Protein AF-A0A1F5AV51-F1 (afdb_monomer_lite)

Structure (mmCIF, N/CA/C/O backbone):
data_AF-A0A1F5AV51-F1
#
_entry.id   AF-A0A1F5AV51-F1
#
loop_
_atom_site.group_PDB
_atom_site.id
_atom_site.type_symbol
_atom_site.label_atom_id
_atom_site.label_alt_id
_atom_site.label_comp_id
_atom_site.label_asym_id
_atom_site.label_entity_id
_atom_site.label_seq_id
_atom_site.pdbx_PDB_ins_code
_atom_site.Cartn_x
_atom_site.Cartn_y
_atom_site.Cartn_z
_atom_site.occupancy
_atom_site.B_iso_or_equiv
_atom_site.auth_seq_id
_atom_site.auth_comp_id
_atom_site.auth_asym_id
_atom_site.auth_atom_id
_atom_site.pdbx_PDB_model_num
ATOM 1 N N . MET A 1 1 ? -2.767 -4.298 -70.884 1.00 25.59 1 MET A N 1
ATOM 2 C CA . MET A 1 1 ? -2.753 -5.759 -70.688 1.00 25.59 1 MET A CA 1
ATOM 3 C C . MET A 1 1 ? -1.344 -6.234 -70.977 1.00 25.59 1 MET A C 1
ATOM 5 O O . MET A 1 1 ? -0.903 -6.065 -72.105 1.00 25.59 1 MET A O 1
ATOM 9 N N . THR A 1 2 ? -0.668 -6.702 -69.919 1.00 27.19 2 THR A N 1
ATOM 10 C CA . THR A 1 2 ? 0.418 -7.708 -69.911 1.00 27.19 2 THR A CA 1
ATOM 11 C C . THR A 1 2 ? 1.517 -7.497 -70.958 1.00 27.19 2 THR A C 1
ATOM 13 O O . THR A 1 2 ? 1.404 -7.970 -72.082 1.00 27.19 2 THR A O 1
ATOM 16 N N . GLU A 1 3 ? 2.537 -6.677 -70.686 1.00 29.19 3 GLU A N 1
ATOM 17 C CA . GLU A 1 3 ? 3.763 -7.097 -69.973 1.00 29.19 3 GLU A CA 1
ATOM 18 C C . GLU A 1 3 ? 4.166 -8.554 -70.264 1.00 29.19 3 GLU A C 1
ATOM 20 O O . GLU A 1 3 ? 3.623 -9.488 -69.682 1.00 29.19 3 GLU A O 1
ATOM 25 N N . ALA A 1 4 ? 5.171 -8.722 -71.123 1.00 24.78 4 ALA A N 1
ATOM 26 C CA . ALA A 1 4 ? 6.120 -9.825 -71.059 1.00 24.78 4 ALA A CA 1
ATOM 27 C C . ALA A 1 4 ? 7.513 -9.206 -71.232 1.00 24.78 4 ALA A C 1
ATOM 29 O O . ALA A 1 4 ? 7.780 -8.496 -72.201 1.00 24.78 4 ALA A O 1
ATOM 30 N N . ARG A 1 5 ? 8.323 -9.363 -70.188 1.00 28.91 5 ARG A N 1
ATOM 31 C CA . ARG A 1 5 ? 9.538 -8.600 -69.899 1.00 28.91 5 ARG A CA 1
ATOM 32 C C . ARG A 1 5 ? 10.769 -9.207 -70.594 1.00 28.91 5 ARG A C 1
ATOM 34 O O . ARG A 1 5 ? 10.779 -10.413 -70.837 1.00 28.91 5 ARG A O 1
ATOM 41 N N . PRO A 1 6 ? 11.820 -8.411 -70.855 1.00 31.59 6 PRO A N 1
ATOM 42 C CA . PRO A 1 6 ? 13.136 -8.916 -71.239 1.00 31.59 6 PRO A CA 1
ATOM 43 C C . PRO A 1 6 ? 13.725 -9.777 -70.113 1.00 31.59 6 PRO A C 1
ATOM 45 O O . PRO A 1 6 ? 13.631 -9.411 -68.940 1.00 31.59 6 PRO A O 1
ATOM 48 N N . VAL A 1 7 ? 14.353 -10.899 -70.461 1.00 31.11 7 VAL A N 1
ATOM 49 C CA . VAL A 1 7 ? 15.192 -11.661 -69.525 1.00 31.11 7 VAL A CA 1
ATOM 50 C C . VAL A 1 7 ? 16.495 -10.882 -69.353 1.00 31.11 7 VAL A C 1
ATOM 52 O O . VAL A 1 7 ? 17.189 -10.613 -70.331 1.00 31.11 7 VAL A O 1
ATOM 55 N N . SER A 1 8 ? 16.810 -10.468 -68.127 1.00 36.41 8 SER A N 1
ATOM 56 C CA . SER A 1 8 ? 18.067 -9.785 -67.822 1.00 36.41 8 SER A CA 1
ATOM 57 C C . SER A 1 8 ? 19.255 -10.746 -67.927 1.00 36.41 8 SER A C 1
ATOM 59 O O . SER A 1 8 ? 19.126 -11.951 -67.702 1.00 36.41 8 SER A O 1
ATOM 61 N N . LEU A 1 9 ? 20.444 -10.196 -68.187 1.00 34.53 9 LEU A N 1
ATOM 62 C CA . LEU A 1 9 ? 21.726 -10.913 -68.182 1.00 34.53 9 LEU A CA 1
ATOM 63 C C . LEU A 1 9 ? 21.938 -11.741 -66.893 1.00 34.53 9 LEU A C 1
ATOM 65 O O . LEU A 1 9 ? 22.528 -12.815 -66.938 1.00 34.53 9 LEU A O 1
ATOM 69 N N . SER A 1 10 ? 21.388 -11.287 -65.761 1.00 35.12 10 SER A N 1
ATOM 70 C CA . SER A 1 10 ? 21.412 -11.998 -64.476 1.00 35.12 10 SER A CA 1
ATOM 71 C C . SER A 1 10 ? 20.524 -13.248 -64.435 1.00 35.12 10 SER A C 1
ATOM 73 O O . SER A 1 10 ? 20.943 -14.255 -63.878 1.00 35.12 10 SER A O 1
ATOM 75 N N . ALA A 1 11 ? 19.349 -13.233 -65.071 1.00 37.00 11 ALA A N 1
ATOM 76 C CA . ALA A 1 11 ? 18.456 -14.392 -65.141 1.00 37.00 11 ALA A CA 1
ATOM 77 C C . ALA A 1 11 ? 18.940 -15.442 -66.163 1.00 37.00 11 ALA A C 1
ATOM 79 O O . ALA A 1 11 ? 18.699 -16.635 -65.992 1.00 37.00 11 ALA A O 1
ATOM 80 N N . PHE A 1 12 ? 19.677 -15.012 -67.196 1.00 37.31 12 PHE A N 1
ATOM 81 C CA . PHE A 1 12 ? 20.410 -15.915 -68.088 1.00 37.31 12 PHE A CA 1
ATOM 82 C C . PHE A 1 12 ? 21.606 -16.551 -67.364 1.00 37.31 12 PHE A C 1
ATOM 84 O O . PHE A 1 12 ? 21.780 -17.760 -67.451 1.00 37.31 12 PHE A O 1
ATOM 91 N N . ALA A 1 13 ? 22.361 -15.777 -66.573 1.00 35.38 13 ALA A N 1
ATOM 92 C CA . ALA A 1 13 ? 23.472 -16.283 -65.765 1.00 35.38 13 ALA A CA 1
ATOM 93 C C . ALA A 1 13 ? 23.028 -17.268 -64.660 1.00 35.38 13 ALA A C 1
ATOM 95 O O . ALA A 1 13 ? 23.704 -18.269 -64.437 1.00 35.38 13 ALA A O 1
ATOM 96 N N . GLU A 1 14 ? 21.878 -17.054 -64.009 1.00 35.66 14 GLU A N 1
ATOM 97 C CA . GLU A 1 14 ? 21.333 -17.980 -62.996 1.00 35.66 14 GLU A CA 1
ATOM 98 C C . GLU A 1 14 ? 20.897 -19.337 -63.589 1.00 35.66 14 GLU A C 1
ATOM 100 O O . GLU A 1 14 ? 21.012 -20.369 -62.924 1.00 35.66 14 GLU A O 1
ATOM 105 N N . TYR A 1 15 ? 20.471 -19.366 -64.859 1.00 39.59 15 TYR A N 1
ATOM 106 C CA . TYR A 1 15 ? 20.135 -20.594 -65.594 1.00 39.59 15 TYR A CA 1
ATOM 107 C C . TYR A 1 15 ? 21.387 -21.397 -65.998 1.00 39.59 15 TYR A C 1
ATOM 109 O O . TYR A 1 15 ? 21.389 -22.628 -65.928 1.00 39.59 15 TYR A O 1
ATOM 117 N N . THR A 1 16 ? 22.486 -20.718 -66.347 1.00 36.72 16 THR A N 1
ATOM 118 C CA . THR A 1 16 ? 23.781 -21.358 -66.649 1.00 36.72 16 THR A CA 1
ATOM 119 C C . THR A 1 16 ? 24.507 -21.867 -65.400 1.00 36.72 16 THR A C 1
ATOM 121 O O . THR A 1 16 ? 25.307 -22.792 -65.506 1.00 36.72 16 THR A O 1
ATOM 124 N N . VAL A 1 17 ? 24.234 -21.297 -64.219 1.00 38.31 17 VAL A N 1
ATOM 125 C CA . VAL A 1 17 ? 24.888 -21.682 -62.952 1.00 38.31 17 VAL A CA 1
ATOM 126 C C . VAL A 1 17 ? 24.203 -22.873 -62.261 1.00 38.31 17 VAL A C 1
ATOM 128 O O . VAL A 1 17 ? 24.892 -23.673 -61.632 1.00 38.31 17 VAL A O 1
ATOM 131 N N . ASN A 1 18 ? 22.882 -23.060 -62.397 1.00 38.75 18 ASN A N 1
ATOM 132 C CA . ASN A 1 18 ? 22.140 -24.082 -61.631 1.00 38.75 18 ASN A CA 1
ATOM 133 C C . ASN A 1 18 ? 21.837 -25.409 -62.352 1.00 38.75 18 ASN A C 1
ATOM 135 O O . ASN A 1 18 ? 21.248 -26.305 -61.746 1.00 38.75 18 ASN A O 1
ATOM 139 N N . THR A 1 19 ? 22.279 -25.609 -63.596 1.00 37.97 19 THR A N 1
ATOM 140 C CA . THR A 1 19 ? 22.125 -26.906 -64.281 1.00 37.97 19 THR A CA 1
ATOM 141 C C . THR A 1 19 ? 23.444 -27.396 -64.868 1.00 37.97 19 THR A C 1
ATOM 143 O O . THR A 1 19 ? 23.768 -27.113 -66.011 1.00 37.97 19 THR A O 1
ATOM 146 N N . ALA A 1 20 ? 24.158 -28.158 -64.027 1.00 33.38 20 ALA A N 1
ATOM 147 C CA . ALA A 1 20 ? 25.213 -29.135 -64.311 1.00 33.38 20 ALA A CA 1
ATOM 148 C C . ALA A 1 20 ? 26.357 -28.705 -65.248 1.00 33.38 20 ALA A C 1
ATOM 150 O O . ALA A 1 20 ? 26.147 -28.626 -66.447 1.00 33.38 20 ALA A O 1
ATOM 151 N N . LEU A 1 21 ? 27.583 -28.579 -64.709 1.00 34.28 21 LEU A N 1
ATOM 152 C CA . LEU A 1 21 ? 28.852 -29.029 -65.325 1.00 34.28 21 LEU A CA 1
ATOM 153 C C . LEU A 1 21 ? 30.044 -28.732 -64.380 1.00 34.28 21 LEU A C 1
ATOM 155 O O . LEU A 1 21 ? 30.700 -27.702 -64.475 1.00 34.28 21 LEU A O 1
ATOM 159 N N . THR A 1 22 ? 30.347 -29.659 -63.466 1.00 30.70 22 THR A N 1
ATOM 160 C CA . THR A 1 22 ? 31.560 -29.667 -62.616 1.00 30.70 22 THR A CA 1
ATOM 161 C C . THR A 1 22 ? 32.704 -30.504 -63.215 1.00 30.70 22 THR A C 1
ATOM 163 O O . THR A 1 22 ? 33.482 -31.106 -62.478 1.00 30.70 22 THR A O 1
ATOM 166 N N . VAL A 1 23 ? 32.843 -30.568 -64.549 1.00 36.22 23 VAL A N 1
ATOM 167 C CA . VAL A 1 23 ? 33.954 -31.294 -65.205 1.00 36.22 23 VAL A CA 1
ATOM 168 C C . VAL A 1 23 ? 34.475 -30.522 -66.435 1.00 36.22 23 VAL A C 1
ATOM 170 O O . VAL A 1 23 ? 33.653 -30.033 -67.213 1.00 36.22 23 VAL A O 1
ATOM 173 N N . PRO A 1 24 ? 35.804 -30.411 -66.654 1.00 33.38 24 PRO A N 1
ATOM 174 C CA . PRO A 1 24 ? 36.375 -29.761 -67.838 1.00 33.38 24 PRO A CA 1
ATOM 175 C C . PRO A 1 24 ? 36.053 -30.539 -69.124 1.00 33.38 24 PRO A C 1
ATOM 177 O O . PRO A 1 24 ? 36.192 -31.760 -69.163 1.00 33.38 24 PRO A O 1
ATOM 180 N N . LEU A 1 25 ? 35.653 -29.839 -70.189 1.00 38.09 25 LEU A N 1
ATOM 181 C CA . LEU A 1 25 ? 35.390 -30.414 -71.516 1.00 38.09 25 LEU A CA 1
ATOM 182 C C . LEU A 1 25 ? 36.621 -30.232 -72.416 1.00 38.09 25 LEU A C 1
ATOM 184 O O . LEU A 1 25 ? 37.144 -29.124 -72.495 1.00 38.09 25 LEU A O 1
ATOM 188 N N . THR A 1 26 ? 37.064 -31.289 -73.103 1.00 34.75 26 THR A N 1
ATOM 189 C CA . THR A 1 26 ? 38.358 -31.310 -73.814 1.00 34.75 26 THR A CA 1
ATOM 190 C C . THR A 1 26 ? 38.299 -31.090 -75.328 1.00 34.75 26 THR A C 1
ATOM 192 O O . THR A 1 26 ? 39.316 -30.698 -75.884 1.00 34.75 26 THR A O 1
ATOM 195 N N . GLU A 1 27 ? 37.159 -31.246 -76.017 1.00 34.62 27 GLU A N 1
ATOM 196 C CA . GLU A 1 27 ? 37.065 -30.961 -77.464 1.00 34.62 27 GLU A CA 1
ATOM 197 C C . GLU A 1 27 ? 35.657 -30.499 -77.881 1.00 34.62 27 GLU A C 1
ATOM 199 O O . GLU A 1 27 ? 34.654 -31.118 -77.522 1.00 34.62 27 GLU A O 1
ATOM 204 N N . ARG A 1 28 ? 35.565 -29.422 -78.677 1.00 35.50 28 ARG A N 1
ATOM 205 C CA . ARG A 1 28 ? 34.312 -28.937 -79.287 1.00 35.50 28 ARG A CA 1
ATOM 206 C C . ARG A 1 28 ? 34.480 -28.824 -80.801 1.00 35.50 28 ARG A C 1
ATOM 208 O O . ARG A 1 28 ? 35.464 -28.260 -81.267 1.00 35.50 28 ARG A O 1
ATOM 215 N N . ARG A 1 29 ? 33.504 -29.312 -81.576 1.00 36.66 29 ARG A N 1
ATOM 216 C CA . ARG A 1 29 ? 33.398 -29.059 -83.024 1.00 36.66 29 ARG A CA 1
ATOM 217 C C . ARG A 1 29 ? 31.972 -28.646 -83.371 1.00 36.66 29 ARG A C 1
ATOM 219 O O . ARG A 1 29 ? 31.028 -29.344 -83.012 1.00 36.66 29 ARG A O 1
ATOM 226 N N . LEU A 1 30 ? 31.829 -27.531 -84.082 1.00 30.30 30 LEU A N 1
ATOM 227 C CA . LEU A 1 30 ? 30.558 -27.058 -84.630 1.00 30.30 30 LEU A CA 1
ATOM 228 C C . LEU A 1 30 ? 30.516 -27.371 -86.129 1.00 30.30 30 LEU A C 1
ATOM 230 O O . LEU A 1 30 ? 31.484 -27.104 -86.838 1.00 30.30 30 LEU A O 1
ATOM 234 N N . LYS A 1 31 ? 29.408 -27.933 -86.622 1.00 35.38 31 LYS A N 1
ATOM 235 C CA . LYS A 1 31 ? 29.210 -28.202 -88.053 1.00 35.38 31 LYS A CA 1
ATOM 236 C C . LYS A 1 31 ? 27.911 -27.542 -88.506 1.00 35.38 31 LYS A C 1
ATOM 238 O O . LYS A 1 31 ? 26.838 -27.907 -88.029 1.00 35.38 31 LYS A O 1
ATOM 243 N N . PHE A 1 32 ? 28.013 -26.570 -89.407 1.00 33.03 32 PHE A N 1
ATOM 244 C CA . PHE A 1 32 ? 26.860 -25.885 -89.989 1.00 33.03 32 PHE A CA 1
ATOM 245 C C . PHE A 1 32 ? 26.498 -26.482 -91.350 1.00 33.03 32 PHE A C 1
ATOM 247 O O . PHE A 1 32 ? 27.366 -26.781 -92.168 1.00 33.03 32 PHE A O 1
ATOM 254 N N . GLY A 1 33 ? 25.199 -26.636 -91.588 1.00 40.75 33 GLY A N 1
ATOM 255 C CA . GLY A 1 33 ? 24.612 -26.884 -92.899 1.00 40.75 33 GLY A CA 1
ATOM 256 C C . GLY A 1 33 ? 23.300 -26.108 -93.024 1.00 40.75 33 GLY A C 1
ATOM 257 O O . GLY A 1 33 ? 22.722 -25.702 -92.015 1.00 40.75 33 GLY A O 1
ATOM 258 N N . ASN A 1 34 ? 22.823 -25.916 -94.255 1.00 36.19 34 ASN A N 1
ATOM 259 C CA . ASN A 1 34 ? 21.694 -25.040 -94.624 1.00 36.19 34 ASN A CA 1
ATOM 260 C C . ASN A 1 34 ? 20.301 -25.432 -94.059 1.00 36.19 34 ASN A C 1
ATOM 262 O O . ASN A 1 34 ? 19.287 -24.956 -94.560 1.00 36.19 34 ASN A O 1
ATOM 266 N N . GLY A 1 35 ? 20.219 -26.282 -93.031 1.00 41.53 35 GLY A N 1
ATOM 267 C CA . GLY A 1 35 ? 18.971 -26.727 -92.392 1.00 41.53 35 GLY A CA 1
ATOM 268 C C . GLY A 1 35 ? 18.895 -26.529 -90.871 1.00 41.53 35 GLY A C 1
ATOM 269 O O . GLY A 1 35 ? 17.953 -27.026 -90.264 1.00 41.53 35 GLY A O 1
ATOM 270 N N . GLY A 1 36 ? 19.853 -25.829 -90.251 1.00 41.66 36 GLY A N 1
ATOM 271 C CA . GLY A 1 36 ? 19.996 -25.738 -88.788 1.00 41.66 36 GLY A CA 1
ATOM 272 C C . GLY A 1 36 ? 21.255 -26.458 -88.292 1.00 41.66 36 GLY A C 1
ATOM 273 O O . GLY A 1 36 ? 21.770 -27.360 -88.953 1.00 41.66 36 GLY A O 1
ATOM 274 N N . GLY A 1 37 ? 21.807 -26.006 -87.162 1.00 44.12 37 GLY A N 1
ATOM 275 C CA . GLY A 1 37 ? 23.037 -26.554 -86.578 1.00 44.12 37 GLY A CA 1
ATOM 276 C C . GLY A 1 37 ? 22.764 -27.703 -85.604 1.00 44.12 37 GLY A C 1
ATOM 277 O O . GLY A 1 37 ? 21.745 -27.708 -84.919 1.00 44.12 37 GLY A O 1
ATOM 278 N N . ARG A 1 38 ? 23.699 -28.654 -85.505 1.00 43.38 38 ARG A N 1
ATOM 279 C CA . ARG A 1 38 ? 23.728 -29.691 -84.458 1.00 43.38 38 ARG A CA 1
ATOM 280 C C . ARG A 1 38 ? 24.894 -29.435 -83.516 1.00 43.38 38 ARG A C 1
ATOM 282 O O . ARG A 1 38 ? 26.031 -29.317 -83.974 1.00 43.38 38 ARG A O 1
ATOM 289 N N . LEU A 1 39 ? 24.631 -29.400 -82.213 1.00 39.84 39 LEU A N 1
ATOM 290 C CA . LEU A 1 39 ? 25.679 -29.478 -81.200 1.00 39.84 39 LEU A CA 1
ATOM 291 C C . LEU A 1 39 ? 25.936 -30.956 -80.891 1.00 39.84 39 LEU A C 1
ATOM 293 O O . LEU A 1 39 ? 25.014 -31.673 -80.506 1.00 39.84 39 LEU A O 1
ATOM 297 N N . ILE A 1 40 ? 27.182 -31.399 -81.061 1.00 42.91 40 ILE A N 1
ATOM 298 C CA . ILE A 1 40 ? 27.618 -32.758 -80.726 1.00 42.91 40 ILE A CA 1
ATOM 299 C C . ILE A 1 40 ? 28.699 -32.646 -79.652 1.00 42.91 40 ILE A C 1
ATOM 301 O O . ILE A 1 40 ? 29.721 -31.996 -79.871 1.00 42.91 40 ILE A O 1
ATOM 305 N N . SER A 1 41 ? 28.478 -33.278 -78.500 1.00 43.53 41 SER A N 1
ATOM 306 C CA . SER A 1 41 ? 29.458 -33.353 -77.411 1.00 43.53 41 SER A CA 1
ATOM 307 C C . SER A 1 41 ? 29.728 -34.805 -77.021 1.00 43.53 41 SER A C 1
ATOM 309 O O . SER A 1 41 ? 28.832 -35.648 -77.099 1.00 43.53 41 SER A O 1
ATOM 311 N N . ARG A 1 42 ? 30.960 -35.099 -76.591 1.00 39.03 42 ARG A N 1
ATOM 312 C CA . ARG A 1 42 ? 31.342 -36.392 -76.008 1.00 39.03 42 ARG A CA 1
ATOM 313 C C . ARG A 1 42 ? 31.633 -36.237 -74.521 1.00 39.03 42 ARG A C 1
ATOM 315 O O . ARG A 1 42 ? 32.461 -35.417 -74.137 1.00 39.03 42 ARG A O 1
ATOM 322 N N . ALA A 1 43 ? 30.991 -37.070 -73.709 1.00 36.84 43 ALA A N 1
ATOM 323 C CA . ALA A 1 43 ? 31.305 -37.253 -72.295 1.00 36.84 43 ALA A CA 1
ATOM 324 C C . ALA A 1 43 ? 31.669 -38.731 -72.082 1.00 36.84 43 ALA A C 1
ATOM 326 O O . ALA A 1 43 ? 30.792 -39.585 -71.949 1.00 36.84 43 ALA A O 1
ATOM 327 N N . GLY A 1 44 ? 32.966 -39.050 -72.136 1.00 53.97 44 GLY A N 1
ATOM 328 C CA . GLY A 1 44 ? 33.430 -40.441 -72.204 1.00 53.97 44 GLY A CA 1
ATOM 329 C C . GLY A 1 44 ? 32.964 -41.138 -73.492 1.00 53.97 44 GLY A C 1
ATOM 330 O O . GLY A 1 44 ? 33.084 -40.573 -74.580 1.00 53.97 44 GLY A O 1
ATOM 331 N N . ASP A 1 45 ? 32.404 -42.345 -73.367 1.00 39.56 45 ASP A N 1
ATOM 332 C CA . ASP A 1 45 ? 31.988 -43.188 -74.503 1.00 39.56 45 ASP A CA 1
ATOM 333 C C . ASP A 1 45 ? 30.599 -42.829 -75.076 1.00 39.56 45 ASP A C 1
ATOM 335 O O . ASP A 1 45 ? 30.140 -43.455 -76.034 1.00 39.56 45 ASP A O 1
ATOM 339 N N . GLN A 1 46 ? 29.909 -41.829 -74.513 1.00 32.84 46 GLN A N 1
ATOM 340 C CA . GLN A 1 46 ? 28.591 -41.387 -74.979 1.00 32.84 46 GLN A CA 1
ATOM 341 C C . GLN A 1 46 ? 28.651 -40.079 -75.777 1.00 32.84 46 GLN A C 1
ATOM 343 O O . GLN A 1 46 ? 29.338 -39.125 -75.404 1.00 32.84 46 GLN A O 1
ATOM 348 N N . VAL A 1 47 ? 27.882 -40.040 -76.871 1.00 43.62 47 VAL A N 1
ATOM 349 C CA . VAL A 1 47 ? 27.667 -38.864 -77.726 1.00 43.62 47 VAL A CA 1
ATOM 350 C C . VAL A 1 47 ? 26.299 -38.264 -77.402 1.00 43.62 47 VAL A C 1
ATOM 352 O O . VAL A 1 47 ? 25.289 -38.962 -77.478 1.00 43.62 47 VAL A O 1
ATOM 355 N N . ILE A 1 48 ? 26.270 -36.978 -77.054 1.00 43.62 48 ILE A N 1
ATOM 356 C CA . ILE A 1 48 ? 25.043 -36.204 -76.839 1.00 43.62 48 ILE A CA 1
ATOM 357 C C . ILE A 1 48 ? 24.858 -35.278 -78.044 1.00 43.62 48 ILE A C 1
ATOM 359 O O . ILE A 1 48 ? 25.745 -34.476 -78.345 1.00 43.62 48 ILE A O 1
ATOM 363 N N . GLU A 1 49 ? 23.715 -35.396 -78.725 1.00 42.28 49 GLU A N 1
ATOM 364 C CA . GLU A 1 49 ? 23.341 -34.583 -79.889 1.00 42.28 49 GLU A CA 1
ATOM 365 C C . GLU A 1 49 ? 22.137 -33.694 -79.556 1.00 42.28 49 GLU A C 1
ATOM 367 O O . GLU A 1 49 ? 21.146 -34.172 -79.000 1.00 42.28 49 GLU A O 1
ATOM 372 N N . MET A 1 50 ? 22.206 -32.410 -79.913 1.00 41.12 50 MET A N 1
ATOM 373 C CA . MET A 1 50 ? 21.098 -31.463 -79.763 1.00 41.12 50 MET A CA 1
ATOM 374 C C . MET A 1 50 ? 20.925 -30.626 -81.036 1.00 41.12 50 MET A C 1
ATOM 376 O O . MET A 1 50 ? 21.883 -30.019 -81.521 1.00 41.12 50 MET A O 1
ATOM 380 N N . ASP A 1 51 ? 19.701 -30.593 -81.566 1.00 42.88 51 ASP A N 1
ATOM 381 C CA . ASP A 1 51 ? 19.327 -29.806 -82.746 1.00 42.88 51 ASP A CA 1
ATOM 382 C C . ASP A 1 51 ? 19.024 -28.347 -82.351 1.00 42.88 51 ASP A C 1
ATOM 384 O O . ASP A 1 51 ? 18.295 -28.094 -81.388 1.00 42.88 51 ASP A O 1
ATOM 388 N N . LEU A 1 52 ? 19.569 -27.377 -83.094 1.00 43.19 52 LEU A N 1
ATOM 389 C CA . LEU A 1 52 ? 19.327 -25.942 -82.899 1.00 43.19 52 LEU A CA 1
ATOM 390 C C . LEU A 1 52 ? 18.320 -25.407 -83.943 1.00 43.19 52 LEU A C 1
ATOM 392 O O . LEU A 1 52 ? 18.448 -25.729 -85.128 1.00 43.19 52 LEU A O 1
ATOM 396 N N . PRO A 1 53 ? 17.330 -24.578 -83.548 1.00 37.06 53 PRO A N 1
ATOM 397 C CA . PRO A 1 53 ? 16.281 -24.084 -84.448 1.00 37.06 53 PRO A CA 1
ATOM 398 C C . PRO A 1 53 ? 16.781 -23.067 -85.497 1.00 37.06 53 PRO A C 1
ATOM 400 O O . PRO A 1 53 ? 17.742 -22.333 -85.274 1.00 37.06 53 PRO A O 1
ATOM 403 N N . SER A 1 54 ? 16.104 -23.015 -86.654 1.00 37.31 54 SER A N 1
ATOM 404 C CA . SER A 1 54 ? 16.479 -22.219 -87.837 1.00 37.31 54 SER A CA 1
ATOM 405 C C . SER A 1 54 ? 16.248 -20.707 -87.680 1.00 37.31 54 SER A C 1
ATOM 407 O O . SER A 1 54 ? 15.145 -20.281 -87.334 1.00 37.31 54 SER A O 1
ATOM 409 N N . LEU A 1 55 ? 17.237 -19.892 -88.055 1.00 35.72 55 LEU A N 1
ATOM 410 C CA . LEU A 1 55 ? 17.187 -18.422 -88.052 1.00 35.72 55 LEU A CA 1
ATOM 411 C C . LEU A 1 55 ? 16.633 -17.847 -89.373 1.00 35.72 55 LEU A C 1
ATOM 413 O O . LEU A 1 55 ? 17.355 -17.219 -90.143 1.00 35.72 55 LEU A O 1
ATOM 417 N N . ALA A 1 56 ? 15.342 -18.042 -89.652 1.00 29.98 56 ALA A N 1
ATOM 418 C CA . ALA A 1 56 ? 14.654 -17.296 -90.709 1.00 29.98 56 ALA A CA 1
ATOM 419 C C . ALA A 1 56 ? 13.986 -16.048 -90.112 1.00 29.98 56 ALA A C 1
ATOM 421 O O . ALA A 1 56 ? 12.915 -16.129 -89.513 1.00 29.98 56 ALA A O 1
ATOM 422 N N . GLY A 1 57 ? 14.622 -14.891 -90.299 1.00 32.03 57 GLY A N 1
ATOM 423 C CA . GLY A 1 57 ? 14.050 -13.578 -90.005 1.00 32.03 57 GLY A CA 1
ATOM 424 C C . GLY A 1 57 ? 14.648 -12.891 -88.778 1.00 32.03 57 GLY A C 1
ATOM 425 O O . GLY A 1 57 ? 14.318 -13.246 -87.650 1.00 32.03 57 GLY A O 1
ATOM 426 N N . LYS A 1 58 ? 15.415 -11.827 -89.063 1.00 28.94 58 LYS A N 1
ATOM 427 C CA . LYS A 1 58 ? 15.857 -10.686 -88.231 1.00 28.94 58 LYS A CA 1
ATOM 428 C C . LYS A 1 58 ? 17.380 -10.501 -88.176 1.00 28.94 58 LYS A C 1
ATOM 430 O O . LYS A 1 58 ? 18.152 -11.448 -88.196 1.00 28.94 58 LYS A O 1
ATOM 435 N N . THR A 1 59 ? 17.719 -9.218 -88.227 1.00 28.17 59 THR A N 1
ATOM 436 C CA . THR A 1 59 ? 18.921 -8.518 -88.704 1.00 28.17 59 THR A CA 1
ATOM 437 C C . THR A 1 59 ? 20.012 -8.348 -87.630 1.00 28.17 59 THR A C 1
ATOM 439 O O . THR A 1 59 ? 19.736 -8.615 -86.460 1.00 28.17 59 THR A O 1
ATOM 442 N N . PRO A 1 60 ? 21.244 -7.957 -88.024 1.00 29.83 60 PRO A N 1
ATOM 443 C CA . PRO A 1 60 ? 22.473 -8.227 -87.281 1.00 29.83 60 PRO A CA 1
ATOM 444 C C . PRO A 1 60 ? 22.790 -7.154 -86.235 1.00 29.83 60 PRO A C 1
ATOM 446 O O . PRO A 1 60 ? 22.580 -5.981 -86.505 1.00 29.83 60 PRO A O 1
ATOM 449 N N . GLU A 1 61 ? 23.285 -7.588 -85.069 1.00 27.78 61 GLU A N 1
ATOM 450 C CA . GLU A 1 61 ? 24.356 -6.959 -84.266 1.00 27.78 61 GLU A CA 1
ATOM 451 C C . GLU A 1 61 ? 24.437 -7.627 -82.876 1.00 27.78 61 GLU A C 1
ATOM 453 O O . GLU A 1 61 ? 23.716 -7.293 -81.940 1.00 27.78 61 GLU A O 1
ATOM 458 N N . SER A 1 62 ? 25.311 -8.627 -82.737 1.00 26.27 62 SER A N 1
ATOM 459 C CA . SER A 1 62 ? 26.130 -8.820 -81.531 1.00 26.27 62 SER A CA 1
ATOM 460 C C . SER A 1 62 ? 27.314 -9.734 -81.866 1.00 26.27 62 SER A C 1
ATOM 462 O O . SER A 1 62 ? 27.189 -10.747 -82.552 1.00 26.27 62 SER A O 1
ATOM 464 N N . SER A 1 63 ? 28.488 -9.280 -81.457 1.00 25.39 63 SER A N 1
ATOM 465 C CA . SER A 1 63 ? 29.826 -9.660 -81.896 1.00 25.39 63 SER A CA 1
ATOM 466 C C . SER A 1 63 ? 30.371 -10.909 -81.194 1.00 25.39 63 SER A C 1
ATOM 468 O O . SER A 1 63 ? 30.433 -10.954 -79.970 1.00 25.39 63 SER A O 1
ATOM 470 N N . ALA A 1 64 ? 30.841 -11.890 -81.977 1.00 25.55 64 ALA A N 1
ATOM 471 C CA . ALA A 1 64 ? 31.832 -12.894 -81.559 1.00 25.55 64 ALA A CA 1
ATOM 472 C C . ALA A 1 64 ? 32.426 -13.657 -82.768 1.00 25.55 64 ALA A C 1
ATOM 474 O O . ALA A 1 64 ? 32.248 -14.865 -82.895 1.00 25.55 64 ALA A O 1
ATOM 475 N N . ALA A 1 65 ? 33.121 -12.949 -83.663 1.00 23.98 65 ALA A N 1
ATOM 476 C CA . ALA A 1 65 ? 34.193 -13.483 -84.514 1.00 23.98 65 ALA A CA 1
ATOM 477 C C . ALA A 1 65 ? 34.965 -12.294 -85.114 1.00 23.98 65 ALA A C 1
ATOM 479 O O . ALA A 1 65 ? 34.393 -11.508 -85.864 1.00 23.98 65 ALA A O 1
ATOM 480 N N . LYS A 1 66 ? 36.247 -12.130 -84.764 1.00 24.17 66 LYS A N 1
ATOM 481 C CA . LYS A 1 66 ? 37.165 -11.288 -85.539 1.00 24.17 66 LYS A CA 1
ATOM 482 C C . LYS A 1 66 ? 37.450 -12.018 -86.853 1.00 24.17 66 LYS A C 1
ATOM 484 O O . LYS A 1 66 ? 38.110 -13.047 -86.812 1.00 24.17 66 LYS A O 1
ATOM 489 N N . THR A 1 67 ? 37.006 -11.463 -87.972 1.00 23.86 67 THR A N 1
ATOM 490 C CA . THR A 1 67 ? 37.725 -11.482 -89.254 1.00 23.86 67 THR A CA 1
ATOM 491 C C . THR A 1 67 ? 37.303 -10.227 -90.004 1.00 23.86 67 THR A C 1
ATOM 493 O O . THR A 1 67 ? 36.115 -10.070 -90.276 1.00 23.86 67 THR A O 1
ATOM 496 N N . SER A 1 68 ? 38.271 -9.327 -90.189 1.00 26.95 68 SER A N 1
ATOM 497 C CA . SER A 1 68 ? 38.461 -8.423 -91.332 1.00 26.95 68 SER A CA 1
ATOM 498 C C . SER A 1 68 ? 37.229 -8.006 -92.142 1.00 26.95 68 SER A C 1
ATOM 500 O O . SER A 1 68 ? 36.506 -8.823 -92.713 1.00 26.95 68 SER A O 1
ATOM 502 N N . GLY A 1 69 ? 37.060 -6.693 -92.273 1.00 29.34 69 GLY A N 1
ATOM 503 C CA . GLY A 1 69 ? 36.078 -6.057 -93.136 1.00 29.34 69 GLY A CA 1
ATOM 504 C C . GLY A 1 69 ? 36.348 -6.240 -94.627 1.00 29.34 69 GLY A C 1
ATOM 505 O O . GLY A 1 69 ? 36.347 -5.262 -95.348 1.00 29.34 69 GLY A O 1
ATOM 506 N N . PHE A 1 70 ? 36.500 -7.460 -95.142 1.00 29.45 70 PHE A N 1
ATOM 507 C CA . PHE A 1 70 ? 36.500 -7.678 -96.590 1.00 29.45 70 PHE A CA 1
ATOM 508 C C . PHE A 1 70 ? 35.080 -7.518 -97.157 1.00 29.45 70 PHE A C 1
ATOM 510 O O . PHE A 1 70 ? 34.389 -8.495 -97.456 1.00 29.45 70 PHE A O 1
ATOM 517 N N . GLY A 1 71 ? 34.634 -6.269 -97.294 1.00 30.02 71 GLY A N 1
ATOM 518 C CA . GLY A 1 71 ? 33.602 -5.903 -98.251 1.00 30.02 71 GLY A CA 1
ATOM 519 C C . GLY A 1 71 ? 34.130 -6.224 -99.647 1.00 30.02 71 GLY A C 1
ATOM 520 O O . GLY A 1 71 ? 35.034 -5.565 -100.131 1.00 30.02 71 GLY A O 1
ATOM 521 N N . ASP A 1 72 ? 33.599 -7.285 -100.254 1.00 32.69 72 ASP A N 1
ATOM 522 C CA . ASP A 1 72 ? 33.849 -7.721 -101.637 1.00 32.69 72 ASP A CA 1
ATOM 523 C C . ASP A 1 72 ? 35.175 -8.437 -101.991 1.00 32.69 72 ASP A C 1
ATOM 525 O O . ASP A 1 72 ? 35.590 -8.444 -103.151 1.00 32.69 72 ASP A O 1
ATOM 529 N N . ALA A 1 73 ? 35.756 -9.230 -101.079 1.00 32.28 73 ALA A N 1
ATOM 530 C CA . ALA A 1 73 ? 36.684 -10.299 -101.490 1.00 32.28 73 ALA A CA 1
ATOM 531 C C . ALA A 1 73 ? 35.912 -11.554 -101.962 1.00 32.28 73 ALA A C 1
ATOM 533 O O . ALA A 1 73 ? 35.276 -12.263 -101.176 1.00 32.28 73 ALA A O 1
ATOM 534 N N . ARG A 1 74 ? 35.956 -11.870 -103.265 1.00 25.56 74 ARG A N 1
ATOM 535 C CA . ARG A 1 74 ? 35.338 -13.092 -103.818 1.00 25.56 74 ARG A CA 1
ATOM 536 C C . ARG A 1 74 ? 36.230 -14.318 -103.592 1.00 25.56 74 ARG A C 1
ATOM 538 O O . ARG A 1 74 ? 37.154 -14.555 -104.359 1.00 25.56 74 ARG A O 1
ATOM 545 N N . ILE A 1 75 ? 35.882 -15.176 -102.631 1.00 27.81 75 ILE A N 1
ATOM 546 C CA . ILE A 1 75 ? 36.412 -16.550 -102.573 1.00 27.81 75 ILE A CA 1
ATOM 547 C C . ILE A 1 75 ? 35.684 -17.386 -103.634 1.00 27.81 75 ILE A C 1
ATOM 549 O O . ILE A 1 75 ? 34.557 -17.841 -103.419 1.00 27.81 75 ILE A O 1
ATOM 553 N N . GLN A 1 76 ? 36.299 -17.578 -104.803 1.00 26.78 76 GLN A N 1
ATOM 554 C CA . GLN A 1 76 ? 35.765 -18.469 -105.833 1.00 26.78 76 GLN A CA 1
ATOM 555 C C . GLN A 1 76 ? 36.377 -19.864 -105.674 1.00 26.78 76 GLN A C 1
ATOM 557 O O . GLN A 1 76 ? 37.541 -20.102 -105.976 1.00 26.78 76 GLN A O 1
ATOM 562 N N . GLY A 1 77 ? 35.583 -20.798 -105.150 1.00 27.25 77 GLY A N 1
ATOM 563 C CA . GLY A 1 77 ? 36.013 -22.175 -104.954 1.00 27.25 77 GLY A CA 1
ATOM 564 C C . GLY A 1 77 ? 36.152 -22.933 -106.271 1.00 27.25 77 GLY A C 1
ATOM 565 O O . GLY A 1 77 ? 35.151 -23.196 -106.931 1.00 27.25 77 GLY A O 1
ATOM 566 N N . THR A 1 78 ? 37.363 -23.396 -106.569 1.00 24.34 78 THR A N 1
ATOM 567 C CA . THR A 1 78 ? 37.595 -24.626 -107.334 1.00 24.34 78 THR A CA 1
ATOM 568 C C . THR A 1 78 ? 38.856 -25.313 -106.824 1.00 24.34 78 THR A C 1
ATOM 570 O O . THR A 1 78 ? 39.960 -24.821 -106.999 1.00 24.34 78 THR A O 1
ATOM 573 N N . HIS A 1 79 ? 38.637 -26.450 -106.172 1.00 29.86 79 HIS A N 1
ATOM 574 C CA . HIS A 1 79 ? 39.542 -27.582 -105.968 1.00 29.86 79 HIS A CA 1
ATOM 575 C C . HIS A 1 79 ? 40.830 -27.559 -106.825 1.00 29.86 79 HIS A C 1
ATOM 577 O O . HIS A 1 79 ? 40.748 -27.796 -108.030 1.00 29.86 79 HIS A O 1
ATOM 583 N N . ILE A 1 80 ? 42.003 -27.372 -106.208 1.00 27.16 80 ILE A N 1
ATOM 584 C CA . ILE A 1 80 ? 43.305 -27.793 -106.753 1.00 27.16 80 ILE A CA 1
ATOM 585 C C . ILE A 1 80 ? 44.121 -28.400 -105.603 1.00 27.16 80 ILE A C 1
ATOM 587 O O . ILE A 1 80 ? 43.996 -27.996 -104.450 1.00 27.16 80 ILE A O 1
ATOM 591 N N . GLU A 1 81 ? 44.819 -29.475 -105.943 1.00 26.73 81 GLU A N 1
ATOM 592 C CA . GLU A 1 81 ? 45.465 -30.452 -105.077 1.00 26.73 81 GLU A CA 1
ATOM 593 C C . GLU A 1 81 ? 46.625 -29.905 -104.230 1.00 26.73 81 GLU A C 1
ATOM 595 O O . GLU A 1 81 ? 47.211 -28.870 -104.517 1.00 26.73 81 GLU A O 1
ATOM 600 N N . GLU A 1 82 ? 46.897 -30.689 -103.187 1.00 37.47 82 GLU A N 1
ATOM 601 C CA . GLU A 1 82 ? 47.994 -30.719 -102.219 1.00 37.47 82 GLU A CA 1
ATOM 602 C C . GLU A 1 82 ? 49.299 -29.948 -102.534 1.00 37.47 82 GLU A C 1
ATOM 604 O O . GLU A 1 82 ? 49.797 -29.948 -103.657 1.00 37.47 82 GLU A O 1
ATOM 609 N N . TRP A 1 83 ? 49.928 -29.496 -101.435 1.00 31.89 83 TRP A N 1
ATOM 610 C CA . TRP A 1 83 ? 51.286 -28.942 -101.278 1.00 31.89 83 TRP A CA 1
ATOM 611 C C . TRP A 1 83 ? 51.436 -27.452 -101.601 1.00 31.89 83 TRP A C 1
ATOM 613 O O . TRP A 1 83 ? 51.830 -27.129 -102.704 1.00 31.89 83 TRP A O 1
ATOM 623 N N . TYR A 1 84 ? 51.160 -26.573 -100.631 1.00 31.33 84 TYR A N 1
ATOM 624 C CA . TYR A 1 84 ? 51.992 -25.447 -100.151 1.00 31.33 84 TYR A CA 1
ATOM 625 C C . TYR A 1 84 ? 51.245 -24.787 -98.970 1.00 31.33 84 TYR A C 1
ATOM 627 O O . TYR A 1 84 ? 50.015 -24.849 -98.910 1.00 31.33 84 TYR A O 1
ATOM 635 N N . ASP A 1 85 ? 51.994 -24.293 -97.979 1.00 29.91 85 ASP A N 1
ATOM 636 C CA . ASP A 1 85 ? 51.486 -23.620 -96.773 1.00 29.91 85 ASP A CA 1
ATOM 637 C C . ASP A 1 85 ? 50.498 -22.498 -97.135 1.00 29.91 85 ASP A C 1
ATOM 639 O O . ASP A 1 85 ? 50.611 -21.861 -98.177 1.00 29.91 85 ASP A O 1
ATOM 643 N N . SER A 1 86 ? 49.483 -22.303 -96.297 1.00 27.88 86 SER A N 1
ATOM 644 C CA . SER A 1 86 ? 48.373 -21.384 -96.546 1.00 27.88 86 SER A CA 1
ATOM 645 C C . SER A 1 86 ? 48.802 -19.917 -96.444 1.00 27.88 86 SER A C 1
ATOM 647 O O . SER A 1 86 ? 48.656 -19.307 -95.385 1.00 27.88 86 SER A O 1
ATOM 649 N N . ASP A 1 87 ? 49.274 -19.364 -97.554 1.00 33.50 87 ASP A N 1
ATOM 650 C CA . ASP A 1 87 ? 49.458 -17.929 -97.751 1.00 33.50 87 ASP A CA 1
ATOM 651 C C . ASP A 1 87 ? 48.106 -17.266 -98.087 1.00 33.50 87 ASP A C 1
ATOM 653 O O . ASP A 1 87 ? 47.317 -17.764 -98.898 1.00 33.50 87 ASP A O 1
ATOM 657 N N . LEU A 1 88 ? 47.795 -16.156 -97.415 1.00 31.33 88 LEU A N 1
ATOM 658 C CA . LEU A 1 88 ? 46.499 -15.477 -97.474 1.00 31.33 88 LEU A CA 1
ATOM 659 C C . LEU A 1 88 ? 46.621 -14.242 -98.377 1.00 31.33 88 LEU A C 1
ATOM 661 O O . LEU A 1 88 ? 46.907 -13.150 -97.902 1.00 31.33 88 LEU A O 1
ATOM 665 N N . PHE A 1 89 ? 46.418 -14.412 -99.685 1.00 40.25 89 PHE A N 1
ATOM 666 C CA . PHE A 1 89 ? 46.469 -13.309 -100.653 1.00 40.25 89 PHE A CA 1
ATOM 667 C C . PHE A 1 89 ? 45.061 -12.790 -100.992 1.00 40.25 89 PHE A C 1
ATOM 669 O O . PHE A 1 89 ? 44.186 -13.570 -101.381 1.00 40.25 89 PHE A O 1
ATOM 676 N N . ALA A 1 90 ? 44.831 -11.476 -100.882 1.00 40.44 90 ALA A N 1
ATOM 677 C CA . ALA A 1 90 ? 43.585 -10.820 -101.290 1.00 40.44 90 ALA A CA 1
ATOM 678 C C . ALA A 1 90 ? 43.877 -9.549 -102.110 1.00 40.44 90 ALA A C 1
ATOM 680 O O . ALA A 1 90 ? 44.457 -8.602 -101.592 1.00 40.44 90 ALA A O 1
ATOM 681 N N . CYS A 1 91 ? 43.438 -9.516 -103.374 1.00 45.03 91 CYS A N 1
ATOM 682 C CA . CYS A 1 91 ? 43.376 -8.296 -104.186 1.00 45.03 91 CYS A CA 1
ATOM 683 C C . CYS A 1 91 ? 41.943 -7.736 -104.138 1.00 45.03 91 CYS A C 1
ATOM 685 O O . CYS A 1 91 ? 40.989 -8.480 -104.384 1.00 45.03 91 CYS A O 1
ATOM 687 N N . GLY A 1 92 ? 41.779 -6.449 -103.829 1.00 53.50 92 GLY A N 1
ATOM 688 C CA . GLY A 1 92 ? 40.478 -5.794 -103.672 1.00 53.50 92 GLY A CA 1
ATOM 689 C C . GLY A 1 92 ? 40.613 -4.404 -103.052 1.00 53.50 92 GLY A C 1
ATOM 690 O O . GLY A 1 92 ? 41.726 -3.934 -102.823 1.00 53.50 92 GLY A O 1
ATOM 691 N N . TYR A 1 93 ? 39.485 -3.755 -102.777 1.00 49.12 93 TYR A N 1
ATOM 692 C CA . TYR A 1 93 ? 39.456 -2.571 -101.923 1.00 49.12 93 TYR A CA 1
ATOM 693 C C . TYR A 1 93 ? 39.039 -2.966 -100.506 1.00 49.12 93 TYR A C 1
ATOM 695 O O . TYR A 1 93 ? 38.334 -3.957 -100.302 1.00 49.12 93 TYR A O 1
ATOM 703 N N . HIS A 1 94 ? 39.493 -2.194 -99.528 1.00 49.47 94 HIS A N 1
ATOM 704 C CA . HIS A 1 94 ? 39.080 -2.311 -98.138 1.00 49.47 94 HIS A CA 1
ATOM 705 C C . HIS A 1 94 ? 38.429 -0.996 -97.709 1.00 49.47 94 HIS A C 1
ATOM 707 O O . HIS A 1 94 ? 38.851 0.071 -98.161 1.00 49.47 94 HIS A O 1
ATOM 713 N N . ASP A 1 95 ? 37.451 -1.081 -96.807 1.00 53.94 95 ASP A N 1
ATOM 714 C CA . ASP A 1 95 ? 36.842 0.068 -96.131 1.00 53.94 95 ASP A CA 1
ATOM 715 C C . ASP A 1 95 ? 37.462 0.220 -94.725 1.00 53.94 95 ASP A C 1
ATOM 717 O O . ASP A 1 95 ? 36.833 -0.144 -93.722 1.00 53.94 95 ASP A O 1
ATOM 721 N N . PRO A 1 96 ? 38.711 0.705 -94.587 1.00 47.31 96 PRO A N 1
ATOM 722 C CA . PRO A 1 96 ? 39.269 1.031 -93.293 1.00 47.31 96 PRO A CA 1
ATOM 723 C C . PRO A 1 96 ? 38.588 2.277 -92.735 1.00 47.31 96 PRO A C 1
ATOM 725 O O . PRO A 1 96 ? 38.260 3.239 -93.431 1.00 47.31 96 PRO A O 1
ATOM 728 N N . THR A 1 97 ? 38.408 2.295 -91.422 1.00 42.03 97 THR A N 1
ATOM 729 C CA . THR A 1 97 ? 37.961 3.503 -90.737 1.00 42.03 97 THR A CA 1
ATOM 730 C C . THR A 1 97 ? 39.137 4.143 -90.012 1.00 42.03 97 THR A C 1
ATOM 732 O O . THR A 1 97 ? 39.648 3.586 -89.040 1.00 42.03 97 THR A O 1
ATOM 735 N N . PHE A 1 98 ? 39.575 5.308 -90.493 1.00 41.78 98 PHE A N 1
ATOM 736 C CA . PHE A 1 98 ? 40.683 6.073 -89.919 1.00 41.78 98 PHE A CA 1
ATOM 737 C C . PHE A 1 98 ? 40.189 7.261 -89.082 1.00 41.78 98 PHE A C 1
ATOM 739 O O . PHE A 1 98 ? 39.178 7.883 -89.407 1.00 41.78 98 PHE A O 1
ATOM 746 N N . THR A 1 99 ? 40.964 7.629 -88.058 1.00 37.03 99 THR A N 1
ATOM 747 C CA . THR A 1 99 ? 40.799 8.880 -87.299 1.00 37.03 99 THR A CA 1
ATOM 748 C C . THR A 1 99 ? 42.155 9.584 -87.224 1.00 37.03 99 THR A C 1
ATOM 750 O O . THR A 1 99 ? 43.119 8.982 -86.752 1.00 37.03 99 THR A O 1
ATOM 753 N N . MET A 1 100 ? 42.252 10.837 -87.684 1.00 38.81 100 MET A N 1
ATOM 754 C CA . MET A 1 100 ? 43.506 11.609 -87.719 1.00 38.81 100 MET A CA 1
ATOM 755 C C . MET A 1 100 ? 43.353 12.996 -87.082 1.00 38.81 100 MET A C 1
ATOM 757 O O . MET A 1 100 ? 42.325 13.648 -87.245 1.00 38.81 100 MET A O 1
ATOM 761 N N . GLU A 1 101 ? 44.400 13.440 -86.379 1.00 36.44 101 GLU A N 1
ATOM 762 C CA . GLU A 1 101 ? 44.521 14.750 -85.719 1.00 36.44 101 GLU A CA 1
ATOM 763 C C . GLU A 1 101 ? 45.311 15.728 -86.615 1.00 36.44 101 GLU A C 1
ATOM 765 O O . GLU A 1 101 ? 46.290 15.340 -87.257 1.00 36.44 101 GLU A O 1
ATOM 770 N N . GLN A 1 102 ? 44.910 17.003 -86.676 1.00 34.94 102 GLN A N 1
ATOM 771 C CA . GLN A 1 102 ? 45.633 18.033 -87.430 1.00 34.94 102 GLN A CA 1
ATOM 772 C C . GLN A 1 102 ? 46.830 18.570 -86.627 1.00 34.94 102 GLN A C 1
ATOM 774 O O . GLN A 1 102 ? 46.668 19.060 -85.511 1.00 34.94 102 GLN A O 1
ATOM 779 N N . VAL A 1 103 ? 48.030 18.601 -87.217 1.00 34.91 103 VAL A N 1
ATOM 780 C CA . VAL A 1 103 ? 49.149 19.374 -86.649 1.00 34.91 103 VAL A CA 1
ATOM 781 C C . VAL A 1 103 ? 48.917 20.863 -86.927 1.00 34.91 103 VAL A C 1
ATOM 783 O O . VAL A 1 103 ? 48.715 21.270 -88.070 1.00 34.91 103 VAL A O 1
ATOM 786 N N . ALA A 1 104 ? 48.943 21.699 -85.885 1.00 32.34 104 ALA A N 1
ATOM 787 C CA . ALA A 1 104 ? 48.667 23.130 -86.012 1.00 32.34 104 ALA A CA 1
ATOM 788 C C . ALA A 1 104 ? 49.609 23.836 -87.012 1.00 32.34 104 ALA A C 1
ATOM 790 O O . ALA A 1 104 ? 50.831 23.684 -86.954 1.00 32.34 104 ALA A O 1
ATOM 791 N N . ALA A 1 105 ? 49.028 24.696 -87.857 1.00 34.69 105 ALA A N 1
ATOM 792 C CA . ALA A 1 105 ? 49.640 25.381 -89.006 1.00 34.69 105 ALA A CA 1
ATOM 793 C C . ALA A 1 105 ? 50.877 26.271 -88.727 1.00 34.69 105 ALA A C 1
ATOM 795 O O . ALA A 1 105 ? 51.434 26.849 -89.652 1.00 34.69 105 ALA A O 1
ATOM 796 N N . GLY A 1 106 ? 51.322 26.404 -87.474 1.00 42.34 106 GLY A N 1
ATOM 797 C CA . GLY A 1 106 ? 52.424 27.286 -87.066 1.00 42.34 106 GLY A CA 1
ATOM 798 C C . GLY A 1 106 ? 53.775 26.607 -86.811 1.00 42.34 106 GLY A C 1
ATOM 799 O O . GLY A 1 106 ? 54.671 27.265 -86.294 1.00 42.34 106 GLY A O 1
ATOM 800 N N . ARG A 1 107 ? 53.933 25.308 -87.102 1.00 39.69 107 ARG A N 1
ATOM 801 C CA . ARG A 1 107 ? 55.158 24.530 -86.800 1.00 39.69 107 ARG A CA 1
ATOM 802 C C . ARG A 1 107 ? 56.056 24.235 -88.015 1.00 39.69 107 ARG A C 1
ATOM 804 O O . ARG A 1 107 ? 56.933 23.388 -87.911 1.00 39.69 107 ARG A O 1
ATOM 811 N N . TRP A 1 108 ? 55.843 24.909 -89.146 1.00 40.81 108 TRP A N 1
ATOM 812 C CA . TRP A 1 108 ? 56.427 24.521 -90.439 1.00 40.81 108 TRP A CA 1
ATOM 813 C C . TRP A 1 108 ? 57.836 25.046 -90.762 1.00 40.81 108 TRP A C 1
ATOM 815 O O . TRP A 1 108 ? 58.375 24.657 -91.790 1.00 40.81 108 TRP A O 1
ATOM 825 N N . ASP A 1 109 ? 58.463 25.853 -89.902 1.00 39.41 109 ASP A N 1
ATOM 826 C CA . ASP A 1 109 ? 59.780 26.441 -90.189 1.00 39.41 109 ASP A CA 1
ATOM 827 C C . ASP A 1 109 ? 60.808 26.090 -89.101 1.00 39.41 109 ASP A C 1
ATOM 829 O O . ASP A 1 109 ? 60.962 26.840 -88.135 1.00 39.41 109 ASP A O 1
ATOM 833 N N . TYR A 1 110 ? 61.528 24.971 -89.250 1.00 33.16 110 TYR A N 1
ATOM 834 C CA . TYR A 1 110 ? 62.891 24.850 -88.713 1.00 33.16 110 TYR A CA 1
ATOM 835 C C . TYR A 1 110 ? 63.691 23.740 -89.419 1.00 33.16 110 TYR A C 1
ATOM 837 O O . TYR A 1 110 ? 63.344 22.562 -89.352 1.00 33.16 110 TYR A O 1
ATOM 845 N N . ASP A 1 111 ? 64.750 24.166 -90.107 1.00 39.94 111 ASP A N 1
ATOM 846 C CA . ASP A 1 111 ? 65.752 23.359 -90.810 1.00 39.94 111 ASP A CA 1
ATOM 847 C C . ASP A 1 111 ? 66.756 22.709 -89.833 1.00 39.94 111 ASP A C 1
ATOM 849 O O . ASP A 1 111 ? 67.002 23.236 -88.747 1.00 39.94 111 ASP A O 1
ATOM 853 N N . ASP A 1 112 ? 67.383 21.619 -90.297 1.00 32.62 112 ASP A N 1
ATOM 854 C CA . ASP A 1 112 ? 68.571 20.915 -89.762 1.00 32.62 112 ASP A CA 1
ATOM 855 C C . ASP A 1 112 ? 68.384 19.694 -88.820 1.00 32.62 112 ASP A C 1
ATOM 857 O O . ASP A 1 112 ? 68.895 19.663 -87.701 1.00 32.62 112 ASP A O 1
ATOM 861 N N . ASN A 1 113 ? 67.774 18.609 -89.334 1.00 35.00 113 ASN A N 1
ATOM 862 C CA . ASN A 1 113 ? 68.369 17.247 -89.348 1.00 35.00 113 ASN A CA 1
ATOM 863 C C . ASN A 1 113 ? 67.613 16.349 -90.357 1.00 35.00 113 ASN A C 1
ATOM 865 O O . ASN A 1 113 ? 66.722 15.570 -90.004 1.00 35.00 113 ASN A O 1
ATOM 869 N N . GLU A 1 114 ? 67.928 16.519 -91.644 1.00 39.72 114 GLU A N 1
ATOM 870 C CA . GLU A 1 114 ? 67.041 16.136 -92.747 1.00 39.72 114 GLU A CA 1
ATOM 871 C C . GLU A 1 114 ? 66.726 14.640 -92.870 1.00 39.72 114 GLU A C 1
ATOM 873 O O . GLU A 1 114 ? 65.637 14.336 -93.312 1.00 39.72 114 GLU A O 1
ATOM 878 N N . THR A 1 115 ? 67.555 13.665 -92.486 1.00 38.56 115 THR A N 1
ATOM 879 C CA . THR A 1 115 ? 67.240 12.264 -92.862 1.00 38.56 115 THR A CA 1
ATOM 880 C C . THR A 1 115 ? 66.193 11.596 -91.965 1.00 38.56 115 THR A C 1
ATOM 882 O O . THR A 1 115 ? 65.274 10.971 -92.477 1.00 38.56 115 THR A O 1
ATOM 885 N N . ALA A 1 116 ? 66.265 11.748 -90.641 1.00 34.69 116 ALA A N 1
ATOM 886 C CA . ALA A 1 116 ? 65.268 11.157 -89.738 1.00 34.69 116 ALA A CA 1
ATOM 887 C C . ALA A 1 116 ? 63.956 11.956 -89.735 1.00 34.69 116 ALA A C 1
ATOM 889 O O . ALA A 1 116 ? 62.877 11.374 -89.666 1.00 34.69 116 ALA A O 1
ATOM 890 N N . MET A 1 117 ? 64.045 13.283 -89.879 1.00 36.25 117 MET A N 1
ATOM 891 C CA . MET A 1 117 ? 62.875 14.147 -90.001 1.00 36.25 117 MET A CA 1
ATOM 892 C C . MET A 1 117 ? 62.246 14.054 -91.398 1.00 36.25 117 MET A C 1
ATOM 894 O O . MET A 1 117 ? 61.028 14.114 -91.494 1.00 36.25 117 MET A O 1
ATOM 898 N N . ALA A 1 118 ? 63.020 13.813 -92.468 1.00 39.12 118 ALA A N 1
ATOM 899 C CA . ALA A 1 118 ? 62.458 13.448 -93.770 1.00 39.12 118 ALA A CA 1
ATOM 900 C C . ALA A 1 118 ? 61.849 12.054 -93.747 1.00 39.12 118 ALA A C 1
ATOM 902 O O . ALA A 1 118 ? 60.788 11.909 -94.314 1.00 39.12 118 ALA A O 1
ATOM 903 N N . ILE A 1 119 ? 62.430 11.054 -93.075 1.00 38.06 119 ILE A N 1
ATOM 904 C CA . ILE A 1 119 ? 61.780 9.741 -92.935 1.00 38.06 119 ILE A CA 1
ATOM 905 C C . ILE A 1 119 ? 60.482 9.891 -92.134 1.00 38.06 119 ILE A C 1
ATOM 907 O O . ILE A 1 119 ? 59.449 9.410 -92.576 1.00 38.06 119 ILE A O 1
ATOM 911 N N . TRP A 1 120 ? 60.467 10.653 -91.040 1.00 36.56 120 TRP A N 1
ATOM 912 C CA . TRP A 1 120 ? 59.248 10.907 -90.265 1.00 36.56 120 TRP A CA 1
ATOM 913 C C . TRP A 1 120 ? 58.185 11.689 -91.063 1.00 36.56 120 TRP A C 1
ATOM 915 O O . TRP A 1 120 ? 57.027 11.285 -91.112 1.00 36.56 120 TRP A O 1
ATOM 925 N N . ASN A 1 121 ? 58.580 12.763 -91.753 1.00 39.88 121 ASN A N 1
ATOM 926 C CA . ASN A 1 121 ? 57.699 13.565 -92.613 1.00 39.88 121 ASN A CA 1
ATOM 927 C C . ASN A 1 121 ? 57.352 12.867 -93.942 1.00 39.88 121 ASN A C 1
ATOM 929 O O . ASN A 1 121 ? 56.425 13.276 -94.619 1.00 39.88 121 ASN A O 1
ATOM 933 N N . PHE A 1 122 ? 58.078 11.829 -94.346 1.00 37.69 122 PHE A N 1
ATOM 934 C CA . PHE A 1 122 ? 57.735 10.971 -95.484 1.00 37.69 122 PHE A CA 1
ATOM 935 C C . PHE A 1 122 ? 56.767 9.863 -95.054 1.00 37.69 122 PHE A C 1
ATOM 937 O O . PHE A 1 122 ? 55.896 9.485 -95.823 1.00 37.69 122 PHE A O 1
ATOM 944 N N . THR A 1 123 ? 56.876 9.388 -93.809 1.00 36.88 123 THR A N 1
ATOM 945 C CA . THR A 1 123 ? 56.091 8.254 -93.286 1.00 36.88 123 THR A CA 1
ATOM 946 C C . THR A 1 123 ? 54.777 8.672 -92.607 1.00 36.88 123 THR A C 1
ATOM 948 O O . THR A 1 123 ? 53.914 7.831 -92.418 1.00 36.88 123 THR A O 1
ATOM 951 N N . ILE A 1 124 ? 54.587 9.937 -92.197 1.00 36.97 124 ILE A N 1
ATOM 952 C CA . ILE A 1 124 ? 53.398 10.361 -91.409 1.00 36.97 124 ILE A CA 1
ATOM 953 C C . ILE A 1 124 ? 52.735 11.661 -91.947 1.00 36.97 124 ILE A C 1
ATOM 955 O O . ILE A 1 124 ? 51.768 12.153 -91.366 1.00 36.97 124 ILE A O 1
ATOM 959 N N . ASP A 1 125 ? 53.206 12.266 -93.046 1.00 42.38 125 ASP A N 1
ATOM 960 C CA . ASP A 1 125 ? 52.625 13.523 -93.571 1.00 42.38 125 ASP A CA 1
ATOM 961 C C . ASP A 1 125 ? 51.386 13.288 -94.456 1.00 42.38 125 ASP A C 1
ATOM 963 O O . ASP A 1 125 ? 51.460 13.262 -95.683 1.00 42.38 125 ASP A O 1
ATOM 967 N N . PHE A 1 126 ? 50.216 13.168 -93.822 1.00 41.09 126 PHE A N 1
ATOM 968 C CA . PHE A 1 126 ? 48.915 13.011 -94.494 1.00 41.09 126 PHE A CA 1
ATOM 969 C C . PHE A 1 126 ? 48.410 14.274 -95.218 1.00 41.09 126 PHE A C 1
ATOM 971 O O . PHE A 1 126 ? 47.346 14.239 -95.837 1.00 41.09 126 PHE A O 1
ATOM 978 N N . TYR A 1 127 ? 49.120 15.404 -95.116 1.00 39.00 127 TYR A N 1
ATOM 979 C CA . TYR A 1 127 ? 48.704 16.688 -95.696 1.00 39.00 127 TYR A CA 1
ATOM 980 C C . TYR A 1 127 ? 49.571 17.129 -96.873 1.00 39.00 127 TYR A C 1
ATOM 982 O O . TYR A 1 127 ? 49.304 18.181 -97.468 1.00 39.00 127 TYR A O 1
ATOM 990 N N . ARG A 1 128 ? 50.578 16.339 -97.262 1.00 40.34 128 ARG A N 1
ATOM 991 C CA . ARG A 1 128 ? 51.317 16.614 -98.487 1.00 40.34 128 ARG A CA 1
ATOM 992 C C . ARG A 1 128 ? 50.437 16.291 -99.688 1.00 40.34 128 ARG A C 1
ATOM 994 O O . ARG A 1 128 ? 50.304 15.149 -100.103 1.00 40.34 128 ARG A O 1
ATOM 1001 N N . TYR A 1 129 ? 49.871 17.341 -100.276 1.00 38.69 129 TYR A N 1
ATOM 1002 C CA . TYR A 1 129 ? 49.400 17.320 -101.654 1.00 38.69 129 TYR A CA 1
ATOM 1003 C C . TYR A 1 129 ? 50.603 16.983 -102.543 1.00 38.69 129 TYR A C 1
ATOM 1005 O O . TYR A 1 129 ? 51.421 17.858 -102.846 1.00 38.69 129 TYR A O 1
ATOM 1013 N N . SER A 1 130 ? 50.754 15.707 -102.907 1.00 40.72 130 SER A N 1
ATOM 1014 C CA . SER A 1 130 ? 51.567 15.360 -104.065 1.00 40.72 130 SER A CA 1
ATOM 1015 C C . SER A 1 130 ? 50.846 15.969 -105.268 1.00 40.72 130 SER A C 1
ATOM 1017 O O . SER A 1 130 ? 49.645 15.732 -105.428 1.00 40.72 130 SER A O 1
ATOM 1019 N N . PRO A 1 131 ? 51.490 16.840 -106.061 1.00 42.53 131 PRO A N 1
ATOM 1020 C CA . PRO A 1 131 ? 50.889 17.299 -107.299 1.00 42.53 131 PRO A CA 1
ATOM 1021 C C . PRO A 1 131 ? 50.562 16.063 -108.131 1.00 42.53 131 PRO A C 1
ATOM 1023 O O . PRO A 1 131 ? 51.477 15.301 -108.429 1.00 42.53 131 PRO A O 1
ATOM 1026 N N . ASP A 1 132 ? 49.281 15.893 -108.464 1.00 45.59 132 ASP A N 1
ATOM 1027 C CA . ASP A 1 132 ? 48.790 14.940 -109.461 1.00 45.59 132 ASP A CA 1
ATOM 1028 C C . ASP A 1 132 ? 49.815 14.855 -110.603 1.00 45.59 132 ASP A C 1
ATOM 1030 O O . ASP A 1 132 ? 50.072 15.850 -111.294 1.00 45.59 132 ASP A O 1
ATOM 1034 N N . ASP A 1 133 ? 50.453 13.694 -110.772 1.00 51.50 133 ASP A N 1
ATOM 1035 C CA . ASP A 1 133 ? 51.361 13.444 -111.895 1.00 51.50 133 ASP A CA 1
ATOM 1036 C C . ASP A 1 133 ? 50.588 13.377 -113.236 1.00 51.50 133 ASP A C 1
ATOM 1038 O O . ASP A 1 133 ? 51.173 13.268 -114.322 1.00 51.50 133 ASP A O 1
ATOM 1042 N N . GLY A 1 134 ? 49.262 13.531 -113.153 1.00 50.94 134 GLY A N 1
ATOM 1043 C CA . GLY A 1 134 ? 48.283 13.572 -114.220 1.00 50.94 134 GLY A CA 1
ATOM 1044 C C . GLY A 1 134 ? 47.572 12.238 -114.419 1.00 50.94 134 GLY A C 1
ATOM 1045 O O . GLY A 1 134 ? 46.962 12.062 -115.482 1.00 50.94 134 GLY A O 1
ATOM 1046 N N . ARG A 1 135 ? 47.700 11.279 -113.489 1.00 54.09 135 ARG A N 1
ATOM 1047 C CA . ARG A 1 135 ? 47.241 9.894 -113.667 1.00 54.09 135 ARG A CA 1
ATOM 1048 C C . ARG A 1 135 ? 46.519 9.283 -112.465 1.00 54.09 135 ARG A C 1
ATOM 1050 O O . ARG A 1 135 ? 46.534 8.067 -112.330 1.00 54.09 135 ARG A O 1
ATOM 1057 N N . PHE A 1 136 ? 45.800 10.086 -111.684 1.00 55.25 136 PHE A N 1
ATOM 1058 C CA . PHE A 1 136 ? 44.876 9.586 -110.660 1.00 55.25 136 PHE A CA 1
ATOM 1059 C C . PHE A 1 136 ? 44.047 8.370 -111.148 1.00 55.25 136 PHE A C 1
ATOM 1061 O O . PHE A 1 136 ? 43.266 8.474 -112.104 1.00 55.25 136 PHE A O 1
ATOM 1068 N N . GLY A 1 137 ? 44.259 7.220 -110.494 1.00 57.53 137 GLY A N 1
ATOM 1069 C CA . GLY A 1 137 ? 43.640 5.925 -110.795 1.00 57.53 137 GLY A CA 1
ATOM 1070 C C . GLY A 1 137 ? 44.251 5.111 -111.935 1.00 57.53 137 GLY A C 1
ATOM 1071 O O . GLY A 1 137 ? 43.553 4.296 -112.547 1.00 57.53 137 GLY A O 1
ATOM 1072 N N . ALA A 1 138 ? 45.527 5.323 -112.246 1.00 58.00 138 ALA A N 1
ATOM 1073 C CA . ALA A 1 138 ? 46.289 4.465 -113.140 1.00 58.00 138 ALA A CA 1
ATOM 1074 C C . ALA A 1 138 ? 47.438 3.795 -112.378 1.00 58.00 138 ALA A C 1
ATOM 1076 O O . ALA A 1 138 ? 48.240 4.512 -111.807 1.00 58.00 138 ALA A O 1
ATOM 1077 N N . ASP A 1 139 ? 47.551 2.464 -112.494 1.00 59.84 139 ASP A N 1
ATOM 1078 C CA . ASP A 1 139 ? 48.669 1.650 -111.977 1.00 59.84 139 ASP A CA 1
ATOM 1079 C C . ASP A 1 139 ? 50.017 2.218 -112.474 1.00 59.84 139 ASP A C 1
ATOM 1081 O O . ASP A 1 139 ? 50.414 2.017 -113.635 1.00 59.84 139 ASP A O 1
ATOM 1085 N N . ASN A 1 140 ? 50.652 3.034 -111.634 1.00 59.25 140 ASN A N 1
ATOM 1086 C CA . ASN A 1 140 ? 51.915 3.723 -111.868 1.00 59.25 140 ASN A CA 1
ATOM 1087 C C . ASN A 1 140 ? 53.054 3.147 -111.003 1.00 59.25 140 ASN A C 1
ATOM 1089 O O . ASN A 1 140 ? 54.222 3.430 -111.299 1.00 59.25 140 ASN A O 1
ATOM 1093 N N . GLY A 1 141 ? 52.729 2.278 -110.038 1.00 55.62 141 GLY A N 1
ATOM 1094 C CA . GLY A 1 141 ? 53.669 1.569 -109.171 1.00 55.62 141 GLY A CA 1
ATOM 1095 C C . GLY A 1 141 ? 54.141 2.361 -107.948 1.00 55.62 141 GLY A C 1
ATOM 1096 O O . GLY A 1 141 ? 55.137 1.970 -107.339 1.00 55.62 141 GLY A O 1
ATOM 1097 N N . GLU A 1 142 ? 53.481 3.467 -107.600 1.00 56.38 142 GLU A N 1
ATOM 1098 C CA . GLU A 1 142 ? 53.766 4.300 -106.426 1.00 56.38 142 GLU A CA 1
ATOM 1099 C C . GLU A 1 142 ? 52.498 4.432 -105.570 1.00 56.38 142 GLU A C 1
ATOM 1101 O O . GLU A 1 142 ? 51.431 4.701 -106.093 1.00 56.38 142 GLU A O 1
ATOM 1106 N N . ASN A 1 143 ? 52.599 4.274 -104.246 1.00 54.34 143 ASN A N 1
ATOM 1107 C CA . ASN A 1 143 ? 51.432 4.338 -103.353 1.00 54.34 143 ASN A CA 1
ATOM 1108 C C . ASN A 1 143 ? 50.992 5.789 -103.101 1.00 54.34 143 ASN A C 1
ATOM 1110 O O . ASN A 1 143 ? 51.795 6.603 -102.628 1.00 54.34 143 ASN A O 1
ATOM 1114 N N . GLU A 1 144 ? 49.714 6.110 -103.325 1.00 55.53 144 GLU A N 1
ATOM 1115 C CA . GLU A 1 144 ? 49.220 7.489 -103.267 1.00 55.53 144 GLU A CA 1
ATOM 1116 C C . GLU A 1 144 ? 48.275 7.746 -102.079 1.00 55.53 144 GLU A C 1
ATOM 1118 O O . GLU A 1 144 ? 47.335 7.002 -101.801 1.00 55.53 144 GLU A O 1
ATOM 1123 N N . PHE A 1 145 ? 48.477 8.867 -101.372 1.00 55.06 145 PHE A N 1
ATOM 1124 C CA . PHE A 1 145 ? 47.484 9.415 -100.438 1.00 55.06 145 PHE A CA 1
ATOM 1125 C C . PHE A 1 145 ? 46.671 10.501 -101.145 1.00 55.06 145 PHE A C 1
ATOM 1127 O O . PHE A 1 145 ? 47.118 11.635 -101.313 1.00 55.06 145 PHE A O 1
ATOM 1134 N N . VAL A 1 146 ? 45.449 10.163 -101.542 1.00 53.91 146 VAL A N 1
ATOM 1135 C CA . VAL A 1 146 ? 44.631 10.954 -102.478 1.00 53.91 146 VAL A CA 1
ATOM 1136 C C . VAL A 1 146 ? 43.817 12.063 -101.772 1.00 53.91 146 VAL A C 1
ATOM 1138 O O . VAL A 1 146 ? 43.128 12.869 -102.394 1.00 53.91 146 VAL A O 1
ATOM 1141 N N . GLY A 1 147 ? 43.910 12.193 -100.447 1.00 56.03 147 GLY A N 1
ATOM 1142 C CA . GLY A 1 147 ? 43.183 13.229 -99.702 1.00 56.03 147 GLY A CA 1
ATOM 1143 C C . GLY A 1 147 ? 41.657 13.040 -99.746 1.00 56.03 147 GLY A C 1
ATOM 1144 O O . GLY A 1 147 ? 41.169 11.911 -99.777 1.00 56.03 147 GLY A O 1
ATOM 1145 N N . PHE A 1 148 ? 40.892 14.139 -99.691 1.00 61.88 148 PHE A N 1
ATOM 1146 C CA . PHE A 1 148 ? 39.421 14.112 -99.650 1.00 61.88 148 PHE A CA 1
ATOM 1147 C C . PHE A 1 148 ? 38.810 14.234 -101.050 1.00 61.88 148 PHE A C 1
ATOM 1149 O O . PHE A 1 148 ? 38.611 15.348 -101.542 1.00 61.88 148 PHE A O 1
ATOM 1156 N N . ILE A 1 149 ? 38.470 13.109 -101.677 1.00 67.56 149 ILE A N 1
ATOM 1157 C CA . ILE A 1 149 ? 37.783 13.099 -102.979 1.00 67.56 149 ILE A CA 1
ATOM 1158 C C . ILE A 1 149 ? 36.262 12.985 -102.794 1.00 67.56 149 ILE A C 1
ATOM 1160 O O . ILE A 1 149 ? 35.763 12.444 -101.801 1.00 67.56 149 ILE A O 1
ATOM 1164 N N . ASP A 1 150 ? 35.488 13.553 -103.720 1.00 76.06 150 ASP A N 1
ATOM 1165 C CA . ASP A 1 150 ? 34.028 13.421 -103.713 1.00 76.06 150 ASP A CA 1
ATOM 1166 C C . ASP A 1 150 ? 33.563 12.103 -104.350 1.00 76.06 150 ASP A C 1
ATOM 1168 O O . ASP A 1 150 ? 34.295 11.445 -105.089 1.00 76.06 150 ASP A O 1
ATOM 1172 N N . ASP A 1 151 ? 32.338 11.685 -104.022 1.00 79.12 151 ASP A N 1
ATOM 1173 C CA . ASP A 1 151 ? 31.756 10.418 -104.493 1.00 79.12 151 ASP A CA 1
ATOM 1174 C C . ASP A 1 151 ? 31.688 10.319 -106.021 1.00 79.12 151 ASP A C 1
ATOM 1176 O O . ASP A 1 151 ? 31.852 9.242 -106.591 1.00 79.12 151 ASP A O 1
ATOM 1180 N N . ALA A 1 152 ? 31.490 11.452 -106.698 1.00 78.44 152 ALA A N 1
ATOM 1181 C CA . ALA A 1 152 ? 31.422 11.499 -108.152 1.00 78.44 152 ALA A CA 1
ATOM 1182 C C . ALA A 1 152 ? 32.796 11.247 -108.792 1.00 78.44 152 ALA A C 1
ATOM 1184 O O . ALA A 1 152 ? 32.892 10.490 -109.759 1.00 78.44 152 ALA A O 1
ATOM 1185 N N . THR A 1 153 ? 33.847 11.853 -108.240 1.00 76.75 153 THR A N 1
ATOM 1186 C CA . THR A 1 153 ? 35.240 11.674 -108.662 1.00 76.75 153 THR A CA 1
ATOM 1187 C C . THR A 1 153 ? 35.674 10.238 -108.413 1.00 76.75 153 THR A C 1
ATOM 1189 O O . THR A 1 153 ? 36.161 9.578 -109.330 1.00 76.75 153 THR A O 1
ATOM 1192 N N . TYR A 1 154 ? 35.381 9.717 -107.222 1.00 75.31 154 TYR A N 1
ATOM 1193 C CA . TYR A 1 154 ? 35.695 8.349 -106.842 1.00 75.31 154 TYR A CA 1
ATOM 1194 C C . TYR A 1 154 ? 35.053 7.303 -107.768 1.00 75.31 154 TYR A C 1
ATOM 1196 O O . TYR A 1 154 ? 35.744 6.473 -108.366 1.00 75.31 154 TYR A O 1
ATOM 1204 N N . PHE A 1 155 ? 33.739 7.419 -107.993 1.00 76.88 155 PHE A N 1
ATOM 1205 C CA . PHE A 1 155 ? 33.008 6.538 -108.902 1.00 76.88 155 PHE A CA 1
ATOM 1206 C C . PHE A 1 155 ? 33.514 6.635 -110.346 1.00 76.88 155 PHE A C 1
ATOM 1208 O O . PHE A 1 155 ? 33.554 5.629 -111.052 1.00 76.88 155 PHE A O 1
ATOM 1215 N N . SER A 1 156 ? 33.906 7.828 -110.803 1.00 74.19 156 SER A N 1
ATOM 1216 C CA . SER A 1 156 ? 34.375 8.021 -112.180 1.00 74.19 156 SER A CA 1
ATOM 1217 C C . SER A 1 156 ? 35.696 7.314 -112.485 1.00 74.19 156 SER A C 1
ATOM 1219 O O . SER A 1 156 ? 35.912 6.920 -113.631 1.00 74.19 156 SER A O 1
ATOM 1221 N N . VAL A 1 157 ? 36.548 7.144 -111.473 1.00 67.94 157 VAL A N 1
ATOM 1222 C CA . VAL A 1 157 ? 37.891 6.583 -111.626 1.00 67.94 157 VAL A CA 1
ATOM 1223 C C . VAL A 1 157 ? 37.897 5.083 -111.363 1.00 67.94 157 VAL A C 1
ATOM 1225 O O . VAL A 1 157 ? 38.441 4.329 -112.167 1.00 67.94 157 VAL A O 1
ATOM 1228 N N . TYR A 1 158 ? 37.208 4.628 -110.315 1.00 68.31 158 TYR A N 1
ATOM 1229 C CA . TYR A 1 158 ? 37.292 3.230 -109.888 1.00 68.31 158 TYR A CA 1
ATOM 1230 C C . TYR A 1 158 ? 35.991 2.430 -110.075 1.00 68.31 158 TYR A C 1
ATOM 1232 O O . TYR A 1 158 ? 35.998 1.202 -110.034 1.00 68.31 158 TYR A O 1
ATOM 1240 N N . GLY A 1 159 ? 34.872 3.092 -110.388 1.00 65.69 159 GLY A N 1
ATOM 1241 C CA . GLY A 1 159 ? 33.607 2.432 -110.739 1.00 65.69 159 GLY A CA 1
ATOM 1242 C C . GLY A 1 159 ? 32.733 2.014 -109.553 1.00 65.69 159 GLY A C 1
ATOM 1243 O O . GLY A 1 159 ? 31.740 1.309 -109.755 1.00 65.69 159 GLY A O 1
ATOM 1244 N N . PHE A 1 160 ? 33.062 2.452 -108.335 1.00 69.06 160 PHE A N 1
ATOM 1245 C CA . PHE A 1 160 ? 32.296 2.204 -107.110 1.00 69.06 160 PHE A CA 1
ATOM 1246 C C . PHE A 1 160 ? 32.038 3.502 -106.330 1.00 69.06 160 PHE A C 1
ATOM 1248 O O . PHE A 1 160 ? 32.808 4.453 -106.400 1.00 69.06 160 PHE A O 1
ATOM 1255 N N . HIS A 1 161 ? 30.891 3.560 -105.64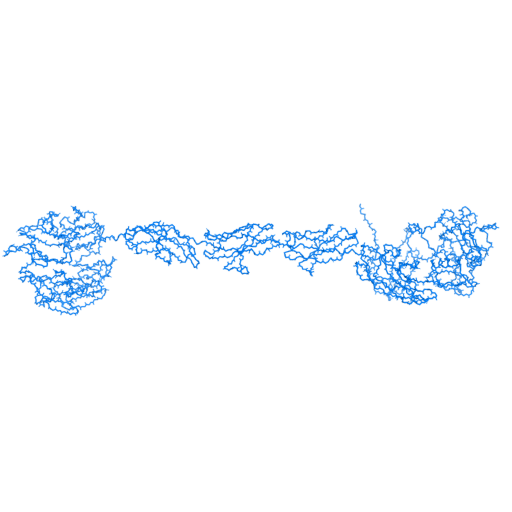9 1.00 78.44 161 HIS A N 1
ATOM 1256 C CA . HIS A 1 161 ? 30.513 4.672 -104.771 1.00 78.44 161 HIS A CA 1
ATOM 1257 C C . HIS A 1 161 ? 31.066 4.425 -103.363 1.00 78.44 161 HIS A C 1
ATOM 1259 O O . HIS A 1 161 ? 31.196 3.269 -102.963 1.00 78.44 161 HIS A O 1
ATOM 1265 N N . TRP A 1 162 ? 31.283 5.480 -102.574 1.00 70.88 162 TRP A N 1
ATOM 1266 C CA . TRP A 1 162 ? 31.723 5.369 -101.173 1.00 70.88 162 TRP A CA 1
ATOM 1267 C C . TRP A 1 162 ? 30.765 4.561 -100.291 1.00 70.88 162 TRP A C 1
ATOM 1269 O O . TRP A 1 162 ? 31.149 4.055 -99.237 1.00 70.88 162 TRP A O 1
ATOM 1279 N N . GLY A 1 163 ? 29.481 4.507 -100.661 1.00 72.56 163 GLY A N 1
ATOM 1280 C CA . GLY A 1 163 ? 28.433 3.920 -99.832 1.00 72.56 163 GLY A CA 1
ATOM 1281 C C . GLY A 1 163 ? 28.289 4.673 -98.505 1.00 72.56 163 GLY A C 1
ATOM 1282 O O . GLY A 1 163 ? 27.650 5.722 -98.459 1.00 72.56 163 GLY A O 1
ATOM 1283 N N . GLY A 1 164 ? 28.870 4.124 -97.434 1.00 59.97 164 GLY A N 1
ATOM 1284 C CA . GLY A 1 164 ? 28.953 4.735 -96.099 1.00 59.97 164 GLY A CA 1
ATOM 1285 C C . GLY A 1 164 ? 30.363 4.735 -95.497 1.00 59.97 164 GLY A C 1
ATOM 1286 O O . GLY A 1 164 ? 30.503 5.003 -94.305 1.00 59.97 164 GLY A O 1
ATOM 1287 N N . ALA A 1 165 ? 31.389 4.407 -96.286 1.00 59.00 165 ALA A N 1
ATOM 1288 C CA . ALA A 1 165 ? 32.769 4.365 -95.827 1.00 59.00 165 ALA A CA 1
ATOM 1289 C C . ALA A 1 165 ? 33.311 5.781 -95.573 1.00 59.00 165 ALA A C 1
ATOM 1291 O O . ALA A 1 165 ? 33.050 6.717 -96.335 1.00 59.00 165 ALA A O 1
ATOM 1292 N N . SER A 1 166 ? 34.077 5.938 -94.494 1.00 58.12 166 SER A N 1
ATOM 1293 C CA . SER A 1 166 ? 34.779 7.183 -94.152 1.00 58.12 166 SER A CA 1
ATOM 1294 C C . SER A 1 166 ? 36.118 7.326 -94.881 1.00 58.12 166 SER A C 1
ATOM 1296 O O . SER A 1 166 ? 36.586 8.442 -95.099 1.00 58.12 166 SER A O 1
ATOM 1298 N N . ALA A 1 167 ? 36.737 6.200 -95.240 1.00 61.50 167 ALA A N 1
ATOM 1299 C CA . ALA A 1 167 ? 37.971 6.110 -96.006 1.00 61.50 167 ALA A CA 1
ATOM 1300 C C . ALA A 1 167 ? 38.043 4.750 -96.712 1.00 61.50 167 ALA A C 1
ATOM 1302 O O . ALA A 1 167 ? 37.362 3.809 -96.304 1.00 61.50 167 ALA A O 1
ATOM 1303 N N . MET A 1 168 ? 38.846 4.664 -97.769 1.00 61.16 168 MET A N 1
ATOM 1304 C CA . MET A 1 168 ? 39.044 3.446 -98.555 1.00 61.16 168 MET A CA 1
ATOM 1305 C C . MET A 1 168 ? 40.524 3.282 -98.900 1.00 61.16 168 MET A C 1
ATOM 1307 O O . MET A 1 168 ? 41.213 4.274 -99.152 1.00 61.16 168 MET A O 1
ATOM 1311 N N . THR A 1 169 ? 40.989 2.033 -98.910 1.00 61.69 169 THR A N 1
ATOM 1312 C CA . THR A 1 169 ? 42.291 1.651 -99.472 1.00 61.69 169 THR A CA 1
ATOM 1313 C C . THR A 1 169 ? 42.040 0.783 -100.700 1.00 61.69 169 THR A C 1
ATOM 1315 O O . THR A 1 169 ? 41.315 -0.209 -100.591 1.00 61.69 169 THR A O 1
ATOM 1318 N N . ILE A 1 170 ? 42.596 1.140 -101.858 1.00 59.34 170 ILE A N 1
ATOM 1319 C CA . ILE A 1 170 ? 42.537 0.310 -103.070 1.00 59.34 170 ILE A CA 1
ATOM 1320 C C . ILE A 1 170 ? 43.921 -0.224 -103.381 1.00 59.34 170 ILE A C 1
ATOM 1322 O O . ILE A 1 170 ? 44.862 0.549 -103.472 1.00 59.34 170 ILE A O 1
ATOM 1326 N N . ASN A 1 171 ? 44.003 -1.524 -103.652 1.00 61.09 171 ASN A N 1
ATOM 1327 C CA . ASN A 1 171 ? 45.231 -2.161 -104.108 1.00 61.09 171 ASN A CA 1
ATOM 1328 C C . ASN A 1 171 ? 45.102 -2.549 -105.593 1.00 61.09 171 ASN A C 1
ATOM 1330 O O . ASN A 1 171 ? 44.120 -3.198 -105.975 1.00 61.09 171 ASN A O 1
ATOM 1334 N N . PHE A 1 172 ? 46.087 -2.187 -106.423 1.00 57.03 172 PHE A N 1
ATOM 1335 C CA . PHE A 1 172 ? 46.106 -2.473 -107.866 1.00 57.03 172 PHE A CA 1
ATOM 1336 C C . PHE A 1 172 ? 46.980 -3.679 -108.241 1.00 57.03 172 PHE A C 1
ATOM 1338 O O . PHE A 1 172 ? 47.971 -4.003 -107.587 1.00 57.03 172 PHE A O 1
ATOM 1345 N N . HIS A 1 173 ? 46.583 -4.353 -109.330 1.00 59.59 173 HIS A N 1
ATOM 1346 C CA . HIS A 1 173 ? 47.336 -5.435 -109.969 1.00 59.59 173 HIS A CA 1
ATOM 1347 C C . HIS A 1 173 ? 47.161 -5.402 -111.498 1.00 59.59 173 HIS A C 1
ATOM 1349 O O . HIS A 1 173 ? 46.031 -5.378 -112.005 1.00 59.59 173 HIS A O 1
ATOM 1355 N N . THR A 1 174 ? 48.254 -5.542 -112.255 1.00 48.06 174 THR A N 1
ATOM 1356 C CA . THR A 1 174 ? 48.234 -5.633 -113.724 1.00 48.06 174 THR A CA 1
ATOM 1357 C C . THR A 1 174 ? 48.271 -7.074 -114.246 1.00 48.06 174 THR A C 1
ATOM 1359 O O . THR A 1 174 ? 49.308 -7.679 -114.458 1.00 48.06 174 THR A O 1
ATOM 1362 N N . SER A 1 175 ? 47.086 -7.577 -114.604 1.00 48.75 175 SER A N 1
ATOM 1363 C CA . SER A 1 175 ? 46.808 -8.618 -115.616 1.00 48.75 175 SER A CA 1
ATOM 1364 C C . SER A 1 175 ? 47.504 -10.000 -115.569 1.00 48.75 175 SER A C 1
ATOM 1366 O O . SER A 1 175 ? 48.711 -10.150 -115.704 1.00 48.75 175 SER A O 1
ATOM 1368 N N . SER A 1 176 ? 46.637 -11.016 -115.654 1.00 50.62 176 SER A N 1
ATOM 1369 C CA . SER A 1 176 ? 46.862 -12.453 -115.889 1.00 50.62 176 SER A CA 1
ATOM 1370 C C . SER A 1 176 ? 47.256 -13.292 -114.676 1.00 50.62 176 SER A C 1
ATOM 1372 O O . SER A 1 176 ? 48.390 -13.714 -114.532 1.00 50.62 176 SER A O 1
ATOM 1374 N N . ASP A 1 177 ? 46.210 -13.605 -113.906 1.00 49.47 177 ASP A N 1
ATOM 1375 C CA . ASP A 1 177 ? 46.079 -14.773 -113.043 1.00 49.47 177 ASP A CA 1
ATOM 1376 C C . ASP A 1 177 ? 47.066 -14.871 -111.859 1.00 49.47 177 ASP A C 1
ATOM 1378 O O . ASP A 1 177 ? 48.184 -15.344 -112.005 1.00 49.47 177 ASP A O 1
ATOM 1382 N N . TRP A 1 178 ? 46.495 -14.587 -110.672 1.00 51.06 178 TRP A N 1
ATOM 1383 C CA . TRP A 1 178 ? 46.897 -14.975 -109.302 1.00 51.06 178 TRP A CA 1
ATOM 1384 C C . TRP A 1 178 ? 47.465 -13.790 -108.495 1.00 51.06 178 TRP A C 1
ATOM 1386 O O . TRP A 1 178 ? 48.308 -13.048 -108.977 1.00 51.06 178 TRP A O 1
ATOM 1396 N N . CYS A 1 179 ? 46.936 -13.559 -107.284 1.00 50.34 179 CYS A N 1
ATOM 1397 C CA . CYS A 1 179 ? 47.357 -12.473 -106.384 1.00 50.34 179 CYS A CA 1
ATOM 1398 C C . CYS A 1 179 ? 48.737 -12.782 -105.784 1.00 50.34 179 CYS A C 1
ATOM 1400 O O . CYS A 1 179 ? 48.820 -13.160 -104.622 1.00 50.34 179 CYS A O 1
ATOM 1402 N N . GLU A 1 180 ? 49.799 -12.692 -106.581 1.00 46.41 180 GLU A N 1
ATOM 1403 C CA . GLU A 1 180 ? 51.162 -12.995 -106.123 1.00 46.41 180 GLU A CA 1
ATOM 1404 C C . GLU A 1 180 ? 51.896 -11.758 -105.569 1.00 46.41 180 GLU A C 1
ATOM 1406 O O . GLU A 1 180 ? 52.703 -11.903 -104.655 1.00 46.41 180 GLU A O 1
ATOM 1411 N N . GLU A 1 181 ? 51.606 -10.550 -106.073 1.00 50.34 181 GLU A N 1
ATOM 1412 C CA . GLU A 1 181 ? 52.262 -9.295 -105.669 1.00 50.34 181 GLU A CA 1
ATOM 1413 C C . GLU A 1 181 ? 51.289 -8.102 -105.782 1.00 50.34 181 GLU A C 1
ATOM 1415 O O . GLU A 1 181 ? 50.544 -7.989 -106.758 1.00 50.34 181 GLU A O 1
ATOM 1420 N N . ILE A 1 182 ? 51.274 -7.221 -104.775 1.00 52.44 182 ILE A N 1
ATOM 1421 C CA . ILE A 1 182 ? 50.568 -5.930 -104.827 1.00 52.44 182 ILE A CA 1
ATOM 1422 C C . ILE A 1 182 ? 51.559 -4.900 -105.373 1.00 52.44 182 ILE A C 1
ATOM 1424 O O . ILE A 1 182 ? 52.582 -4.648 -104.739 1.00 52.44 182 ILE A O 1
ATOM 1428 N N . HIS A 1 183 ? 51.268 -4.332 -106.546 1.00 52.84 183 HIS A N 1
ATOM 1429 C CA . HIS A 1 183 ? 52.150 -3.364 -107.209 1.00 52.84 183 HIS A CA 1
ATOM 1430 C C . HIS A 1 183 ? 51.979 -1.934 -106.676 1.00 52.84 183 HIS A C 1
ATOM 1432 O O . HIS A 1 183 ? 52.943 -1.174 -106.688 1.00 52.84 183 HIS A O 1
ATOM 1438 N N . GLU A 1 184 ? 50.777 -1.589 -106.206 1.00 59.16 184 GLU A N 1
ATOM 1439 C CA . GLU A 1 184 ? 50.403 -0.243 -105.758 1.00 59.16 184 GLU A CA 1
ATOM 1440 C C . GLU A 1 184 ? 49.196 -0.301 -104.805 1.00 59.16 184 GLU A C 1
ATOM 1442 O O . GLU A 1 184 ? 48.351 -1.199 -104.909 1.00 59.16 184 GLU A O 1
ATOM 1447 N N . SER A 1 185 ? 49.127 0.619 -103.841 1.00 58.16 185 SER A N 1
ATOM 1448 C CA . SER A 1 185 ? 48.072 0.749 -102.830 1.00 58.16 185 SER A CA 1
ATOM 1449 C C . SER A 1 185 ? 47.780 2.217 -102.505 1.00 58.16 185 SER A C 1
ATOM 1451 O O . SER A 1 185 ? 48.606 2.890 -101.887 1.00 58.16 185 SER A O 1
ATOM 1453 N N . ASP A 1 186 ? 46.572 2.676 -102.831 1.00 61.28 186 ASP A N 1
ATOM 1454 C CA . ASP A 1 186 ? 46.140 4.064 -102.646 1.00 61.28 186 ASP A CA 1
ATOM 1455 C C . ASP A 1 186 ? 45.178 4.216 -101.473 1.00 61.28 186 ASP A C 1
ATOM 1457 O O . ASP A 1 186 ? 44.264 3.407 -101.294 1.00 61.28 186 ASP A O 1
ATOM 1461 N N . VAL A 1 187 ? 45.329 5.295 -100.702 1.00 64.88 187 VAL A N 1
ATOM 1462 C CA . VAL A 1 187 ? 44.466 5.637 -99.561 1.00 64.88 187 VAL A CA 1
ATOM 1463 C C . VAL A 1 187 ? 43.756 6.966 -99.796 1.00 64.88 187 VAL A C 1
ATOM 1465 O O . VAL A 1 187 ? 44.369 7.979 -100.128 1.00 64.88 187 VAL A O 1
ATOM 1468 N N . MET A 1 188 ? 42.449 6.997 -99.553 1.00 64.75 188 MET A N 1
ATOM 1469 C CA . MET A 1 188 ? 41.584 8.147 -99.840 1.00 64.75 188 MET A CA 1
ATOM 1470 C C . MET A 1 188 ? 40.490 8.315 -98.788 1.00 64.75 188 MET A C 1
ATOM 1472 O O . MET A 1 188 ? 39.984 7.343 -98.221 1.00 64.75 188 MET A O 1
ATOM 1476 N N . PHE A 1 189 ? 40.089 9.565 -98.558 1.00 63.31 189 PHE A N 1
ATOM 1477 C CA . PHE A 1 189 ? 39.114 9.948 -97.542 1.00 63.31 189 PHE A CA 1
ATOM 1478 C C . PHE A 1 189 ? 37.819 10.462 -98.169 1.00 63.31 189 PHE A C 1
ATOM 1480 O O . PHE A 1 189 ? 37.827 11.216 -99.145 1.00 63.31 189 PHE A O 1
ATOM 1487 N N . ASN A 1 190 ? 36.688 10.091 -97.572 1.00 66.88 190 ASN A N 1
ATOM 1488 C CA . ASN A 1 190 ? 35.385 10.530 -98.044 1.00 66.88 190 ASN A CA 1
ATOM 1489 C C . ASN A 1 190 ? 35.122 11.978 -97.611 1.00 66.88 190 ASN A C 1
ATOM 1491 O O . ASN A 1 190 ? 34.940 12.270 -96.427 1.00 66.88 190 ASN A O 1
ATOM 1495 N N . SER A 1 191 ? 35.046 12.887 -98.584 1.00 66.00 191 SER A N 1
ATOM 1496 C CA . SER A 1 191 ? 34.790 14.318 -98.352 1.00 66.00 191 SER A CA 1
ATOM 1497 C C . SER A 1 191 ? 33.428 14.643 -97.709 1.00 66.00 191 SER A C 1
ATOM 1499 O O . SER A 1 191 ? 33.219 15.776 -97.273 1.00 66.00 191 SER A O 1
ATOM 1501 N N . ALA A 1 192 ? 32.501 13.680 -97.607 1.00 59.56 192 ALA A N 1
ATOM 1502 C CA . ALA A 1 192 ? 31.219 13.849 -96.916 1.00 59.56 192 ALA A CA 1
ATOM 1503 C C . ALA A 1 192 ? 31.333 13.889 -95.376 1.00 59.56 192 ALA A C 1
ATOM 1505 O O . ALA A 1 192 ? 30.368 14.277 -94.711 1.00 59.56 192 ALA A O 1
ATOM 1506 N N . TYR A 1 193 ? 32.482 13.508 -94.805 1.00 55.97 193 TYR A N 1
ATOM 1507 C CA . TYR A 1 193 ? 32.722 13.470 -93.360 1.00 55.97 193 TYR A CA 1
ATOM 1508 C C . TYR A 1 193 ? 33.809 14.471 -92.937 1.00 55.97 193 TYR A C 1
ATOM 1510 O O . TYR A 1 193 ? 34.786 14.696 -93.645 1.00 55.97 193 TYR A O 1
ATOM 1518 N N . SER A 1 194 ? 33.633 15.089 -91.763 1.00 51.88 194 SER A N 1
ATOM 1519 C CA . SER A 1 194 ? 34.572 16.060 -91.182 1.00 51.88 194 SER A CA 1
ATOM 1520 C C . SER A 1 194 ? 35.490 15.428 -90.129 1.00 51.88 194 SER A C 1
ATOM 1522 O O . SER A 1 194 ? 35.062 14.565 -89.369 1.00 51.88 194 SER A O 1
ATOM 1524 N N . TRP A 1 195 ? 36.715 15.937 -90.017 1.00 46.06 195 TRP A N 1
ATOM 1525 C CA . TRP A 1 195 ? 37.673 15.673 -88.933 1.00 46.06 195 TRP A CA 1
ATOM 1526 C C . TRP A 1 195 ? 37.288 16.281 -87.562 1.00 46.06 195 TRP A C 1
ATOM 1528 O O . TRP A 1 195 ? 36.576 17.285 -87.497 1.00 46.06 195 TRP A O 1
ATOM 1538 N N . THR A 1 196 ? 37.793 15.694 -86.467 1.00 40.56 196 THR A N 1
ATOM 1539 C CA . THR A 1 196 ? 37.767 16.263 -85.102 1.00 40.56 196 THR A CA 1
ATOM 1540 C C . THR A 1 196 ? 39.097 16.005 -84.389 1.00 40.56 196 THR A C 1
ATOM 1542 O O . THR A 1 196 ? 39.683 14.936 -84.542 1.00 40.56 196 THR A O 1
ATOM 1545 N N . ASP A 1 197 ? 39.567 16.988 -83.623 1.00 38.22 197 ASP A N 1
ATOM 1546 C CA . ASP A 1 197 ? 40.763 16.953 -82.771 1.00 38.22 197 ASP A CA 1
ATOM 1547 C C . ASP A 1 197 ? 40.433 16.681 -81.284 1.00 38.22 197 ASP A C 1
ATOM 1549 O O . ASP A 1 197 ? 41.334 16.601 -80.450 1.00 38.22 197 ASP A O 1
ATOM 1553 N N . ASP A 1 198 ? 39.149 16.499 -80.937 1.00 39.75 198 ASP A N 1
ATOM 1554 C CA . ASP A 1 198 ? 38.671 16.295 -79.563 1.00 39.75 198 ASP A CA 1
ATOM 1555 C C . ASP A 1 198 ? 38.376 14.814 -79.253 1.00 39.75 198 ASP A C 1
ATOM 1557 O O . ASP A 1 198 ? 37.358 14.239 -79.654 1.00 39.75 198 ASP A O 1
ATOM 1561 N N . PHE A 1 199 ? 39.255 14.213 -78.449 1.00 38.91 199 PHE A N 1
ATOM 1562 C CA . PHE A 1 199 ? 39.173 12.826 -77.980 1.00 38.91 199 PHE A CA 1
ATOM 1563 C C . PHE A 1 199 ? 37.902 12.504 -77.161 1.00 38.91 199 PHE A C 1
ATOM 1565 O O . PHE A 1 199 ? 37.482 11.346 -77.107 1.00 38.91 199 PHE A O 1
ATOM 1572 N N . LEU A 1 200 ? 37.258 13.491 -76.525 1.00 38.19 200 LEU A N 1
ATOM 1573 C CA . LEU A 1 200 ? 36.103 13.263 -75.644 1.00 38.19 200 LEU A CA 1
ATOM 1574 C C . LEU A 1 200 ? 34.756 13.321 -76.372 1.00 38.19 200 LEU A C 1
ATOM 1576 O O . LEU A 1 200 ? 33.819 12.634 -75.958 1.00 38.19 200 LEU A O 1
ATOM 1580 N N . THR A 1 201 ? 34.663 14.045 -77.491 1.00 41.72 201 THR A N 1
ATOM 1581 C CA . THR A 1 201 ? 33.487 14.003 -78.381 1.00 41.72 201 THR A CA 1
ATOM 1582 C C . THR A 1 201 ? 33.281 12.594 -78.981 1.00 41.72 201 THR A C 1
ATOM 1584 O O . THR A 1 201 ? 32.153 12.190 -79.266 1.00 41.72 201 THR A O 1
ATOM 1587 N N . TYR A 1 202 ? 34.351 11.793 -79.070 1.00 41.97 202 TYR A N 1
ATOM 1588 C CA . TYR A 1 202 ? 34.360 10.410 -79.562 1.00 41.97 202 TYR A CA 1
ATOM 1589 C C . TYR A 1 202 ? 33.773 9.371 -78.579 1.00 41.97 202 TYR A C 1
ATOM 1591 O O . TYR A 1 202 ? 32.954 8.545 -78.977 1.00 41.97 202 TYR A O 1
ATOM 1599 N N . LEU A 1 203 ? 34.111 9.419 -77.282 1.00 37.44 203 LEU A N 1
ATOM 1600 C CA . LEU A 1 203 ? 33.672 8.405 -76.298 1.00 37.44 203 LEU A CA 1
ATOM 1601 C C . LEU A 1 203 ? 32.148 8.388 -76.034 1.00 37.44 203 LEU A C 1
ATOM 1603 O O . LEU A 1 203 ? 31.643 7.436 -75.438 1.00 37.44 203 LEU A O 1
ATOM 1607 N N . GLY A 1 204 ? 31.417 9.424 -76.460 1.00 41.09 204 GLY A N 1
ATOM 1608 C CA . GLY A 1 204 ? 29.966 9.563 -76.279 1.00 41.09 204 GLY A CA 1
ATOM 1609 C C . GLY A 1 204 ? 29.105 9.334 -77.532 1.00 41.09 204 GLY A C 1
ATOM 1610 O O . GLY A 1 204 ? 27.885 9.473 -77.436 1.00 41.09 204 GLY A O 1
ATOM 1611 N N . GLY A 1 205 ? 29.699 9.015 -78.691 1.00 41.72 205 GLY A N 1
ATOM 1612 C CA . GLY A 1 205 ? 29.010 8.871 -79.985 1.00 41.72 205 GLY A CA 1
ATOM 1613 C C . GLY A 1 205 ? 28.978 7.439 -80.545 1.00 41.72 205 GLY A C 1
ATOM 1614 O O . GLY A 1 205 ? 29.740 6.571 -80.135 1.00 41.72 205 GLY A O 1
ATOM 1615 N N . SER A 1 206 ? 28.083 7.176 -81.506 1.00 35.62 206 SER A N 1
ATOM 1616 C CA . SER A 1 206 ? 27.785 5.850 -82.089 1.00 35.62 206 SER A CA 1
ATOM 1617 C C . SER A 1 206 ? 28.803 5.333 -83.123 1.00 35.62 206 SER A C 1
ATOM 1619 O O . SER A 1 206 ? 28.419 4.659 -84.074 1.00 35.62 206 SER A O 1
ATOM 1621 N N . VAL A 1 207 ? 30.084 5.668 -82.986 1.00 39.09 207 VAL A N 1
ATOM 1622 C CA . VAL A 1 207 ? 31.125 5.379 -83.984 1.00 39.09 207 VAL A CA 1
ATOM 1623 C C . VAL A 1 207 ? 32.378 4.908 -83.220 1.00 39.09 207 VAL A C 1
ATOM 1625 O O . VAL A 1 207 ? 32.928 5.687 -82.452 1.00 39.09 207 VAL A O 1
ATOM 1628 N N . GLN A 1 208 ? 32.791 3.635 -83.339 1.00 35.44 208 GLN A N 1
ATOM 1629 C CA . GLN A 1 208 ? 33.879 3.027 -82.534 1.00 35.44 208 GLN A CA 1
ATOM 1630 C C . GLN A 1 208 ? 35.149 2.766 -83.358 1.00 35.44 208 GLN A C 1
ATOM 1632 O O . GLN A 1 208 ? 35.118 1.826 -84.142 1.00 35.44 208 GLN A O 1
ATOM 1637 N N . TYR A 1 209 ? 36.270 3.484 -83.145 1.00 40.75 209 TYR A N 1
ATOM 1638 C CA . TYR A 1 209 ? 37.546 3.252 -83.864 1.00 40.75 209 TYR A CA 1
ATOM 1639 C C . TYR A 1 209 ? 38.822 3.625 -83.063 1.00 40.75 209 TYR A C 1
ATOM 1641 O O . TYR A 1 209 ? 38.877 4.637 -82.368 1.00 40.75 209 TYR A O 1
ATOM 1649 N N . TYR A 1 210 ? 39.861 2.776 -83.145 1.00 33.91 210 TYR A N 1
ATOM 1650 C CA . TYR A 1 210 ? 41.046 2.732 -82.260 1.00 33.91 210 TYR A CA 1
ATOM 1651 C C . TYR A 1 210 ? 42.342 3.242 -82.929 1.00 33.91 210 TYR A C 1
ATOM 1653 O O . TYR A 1 210 ? 42.619 2.913 -84.078 1.00 33.91 210 TYR A O 1
ATOM 1661 N N . LYS A 1 211 ? 43.198 3.966 -82.187 1.00 38.09 211 LYS A N 1
ATOM 1662 C CA . LYS A 1 211 ? 44.458 4.571 -82.682 1.00 38.09 211 LYS A CA 1
ATOM 1663 C C . LYS A 1 211 ? 45.507 3.550 -83.159 1.00 38.09 211 LYS A C 1
ATOM 1665 O O . LYS A 1 211 ? 46.229 3.837 -84.106 1.00 38.09 211 LYS A O 1
ATOM 1670 N N . ALA A 1 212 ? 45.567 2.348 -82.576 1.00 34.34 212 ALA A N 1
ATOM 1671 C CA . ALA A 1 212 ? 46.494 1.320 -83.068 1.00 34.34 212 ALA A CA 1
ATOM 1672 C C . ALA A 1 212 ? 46.009 0.646 -84.363 1.00 34.34 212 ALA A C 1
ATOM 1674 O O . ALA A 1 212 ? 46.830 0.086 -85.075 1.00 34.34 212 ALA A O 1
ATOM 1675 N N . ALA A 1 213 ? 44.711 0.727 -84.697 1.00 38.00 213 ALA A N 1
ATOM 1676 C CA . ALA A 1 213 ? 44.208 0.227 -85.977 1.00 38.00 213 ALA A CA 1
ATOM 1677 C C . ALA A 1 213 ? 44.710 1.098 -87.139 1.00 38.00 213 ALA A C 1
ATOM 1679 O O . ALA A 1 213 ? 45.107 0.570 -88.161 1.00 38.00 213 ALA A O 1
ATOM 1680 N N . VAL A 1 214 ? 44.807 2.420 -86.954 1.00 40.31 214 VAL A N 1
ATOM 1681 C CA . VAL A 1 214 ? 45.377 3.335 -87.962 1.00 40.31 214 VAL A CA 1
ATOM 1682 C C . VAL A 1 214 ? 46.852 3.018 -88.238 1.00 40.31 214 VAL A C 1
ATOM 1684 O O . VAL A 1 214 ? 47.249 2.956 -89.395 1.00 40.31 214 VAL A O 1
ATOM 1687 N N . ILE A 1 215 ? 47.644 2.761 -87.190 1.00 39.31 215 ILE A N 1
ATOM 1688 C CA . ILE A 1 215 ? 49.069 2.402 -87.310 1.00 39.31 215 ILE A CA 1
ATOM 1689 C C . ILE A 1 215 ? 49.240 0.998 -87.917 1.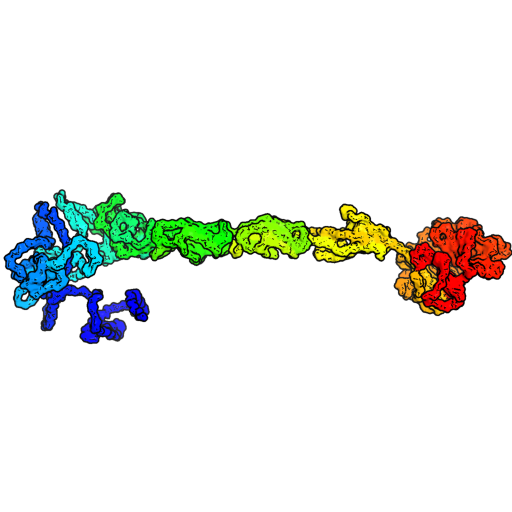00 39.31 215 ILE A C 1
ATOM 1691 O O . ILE A 1 215 ? 50.052 0.821 -88.821 1.00 39.31 215 ILE A O 1
ATOM 1695 N N . HIS A 1 216 ? 48.440 0.021 -87.476 1.00 40.34 216 HIS A N 1
ATOM 1696 C CA . HIS A 1 216 ? 48.430 -1.339 -88.024 1.00 40.34 216 HIS A CA 1
ATOM 1697 C C . HIS A 1 216 ? 48.082 -1.355 -89.520 1.00 40.34 216 HIS A C 1
ATOM 1699 O O . HIS A 1 216 ? 48.809 -1.946 -90.309 1.00 40.34 216 HIS A O 1
ATOM 1705 N N . GLU A 1 217 ? 47.010 -0.667 -89.923 1.00 42.19 217 GLU A N 1
ATOM 1706 C CA . GLU A 1 217 ? 46.544 -0.652 -91.315 1.00 42.19 217 GLU A CA 1
ATOM 1707 C C . GLU A 1 217 ? 47.452 0.196 -92.226 1.00 42.19 217 GLU A C 1
ATOM 1709 O O . GLU A 1 217 ? 47.635 -0.147 -93.389 1.00 42.19 217 GLU A O 1
ATOM 1714 N N . SER A 1 218 ? 48.116 1.240 -91.705 1.00 46.53 218 SER A N 1
ATOM 1715 C CA . SER A 1 218 ? 49.173 1.956 -92.446 1.00 46.53 218 SER A CA 1
ATOM 1716 C C . SER A 1 218 ? 50.420 1.098 -92.706 1.00 46.53 218 SER A C 1
ATOM 1718 O O . SER A 1 218 ? 51.120 1.306 -93.694 1.00 46.53 218 SER A O 1
ATOM 1720 N N . GLY A 1 219 ? 50.660 0.078 -91.872 1.00 46.06 219 GLY A N 1
ATOM 1721 C CA . GLY A 1 219 ? 51.711 -0.917 -92.091 1.00 46.06 219 GLY A CA 1
ATOM 1722 C C . GLY A 1 219 ? 51.481 -1.777 -93.339 1.00 46.06 219 GLY A C 1
ATOM 1723 O O . GLY A 1 219 ? 52.449 -2.154 -93.994 1.00 46.06 219 GLY A O 1
ATOM 1724 N N . HIS A 1 220 ? 50.218 -2.014 -93.724 1.00 42.06 220 HIS A N 1
ATOM 1725 C CA . HIS A 1 220 ? 49.870 -2.744 -94.954 1.00 42.06 220 HIS A CA 1
ATOM 1726 C C . HIS A 1 220 ? 50.103 -1.919 -96.230 1.00 42.06 220 HIS A C 1
ATOM 1728 O O . HIS A 1 220 ? 50.310 -2.502 -97.288 1.00 42.06 220 HIS A O 1
ATOM 1734 N N . VAL A 1 221 ? 50.118 -0.583 -96.137 1.00 45.69 221 VAL A N 1
ATOM 1735 C CA . VAL A 1 221 ? 50.308 0.344 -97.275 1.00 45.69 221 VAL A CA 1
ATOM 1736 C C . VAL A 1 221 ? 51.790 0.563 -97.614 1.00 45.69 221 VAL A C 1
ATOM 1738 O O . VAL A 1 221 ? 52.115 0.944 -98.731 1.00 45.69 221 VAL A O 1
ATOM 1741 N N . TRP A 1 222 ? 52.720 0.327 -96.684 1.00 44.12 222 TRP A N 1
ATOM 1742 C CA . TRP A 1 222 ? 54.137 0.706 -96.854 1.00 44.12 222 TRP A CA 1
ATOM 1743 C C . TRP A 1 222 ? 55.136 -0.461 -96.814 1.00 44.12 222 TRP A C 1
ATOM 1745 O O . TRP A 1 222 ? 56.349 -0.237 -96.806 1.00 44.12 222 TRP A O 1
ATOM 1755 N N . GLY A 1 223 ? 54.652 -1.705 -96.822 1.00 37.28 223 GLY A N 1
ATOM 1756 C CA . GLY A 1 223 ? 55.481 -2.905 -96.920 1.00 37.28 223 GLY A CA 1
ATOM 1757 C C . GLY A 1 223 ? 55.476 -3.500 -98.328 1.00 37.28 223 GLY A C 1
ATOM 1758 O O . GLY A 1 223 ? 54.434 -3.924 -98.816 1.00 37.28 223 GLY A O 1
ATOM 1759 N N . LEU A 1 224 ? 56.648 -3.621 -98.961 1.00 35.50 224 LEU A N 1
ATOM 1760 C CA . LEU A 1 224 ? 56.830 -4.557 -100.073 1.00 35.50 224 LEU A CA 1
ATOM 1761 C C . LEU A 1 224 ? 56.635 -5.978 -99.507 1.00 35.50 224 LEU A C 1
ATOM 1763 O O . LEU A 1 224 ? 57.546 -6.512 -98.870 1.00 35.50 224 LEU A O 1
ATOM 1767 N N . MET A 1 225 ? 55.455 -6.581 -99.686 1.00 36.34 225 MET A N 1
ATOM 1768 C CA . MET A 1 225 ? 55.160 -7.953 -99.240 1.00 36.34 225 MET A CA 1
ATOM 1769 C C . MET A 1 225 ? 55.900 -8.977 -100.120 1.00 36.34 225 MET A C 1
ATOM 1771 O O . MET A 1 225 ? 55.310 -9.689 -100.926 1.00 36.34 225 MET A O 1
ATOM 1775 N N . ALA A 1 226 ? 57.225 -9.062 -99.991 1.00 33.56 226 ALA A N 1
ATOM 1776 C CA . ALA A 1 226 ? 58.046 -10.049 -100.687 1.00 33.56 226 ALA A CA 1
ATOM 1777 C C . ALA A 1 226 ? 58.036 -11.395 -99.932 1.00 33.56 226 ALA A C 1
ATOM 1779 O O . ALA A 1 226 ? 59.034 -11.808 -99.337 1.00 33.56 226 ALA A O 1
ATOM 1780 N N . GLY A 1 227 ? 56.903 -12.098 -99.964 1.00 39.56 227 GLY A N 1
ATOM 1781 C CA . GLY A 1 227 ? 56.682 -13.385 -99.290 1.00 39.56 227 GLY A CA 1
ATOM 1782 C C . GLY A 1 227 ? 57.427 -14.570 -99.915 1.00 39.56 227 GLY A C 1
ATOM 1783 O O . GLY A 1 227 ? 56.800 -15.529 -100.351 1.00 39.56 227 GLY A O 1
ATOM 1784 N N . LYS A 1 228 ? 58.767 -14.539 -99.999 1.00 32.12 228 LYS A N 1
ATOM 1785 C CA . LYS A 1 228 ? 59.514 -15.632 -100.657 1.00 32.12 228 LYS A CA 1
ATOM 1786 C C . LYS A 1 228 ? 60.588 -16.343 -99.848 1.00 32.12 228 LYS A C 1
ATOM 1788 O O . LYS A 1 228 ? 61.125 -17.313 -100.379 1.00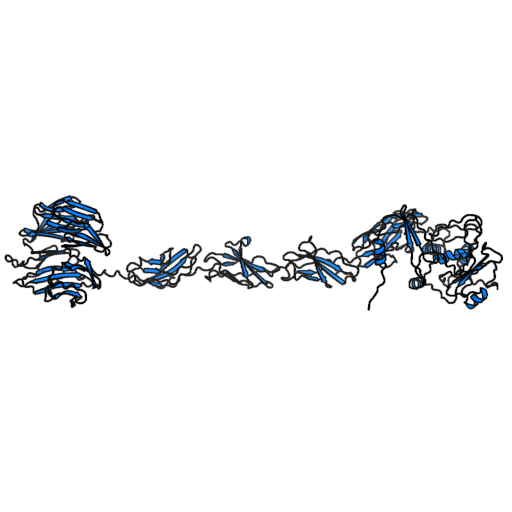 32.12 228 LYS A O 1
ATOM 1793 N N . LEU A 1 229 ? 60.950 -15.940 -98.620 1.00 33.62 229 LEU A N 1
ATOM 1794 C CA . LEU A 1 229 ? 62.164 -16.527 -98.018 1.00 33.62 229 LEU A CA 1
ATOM 1795 C C . LEU A 1 229 ? 62.146 -17.054 -96.575 1.00 33.62 229 LEU A C 1
ATOM 1797 O O . LEU A 1 229 ? 63.064 -17.829 -96.301 1.00 33.62 229 LEU A O 1
ATOM 1801 N N . LYS A 1 230 ? 61.159 -16.809 -95.696 1.00 32.19 230 LYS A N 1
ATOM 1802 C CA . LYS A 1 230 ? 61.008 -17.541 -94.408 1.00 32.19 230 LYS A CA 1
ATOM 1803 C C . LYS A 1 230 ? 59.556 -17.512 -93.887 1.00 32.19 230 LYS A C 1
ATOM 1805 O O . LYS A 1 230 ? 58.864 -16.555 -94.200 1.00 32.19 230 LYS A O 1
ATOM 1810 N N . PRO A 1 231 ? 59.106 -18.506 -93.089 1.00 31.69 231 PRO A N 1
ATOM 1811 C CA . PRO A 1 231 ? 57.790 -18.472 -92.448 1.00 31.69 231 PRO A CA 1
ATOM 1812 C C . PRO A 1 231 ? 57.688 -17.281 -91.491 1.00 31.69 231 PRO A C 1
ATOM 1814 O O . PRO A 1 231 ? 58.515 -17.152 -90.585 1.00 31.69 231 PRO A O 1
ATOM 1817 N N . GLU A 1 232 ? 56.678 -16.441 -91.677 1.00 34.94 232 GLU A N 1
ATOM 1818 C CA . GLU A 1 232 ? 56.316 -15.374 -90.747 1.00 34.94 232 GLU A CA 1
ATOM 1819 C C . GLU A 1 232 ? 55.491 -15.973 -89.595 1.00 34.94 232 GLU A C 1
ATOM 1821 O O . GLU A 1 232 ? 54.462 -16.612 -89.816 1.00 34.94 232 GLU A O 1
ATOM 1826 N N . THR A 1 233 ? 55.936 -15.819 -88.347 1.00 32.28 233 THR A N 1
ATOM 1827 C CA . THR A 1 233 ? 55.164 -16.237 -87.163 1.00 32.28 233 THR A CA 1
ATOM 1828 C C . THR A 1 233 ? 54.463 -15.034 -86.549 1.00 32.28 233 THR A C 1
ATOM 1830 O O . THR A 1 233 ? 55.060 -14.322 -85.749 1.00 32.28 233 THR A O 1
ATOM 1833 N N . TYR A 1 234 ? 53.195 -14.829 -86.905 1.00 34.69 234 TYR A N 1
ATOM 1834 C CA . TYR A 1 234 ? 52.321 -13.824 -86.297 1.00 34.69 234 TYR A CA 1
ATOM 1835 C C . TYR A 1 234 ? 51.781 -14.296 -84.936 1.00 34.69 234 TYR A C 1
ATOM 1837 O O . TYR A 1 234 ? 51.174 -15.367 -84.845 1.00 34.69 234 TYR A O 1
ATOM 1845 N N . ALA A 1 235 ? 51.925 -13.475 -83.893 1.00 30.50 235 ALA A N 1
ATOM 1846 C CA . ALA A 1 235 ? 51.175 -13.589 -82.639 1.00 30.50 235 ALA A CA 1
ATOM 1847 C C . ALA A 1 235 ? 50.149 -12.443 -82.567 1.00 30.50 235 ALA A C 1
ATOM 1849 O O . ALA A 1 235 ? 50.458 -11.317 -82.193 1.00 30.50 235 ALA A O 1
ATOM 1850 N N . TYR A 1 236 ? 48.909 -12.721 -82.988 1.00 29.41 236 TYR A N 1
ATOM 1851 C CA . TYR A 1 236 ? 47.810 -11.747 -83.154 1.00 29.41 236 TYR A CA 1
ATOM 1852 C C . TYR A 1 236 ? 47.259 -11.131 -81.846 1.00 29.41 236 TYR A C 1
ATOM 1854 O O . TYR A 1 236 ? 46.211 -10.474 -81.846 1.00 29.41 236 TYR A O 1
ATOM 1862 N N . ASP A 1 237 ? 47.916 -11.373 -80.721 1.00 26.36 237 ASP A N 1
ATOM 1863 C CA . ASP A 1 237 ? 47.515 -10.999 -79.370 1.00 26.36 237 ASP A CA 1
ATOM 1864 C C . ASP A 1 237 ? 48.368 -9.884 -78.735 1.00 26.36 237 ASP A C 1
ATOM 1866 O O . ASP A 1 237 ? 48.087 -9.486 -77.603 1.00 26.36 237 ASP A O 1
ATOM 1870 N N . HIS A 1 238 ? 49.308 -9.287 -79.481 1.00 29.06 238 HIS A N 1
ATOM 1871 C CA . HIS A 1 238 ? 50.115 -8.141 -79.042 1.00 29.06 238 HIS A CA 1
ATOM 1872 C C . HIS A 1 238 ? 49.942 -6.910 -79.967 1.00 29.06 238 HIS A C 1
ATOM 1874 O O . HIS A 1 238 ? 49.954 -7.061 -81.186 1.00 29.06 238 HIS A O 1
ATOM 1880 N N . PRO A 1 239 ? 49.766 -5.678 -79.441 1.00 27.86 239 PRO A N 1
ATOM 1881 C CA . PRO A 1 239 ? 49.875 -4.455 -80.240 1.00 27.86 239 PRO A CA 1
ATOM 1882 C C . PRO A 1 239 ? 51.354 -4.126 -80.500 1.00 27.86 239 PRO A C 1
ATOM 1884 O O . PRO A 1 239 ? 52.105 -3.944 -79.543 1.00 27.86 239 PRO A O 1
ATOM 1887 N N . SER A 1 240 ? 51.760 -4.007 -81.765 1.00 31.55 240 SER A N 1
ATOM 1888 C CA . SER A 1 240 ? 53.119 -3.621 -82.174 1.00 31.55 240 SER A CA 1
ATOM 1889 C C . SER A 1 240 ? 53.117 -2.522 -83.245 1.00 31.55 240 SER A C 1
ATOM 1891 O O . SER A 1 240 ? 52.098 -2.265 -83.892 1.00 31.55 240 SER A O 1
ATOM 1893 N N . VAL A 1 241 ? 54.256 -1.836 -83.402 1.00 33.03 241 VAL A N 1
ATOM 1894 C CA . VAL A 1 241 ? 54.530 -0.893 -84.499 1.00 33.03 241 VAL A CA 1
ATOM 1895 C C . VAL A 1 241 ? 55.534 -1.572 -85.434 1.00 33.03 241 VAL A C 1
ATOM 1897 O O . VAL A 1 241 ? 56.599 -1.978 -84.978 1.00 33.03 241 VAL A O 1
ATOM 1900 N N . MET A 1 242 ? 55.213 -1.722 -86.725 1.00 33.75 242 MET A N 1
ATOM 1901 C CA . MET A 1 242 ? 56.160 -2.276 -87.701 1.00 33.75 242 MET A CA 1
ATOM 1902 C C . MET A 1 242 ? 57.231 -1.232 -88.037 1.00 33.75 242 MET A C 1
ATOM 1904 O O . MET A 1 242 ? 56.896 -0.130 -88.469 1.00 33.75 242 MET A O 1
ATOM 1908 N N . ASN A 1 243 ? 58.511 -1.568 -87.861 1.00 31.97 243 ASN A N 1
ATOM 1909 C CA . ASN A 1 243 ? 59.627 -0.698 -88.237 1.00 31.97 243 ASN A CA 1
ATOM 1910 C C . ASN A 1 243 ? 60.346 -1.241 -89.480 1.00 31.97 243 ASN A C 1
ATOM 1912 O O . ASN A 1 243 ? 60.652 -2.431 -89.569 1.00 31.97 243 ASN A O 1
ATOM 1916 N N . ASN A 1 244 ? 60.646 -0.359 -90.437 1.00 32.44 244 ASN A N 1
ATOM 1917 C CA . ASN A 1 244 ? 61.372 -0.706 -91.659 1.00 32.44 244 ASN A CA 1
ATOM 1918 C C . ASN A 1 244 ? 62.885 -0.716 -91.387 1.00 32.44 244 ASN A C 1
ATOM 1920 O O . ASN A 1 244 ? 63.525 0.336 -91.346 1.00 32.44 244 ASN A O 1
ATOM 1924 N N . ALA A 1 245 ? 63.468 -1.905 -91.218 1.00 28.86 245 ALA A N 1
ATOM 1925 C CA . ALA A 1 245 ? 64.911 -2.090 -91.097 1.00 28.86 245 ALA A CA 1
ATOM 1926 C C . ALA A 1 245 ? 65.495 -2.757 -92.352 1.00 28.86 245 ALA A C 1
ATOM 1928 O O . ALA A 1 245 ? 66.132 -3.805 -92.282 1.00 28.86 245 ALA A O 1
ATOM 1929 N N . GLY A 1 246 ? 65.293 -2.135 -93.517 1.00 36.22 246 GLY A N 1
ATOM 1930 C CA . GLY A 1 246 ? 66.167 -2.253 -94.692 1.00 36.22 246 GLY A CA 1
ATOM 1931 C C . GLY A 1 246 ? 66.158 -3.574 -95.470 1.00 36.22 246 GLY A C 1
ATOM 1932 O O . GLY A 1 246 ? 66.499 -3.542 -96.646 1.00 36.22 246 GLY A O 1
ATOM 1933 N N . THR A 1 247 ? 65.755 -4.694 -94.871 1.00 32.09 247 THR A N 1
ATOM 1934 C CA . THR A 1 247 ? 65.484 -5.991 -95.527 1.00 32.09 247 THR A CA 1
ATOM 1935 C C . THR A 1 247 ? 64.640 -6.948 -94.670 1.00 32.09 247 THR A C 1
ATOM 1937 O O . THR A 1 247 ? 64.252 -7.994 -95.179 1.00 32.09 247 THR A O 1
ATOM 1940 N N . ASP A 1 248 ? 64.361 -6.620 -93.402 1.00 33.75 248 ASP A N 1
ATOM 1941 C CA . ASP A 1 248 ? 63.549 -7.423 -92.478 1.00 33.75 248 ASP A CA 1
ATOM 1942 C C . ASP A 1 248 ? 62.446 -6.546 -91.852 1.00 33.75 248 ASP A C 1
ATOM 1944 O O . ASP A 1 248 ? 62.699 -5.393 -91.488 1.00 33.75 248 ASP A O 1
ATOM 1948 N N . ILE A 1 249 ? 61.243 -7.103 -91.681 1.00 36.00 249 ILE A N 1
ATOM 1949 C CA . ILE A 1 249 ? 60.234 -6.572 -90.754 1.00 36.00 249 ILE A CA 1
ATOM 1950 C C . ILE A 1 249 ? 60.550 -7.184 -89.384 1.00 36.00 249 ILE A C 1
ATOM 1952 O O . ILE A 1 249 ? 60.454 -8.399 -89.214 1.00 36.00 249 ILE A O 1
ATOM 1956 N N . ILE A 1 250 ? 60.980 -6.364 -88.420 1.00 33.75 250 ILE A N 1
ATOM 1957 C CA . ILE A 1 250 ? 61.270 -6.803 -87.047 1.00 33.75 250 ILE A CA 1
ATOM 1958 C C . ILE A 1 250 ? 60.225 -6.196 -86.113 1.00 33.75 250 ILE A C 1
ATOM 1960 O O . ILE A 1 250 ? 60.054 -4.981 -86.069 1.00 33.75 250 ILE A O 1
ATOM 1964 N N . GLU A 1 251 ? 59.551 -7.056 -85.354 1.00 36.97 251 GLU A N 1
ATOM 1965 C CA . GLU A 1 251 ? 58.718 -6.680 -84.215 1.00 36.97 251 GLU A CA 1
ATOM 1966 C C . GLU A 1 251 ? 59.625 -6.628 -82.972 1.00 36.97 251 GLU A C 1
ATOM 1968 O O . GLU A 1 251 ? 59.913 -7.665 -82.370 1.00 36.97 251 GLU A O 1
ATOM 1973 N N . ASP A 1 252 ? 60.166 -5.457 -82.612 1.00 31.73 252 ASP A N 1
ATOM 1974 C CA . ASP A 1 252 ? 60.829 -5.289 -81.316 1.00 31.73 252 ASP A CA 1
ATOM 1975 C C . ASP A 1 252 ? 59.824 -4.773 -80.277 1.00 31.73 252 ASP A C 1
ATOM 1977 O O . ASP A 1 252 ? 59.095 -3.807 -80.473 1.00 31.73 252 ASP A O 1
ATOM 1981 N N . ALA A 1 253 ? 59.724 -5.477 -79.151 1.00 29.98 253 ALA A N 1
ATOM 1982 C CA . ALA A 1 253 ? 58.768 -5.208 -78.076 1.00 29.98 253 ALA A CA 1
ATOM 1983 C C . ALA A 1 253 ? 59.112 -3.944 -77.248 1.00 29.98 253 ALA A C 1
ATOM 1985 O O . ALA A 1 253 ? 58.907 -3.921 -76.036 1.00 29.98 253 ALA A O 1
ATOM 1986 N N . LEU A 1 254 ? 59.662 -2.905 -77.882 1.00 33.41 254 LEU A N 1
ATOM 1987 C CA . LEU A 1 254 ? 59.961 -1.601 -77.291 1.00 33.41 254 LEU A CA 1
ATOM 1988 C C . LEU A 1 254 ? 58.805 -0.640 -77.595 1.00 33.41 254 LEU A C 1
ATOM 1990 O O . LEU A 1 254 ? 58.882 0.212 -78.479 1.00 33.41 254 LEU A O 1
ATOM 1994 N N . ALA A 1 255 ? 57.698 -0.793 -76.869 1.00 35.19 255 ALA A N 1
ATOM 1995 C CA . ALA A 1 255 ? 56.620 0.187 -76.902 1.00 35.19 255 ALA A CA 1
ATOM 1996 C C . ALA A 1 255 ? 57.102 1.489 -76.237 1.00 35.19 255 ALA A C 1
ATOM 1998 O O . ALA A 1 255 ? 57.454 1.494 -75.065 1.00 35.19 255 ALA A O 1
ATOM 1999 N N . VAL A 1 256 ? 57.129 2.590 -76.987 1.00 34.09 256 VAL A N 1
ATOM 2000 C CA . VAL A 1 256 ? 57.406 3.934 -76.459 1.00 34.09 256 VAL A CA 1
ATOM 2001 C C . VAL A 1 256 ? 56.070 4.568 -76.053 1.00 34.09 256 VAL A C 1
ATOM 2003 O O . VAL A 1 256 ? 55.178 4.669 -76.903 1.00 34.09 256 VAL A O 1
ATOM 2006 N N . HIS A 1 257 ? 55.889 5.015 -74.802 1.00 34.25 257 HIS A N 1
ATOM 2007 C CA . HIS A 1 257 ? 54.643 5.683 -74.423 1.00 34.25 257 HIS A CA 1
ATOM 2008 C C . HIS A 1 257 ? 54.459 7.028 -75.141 1.00 34.25 257 HIS A C 1
ATOM 2010 O O . HIS A 1 257 ? 55.410 7.704 -75.522 1.00 34.25 257 HIS A O 1
ATOM 2016 N N . VAL A 1 258 ? 53.212 7.486 -75.298 1.00 34.97 258 VAL A N 1
ATOM 2017 C CA . VAL A 1 258 ? 52.913 8.795 -75.918 1.00 34.97 258 VAL A CA 1
ATOM 2018 C C . VAL A 1 258 ? 53.600 9.969 -75.184 1.00 34.97 258 VAL A C 1
ATOM 2020 O O . VAL A 1 258 ? 54.093 10.876 -75.865 1.00 34.97 258 VAL A O 1
ATOM 2023 N N . PRO A 1 259 ? 53.704 9.984 -73.839 1.00 37.72 259 PRO A N 1
ATOM 2024 C CA . PRO A 1 259 ? 54.572 10.919 -73.138 1.00 37.72 259 PRO A CA 1
ATOM 2025 C C . PRO A 1 259 ? 56.061 10.724 -73.410 1.00 37.72 259 PRO A C 1
ATOM 2027 O O . PRO A 1 259 ? 56.729 11.732 -73.592 1.00 37.72 259 PRO A O 1
ATOM 2030 N N . ASP A 1 260 ? 56.573 9.500 -73.555 1.00 38.09 260 ASP A N 1
ATOM 2031 C CA . ASP A 1 260 ? 57.982 9.250 -73.905 1.00 38.09 260 ASP A CA 1
ATOM 2032 C C . ASP A 1 260 ? 58.317 9.768 -75.302 1.00 38.09 260 ASP A C 1
ATOM 2034 O O . ASP A 1 260 ? 59.369 10.372 -75.505 1.00 38.09 260 ASP A O 1
ATOM 2038 N N . VAL A 1 261 ? 57.387 9.648 -76.256 1.00 38.34 261 VAL A N 1
ATOM 2039 C CA . VAL A 1 261 ? 57.495 10.288 -77.576 1.00 38.34 261 VAL A CA 1
ATOM 2040 C C . VAL A 1 261 ? 57.544 11.819 -77.432 1.00 38.34 261 VAL A C 1
ATOM 2042 O O . VAL A 1 261 ? 58.336 12.481 -78.102 1.00 38.34 261 VAL A O 1
ATOM 2045 N N . ASN A 1 262 ? 56.754 12.409 -76.527 1.00 37.19 262 ASN A N 1
ATOM 2046 C CA . ASN A 1 262 ? 56.741 13.857 -76.267 1.00 37.19 262 ASN A CA 1
ATOM 2047 C C . ASN A 1 262 ? 57.935 14.358 -75.425 1.00 37.19 262 ASN A C 1
ATOM 2049 O O . ASN A 1 262 ? 58.376 15.500 -75.592 1.00 37.19 262 ASN A O 1
ATOM 2053 N N . LEU A 1 263 ? 58.478 13.528 -74.535 1.00 37.09 263 LEU A N 1
ATOM 2054 C CA . LEU A 1 263 ? 59.641 13.802 -73.698 1.00 37.09 263 LEU A CA 1
ATOM 2055 C C . LEU A 1 263 ? 60.916 13.681 -74.538 1.00 37.09 263 LEU A C 1
ATOM 2057 O O . LEU A 1 263 ? 61.722 14.609 -74.530 1.00 37.09 263 LEU A O 1
ATOM 2061 N N . MET A 1 264 ? 61.032 12.641 -75.374 1.00 38.44 264 MET A N 1
ATOM 2062 C CA . MET A 1 264 ? 62.060 12.549 -76.415 1.00 38.44 264 MET A CA 1
ATOM 2063 C C . MET A 1 264 ? 61.998 13.757 -77.357 1.00 38.44 264 MET A C 1
ATOM 2065 O O . MET A 1 264 ? 63.027 14.370 -77.630 1.00 38.44 264 MET A O 1
ATOM 2069 N N . ARG A 1 265 ? 60.798 14.196 -77.763 1.00 36.81 265 ARG A N 1
ATOM 2070 C CA . ARG A 1 265 ? 60.613 15.389 -78.607 1.00 36.81 265 ARG A CA 1
ATOM 2071 C C . ARG A 1 265 ? 61.074 16.701 -77.954 1.00 36.81 265 ARG A C 1
ATOM 2073 O O . ARG A 1 265 ? 61.681 17.516 -78.635 1.00 36.81 265 ARG A O 1
ATOM 2080 N N . ARG A 1 266 ? 60.811 16.938 -76.660 1.00 36.50 266 ARG A N 1
ATOM 2081 C CA . ARG A 1 266 ? 61.221 18.183 -75.956 1.00 36.50 266 ARG A CA 1
ATOM 2082 C C . ARG A 1 266 ? 62.714 18.249 -75.639 1.00 36.50 266 ARG A C 1
ATOM 2084 O O . ARG A 1 266 ? 63.260 19.327 -75.431 1.00 36.50 266 ARG A O 1
ATOM 2091 N N . VAL A 1 267 ? 63.360 17.096 -75.563 1.00 39.97 267 VAL A N 1
ATOM 2092 C CA . VAL A 1 267 ? 64.754 16.956 -75.152 1.00 39.97 267 VAL A CA 1
ATOM 2093 C C . VAL A 1 267 ? 65.737 17.135 -76.328 1.00 39.97 267 VAL A C 1
ATOM 2095 O O . VAL A 1 267 ? 66.916 17.424 -76.113 1.00 39.97 267 VAL A O 1
ATOM 2098 N N . TYR A 1 268 ? 65.251 17.052 -77.570 1.00 40.38 268 TYR A N 1
ATOM 2099 C CA . TYR A 1 268 ? 66.063 17.180 -78.785 1.00 40.38 268 TYR A CA 1
ATOM 2100 C C . TYR A 1 268 ? 66.399 18.625 -79.212 1.00 40.38 268 TYR A C 1
ATOM 2102 O O . TYR A 1 268 ? 67.341 18.812 -79.977 1.00 40.38 268 TYR A O 1
ATOM 2110 N N . ASP A 1 269 ? 65.733 19.652 -78.672 1.00 39.72 269 ASP A N 1
ATOM 2111 C CA . ASP A 1 269 ? 65.910 21.056 -79.095 1.00 39.72 269 ASP A CA 1
ATOM 2112 C C . ASP A 1 269 ? 67.214 21.738 -78.588 1.00 39.72 269 ASP A C 1
ATOM 2114 O O . ASP A 1 269 ? 67.372 22.952 -78.736 1.00 39.72 269 ASP A O 1
ATOM 2118 N N . GLY A 1 270 ? 68.198 21.017 -78.010 1.00 47.88 270 GLY A N 1
ATOM 2119 C CA . GLY A 1 270 ? 69.452 21.687 -77.605 1.00 47.88 270 GLY A CA 1
ATOM 2120 C C . GLY A 1 270 ? 70.611 20.927 -76.938 1.00 47.88 270 GLY A C 1
ATOM 2121 O O . GLY A 1 270 ? 71.389 21.578 -76.238 1.00 47.88 270 GLY A O 1
ATOM 2122 N N . LEU A 1 271 ? 70.802 19.612 -77.109 1.00 37.16 271 LEU A N 1
ATOM 2123 C CA . LEU A 1 271 ? 71.906 18.879 -76.450 1.00 37.16 271 LEU A CA 1
ATOM 2124 C C . LEU A 1 271 ? 72.832 18.142 -77.433 1.00 37.16 271 LEU A C 1
ATOM 2126 O O . LEU A 1 271 ? 72.385 17.482 -78.361 1.00 37.16 271 LEU A O 1
ATOM 2130 N N . THR A 1 272 ? 74.147 18.196 -77.188 1.00 36.97 272 THR A N 1
ATOM 2131 C CA . THR A 1 272 ? 75.194 17.485 -77.953 1.00 36.97 272 THR A CA 1
ATOM 2132 C C . THR A 1 272 ? 75.531 16.089 -77.390 1.00 36.97 272 THR A C 1
ATOM 2134 O O . THR A 1 272 ? 76.635 15.583 -77.597 1.00 36.97 272 THR A O 1
ATOM 2137 N N . GLY A 1 273 ? 74.598 15.436 -76.684 1.00 41.72 273 GLY A N 1
ATOM 2138 C CA . GLY A 1 273 ? 74.748 14.063 -76.179 1.00 41.72 273 GLY A CA 1
ATOM 2139 C C . GLY A 1 273 ? 73.431 13.458 -75.680 1.00 41.72 273 GLY A C 1
ATOM 2140 O O . GLY A 1 273 ? 72.535 14.214 -75.315 1.00 41.72 273 GLY A O 1
ATOM 2141 N N . VAL A 1 274 ? 73.334 12.114 -75.668 1.00 38.34 274 VAL A N 1
ATOM 2142 C CA . VAL A 1 274 ? 72.135 11.345 -75.265 1.00 38.34 274 VAL A CA 1
ATOM 2143 C C . VAL A 1 274 ? 71.753 11.691 -73.818 1.00 38.34 274 VAL A C 1
ATOM 2145 O O . VAL A 1 274 ? 72.482 11.334 -72.887 1.00 38.34 274 VAL A O 1
ATOM 2148 N N . PRO A 1 275 ? 70.637 12.391 -73.598 1.00 39.66 275 PRO A N 1
ATOM 2149 C CA . PRO A 1 275 ? 70.137 12.679 -72.265 1.00 39.66 275 PRO A CA 1
ATOM 2150 C C . PRO A 1 275 ? 69.544 11.414 -71.645 1.00 39.66 275 PRO A C 1
ATOM 2152 O O . PRO A 1 275 ? 68.869 10.624 -72.298 1.00 39.66 275 PRO A O 1
ATOM 2155 N N . GLN A 1 276 ? 69.824 11.218 -70.360 1.00 47.59 276 GLN A N 1
ATOM 2156 C CA . GLN A 1 276 ? 69.290 10.112 -69.574 1.00 47.59 276 GLN A CA 1
ATOM 2157 C C . GLN A 1 276 ? 67.804 10.383 -69.307 1.00 47.59 276 GLN A C 1
ATOM 2159 O O . GLN A 1 276 ? 67.481 11.210 -68.452 1.00 47.59 276 GLN A O 1
ATOM 2164 N N . VAL A 1 277 ? 66.914 9.733 -70.058 1.00 50.75 277 VAL A N 1
ATOM 2165 C CA . VAL A 1 277 ? 65.472 9.754 -69.781 1.00 50.75 277 VAL A CA 1
ATOM 2166 C C . VAL A 1 277 ? 65.242 9.101 -68.420 1.00 50.75 277 VAL A C 1
ATOM 2168 O O . VAL A 1 277 ? 65.776 8.026 -68.147 1.00 50.75 277 VAL A O 1
ATOM 2171 N N . LYS A 1 278 ? 64.518 9.792 -67.538 1.00 61.25 278 LYS A N 1
ATOM 2172 C CA . LYS A 1 278 ? 64.081 9.239 -66.258 1.00 61.25 278 LYS A CA 1
ATOM 2173 C C . LYS A 1 278 ? 62.656 8.747 -66.427 1.00 61.25 278 LYS A C 1
ATOM 2175 O O . LYS A 1 278 ? 61.731 9.540 -66.319 1.00 61.25 278 LYS A O 1
ATOM 2180 N N . ASP A 1 279 ? 62.533 7.467 -66.714 1.00 61.28 279 ASP A N 1
ATOM 2181 C CA . ASP A 1 279 ? 61.275 6.764 -66.880 1.00 61.28 279 ASP A CA 1
ATOM 2182 C C . ASP A 1 279 ? 61.079 5.830 -65.682 1.00 61.28 279 ASP A C 1
ATOM 2184 O O . ASP A 1 279 ? 61.776 4.822 -65.519 1.00 61.28 279 ASP A O 1
ATOM 2188 N N . VAL A 1 280 ? 60.221 6.261 -64.763 1.00 67.75 280 VAL A N 1
ATOM 2189 C CA . VAL A 1 280 ? 59.778 5.490 -63.604 1.00 67.75 280 VAL A CA 1
ATOM 2190 C C . VAL A 1 280 ? 58.274 5.586 -63.595 1.00 67.75 280 VAL A C 1
ATOM 2192 O O . VAL A 1 280 ? 57.766 6.700 -63.605 1.00 67.75 280 VAL A O 1
ATOM 2195 N N . GLY A 1 281 ? 57.578 4.460 -63.518 1.00 69.69 281 GLY A N 1
ATOM 2196 C CA . GLY A 1 281 ? 56.125 4.423 -63.580 1.00 69.69 281 GLY A CA 1
ATOM 2197 C C . GLY A 1 281 ? 55.536 3.343 -62.691 1.00 69.69 281 GLY A C 1
ATOM 2198 O O . GLY A 1 281 ? 56.213 2.416 -62.238 1.00 69.69 281 GLY A O 1
ATOM 2199 N N . VAL A 1 282 ? 54.252 3.492 -62.394 1.00 70.94 282 VAL A N 1
ATOM 2200 C CA . VAL A 1 282 ? 53.426 2.356 -61.983 1.00 70.94 282 VAL A CA 1
ATOM 2201 C C . VAL A 1 282 ? 52.818 1.833 -63.262 1.00 70.94 282 VAL A C 1
ATOM 2203 O O . VAL A 1 282 ? 52.359 2.649 -64.042 1.00 70.94 282 VAL A O 1
ATOM 2206 N N . GLU A 1 283 ? 52.798 0.526 -63.480 1.00 61.66 283 GLU A N 1
ATOM 2207 C CA . GLU A 1 283 ? 52.230 -0.080 -64.680 1.00 61.66 283 GLU A CA 1
ATOM 2208 C C . GLU A 1 283 ? 51.531 -1.407 -64.369 1.00 61.66 283 GLU A C 1
ATOM 2210 O O . GLU A 1 283 ? 51.645 -1.982 -63.283 1.00 61.66 283 GLU A O 1
ATOM 2215 N N . SER A 1 284 ? 50.786 -1.919 -65.348 1.00 46.72 284 SER A N 1
ATOM 2216 C CA . SER A 1 284 ? 50.297 -3.308 -65.347 1.00 46.72 284 SER A CA 1
ATOM 2217 C C . SER A 1 284 ? 51.042 -4.200 -66.349 1.00 46.72 284 SER A C 1
ATOM 2219 O O . SER A 1 284 ? 50.653 -5.354 -66.542 1.00 46.72 284 SER A O 1
ATOM 2221 N N . TYR A 1 285 ? 52.101 -3.679 -66.983 1.00 47.16 285 TYR A N 1
ATOM 2222 C CA . TYR A 1 285 ? 52.576 -4.174 -68.270 1.00 47.16 285 TYR A CA 1
ATOM 2223 C C . TYR A 1 285 ? 54.036 -4.638 -68.306 1.00 47.16 285 TYR A C 1
ATOM 2225 O O . TYR A 1 285 ? 54.645 -4.578 -69.357 1.00 47.16 285 TYR A O 1
ATOM 2233 N N . TYR A 1 286 ? 54.600 -5.218 -67.242 1.00 40.72 286 TYR A N 1
ATOM 2234 C CA . TYR A 1 286 ? 55.785 -6.071 -67.429 1.00 40.72 286 TYR A CA 1
ATOM 2235 C C . TYR A 1 286 ? 56.017 -7.037 -66.263 1.00 40.72 286 TYR A C 1
ATOM 2237 O O . TYR A 1 286 ? 56.443 -6.664 -65.174 1.00 40.72 286 TYR A O 1
ATOM 2245 N N . ALA A 1 287 ? 55.784 -8.326 -66.502 1.00 41.94 287 ALA A N 1
ATOM 2246 C CA . ALA A 1 287 ? 56.417 -9.392 -65.740 1.00 41.94 287 ALA A CA 1
ATOM 2247 C C . ALA A 1 287 ? 56.638 -10.595 -66.655 1.00 41.94 287 ALA A C 1
ATOM 2249 O O . ALA A 1 287 ? 55.869 -10.826 -67.586 1.00 41.94 287 ALA A O 1
ATOM 2250 N N . SER A 1 288 ? 57.664 -11.394 -66.362 1.00 36.81 288 SER A N 1
ATOM 2251 C CA . SER A 1 288 ? 58.096 -12.562 -67.159 1.00 36.81 288 SER A CA 1
ATOM 2252 C C . SER A 1 288 ? 57.029 -13.641 -67.467 1.00 36.81 288 SER A C 1
ATOM 2254 O O . SER A 1 288 ? 57.352 -14.634 -68.114 1.00 36.81 288 SER A O 1
ATOM 2256 N N . LEU A 1 289 ? 55.779 -13.477 -67.011 1.00 39.94 289 LEU A N 1
ATOM 2257 C CA . LEU A 1 289 ? 54.669 -14.432 -67.122 1.00 39.94 289 LEU A CA 1
ATOM 2258 C C . LEU A 1 289 ? 53.368 -13.844 -67.729 1.00 39.94 289 LEU A C 1
ATOM 2260 O O . LEU A 1 289 ? 52.348 -14.533 -67.715 1.00 39.94 289 LEU A O 1
ATOM 2264 N N . GLY A 1 290 ? 53.380 -12.621 -68.278 1.00 44.91 290 GLY A N 1
ATOM 2265 C CA . GLY A 1 290 ? 52.213 -11.985 -68.924 1.00 44.91 290 GLY A CA 1
ATOM 2266 C C . GLY A 1 290 ? 51.394 -11.043 -68.019 1.00 44.91 290 GLY A C 1
ATOM 2267 O O . GLY A 1 290 ? 51.816 -10.719 -66.913 1.00 44.91 290 GLY A O 1
ATOM 2268 N N . LEU A 1 291 ? 50.234 -10.571 -68.510 1.00 46.25 291 LEU A N 1
ATOM 2269 C CA . LEU A 1 291 ? 49.385 -9.546 -67.869 1.00 46.25 291 LEU A CA 1
ATOM 2270 C C . LEU A 1 291 ? 49.019 -9.891 -66.413 1.00 46.25 291 LEU A C 1
ATOM 2272 O O . LEU A 1 291 ? 48.252 -10.824 -66.157 1.00 46.25 291 LEU A O 1
ATOM 2276 N N . HIS A 1 292 ? 49.474 -9.080 -65.456 1.00 52.81 292 HIS A N 1
ATOM 2277 C CA . HIS A 1 292 ? 49.040 -9.174 -64.063 1.00 52.81 292 HIS A CA 1
ATOM 2278 C C . HIS A 1 292 ? 47.907 -8.177 -63.799 1.00 52.81 292 HIS A C 1
ATOM 2280 O O . HIS A 1 292 ? 48.130 -6.982 -63.632 1.00 52.81 292 HIS A O 1
ATOM 2286 N N . LYS A 1 293 ? 46.660 -8.665 -63.740 1.00 64.69 293 LYS A N 1
ATOM 2287 C CA . LYS A 1 293 ? 45.517 -7.832 -63.341 1.00 64.69 293 LYS A CA 1
ATOM 2288 C C . LYS A 1 293 ? 45.670 -7.443 -61.865 1.00 64.69 293 LYS A C 1
ATOM 2290 O O . LYS A 1 293 ? 45.538 -8.304 -60.989 1.00 64.69 293 LYS A O 1
ATOM 2295 N N . SER A 1 294 ? 45.917 -6.162 -61.595 1.00 76.94 294 SER A N 1
ATOM 2296 C CA . SER A 1 294 ? 45.881 -5.620 -60.236 1.00 76.94 294 SER A CA 1
ATOM 2297 C C . SER A 1 294 ? 44.483 -5.791 -59.638 1.00 76.94 294 SER A C 1
ATOM 2299 O O . SER A 1 294 ? 43.470 -5.625 -60.324 1.00 76.94 294 SER A O 1
ATOM 2301 N N . THR A 1 295 ? 44.411 -6.129 -58.352 1.00 81.62 295 THR A N 1
ATOM 2302 C CA . THR A 1 295 ? 43.141 -6.315 -57.629 1.00 81.62 295 THR A CA 1
ATOM 2303 C C . THR A 1 295 ? 43.211 -5.724 -56.233 1.00 81.62 295 THR A C 1
ATOM 2305 O O . THR A 1 295 ? 44.287 -5.614 -55.652 1.00 81.62 295 THR A O 1
ATOM 2308 N N . THR A 1 296 ? 42.058 -5.422 -55.651 1.00 89.25 296 THR A N 1
ATOM 2309 C CA . THR A 1 296 ? 41.934 -5.048 -54.241 1.00 89.25 296 THR A CA 1
ATOM 2310 C C . THR A 1 296 ? 41.442 -6.234 -53.411 1.00 89.25 296 THR A C 1
ATOM 2312 O O . THR A 1 296 ? 40.734 -7.110 -53.906 1.00 89.25 296 THR A O 1
ATOM 2315 N N . SER A 1 297 ? 41.786 -6.263 -52.123 1.00 91.56 297 SER A N 1
ATOM 2316 C CA . SER A 1 297 ? 41.372 -7.326 -51.191 1.00 91.56 297 SER A CA 1
ATOM 2317 C C . SER A 1 297 ? 39.854 -7.454 -51.002 1.00 91.56 297 SER A C 1
ATOM 2319 O O . SER A 1 297 ? 39.379 -8.501 -50.568 1.00 91.56 297 SER A O 1
ATOM 2321 N N . ALA A 1 298 ? 39.097 -6.397 -51.302 1.00 91.12 298 ALA A N 1
ATOM 2322 C CA . ALA A 1 298 ? 37.637 -6.361 -51.311 1.00 91.12 298 ALA A CA 1
ATOM 2323 C C . ALA A 1 298 ? 37.140 -5.264 -52.272 1.00 91.12 298 ALA A C 1
ATOM 2325 O O . ALA A 1 298 ? 37.931 -4.457 -52.760 1.00 91.12 298 ALA A O 1
ATOM 2326 N N . ALA A 1 299 ? 35.830 -5.226 -52.528 1.00 90.81 299 ALA A N 1
ATOM 2327 C CA . ALA A 1 299 ? 35.181 -4.183 -53.333 1.00 90.81 299 ALA A CA 1
ATOM 2328 C C . ALA A 1 299 ? 34.458 -3.116 -52.487 1.00 90.81 299 ALA A C 1
ATOM 2330 O O . ALA A 1 299 ? 34.088 -2.068 -53.011 1.00 90.81 299 ALA A O 1
ATOM 2331 N N . ASN A 1 300 ? 34.247 -3.372 -51.192 1.00 94.62 300 ASN A N 1
ATOM 2332 C CA . ASN A 1 300 ? 33.528 -2.478 -50.289 1.00 94.62 300 ASN A CA 1
ATOM 2333 C C . ASN A 1 300 ? 34.323 -2.276 -49.002 1.00 94.62 300 ASN A C 1
ATOM 2335 O O . ASN A 1 300 ? 34.793 -3.255 -48.422 1.00 94.62 300 ASN A O 1
ATOM 2339 N N . PHE A 1 301 ? 34.424 -1.029 -48.557 1.00 94.25 301 PHE A N 1
ATOM 2340 C CA . PHE A 1 301 ? 35.208 -0.634 -47.395 1.00 94.25 301 PHE A CA 1
ATOM 2341 C C . PHE A 1 301 ? 34.518 0.475 -46.600 1.00 94.25 301 PHE A C 1
ATOM 2343 O O . PHE A 1 301 ? 33.643 1.187 -47.100 1.00 94.25 301 PHE A O 1
ATOM 2350 N N . TYR A 1 302 ? 34.964 0.653 -45.366 1.00 94.12 302 TYR A N 1
ATOM 2351 C CA . TYR A 1 302 ? 34.700 1.811 -44.529 1.00 94.12 302 TYR A CA 1
ATOM 2352 C C . TYR A 1 302 ? 35.978 2.649 -44.372 1.00 94.12 302 TYR A C 1
ATOM 2354 O O . TYR A 1 302 ? 37.089 2.121 -44.470 1.00 94.12 302 TYR A O 1
ATOM 2362 N N . PRO A 1 303 ? 35.860 3.961 -44.115 1.00 92.69 303 PRO A N 1
ATOM 2363 C CA . PRO A 1 303 ? 37.003 4.791 -43.758 1.00 92.69 303 PRO A CA 1
ATOM 2364 C C . PRO A 1 303 ? 37.828 4.189 -42.614 1.00 92.69 303 PRO A C 1
ATOM 2366 O O . PRO A 1 303 ? 37.278 3.806 -41.583 1.00 92.69 303 PRO A O 1
ATOM 2369 N N . GLY A 1 304 ? 39.147 4.111 -42.800 1.00 91.31 304 GLY A N 1
ATOM 2370 C CA . GLY A 1 304 ? 40.079 3.480 -41.863 1.00 91.31 304 GLY A CA 1
ATOM 2371 C C . GLY A 1 304 ? 40.313 1.979 -42.073 1.00 91.31 304 GLY A C 1
ATOM 2372 O O . GLY A 1 304 ? 41.284 1.460 -41.519 1.00 91.31 304 GLY A O 1
ATOM 2373 N N . ASP A 1 305 ? 39.502 1.286 -42.884 1.00 94.06 305 ASP A N 1
ATOM 2374 C CA . ASP A 1 305 ? 39.734 -0.127 -43.205 1.00 94.06 305 ASP A CA 1
ATOM 2375 C C . ASP A 1 305 ? 41.096 -0.327 -43.883 1.00 94.06 305 ASP A C 1
ATOM 2377 O O . ASP A 1 305 ? 41.572 0.521 -44.646 1.00 94.06 305 ASP A O 1
ATOM 2381 N N . SER A 1 306 ? 41.715 -1.484 -43.636 1.00 94.06 306 SER A N 1
ATOM 2382 C CA . SER A 1 306 ? 42.907 -1.895 -44.372 1.00 94.06 306 SER A CA 1
ATOM 2383 C C . SER A 1 306 ? 42.524 -2.444 -45.744 1.00 94.06 306 SER A C 1
ATOM 2385 O O . SER A 1 306 ? 41.619 -3.269 -45.875 1.00 94.06 306 SER A O 1
ATOM 2387 N N . ILE A 1 307 ? 43.255 -2.011 -46.765 1.00 92.75 307 ILE A N 1
ATOM 2388 C CA . ILE A 1 307 ? 43.120 -2.468 -48.142 1.00 92.75 307 ILE A CA 1
ATOM 2389 C C . ILE A 1 307 ? 44.469 -2.993 -48.623 1.00 92.75 307 ILE A C 1
ATOM 2391 O O . ILE A 1 307 ? 45.492 -2.321 -48.495 1.00 92.75 307 ILE A O 1
ATOM 2395 N N . THR A 1 308 ? 44.476 -4.207 -49.176 1.00 93.31 308 THR A N 1
ATOM 2396 C CA . THR A 1 308 ? 45.643 -4.735 -49.894 1.00 93.31 308 THR A CA 1
ATOM 2397 C C . THR A 1 308 ? 45.411 -4.589 -51.388 1.00 93.31 308 THR A C 1
ATOM 2399 O O . THR A 1 308 ? 44.405 -5.074 -51.906 1.00 93.31 308 THR A O 1
ATOM 2402 N N . ILE A 1 309 ? 46.340 -3.920 -52.060 1.00 89.75 309 ILE A N 1
ATOM 2403 C CA . ILE A 1 309 ? 46.382 -3.755 -53.508 1.00 89.75 309 ILE A CA 1
ATOM 2404 C C . ILE A 1 309 ? 47.418 -4.747 -54.026 1.00 89.75 309 ILE A C 1
ATOM 2406 O O . ILE A 1 309 ? 48.605 -4.638 -53.719 1.00 89.75 309 ILE A O 1
ATOM 2410 N N . SER A 1 310 ? 46.951 -5.770 -54.730 1.00 87.00 310 SER A N 1
ATOM 2411 C CA . SER A 1 310 ? 47.765 -6.906 -55.149 1.00 87.00 310 SER A CA 1
ATOM 2412 C C . SER A 1 310 ? 48.239 -6.775 -56.587 1.00 87.00 310 SER A C 1
ATOM 2414 O O . SER A 1 310 ? 47.508 -6.254 -57.426 1.00 87.00 310 SER A O 1
ATOM 2416 N N . ASN A 1 311 ? 49.420 -7.336 -56.858 1.00 79.19 311 ASN A N 1
ATOM 2417 C CA . ASN A 1 311 ? 50.051 -7.421 -58.177 1.00 79.19 311 ASN A CA 1
ATOM 2418 C C . ASN A 1 311 ? 50.335 -6.062 -58.839 1.00 79.19 311 ASN A C 1
ATOM 2420 O O . ASN A 1 311 ? 50.223 -5.934 -60.054 1.00 79.19 311 ASN A O 1
ATOM 2424 N N . VAL A 1 312 ? 50.712 -5.056 -58.048 1.00 80.75 312 VAL A N 1
ATOM 2425 C CA . VAL A 1 312 ? 51.104 -3.747 -58.583 1.00 80.75 312 VAL A CA 1
ATOM 2426 C C . VAL A 1 312 ? 52.533 -3.842 -59.097 1.00 80.75 312 VAL A C 1
ATOM 2428 O O . VAL A 1 312 ? 53.427 -4.240 -58.343 1.00 80.75 312 VAL A O 1
ATOM 2431 N N . THR A 1 313 ? 52.735 -3.467 -60.359 1.00 78.75 313 THR A N 1
ATOM 2432 C CA . THR A 1 313 ? 54.065 -3.377 -60.963 1.00 78.75 313 THR A CA 1
ATOM 2433 C C . THR A 1 313 ? 54.532 -1.932 -60.887 1.00 78.75 313 THR A C 1
ATOM 2435 O O . THR A 1 313 ? 53.819 -1.018 -61.288 1.00 78.75 313 THR A O 1
ATOM 2438 N N . VAL A 1 314 ? 55.714 -1.721 -60.323 1.00 80.44 314 VAL A N 1
ATOM 2439 C CA . VAL A 1 314 ? 56.424 -0.441 -60.376 1.00 80.44 314 VAL A CA 1
ATOM 2440 C C . VAL A 1 314 ? 57.707 -0.685 -61.132 1.00 80.44 314 VAL A C 1
ATOM 2442 O O . VAL A 1 314 ? 58.375 -1.689 -60.883 1.00 80.44 314 VAL A O 1
ATOM 2445 N N . GLU A 1 315 ? 58.060 0.208 -62.035 1.00 75.31 315 GLU A N 1
ATOM 2446 C CA . GLU A 1 315 ? 59.182 0.022 -62.940 1.00 75.31 315 GLU A CA 1
ATOM 2447 C C . GLU A 1 315 ? 60.069 1.250 -63.033 1.00 75.31 315 GLU A C 1
ATOM 2449 O O . GLU A 1 315 ? 59.688 2.367 -62.688 1.00 75.31 315 GLU A O 1
ATOM 2454 N N . ASN A 1 316 ? 61.302 0.987 -63.439 1.00 75.06 316 ASN A N 1
ATOM 2455 C CA . ASN A 1 316 ? 62.287 1.979 -63.794 1.00 75.06 316 ASN A CA 1
ATOM 2456 C C . ASN A 1 316 ? 62.892 1.556 -65.130 1.00 75.06 316 ASN A C 1
ATOM 2458 O O . ASN A 1 316 ? 63.815 0.739 -65.154 1.00 75.06 316 ASN A O 1
ATOM 2462 N N . LEU A 1 317 ? 62.373 2.111 -66.218 1.00 68.94 317 LEU A N 1
ATOM 2463 C CA . LEU A 1 317 ? 62.872 1.897 -67.576 1.00 68.94 317 LEU A CA 1
ATOM 2464 C C . LEU A 1 317 ? 63.962 2.910 -67.956 1.00 68.94 317 LEU A C 1
ATOM 2466 O O . LEU A 1 317 ? 64.533 2.851 -69.042 1.00 68.94 317 LEU A O 1
ATOM 2470 N N . SER A 1 318 ? 64.332 3.801 -67.031 1.00 66.06 318 SER A N 1
ATOM 2471 C CA . SER A 1 318 ? 65.507 4.656 -67.193 1.00 66.06 318 SER A CA 1
ATOM 2472 C C . SER A 1 318 ? 66.776 3.813 -67.433 1.00 66.06 318 SER A C 1
ATOM 2474 O O . SER A 1 318 ? 67.007 2.845 -66.700 1.00 66.06 318 SER A O 1
ATOM 2476 N N . PRO A 1 319 ? 67.702 4.247 -68.313 1.00 59.94 319 PRO A N 1
ATOM 2477 C CA . PRO A 1 319 ? 68.990 3.578 -68.540 1.00 59.94 319 PRO A CA 1
ATOM 2478 C C . PRO A 1 319 ? 69.966 3.709 -67.352 1.00 59.94 319 PRO A C 1
ATOM 2480 O O . PRO A 1 319 ? 71.077 3.175 -67.372 1.00 59.94 319 PRO A O 1
ATOM 2483 N N . THR A 1 320 ? 69.572 4.424 -66.291 1.00 74.56 320 THR A N 1
ATOM 2484 C CA . THR A 1 320 ? 70.296 4.532 -65.018 1.00 74.56 320 THR A CA 1
ATOM 2485 C C . THR A 1 320 ? 69.396 4.250 -63.820 1.00 74.56 320 THR A C 1
ATOM 2487 O O . THR A 1 320 ? 68.189 4.489 -63.833 1.00 74.56 320 THR A O 1
ATOM 2490 N N . ALA A 1 321 ? 70.007 3.743 -62.746 1.00 82.38 321 ALA A N 1
ATOM 2491 C CA . ALA A 1 321 ? 69.304 3.512 -61.494 1.00 82.38 321 ALA A CA 1
ATOM 2492 C C . ALA A 1 321 ? 68.822 4.845 -60.903 1.00 82.38 321 ALA A C 1
ATOM 2494 O O . ALA A 1 321 ? 69.602 5.795 -60.803 1.00 82.38 321 ALA A O 1
ATOM 2495 N N . GLN A 1 322 ? 67.561 4.901 -60.480 1.00 84.38 322 GLN A N 1
ATOM 2496 C CA . GLN A 1 322 ? 66.989 6.077 -59.829 1.00 84.38 322 GLN A CA 1
ATOM 2497 C C . GLN A 1 322 ? 67.075 5.954 -58.305 1.00 84.38 322 GLN A C 1
ATOM 2499 O O . GLN A 1 322 ? 66.964 4.867 -57.740 1.00 84.38 322 GLN A O 1
ATOM 2504 N N . THR A 1 323 ? 67.286 7.074 -57.617 1.00 85.38 323 THR A N 1
ATOM 2505 C CA . THR A 1 323 ? 67.323 7.140 -56.147 1.00 85.38 323 THR A CA 1
ATOM 2506 C C . THR A 1 323 ? 66.067 7.805 -55.603 1.00 85.38 323 THR A C 1
ATOM 2508 O O . THR A 1 323 ? 65.530 8.702 -56.245 1.00 85.38 323 THR A O 1
ATOM 2511 N N . ASP A 1 324 ? 65.643 7.403 -54.402 1.00 85.06 324 ASP A N 1
ATOM 2512 C CA . ASP A 1 324 ? 64.441 7.928 -53.730 1.00 85.06 324 ASP A CA 1
ATOM 2513 C C . ASP A 1 324 ? 63.173 7.832 -54.600 1.00 85.06 324 ASP A C 1
ATOM 2515 O O . ASP A 1 324 ? 62.472 8.821 -54.817 1.00 85.06 324 ASP A O 1
ATOM 2519 N N . VAL A 1 325 ? 62.897 6.627 -55.113 1.00 84.50 325 VAL A N 1
ATOM 2520 C CA . VAL A 1 325 ? 61.635 6.321 -55.804 1.00 84.50 325 VAL A CA 1
ATOM 2521 C C . VAL A 1 325 ? 60.562 6.069 -54.757 1.00 84.50 325 VAL A C 1
ATOM 2523 O O . VAL A 1 325 ? 60.774 5.251 -53.858 1.00 84.50 325 VAL A O 1
ATOM 2526 N N . ARG A 1 326 ? 59.407 6.729 -54.864 1.00 86.88 326 ARG A N 1
ATOM 2527 C CA . ARG A 1 326 ? 58.291 6.578 -53.924 1.00 86.88 326 ARG A CA 1
ATOM 2528 C C . ARG A 1 326 ? 56.999 6.236 -54.634 1.00 86.88 326 ARG A C 1
ATOM 2530 O O . ARG A 1 326 ? 56.652 6.893 -55.599 1.00 86.88 326 ARG A O 1
ATOM 2537 N N . LEU A 1 327 ? 56.260 5.280 -54.085 1.00 87.06 327 LEU A N 1
ATOM 2538 C CA . LEU A 1 327 ? 54.927 4.886 -54.532 1.00 87.06 327 LEU A CA 1
ATOM 2539 C C . LEU A 1 327 ? 53.881 5.351 -53.520 1.00 87.06 327 LEU A C 1
ATOM 2541 O O . LEU A 1 327 ? 54.006 5.073 -52.324 1.00 87.06 327 LEU A O 1
ATOM 2545 N N . ARG A 1 328 ? 52.833 6.017 -53.999 1.00 87.88 328 ARG A N 1
ATOM 2546 C CA . ARG A 1 328 ? 51.685 6.468 -53.202 1.00 87.88 328 ARG A CA 1
ATOM 2547 C C . ARG A 1 328 ? 50.395 6.039 -53.876 1.00 87.88 328 ARG A C 1
ATOM 2549 O O . ARG A 1 328 ? 50.306 6.103 -55.093 1.00 87.88 328 ARG A O 1
ATOM 2556 N N . PHE A 1 329 ? 49.402 5.648 -53.085 1.00 90.06 329 PHE A N 1
ATOM 2557 C CA . PHE A 1 329 ? 48.084 5.270 -53.590 1.00 90.06 329 PHE A CA 1
ATOM 2558 C C . PHE A 1 329 ? 47.052 6.345 -53.278 1.00 90.06 329 PHE A C 1
ATOM 2560 O O . PHE A 1 329 ? 47.148 7.002 -52.244 1.00 90.06 329 PHE A O 1
ATOM 2567 N N . TYR A 1 330 ? 46.065 6.507 -54.151 1.00 90.25 330 TYR A N 1
ATOM 2568 C CA . TYR A 1 330 ? 45.047 7.549 -54.062 1.00 90.25 330 TYR A CA 1
ATOM 2569 C C . TYR A 1 330 ? 43.658 6.994 -54.375 1.00 90.25 330 TYR A C 1
ATOM 2571 O O . TYR A 1 330 ? 43.511 6.088 -55.197 1.00 90.25 330 TYR A O 1
ATOM 2579 N N . LEU A 1 331 ? 42.637 7.568 -53.736 1.00 93.06 331 LEU A N 1
ATOM 2580 C CA . LEU A 1 331 ? 41.241 7.419 -54.137 1.00 93.06 331 LEU A CA 1
ATOM 2581 C C . LEU A 1 331 ? 40.803 8.641 -54.939 1.00 93.06 331 LEU A C 1
ATOM 2583 O O . LEU A 1 331 ? 40.767 9.745 -54.390 1.00 93.06 331 LEU A O 1
ATOM 2587 N N . SER A 1 332 ? 40.426 8.416 -56.199 1.00 87.62 332 SER A N 1
ATOM 2588 C CA . SER A 1 332 ? 39.905 9.445 -57.105 1.00 87.62 332 SER A CA 1
ATOM 2589 C C . SER A 1 332 ? 38.439 9.191 -57.454 1.00 87.62 332 SER A C 1
ATOM 2591 O O . SER A 1 332 ? 37.977 8.049 -57.540 1.00 87.62 332 SER A O 1
ATOM 2593 N N . ALA A 1 333 ? 37.669 10.264 -57.636 1.00 86.31 333 ALA A N 1
ATOM 2594 C CA . ALA A 1 333 ? 36.286 10.177 -58.110 1.00 86.31 333 ALA A CA 1
ATOM 2595 C C . ALA A 1 333 ? 36.209 9.841 -59.614 1.00 86.31 333 ALA A C 1
ATOM 2597 O O . ALA A 1 333 ? 35.208 9.278 -60.084 1.00 86.31 333 ALA A O 1
ATOM 2598 N N . ASP A 1 334 ? 37.276 10.146 -60.352 1.00 80.44 334 ASP A N 1
ATOM 2599 C CA . ASP A 1 334 ? 37.429 9.908 -61.779 1.00 80.44 334 ASP A CA 1
ATOM 2600 C C . ASP A 1 334 ? 38.704 9.094 -62.077 1.00 80.44 334 ASP A C 1
ATOM 2602 O O . ASP A 1 334 ? 39.337 8.537 -61.183 1.00 80.44 334 ASP A O 1
ATOM 2606 N N . ARG A 1 335 ? 38.998 8.881 -63.362 1.00 72.69 335 ARG A N 1
ATOM 2607 C CA . ARG A 1 335 ? 40.116 8.024 -63.790 1.00 72.69 335 ARG A CA 1
ATOM 2608 C C . ARG A 1 335 ? 41.450 8.766 -63.849 1.00 72.69 335 ARG A C 1
ATOM 2610 O O . ARG A 1 335 ? 42.464 8.128 -64.134 1.00 72.69 335 ARG A O 1
ATOM 2617 N N . THR A 1 336 ? 41.449 10.076 -63.631 1.00 77.12 336 THR A N 1
ATOM 2618 C CA . THR A 1 336 ? 42.649 10.899 -63.605 1.00 77.12 336 THR A CA 1
ATOM 2619 C C . THR A 1 336 ? 43.148 10.928 -62.168 1.00 77.12 336 THR A C 1
ATOM 2621 O O . THR A 1 336 ? 42.474 11.423 -61.271 1.00 77.12 336 THR A O 1
ATOM 2624 N N . ILE A 1 337 ? 44.319 10.337 -61.947 1.00 79.50 337 ILE A N 1
ATOM 2625 C CA . ILE A 1 337 ? 44.950 10.300 -60.629 1.00 79.50 337 ILE A CA 1
ATOM 2626 C C . ILE A 1 337 ? 45.873 11.495 -60.541 1.00 79.50 337 ILE A C 1
ATOM 2628 O O . ILE A 1 337 ? 46.664 11.728 -61.444 1.00 79.50 337 ILE A O 1
ATOM 2632 N N . THR A 1 338 ? 45.733 12.271 -59.478 1.00 81.56 338 THR A N 1
ATOM 2633 C CA . THR A 1 338 ? 46.547 13.452 -59.226 1.00 81.56 338 THR A CA 1
ATOM 2634 C C . THR A 1 338 ? 46.851 13.568 -57.742 1.00 81.56 338 THR A C 1
ATOM 2636 O O . THR A 1 338 ? 46.186 12.998 -56.877 1.00 81.56 338 THR A O 1
ATOM 2639 N N . THR A 1 339 ? 47.822 14.407 -57.402 1.00 82.31 339 THR A N 1
ATOM 2640 C CA . THR A 1 339 ? 48.123 14.718 -55.997 1.00 82.31 339 THR A CA 1
ATOM 2641 C C . THR A 1 339 ? 47.001 15.468 -55.256 1.00 82.31 339 THR A C 1
ATOM 2643 O O . THR A 1 339 ? 47.090 15.602 -54.035 1.00 82.31 339 THR A O 1
ATOM 2646 N N . ALA A 1 340 ? 45.952 15.933 -55.952 1.00 84.75 340 ALA A N 1
ATOM 2647 C CA . ALA A 1 340 ? 44.754 16.520 -55.344 1.00 84.75 340 ALA A CA 1
ATOM 2648 C C . ALA A 1 340 ? 43.751 15.464 -54.840 1.00 84.75 340 ALA A C 1
ATOM 2650 O O . ALA A 1 340 ? 42.862 15.796 -54.051 1.00 84.75 340 ALA A O 1
ATOM 2651 N N . ASP A 1 341 ? 43.896 14.210 -55.272 1.00 89.69 341 ASP A N 1
ATOM 2652 C CA . ASP A 1 341 ? 43.064 13.098 -54.829 1.00 89.69 341 ASP A CA 1
ATOM 2653 C C . ASP A 1 341 ? 43.366 12.680 -53.388 1.00 89.69 341 ASP A C 1
ATOM 2655 O O . ASP A 1 341 ? 44.323 13.115 -52.738 1.00 89.69 341 ASP A O 1
ATOM 2659 N N . SER A 1 342 ? 42.532 11.792 -52.853 1.00 92.56 342 SER A N 1
ATOM 2660 C CA . SER A 1 342 ? 42.632 11.391 -51.452 1.00 92.56 342 SER A CA 1
ATOM 2661 C C . SER A 1 342 ? 43.727 10.346 -51.249 1.00 92.56 342 SER A C 1
ATOM 2663 O O . SER A 1 342 ? 43.522 9.166 -51.530 1.00 92.56 342 SER A O 1
ATOM 2665 N N . LEU A 1 343 ? 44.882 10.776 -50.732 1.00 91.69 343 LEU A N 1
ATOM 2666 C CA . LEU A 1 343 ? 46.018 9.905 -50.411 1.00 91.69 343 LEU A CA 1
ATOM 2667 C C . LEU A 1 343 ? 45.616 8.774 -49.445 1.00 91.69 343 LEU A C 1
ATOM 2669 O O . LEU A 1 343 ? 45.041 9.009 -48.381 1.00 91.69 343 LEU A O 1
ATOM 2673 N N . MET A 1 344 ? 45.979 7.545 -49.799 1.00 92.19 344 MET A N 1
ATOM 2674 C CA . MET A 1 344 ? 45.726 6.326 -49.038 1.00 92.19 344 MET A CA 1
ATOM 2675 C C . MET A 1 344 ? 46.956 5.961 -48.204 1.00 92.19 344 MET A C 1
ATOM 2677 O O . MET A 1 344 ? 47.947 5.442 -48.723 1.00 92.19 344 MET A O 1
ATOM 2681 N N . GLY A 1 345 ? 46.875 6.193 -46.894 1.00 86.31 345 GLY A N 1
ATOM 2682 C CA . GLY A 1 345 ? 47.922 5.832 -45.936 1.00 86.31 345 GLY A CA 1
ATOM 2683 C C . GLY A 1 345 ? 49.250 6.561 -46.171 1.00 86.31 345 GLY A C 1
ATOM 2684 O O . GLY A 1 345 ? 49.295 7.789 -46.219 1.00 86.31 345 GLY A O 1
ATOM 2685 N N . PHE A 1 346 ? 50.345 5.799 -46.236 1.00 82.81 346 PHE A N 1
ATOM 2686 C CA . PHE A 1 346 ? 51.711 6.318 -46.377 1.00 82.81 346 PHE A CA 1
ATOM 2687 C C . PHE A 1 346 ? 52.265 6.062 -47.789 1.00 82.81 346 PHE A C 1
ATOM 2689 O O . PHE A 1 346 ? 51.527 5.791 -48.730 1.00 82.81 346 PHE A O 1
ATOM 2696 N N . TYR A 1 347 ? 53.582 6.170 -47.946 1.00 87.25 347 TYR A N 1
ATOM 2697 C CA . TYR A 1 347 ? 54.298 5.883 -49.183 1.00 87.25 347 TYR A CA 1
ATOM 2698 C C . TYR A 1 347 ? 55.190 4.654 -48.998 1.00 87.25 347 TYR A C 1
ATOM 2700 O O . TYR A 1 347 ? 55.703 4.402 -47.904 1.00 87.25 347 TYR A O 1
ATOM 2708 N N . TYR A 1 348 ? 55.415 3.922 -50.080 1.00 87.88 348 TYR A N 1
ATOM 2709 C CA . TYR A 1 348 ? 56.485 2.930 -50.171 1.00 87.88 348 TYR A CA 1
ATOM 2710 C C . TYR A 1 348 ? 57.680 3.571 -50.848 1.00 87.88 348 TYR A C 1
ATOM 2712 O O . TYR A 1 348 ? 57.495 4.474 -51.661 1.00 87.88 348 TYR A O 1
ATOM 2720 N N . TYR A 1 349 ? 58.898 3.151 -50.507 1.00 88.75 349 TYR A N 1
ATOM 2721 C CA . TYR A 1 349 ? 60.084 3.768 -51.085 1.00 88.75 349 TYR A CA 1
ATOM 2722 C C . TYR A 1 349 ? 61.203 2.775 -51.373 1.00 88.75 349 TYR A C 1
ATOM 2724 O O . TYR A 1 349 ? 61.437 1.830 -50.616 1.00 88.75 349 TYR A O 1
ATOM 2732 N N . TRP A 1 350 ? 61.930 3.056 -52.450 1.00 89.06 350 TRP A N 1
ATOM 2733 C CA . TRP A 1 350 ? 63.184 2.412 -52.801 1.00 89.06 350 TRP A CA 1
ATOM 2734 C C . TRP A 1 350 ? 64.319 3.432 -52.643 1.00 89.06 350 TRP A C 1
ATOM 2736 O O . TRP A 1 350 ? 64.335 4.442 -53.351 1.00 89.06 350 TRP A O 1
ATOM 2746 N N . PRO A 1 351 ? 65.302 3.187 -51.750 1.00 86.38 351 PRO A N 1
ATOM 2747 C CA . PRO A 1 351 ? 66.498 4.029 -51.655 1.00 86.38 351 PRO A CA 1
ATOM 2748 C C . PRO A 1 351 ? 67.242 4.121 -52.994 1.00 86.38 351 PRO A C 1
ATOM 2750 O O . PRO A 1 351 ? 67.794 5.163 -53.349 1.00 86.38 351 PRO A O 1
ATOM 2753 N N . THR A 1 352 ? 67.246 3.019 -53.743 1.00 87.06 352 THR A N 1
ATOM 2754 C CA . THR A 1 352 ? 67.760 2.914 -55.107 1.00 87.06 352 THR A CA 1
ATOM 2755 C C . THR A 1 352 ? 66.925 1.880 -55.852 1.00 87.06 352 THR A C 1
ATOM 2757 O O . THR A 1 352 ? 66.703 0.789 -55.324 1.00 87.06 352 THR A O 1
ATOM 2760 N N . PHE A 1 353 ? 66.478 2.212 -57.059 1.00 86.50 353 PHE A N 1
ATOM 2761 C CA . PHE A 1 353 ? 65.757 1.322 -57.956 1.00 86.50 353 PHE A CA 1
ATOM 2762 C C . PHE A 1 353 ? 66.588 1.127 -59.227 1.00 86.50 353 PHE A C 1
ATOM 2764 O O . PHE A 1 353 ? 67.003 2.100 -59.854 1.00 86.50 353 PHE A O 1
ATOM 2771 N N . ALA A 1 354 ? 66.931 -0.121 -59.547 1.00 84.81 354 ALA A N 1
ATOM 2772 C CA . ALA A 1 354 ? 67.873 -0.440 -60.617 1.00 84.81 354 ALA A CA 1
ATOM 2773 C C . ALA A 1 354 ? 67.342 -0.023 -62.002 1.00 84.81 354 ALA A C 1
ATOM 2775 O O . ALA A 1 354 ? 66.132 0.036 -62.202 1.00 84.81 354 ALA A O 1
ATOM 2776 N N . ALA A 1 355 ? 68.262 0.303 -62.916 1.00 75.19 355 ALA A N 1
ATOM 2777 C CA . ALA A 1 355 ? 67.973 0.655 -64.310 1.00 75.19 355 ALA A CA 1
ATOM 2778 C C . ALA A 1 355 ? 67.352 -0.524 -65.064 1.00 75.19 355 ALA A C 1
ATOM 2780 O O . ALA A 1 355 ? 67.807 -1.649 -64.859 1.00 75.19 355 ALA A O 1
ATOM 2781 N N . GLU A 1 356 ? 66.392 -0.253 -65.947 1.00 71.44 356 GLU A N 1
ATOM 2782 C CA . GLU A 1 356 ? 65.711 -1.255 -66.784 1.00 71.44 356 GLU A CA 1
ATOM 2783 C C . GLU A 1 356 ? 65.165 -2.448 -65.973 1.00 71.44 356 GLU A C 1
ATOM 2785 O O . GLU A 1 356 ? 65.322 -3.615 -66.339 1.00 71.44 356 GLU A O 1
ATOM 2790 N N . THR A 1 357 ? 64.552 -2.173 -64.814 1.00 74.81 357 THR A N 1
ATOM 2791 C CA . THR A 1 357 ? 63.966 -3.218 -63.955 1.00 74.81 357 THR A CA 1
ATOM 2792 C C . THR A 1 357 ? 62.548 -2.892 -63.527 1.00 74.81 357 THR A C 1
ATOM 2794 O O . THR A 1 357 ? 62.142 -1.734 -63.490 1.00 74.81 357 THR A O 1
ATOM 2797 N N . TYR A 1 358 ? 61.827 -3.928 -63.107 1.00 77.31 358 TYR A N 1
ATOM 2798 C CA . TYR A 1 358 ? 60.498 -3.820 -62.525 1.00 77.31 358 TYR A CA 1
ATOM 2799 C C . TYR A 1 358 ? 60.419 -4.568 -61.188 1.00 77.31 358 TYR A C 1
ATOM 2801 O O . TYR A 1 358 ? 61.224 -5.452 -60.879 1.00 77.31 358 TYR A O 1
ATOM 2809 N N . SER A 1 359 ? 59.421 -4.213 -60.387 1.00 82.31 359 SER A N 1
ATOM 2810 C CA . SER A 1 359 ? 59.084 -4.845 -59.118 1.00 82.31 359 SER A CA 1
ATOM 2811 C C . SER A 1 359 ? 57.581 -5.084 -59.069 1.00 82.31 359 SER A C 1
ATOM 2813 O O . SER A 1 359 ? 56.807 -4.133 -59.134 1.00 82.31 359 SER A O 1
ATOM 2815 N N . VAL A 1 360 ? 57.169 -6.346 -58.922 1.00 82.19 360 VAL A N 1
ATOM 2816 C CA . VAL A 1 360 ? 55.763 -6.717 -58.699 1.00 82.19 360 VAL A CA 1
ATOM 2817 C C . VAL A 1 360 ? 55.571 -7.036 -57.225 1.00 82.19 360 VAL A C 1
ATOM 2819 O O . VAL A 1 360 ? 56.229 -7.932 -56.689 1.00 82.19 360 VAL A O 1
ATOM 2822 N N . ALA A 1 361 ? 54.667 -6.323 -56.558 1.00 86.44 361 ALA A N 1
ATOM 2823 C CA . ALA A 1 361 ? 54.404 -6.534 -55.141 1.00 86.44 361 ALA A CA 1
ATOM 2824 C C . ALA A 1 361 ? 52.939 -6.287 -54.755 1.00 86.44 361 ALA A C 1
ATOM 2826 O O . ALA A 1 361 ? 52.136 -5.731 -55.505 1.00 86.44 361 ALA A O 1
ATOM 2827 N N . ASN A 1 362 ? 52.606 -6.724 -53.540 1.00 90.06 362 ASN A N 1
ATOM 2828 C CA . ASN A 1 362 ? 51.342 -6.423 -52.884 1.00 90.06 362 ASN A CA 1
ATOM 2829 C C . ASN A 1 362 ? 51.572 -5.323 -51.847 1.00 90.06 362 ASN A C 1
ATOM 2831 O O . ASN A 1 362 ? 52.492 -5.422 -51.033 1.00 90.06 362 ASN A O 1
ATOM 2835 N N . TYR A 1 363 ? 50.701 -4.322 -51.834 1.00 90.44 363 TYR A N 1
ATOM 2836 C CA . TYR A 1 363 ? 50.821 -3.150 -50.976 1.00 90.44 363 TYR A CA 1
ATOM 2837 C C . TYR A 1 363 ? 49.608 -3.040 -50.053 1.00 90.44 363 TYR A C 1
ATOM 2839 O O . TYR A 1 363 ? 48.473 -2.973 -50.515 1.00 90.44 363 TYR A O 1
ATOM 2847 N N . ALA A 1 364 ? 49.843 -3.044 -48.739 1.00 92.62 364 ALA A N 1
ATOM 2848 C CA . ALA A 1 364 ? 48.803 -2.896 -47.722 1.00 92.62 364 ALA A CA 1
ATOM 2849 C C . ALA A 1 364 ? 48.756 -1.462 -47.177 1.00 92.62 364 ALA A C 1
ATOM 2851 O O . ALA A 1 364 ? 49.678 -1.028 -46.483 1.00 92.62 364 ALA A O 1
ATOM 2852 N N . THR A 1 365 ? 47.666 -0.751 -47.454 1.00 92.38 365 THR A N 1
ATOM 2853 C CA . THR A 1 365 ? 47.420 0.623 -46.997 1.00 92.38 365 THR A CA 1
ATOM 2854 C C . THR A 1 365 ? 46.051 0.734 -46.305 1.00 92.38 365 THR A C 1
ATOM 2856 O O . THR A 1 365 ? 45.441 -0.285 -45.962 1.00 92.38 365 THR A O 1
ATOM 2859 N N . THR A 1 366 ? 45.576 1.952 -46.043 1.00 95.12 366 THR A N 1
ATOM 2860 C CA . THR A 1 366 ? 44.294 2.232 -45.385 1.00 95.12 366 THR A CA 1
ATOM 2861 C C . THR A 1 366 ? 43.423 3.185 -46.197 1.00 95.12 366 THR A C 1
ATOM 2863 O O . THR A 1 366 ? 43.920 4.086 -46.876 1.00 95.12 366 THR A O 1
ATOM 2866 N N . ILE A 1 367 ? 42.104 3.000 -46.106 1.00 94.44 367 ILE A N 1
ATOM 2867 C CA . ILE A 1 367 ? 41.124 3.910 -46.707 1.00 94.44 367 ILE A CA 1
ATOM 2868 C C . ILE A 1 367 ? 41.140 5.248 -45.950 1.00 94.44 367 ILE A C 1
ATOM 2870 O O . ILE A 1 367 ? 40.986 5.246 -44.724 1.00 94.44 367 ILE A O 1
ATOM 2874 N N . PRO A 1 368 ? 41.311 6.395 -46.632 1.00 93.88 368 PRO A N 1
ATOM 2875 C CA . PRO A 1 368 ? 41.300 7.701 -45.983 1.00 93.88 368 PRO A CA 1
ATOM 2876 C C . PRO A 1 368 ? 39.910 8.075 -45.444 1.00 93.88 368 PRO A C 1
ATOM 2878 O O . PRO A 1 368 ? 38.880 7.561 -45.882 1.00 93.88 368 PRO A O 1
ATOM 2881 N N . TYR A 1 369 ? 39.876 9.011 -44.493 1.00 91.31 369 TYR A N 1
ATOM 2882 C CA . TYR A 1 369 ? 38.637 9.554 -43.929 1.00 91.31 369 TYR A CA 1
ATOM 2883 C C . TYR A 1 369 ? 37.986 10.566 -44.878 1.00 91.31 369 TYR A C 1
ATOM 2885 O O . TYR A 1 369 ? 38.168 11.773 -44.735 1.00 91.31 369 TYR A O 1
ATOM 2893 N N . ILE A 1 370 ? 37.243 10.049 -45.858 1.00 90.62 370 ILE A N 1
ATOM 2894 C CA . ILE A 1 370 ? 36.590 10.814 -46.929 1.00 90.62 370 ILE A CA 1
ATOM 2895 C C . ILE A 1 370 ? 35.065 10.652 -46.910 1.00 90.62 370 ILE A C 1
ATOM 2897 O O . ILE A 1 370 ? 34.526 9.810 -46.190 1.00 90.62 370 ILE A O 1
ATOM 2901 N N . SER A 1 371 ? 34.368 11.477 -47.701 1.00 92.38 371 SER A N 1
ATOM 2902 C CA . SER A 1 371 ? 32.926 11.308 -47.927 1.00 92.38 371 SER A CA 1
ATOM 2903 C C . SER A 1 371 ? 32.655 10.004 -48.672 1.00 92.38 371 SER A C 1
ATOM 2905 O O . SER A 1 371 ? 33.469 9.552 -49.477 1.00 92.38 371 SER A O 1
ATOM 2907 N N . SER A 1 372 ? 31.511 9.397 -48.390 1.00 94.44 372 SER A N 1
ATOM 2908 C CA . SER A 1 372 ? 31.121 8.124 -48.972 1.00 94.44 372 SER A CA 1
ATOM 2909 C C . SER A 1 372 ? 30.864 8.234 -50.472 1.00 94.44 372 SER A C 1
ATOM 2911 O O . SER A 1 372 ? 30.429 9.267 -50.984 1.00 94.44 372 SER A O 1
ATOM 2913 N N . GLY A 1 373 ? 31.165 7.165 -51.203 1.00 94.06 373 GLY A N 1
ATOM 2914 C CA . GLY A 1 373 ? 31.092 7.177 -52.658 1.00 94.06 373 GLY A CA 1
ATOM 2915 C C . GLY A 1 373 ? 31.767 5.980 -53.309 1.00 94.06 373 GLY A C 1
ATOM 2916 O O . GLY A 1 373 ? 32.186 5.033 -52.642 1.00 94.06 373 GLY A O 1
ATOM 2917 N N . GLN A 1 374 ? 31.858 6.027 -54.636 1.00 93.19 374 GLN A N 1
ATOM 2918 C CA . GLN A 1 374 ? 32.579 5.036 -55.427 1.00 93.19 374 GLN A CA 1
ATOM 2919 C C . GLN A 1 374 ? 33.820 5.671 -56.047 1.00 93.19 374 GLN A C 1
ATOM 2921 O O . GLN A 1 374 ? 33.698 6.629 -56.815 1.00 93.19 374 GLN A O 1
ATOM 2926 N N . PHE A 1 375 ? 34.985 5.094 -55.763 1.00 92.25 375 PHE A N 1
ATOM 2927 C CA . PHE A 1 375 ? 36.285 5.670 -56.095 1.00 92.25 375 PHE A CA 1
ATOM 2928 C C . PHE A 1 375 ? 37.121 4.711 -56.936 1.00 92.25 375 PHE A C 1
ATOM 2930 O O . PHE A 1 375 ? 37.077 3.494 -56.743 1.00 92.25 375 PHE A O 1
ATOM 2937 N N . TYR A 1 376 ? 37.893 5.270 -57.858 1.00 87.25 376 TYR A N 1
ATOM 2938 C CA . TYR A 1 376 ? 39.001 4.578 -58.495 1.00 87.25 376 TYR A CA 1
ATOM 2939 C C . TYR A 1 376 ? 40.193 4.557 -57.542 1.00 87.25 376 TYR A C 1
ATOM 2941 O O . TYR A 1 376 ? 40.442 5.526 -56.826 1.00 87.25 376 TYR A O 1
ATOM 2949 N N . VAL A 1 377 ? 40.917 3.442 -57.532 1.00 88.06 377 VAL A N 1
ATOM 2950 C CA . VAL A 1 377 ? 42.168 3.307 -56.787 1.00 88.06 377 VAL A CA 1
ATOM 2951 C C . VAL A 1 377 ? 43.308 3.502 -57.782 1.00 88.06 377 VAL A C 1
ATOM 2953 O O . VAL A 1 377 ? 43.443 2.741 -58.741 1.00 88.06 377 VAL A O 1
ATOM 2956 N N . GLY A 1 378 ? 44.097 4.542 -57.560 1.00 84.12 378 GLY A N 1
ATOM 2957 C CA . GLY A 1 378 ? 45.207 4.947 -58.412 1.00 84.12 378 GLY A CA 1
ATOM 2958 C C . GLY A 1 378 ? 46.532 4.963 -57.674 1.00 84.12 378 GLY A C 1
ATOM 2959 O O . GLY A 1 378 ? 46.558 4.872 -56.444 1.00 84.12 378 GLY A O 1
ATOM 2960 N N . ALA A 1 379 ? 47.629 5.103 -58.414 1.00 84.19 379 ALA A N 1
ATOM 2961 C CA . ALA A 1 379 ? 48.949 5.260 -57.827 1.00 84.19 379 ALA A CA 1
ATOM 2962 C C . ALA A 1 379 ? 49.785 6.313 -58.560 1.00 84.19 379 ALA A C 1
ATOM 2964 O O . ALA A 1 379 ? 49.647 6.482 -59.766 1.00 84.19 379 ALA A O 1
ATOM 2965 N N . ILE A 1 380 ? 50.653 6.976 -57.798 1.00 81.69 380 ILE A N 1
ATOM 2966 C CA . ILE A 1 380 ? 51.608 7.987 -58.260 1.00 81.69 380 ILE A CA 1
ATOM 2967 C C . ILE A 1 380 ? 53.005 7.525 -57.850 1.00 81.69 380 ILE A C 1
ATOM 2969 O O . ILE A 1 380 ? 53.236 7.236 -56.662 1.00 81.69 380 ILE A O 1
ATOM 2973 N N . ALA A 1 381 ? 53.934 7.482 -58.807 1.00 81.06 381 ALA A N 1
ATOM 2974 C CA . ALA A 1 381 ? 55.345 7.200 -58.565 1.00 81.06 381 ALA A CA 1
ATOM 2975 C C . ALA A 1 381 ? 56.181 8.480 -58.714 1.00 81.06 381 ALA A C 1
ATOM 2977 O O . ALA A 1 381 ? 56.208 9.085 -59.778 1.00 81.06 381 ALA A O 1
ATOM 2978 N N . THR A 1 382 ? 56.899 8.891 -57.664 1.00 77.44 382 THR A N 1
ATOM 2979 C CA . THR A 1 382 ? 57.758 10.089 -57.712 1.00 77.44 382 THR A CA 1
ATOM 2980 C C . THR A 1 382 ? 59.217 9.815 -57.406 1.00 77.44 382 THR A C 1
ATOM 2982 O O . THR A 1 382 ? 59.566 8.853 -56.722 1.00 77.44 382 THR A O 1
ATOM 2985 N N . LEU A 1 383 ? 60.068 10.719 -57.889 1.00 75.00 383 LEU A N 1
ATOM 2986 C CA . LEU A 1 383 ? 61.502 10.760 -57.633 1.00 75.00 383 LEU A CA 1
ATOM 2987 C C . LEU A 1 383 ? 61.832 11.887 -56.646 1.00 75.00 383 LEU A C 1
ATOM 2989 O O . LEU A 1 383 ? 61.269 12.970 -56.729 1.00 75.00 383 LEU A O 1
ATOM 2993 N N . ASN A 1 384 ? 62.784 11.660 -55.738 1.00 69.62 384 ASN A N 1
ATOM 2994 C CA . ASN A 1 384 ? 63.400 12.695 -54.886 1.00 69.62 384 ASN A CA 1
ATOM 2995 C C . ASN A 1 384 ? 62.454 13.510 -53.972 1.00 69.62 384 ASN A C 1
ATOM 2997 O O . ASN A 1 384 ? 62.786 14.637 -53.593 1.00 69.62 384 ASN A O 1
ATOM 3001 N N . GLY A 1 385 ? 61.310 12.960 -53.550 1.00 62.88 385 GLY A N 1
ATOM 3002 C CA . GLY A 1 385 ? 60.533 13.512 -52.431 1.00 62.88 385 GLY A CA 1
ATOM 3003 C C . GLY A 1 385 ? 59.028 13.694 -52.659 1.00 62.88 385 GLY A C 1
ATOM 3004 O O . GLY A 1 385 ? 58.394 12.935 -53.388 1.00 62.88 385 GLY A O 1
ATOM 3005 N N . PHE A 1 386 ? 58.447 14.656 -51.919 1.00 62.00 386 PHE A N 1
ATOM 3006 C CA . PHE A 1 386 ? 56.995 14.865 -51.740 1.00 62.00 386 PHE A CA 1
ATOM 3007 C C . PHE A 1 386 ? 56.412 16.118 -52.416 1.00 62.00 386 PHE A C 1
ATOM 3009 O O . PHE A 1 386 ? 55.193 16.221 -52.519 1.00 62.00 386 PHE A O 1
ATOM 3016 N N . ALA A 1 387 ? 57.241 17.108 -52.762 1.00 56.34 387 ALA A N 1
ATOM 3017 C CA . ALA A 1 387 ? 56.780 18.478 -53.018 1.00 56.34 387 ALA A CA 1
ATOM 3018 C C . ALA A 1 387 ? 56.326 18.745 -54.466 1.00 56.34 387 ALA A C 1
ATOM 3020 O O . ALA A 1 387 ? 55.819 19.829 -54.744 1.00 56.34 387 ALA A O 1
ATOM 3021 N N . GLY A 1 388 ? 56.489 17.771 -55.360 1.00 56.72 388 GLY A N 1
ATOM 3022 C CA . GLY A 1 388 ? 56.112 17.859 -56.763 1.00 56.72 388 GLY A CA 1
ATOM 3023 C C . GLY A 1 388 ? 55.819 16.479 -57.332 1.00 56.72 388 GLY A C 1
ATOM 3024 O O . GLY A 1 388 ? 56.253 15.458 -56.789 1.00 56.72 388 GLY A O 1
ATOM 3025 N N . ASP A 1 389 ? 55.033 16.477 -58.396 1.00 56.56 389 ASP A N 1
ATOM 3026 C CA . ASP A 1 389 ? 54.917 15.353 -59.301 1.00 56.56 389 ASP A CA 1
ATOM 3027 C C . ASP A 1 389 ? 55.873 15.602 -60.472 1.00 56.56 389 ASP A C 1
ATOM 3029 O O . ASP A 1 389 ? 55.547 16.257 -61.462 1.00 56.56 389 ASP A O 1
ATOM 3033 N N . ASP A 1 390 ? 57.118 15.167 -60.277 1.00 54.38 390 ASP A N 1
ATOM 3034 C CA . ASP A 1 390 ? 58.209 15.371 -61.231 1.00 54.38 390 ASP A CA 1
ATOM 3035 C C . ASP A 1 390 ? 58.059 14.477 -62.484 1.00 54.38 390 ASP A C 1
ATOM 3037 O O . ASP A 1 390 ? 58.916 14.536 -63.368 1.00 54.38 390 ASP A O 1
ATOM 3041 N N . ALA A 1 391 ? 56.997 13.656 -62.554 1.00 56.69 391 ALA A N 1
ATOM 3042 C CA . ALA A 1 391 ? 56.746 12.680 -63.609 1.00 56.69 391 ALA A CA 1
ATOM 3043 C C . ALA A 1 391 ? 55.238 12.439 -63.878 1.00 56.69 391 ALA A C 1
ATOM 3045 O O . ALA A 1 391 ? 54.868 11.316 -64.179 1.00 56.69 391 ALA A O 1
ATOM 3046 N N . TRP A 1 392 ? 54.390 13.480 -63.855 1.00 53.53 392 TRP A N 1
ATOM 3047 C CA . TRP A 1 392 ? 52.910 13.420 -64.011 1.00 53.53 392 TRP A CA 1
ATOM 3048 C C . TRP A 1 392 ? 52.357 12.614 -65.194 1.00 53.53 392 TRP A C 1
ATOM 3050 O O . TRP A 1 392 ? 51.173 12.297 -65.271 1.00 53.53 392 TRP A O 1
ATOM 3060 N N . GLU A 1 393 ? 53.218 12.307 -66.150 1.00 51.12 393 GLU A N 1
ATOM 3061 C CA . GLU A 1 393 ? 52.962 11.481 -67.319 1.00 51.12 393 GLU A CA 1
ATOM 3062 C C . GLU A 1 393 ? 52.841 9.977 -66.979 1.00 51.12 393 GLU A C 1
ATOM 3064 O O . GLU A 1 393 ? 52.337 9.217 -67.805 1.00 51.12 393 GLU A O 1
ATOM 3069 N N . ASN A 1 394 ? 53.259 9.565 -65.774 1.00 54.97 394 ASN A N 1
ATOM 3070 C CA . ASN A 1 394 ? 53.252 8.189 -65.261 1.00 54.97 394 ASN A CA 1
ATOM 3071 C C . ASN A 1 394 ? 52.094 7.880 -64.282 1.00 54.97 394 ASN A C 1
ATOM 3073 O O . ASN A 1 394 ? 51.962 6.743 -63.809 1.00 54.97 394 ASN A O 1
ATOM 3077 N N . ASP A 1 395 ? 51.284 8.891 -63.953 1.00 58.22 395 ASP A N 1
ATOM 3078 C CA . ASP A 1 395 ? 50.160 8.797 -63.025 1.00 58.22 395 ASP A CA 1
ATOM 3079 C C . ASP A 1 395 ? 49.033 7.998 -63.667 1.00 58.22 395 ASP A C 1
ATOM 3081 O O . ASP A 1 395 ? 48.473 8.399 -64.692 1.00 58.22 395 ASP A O 1
ATOM 3085 N N . ALA A 1 396 ? 48.651 6.867 -63.071 1.00 56.09 396 ALA A N 1
ATOM 3086 C CA . ALA A 1 396 ? 47.662 6.029 -63.731 1.00 56.09 396 ALA A CA 1
ATOM 3087 C C . ALA A 1 396 ? 46.774 5.165 -62.832 1.00 56.09 396 ALA A C 1
ATOM 3089 O O . ALA A 1 396 ? 47.117 4.698 -61.740 1.00 56.09 396 ALA A O 1
ATOM 3090 N N . THR A 1 397 ? 45.562 4.966 -63.357 1.00 55.00 397 THR A N 1
ATOM 3091 C CA . THR A 1 397 ? 44.507 4.122 -62.797 1.00 55.00 397 THR A CA 1
ATOM 3092 C C . THR A 1 397 ? 44.588 2.734 -63.427 1.00 55.00 397 THR A C 1
ATOM 3094 O O . THR A 1 397 ? 43.983 2.474 -64.465 1.00 55.00 397 THR A O 1
ATOM 3097 N N . TYR A 1 398 ? 45.316 1.820 -62.788 1.00 57.44 398 TYR A N 1
ATOM 3098 C CA . TYR A 1 398 ? 45.490 0.439 -63.272 1.00 57.44 398 TYR A CA 1
ATOM 3099 C C . TYR A 1 398 ? 44.467 -0.556 -62.715 1.00 57.44 398 TYR A C 1
ATOM 3101 O O . TYR A 1 398 ? 44.476 -1.735 -63.070 1.00 57.44 398 TYR A O 1
ATOM 3109 N N . LEU A 1 399 ? 43.580 -0.096 -61.828 1.00 63.97 399 LEU A N 1
ATOM 3110 C CA . LEU A 1 399 ? 42.500 -0.898 -61.263 1.00 63.97 399 LEU A CA 1
ATOM 3111 C C . LEU A 1 399 ? 41.212 -0.622 -62.056 1.00 63.97 399 LEU A C 1
ATOM 3113 O O . LEU A 1 399 ? 40.683 0.487 -61.986 1.00 63.97 399 LEU A O 1
ATOM 3117 N N . PRO A 1 400 ? 40.699 -1.599 -62.831 1.00 56.94 400 PRO A N 1
ATOM 3118 C CA . PRO A 1 400 ? 39.572 -1.361 -63.736 1.00 56.94 400 PRO A CA 1
ATOM 3119 C C . PRO A 1 400 ? 38.243 -1.137 -63.002 1.00 56.94 400 PRO A C 1
ATOM 3121 O O . PRO A 1 400 ? 37.333 -0.515 -63.553 1.00 56.94 400 PRO A O 1
ATOM 3124 N N . ASP A 1 401 ? 38.140 -1.622 -61.763 1.00 71.69 401 ASP A N 1
ATOM 3125 C CA . ASP A 1 401 ? 36.915 -1.627 -60.973 1.00 71.69 401 ASP A CA 1
ATOM 3126 C C . ASP A 1 401 ? 36.986 -0.586 -59.844 1.00 71.69 401 ASP A C 1
ATOM 3128 O O . ASP A 1 401 ? 37.993 -0.468 -59.142 1.00 71.69 401 ASP A O 1
ATOM 3132 N N . LYS A 1 402 ? 35.893 0.162 -59.647 1.00 86.12 402 LYS A N 1
ATOM 3133 C CA . LYS A 1 402 ? 35.749 1.071 -58.503 1.00 86.12 402 LYS A CA 1
ATOM 3134 C C . LYS A 1 402 ? 35.586 0.284 -57.206 1.00 86.12 402 LYS A C 1
ATOM 3136 O O . LYS A 1 402 ? 34.902 -0.739 -57.180 1.00 86.12 402 LYS A O 1
ATOM 3141 N N . ILE A 1 403 ? 36.099 0.838 -56.113 1.00 92.56 403 ILE A N 1
ATOM 3142 C CA . ILE A 1 403 ? 35.723 0.415 -54.762 1.00 92.56 403 ILE A CA 1
ATOM 3143 C C . ILE A 1 403 ? 34.587 1.293 -54.234 1.00 92.56 403 ILE A C 1
ATOM 3145 O O . ILE A 1 403 ? 34.472 2.465 -54.595 1.00 92.56 403 ILE A O 1
ATOM 3149 N N . THR A 1 404 ? 33.761 0.742 -53.351 1.00 95.12 404 THR A N 1
ATOM 3150 C CA . THR A 1 404 ? 32.728 1.493 -52.627 1.00 95.12 404 THR A CA 1
ATOM 3151 C C . THR A 1 404 ? 33.224 1.805 -51.221 1.00 95.12 404 THR A C 1
ATOM 3153 O O . THR A 1 404 ? 33.566 0.891 -50.473 1.00 95.12 404 THR A O 1
ATOM 3156 N N . VAL A 1 405 ? 33.237 3.085 -50.849 1.00 95.44 405 VAL A N 1
ATOM 3157 C CA . VAL A 1 405 ? 33.523 3.544 -49.485 1.00 95.44 405 VAL A CA 1
ATOM 3158 C C . VAL A 1 405 ? 32.211 3.989 -48.848 1.00 95.44 405 VAL A C 1
ATOM 3160 O O . VAL A 1 405 ? 31.611 4.970 -49.283 1.00 95.44 405 VAL A O 1
ATOM 3163 N N . TYR A 1 406 ? 31.742 3.252 -47.842 1.00 95.88 406 TYR A N 1
ATOM 3164 C CA . TYR A 1 406 ? 30.509 3.544 -47.104 1.00 95.88 406 TYR A CA 1
ATOM 3165 C C . TYR A 1 406 ? 30.666 4.734 -46.141 1.00 95.88 406 TYR A C 1
ATOM 3167 O O . TYR A 1 406 ? 31.789 5.073 -45.762 1.00 95.88 406 TYR A O 1
ATOM 3175 N N . PRO A 1 407 ? 29.562 5.372 -45.700 1.00 96.12 407 PRO A N 1
ATOM 3176 C CA . PRO A 1 407 ? 29.646 6.508 -44.787 1.00 96.12 407 PRO A CA 1
ATOM 3177 C C . PRO A 1 407 ? 30.200 6.116 -43.416 1.00 96.12 407 PRO A C 1
ATOM 3179 O O . PRO A 1 407 ? 30.081 4.973 -42.965 1.00 96.12 407 PRO A O 1
ATOM 3182 N N . MET A 1 408 ? 30.792 7.095 -42.730 1.00 94.00 408 MET A N 1
ATOM 3183 C CA . MET A 1 408 ? 31.252 6.923 -41.353 1.00 94.00 408 MET A CA 1
ATOM 3184 C C . MET A 1 408 ? 30.076 6.795 -40.380 1.00 94.00 408 MET A C 1
ATOM 3186 O O . MET A 1 408 ? 29.045 7.451 -40.575 1.00 94.00 408 MET A O 1
ATOM 3190 N N . PRO A 1 409 ? 30.221 6.005 -39.301 1.00 95.06 409 PRO A N 1
ATOM 3191 C CA . PRO A 1 409 ? 29.248 6.023 -38.222 1.00 95.06 409 PRO A CA 1
ATOM 3192 C C . PRO A 1 409 ? 29.174 7.414 -37.567 1.00 95.06 409 PRO A C 1
ATOM 3194 O O . PRO A 1 409 ? 30.194 8.101 -37.471 1.00 95.06 409 PRO A O 1
ATOM 3197 N N . PRO A 1 410 ? 27.996 7.833 -37.075 1.00 96.00 410 PRO A N 1
ATOM 3198 C CA . PRO A 1 410 ? 27.877 9.031 -36.252 1.00 96.00 410 PRO A CA 1
ATOM 3199 C C . PRO A 1 410 ? 28.737 8.932 -34.989 1.00 96.00 410 PRO A C 1
ATOM 3201 O O . PRO A 1 410 ? 28.866 7.858 -34.397 1.00 96.00 410 PRO A O 1
ATOM 3204 N N . SER A 1 411 ? 29.290 10.062 -34.555 1.00 95.12 411 SER A N 1
ATOM 3205 C CA . SER A 1 411 ? 30.059 10.171 -33.313 1.00 95.12 411 SER A CA 1
ATOM 3206 C C . SER A 1 411 ? 29.227 10.800 -32.193 1.00 95.12 411 SER A C 1
ATOM 3208 O O . SER A 1 411 ? 28.162 11.374 -32.437 1.00 95.12 411 SER A O 1
ATOM 3210 N N . ASN A 1 412 ? 29.717 10.700 -30.954 1.00 96.56 412 ASN A N 1
ATOM 3211 C CA . ASN A 1 412 ? 29.075 11.260 -29.759 1.00 96.56 412 ASN A CA 1
ATOM 3212 C C . ASN A 1 412 ? 27.604 10.845 -29.614 1.00 96.56 412 ASN A C 1
ATOM 3214 O O . ASN A 1 412 ? 26.748 11.694 -29.369 1.00 96.56 412 ASN A O 1
ATOM 3218 N N . VAL A 1 413 ? 27.302 9.556 -29.807 1.00 97.94 413 VAL A N 1
ATOM 3219 C CA . VAL A 1 413 ? 25.994 9.026 -29.411 1.00 97.94 413 VAL A CA 1
ATOM 3220 C C . VAL A 1 413 ? 25.849 9.226 -27.905 1.00 97.94 413 VAL A C 1
ATOM 3222 O O . VAL A 1 413 ? 26.763 8.897 -27.157 1.00 97.94 413 VAL A O 1
ATOM 3225 N N . GLN A 1 414 ? 24.738 9.823 -27.492 1.00 97.75 414 GLN A N 1
ATOM 3226 C CA . GLN A 1 414 ? 24.399 10.111 -26.104 1.00 97.75 414 GLN A CA 1
ATOM 3227 C C . GLN A 1 414 ? 22.939 9.751 -25.871 1.00 97.75 414 GLN A C 1
ATOM 3229 O O . GLN A 1 414 ? 22.072 10.247 -26.590 1.00 97.75 414 GLN A O 1
ATOM 3234 N N . ALA A 1 415 ? 22.659 8.917 -24.885 1.00 97.62 415 ALA A N 1
ATOM 3235 C CA . ALA A 1 415 ? 21.327 8.574 -24.429 1.00 97.62 415 ALA A CA 1
ATOM 3236 C C . ALA A 1 415 ? 21.075 9.235 -23.066 1.00 97.62 415 ALA A C 1
ATOM 3238 O O . ALA A 1 415 ? 21.955 9.319 -22.218 1.00 97.62 415 ALA A O 1
ATOM 3239 N N . THR A 1 416 ? 19.873 9.764 -22.847 1.00 96.25 416 THR A N 1
ATOM 3240 C CA . THR A 1 416 ? 19.573 10.442 -21.581 1.00 96.25 416 THR A CA 1
ATOM 3241 C C . THR A 1 416 ? 19.455 9.471 -20.412 1.00 96.25 416 THR A C 1
ATOM 3243 O O . THR A 1 416 ? 18.693 8.505 -20.483 1.00 96.25 416 THR A O 1
ATOM 3246 N N . ASP A 1 417 ? 20.087 9.837 -19.301 1.00 93.94 417 ASP A N 1
ATOM 3247 C CA . ASP A 1 417 ? 20.036 9.129 -18.024 1.00 93.94 417 ASP A CA 1
ATOM 3248 C C . ASP A 1 417 ? 18.998 9.750 -17.093 1.00 93.94 417 ASP A C 1
ATOM 3250 O O . ASP A 1 417 ? 19.214 10.815 -16.511 1.00 93.94 417 ASP A O 1
ATOM 3254 N N . GLY A 1 418 ? 17.830 9.118 -16.979 1.00 87.69 418 GLY A N 1
ATOM 3255 C CA . GLY A 1 418 ? 16.783 9.511 -16.036 1.00 87.69 418 GLY A CA 1
ATOM 3256 C C . GLY A 1 418 ? 16.230 10.929 -16.217 1.00 87.69 418 GLY A C 1
ATOM 3257 O O . GLY A 1 418 ? 15.568 11.444 -15.322 1.00 87.69 418 GLY A O 1
ATOM 3258 N N . THR A 1 419 ? 16.510 11.576 -17.352 1.00 89.81 419 THR A N 1
ATOM 3259 C CA . THR A 1 419 ? 16.102 12.965 -17.631 1.00 89.81 419 THR A CA 1
ATOM 3260 C C . THR A 1 419 ? 14.612 13.073 -17.945 1.00 89.81 419 THR A C 1
ATOM 3262 O O . THR A 1 419 ? 13.972 14.062 -17.595 1.00 89.81 419 THR A O 1
ATOM 3265 N N . TYR A 1 420 ? 14.062 12.059 -18.612 1.00 88.81 420 TYR A N 1
ATOM 3266 C CA . TYR A 1 420 ? 12.649 11.971 -18.952 1.00 88.81 420 TYR A CA 1
ATOM 3267 C C . TYR A 1 420 ? 12.028 10.767 -18.250 1.00 88.81 420 TYR A C 1
ATOM 3269 O O . TYR A 1 420 ? 12.675 9.736 -18.056 1.00 88.81 420 TYR A O 1
ATOM 3277 N N . THR A 1 421 ? 10.759 10.912 -17.880 1.00 88.44 421 THR A N 1
ATOM 3278 C CA . THR A 1 421 ? 9.991 9.850 -17.230 1.00 88.44 421 THR A CA 1
ATOM 3279 C C . THR A 1 421 ? 9.349 8.917 -18.252 1.00 88.44 421 THR A C 1
ATOM 3281 O O . THR A 1 421 ? 9.056 7.784 -17.928 1.00 88.44 421 THR A O 1
ATOM 3284 N N . ASP A 1 422 ? 9.146 9.323 -19.497 1.00 87.25 422 ASP A N 1
ATOM 3285 C CA . ASP A 1 422 ? 8.366 8.565 -20.485 1.00 87.25 422 ASP A CA 1
ATOM 3286 C C . ASP A 1 422 ? 9.190 8.055 -21.673 1.00 87.25 422 ASP A C 1
ATOM 3288 O O . ASP A 1 422 ? 8.675 7.322 -22.516 1.00 87.25 422 ASP A O 1
ATOM 3292 N N . LYS A 1 423 ? 10.467 8.440 -21.763 1.00 91.88 423 LYS A N 1
ATOM 3293 C CA . LYS A 1 423 ? 11.317 8.135 -22.917 1.00 91.88 423 LYS A CA 1
ATOM 3294 C C . LYS A 1 423 ? 12.805 8.190 -22.607 1.00 91.88 423 LYS A C 1
ATOM 3296 O O . LYS A 1 423 ? 13.225 8.781 -21.618 1.00 91.88 423 LYS A O 1
ATOM 3301 N N . ILE A 1 424 ? 13.610 7.657 -23.518 1.00 96.31 424 ILE A N 1
ATOM 3302 C CA . ILE A 1 424 ? 15.050 7.923 -23.583 1.00 96.31 424 ILE A CA 1
ATOM 3303 C C . ILE A 1 424 ? 15.316 8.714 -24.858 1.00 96.31 424 ILE A C 1
ATOM 3305 O O . ILE A 1 424 ? 15.015 8.253 -25.959 1.00 96.31 424 ILE A O 1
ATOM 3309 N N . ARG A 1 425 ? 15.873 9.917 -24.719 1.00 96.88 425 ARG A N 1
ATOM 3310 C CA . ARG A 1 425 ? 16.311 10.711 -25.866 1.00 96.88 425 ARG A CA 1
ATOM 3311 C C . ARG A 1 425 ? 17.736 10.323 -26.218 1.00 96.88 425 ARG A C 1
ATOM 3313 O O . ARG A 1 425 ? 18.621 10.408 -25.375 1.00 96.88 425 ARG A O 1
ATOM 3320 N N . VAL A 1 426 ? 17.942 9.935 -27.467 1.00 98.00 426 VAL A N 1
ATOM 3321 C CA . VAL A 1 426 ? 19.243 9.597 -28.039 1.00 98.00 426 VAL A CA 1
ATOM 3322 C C . VAL A 1 426 ? 19.636 10.702 -29.009 1.00 98.00 426 VAL A C 1
ATOM 3324 O O . VAL A 1 426 ? 18.875 11.014 -29.918 1.00 98.00 426 VAL A O 1
ATOM 3327 N N . THR A 1 427 ? 20.804 11.302 -28.831 1.00 98.19 427 THR A N 1
ATOM 3328 C CA . THR A 1 427 ? 21.367 12.344 -29.702 1.00 98.19 427 THR A CA 1
ATOM 3329 C C . THR A 1 427 ? 22.725 11.914 -30.225 1.00 98.19 427 THR A C 1
ATOM 3331 O O . THR A 1 427 ? 23.399 11.111 -29.590 1.00 98.19 427 THR A O 1
ATOM 3334 N N . TRP A 1 428 ? 23.145 12.444 -31.368 1.00 98.31 428 TRP A N 1
ATOM 3335 C CA . TRP A 1 428 ? 24.480 12.206 -31.917 1.00 98.31 428 TRP A CA 1
ATOM 3336 C C . TRP A 1 428 ? 24.981 13.414 -32.701 1.00 98.31 428 TRP A C 1
ATOM 3338 O O . TRP A 1 428 ? 24.214 14.307 -33.066 1.00 98.31 428 TRP A O 1
ATOM 3348 N N . THR A 1 429 ? 26.283 13.448 -32.984 1.00 97.62 429 THR A N 1
ATOM 3349 C CA . THR A 1 429 ? 26.851 14.421 -33.923 1.00 97.62 429 THR A CA 1
ATOM 3350 C C . THR A 1 429 ? 26.517 13.986 -35.348 1.00 97.62 429 THR A C 1
ATOM 3352 O O . THR A 1 429 ? 26.800 12.853 -35.743 1.00 97.62 429 THR A O 1
ATOM 3355 N N . ALA A 1 430 ? 25.883 14.875 -36.116 1.00 93.69 430 ALA A N 1
ATOM 3356 C CA . ALA A 1 430 ? 25.560 14.614 -37.515 1.00 93.69 430 ALA A CA 1
ATOM 3357 C C . ALA A 1 430 ? 26.838 14.367 -38.335 1.00 93.69 430 ALA A C 1
ATOM 3359 O O . ALA A 1 430 ? 27.844 15.053 -38.153 1.00 93.69 430 ALA A O 1
ATOM 3360 N N . VAL A 1 431 ? 26.788 13.394 -39.243 1.00 94.44 431 VAL A N 1
ATOM 3361 C CA . VAL A 1 431 ? 27.900 13.088 -40.148 1.00 94.44 431 VAL A CA 1
ATOM 3362 C C . VAL A 1 431 ? 27.985 14.196 -41.201 1.00 94.44 431 VAL A C 1
ATOM 3364 O O . VAL A 1 431 ? 26.974 14.559 -41.794 1.00 94.44 431 VAL A O 1
ATOM 3367 N N . SER A 1 432 ? 29.181 14.748 -41.425 1.00 91.38 432 SER A N 1
ATOM 3368 C CA . SER A 1 432 ? 29.405 15.875 -42.349 1.00 91.38 432 SER A CA 1
ATOM 3369 C C . SER A 1 432 ? 29.350 15.497 -43.832 1.00 91.38 432 SER A C 1
ATOM 3371 O O . SER A 1 432 ? 29.403 16.377 -44.686 1.00 91.38 432 SER A O 1
ATOM 3373 N N . ASP A 1 433 ? 29.289 14.201 -44.135 1.00 92.50 433 ASP A N 1
ATOM 3374 C CA . ASP A 1 433 ? 29.151 13.673 -45.488 1.00 92.50 433 ASP A CA 1
ATOM 3375 C C . ASP A 1 433 ? 27.777 14.058 -46.075 1.00 92.50 433 ASP A C 1
ATOM 3377 O O . ASP A 1 433 ? 26.750 13.599 -45.565 1.00 92.50 433 ASP A O 1
ATOM 3381 N N . PRO A 1 434 ? 27.727 14.865 -47.152 1.00 90.38 434 PRO A N 1
ATOM 3382 C CA . PRO A 1 434 ? 26.472 15.318 -47.748 1.00 90.38 434 PRO A CA 1
ATOM 3383 C C . PRO A 1 434 ? 25.645 14.188 -48.380 1.00 90.38 434 PRO A C 1
ATOM 3385 O O . PRO A 1 434 ? 24.460 14.387 -48.642 1.00 90.38 434 PRO A O 1
ATOM 3388 N N . ALA A 1 435 ? 26.232 13.011 -48.630 1.00 91.50 435 ALA A N 1
ATOM 3389 C CA . ALA A 1 435 ? 25.505 11.849 -49.134 1.00 91.50 435 ALA A CA 1
ATOM 3390 C C . ALA A 1 435 ? 24.655 11.156 -48.052 1.00 91.50 435 ALA A C 1
ATOM 3392 O O . ALA A 1 435 ? 23.787 10.343 -48.386 1.00 91.50 435 ALA A O 1
ATOM 3393 N N . VAL A 1 436 ? 24.877 11.462 -46.766 1.00 95.56 436 VAL A N 1
ATOM 3394 C CA . VAL A 1 436 ? 24.093 10.917 -45.652 1.00 95.56 436 VAL A CA 1
ATOM 3395 C C . VAL A 1 436 ? 22.756 11.647 -45.548 1.00 95.56 436 VAL A C 1
ATOM 3397 O O . VAL A 1 436 ? 22.689 12.824 -45.204 1.00 95.56 436 VAL A O 1
ATOM 3400 N N . THR A 1 437 ? 21.664 10.924 -45.790 1.00 95.00 437 THR A N 1
ATOM 3401 C CA . THR A 1 437 ? 20.300 11.481 -45.776 1.00 95.00 437 THR A CA 1
ATOM 3402 C C . THR A 1 437 ? 19.479 11.055 -44.562 1.00 95.00 437 THR A C 1
ATOM 3404 O O . THR A 1 437 ? 18.420 11.626 -44.303 1.00 95.00 437 THR A O 1
ATOM 3407 N N . ALA A 1 438 ? 19.915 10.019 -43.841 1.00 97.31 438 ALA A N 1
ATOM 3408 C CA . ALA A 1 438 ? 19.196 9.487 -42.689 1.00 97.31 438 ALA A CA 1
ATOM 3409 C C . ALA A 1 438 ? 20.118 8.745 -41.710 1.00 97.31 438 ALA A C 1
ATOM 3411 O O . ALA A 1 438 ? 21.279 8.462 -42.003 1.00 97.31 438 ALA A O 1
ATOM 3412 N N . TYR A 1 439 ? 19.559 8.387 -40.558 1.00 98.38 439 TYR A N 1
ATOM 3413 C CA . TYR A 1 439 ? 20.193 7.620 -39.498 1.00 98.38 439 TYR A CA 1
ATOM 3414 C C . TYR A 1 439 ? 19.280 6.483 -39.057 1.00 98.38 439 TYR A C 1
ATOM 3416 O O . TYR A 1 439 ? 18.097 6.708 -38.819 1.00 98.38 439 TYR A O 1
ATOM 3424 N N . GLN A 1 440 ? 19.820 5.277 -38.919 1.00 98.44 440 GLN A N 1
ATOM 3425 C CA . GLN A 1 440 ? 19.115 4.134 -38.343 1.00 98.44 440 GLN A CA 1
ATOM 3426 C C . GLN A 1 440 ? 19.520 3.966 -36.884 1.00 98.44 440 GLN A C 1
ATOM 3428 O O . GLN A 1 440 ? 20.709 3.843 -36.587 1.00 98.44 440 GLN A O 1
ATOM 3433 N N . VAL A 1 441 ? 18.537 3.926 -35.991 1.00 98.12 441 VAL A N 1
ATOM 3434 C CA . VAL A 1 441 ? 18.735 3.809 -34.544 1.00 98.12 441 VAL A CA 1
ATOM 3435 C C . VAL A 1 441 ? 18.395 2.396 -34.097 1.00 98.12 441 VAL A C 1
ATOM 3437 O O . VAL A 1 441 ? 17.369 1.834 -34.486 1.00 98.12 441 VAL A O 1
ATOM 3440 N N . TYR A 1 442 ? 19.264 1.828 -33.270 1.00 98.06 442 TYR A N 1
ATOM 3441 C CA . TYR A 1 442 ? 19.150 0.474 -32.752 1.00 98.06 442 TYR A CA 1
ATOM 3442 C C . TYR A 1 442 ? 19.289 0.472 -31.234 1.00 98.06 442 TYR A C 1
ATOM 3444 O O . TYR A 1 442 ? 20.011 1.302 -30.687 1.00 98.06 442 TYR A O 1
ATOM 3452 N N . ARG A 1 443 ? 18.653 -0.497 -30.571 1.00 97.56 443 ARG A N 1
ATOM 3453 C CA . ARG A 1 443 ? 18.674 -0.669 -29.113 1.00 97.56 443 ARG A CA 1
ATOM 3454 C C . ARG A 1 443 ? 18.941 -2.111 -28.698 1.00 97.56 443 ARG A C 1
ATOM 3456 O O . ARG A 1 443 ? 18.545 -3.042 -29.392 1.00 97.56 443 ARG A O 1
ATOM 3463 N N . SER A 1 444 ? 19.552 -2.301 -27.535 1.00 96.12 444 SER A N 1
ATOM 3464 C CA . SER A 1 444 ? 19.667 -3.587 -26.839 1.00 96.12 444 SER A CA 1
ATOM 3465 C C . SER A 1 444 ? 19.552 -3.383 -25.324 1.00 96.12 444 SER A C 1
ATOM 3467 O O . SER A 1 444 ? 19.845 -2.301 -24.820 1.00 96.12 444 SER A O 1
ATOM 3469 N N . ALA A 1 445 ? 19.161 -4.425 -24.587 1.00 93.06 445 ALA A N 1
ATOM 3470 C CA . ALA A 1 445 ? 19.172 -4.425 -23.117 1.00 93.06 445 ALA A CA 1
ATOM 3471 C C . ALA A 1 445 ? 20.590 -4.578 -22.523 1.00 93.06 445 ALA A C 1
ATOM 3473 O O . ALA A 1 445 ? 20.794 -4.415 -21.325 1.00 93.06 445 ALA A O 1
ATOM 3474 N N . SER A 1 446 ? 21.581 -4.911 -23.352 1.00 93.38 446 SER A N 1
ATOM 3475 C CA . SER A 1 446 ? 22.995 -4.972 -22.972 1.00 93.38 446 SER A CA 1
ATOM 3476 C C . SER A 1 446 ? 23.896 -4.548 -24.127 1.00 93.38 446 SER A C 1
ATOM 3478 O O . SER A 1 446 ? 23.535 -4.708 -25.297 1.00 93.38 446 SER A O 1
ATOM 3480 N N . ASP A 1 447 ? 25.096 -4.072 -23.801 1.00 93.25 447 ASP A N 1
ATOM 3481 C CA . ASP A 1 447 ? 26.087 -3.598 -24.776 1.00 93.25 447 ASP A CA 1
ATOM 3482 C C . ASP A 1 447 ? 26.543 -4.689 -25.772 1.00 93.25 447 ASP A C 1
ATOM 3484 O O . ASP A 1 447 ? 26.840 -4.442 -26.941 1.00 93.25 447 ASP A O 1
ATOM 3488 N N . THR A 1 448 ? 26.515 -5.948 -25.335 1.00 91.75 448 THR A N 1
ATOM 3489 C CA . THR A 1 448 ? 26.872 -7.125 -26.144 1.00 91.75 448 THR A CA 1
ATOM 3490 C C . THR A 1 448 ? 25.661 -7.865 -26.718 1.00 91.75 448 THR A C 1
ATOM 3492 O O . THR A 1 448 ? 25.820 -8.880 -27.396 1.00 91.75 448 THR A O 1
ATOM 3495 N N . GLY A 1 449 ? 24.445 -7.384 -26.448 1.00 89.56 449 GLY A N 1
ATOM 3496 C CA . GLY A 1 449 ? 23.203 -8.043 -26.836 1.00 89.56 449 GLY A CA 1
ATOM 3497 C C . GLY A 1 449 ? 22.821 -7.864 -28.309 1.00 89.56 449 GLY A C 1
ATOM 3498 O O . GLY A 1 449 ? 23.461 -7.146 -29.085 1.00 89.56 449 GLY A O 1
ATOM 3499 N N . THR A 1 450 ? 21.733 -8.536 -28.697 1.00 94.00 450 THR A N 1
ATOM 3500 C CA . THR A 1 450 ? 21.180 -8.437 -30.055 1.00 94.00 450 THR A CA 1
ATOM 3501 C C . THR A 1 450 ? 20.600 -7.043 -30.277 1.00 94.00 450 THR A C 1
ATOM 3503 O O . THR A 1 450 ? 19.717 -6.603 -29.545 1.00 94.00 450 THR A O 1
ATOM 3506 N N . LYS A 1 451 ? 21.091 -6.355 -31.311 1.00 96.38 451 LYS A N 1
ATOM 3507 C CA . LYS A 1 451 ? 20.675 -4.996 -31.670 1.00 96.38 451 LYS A CA 1
ATOM 3508 C C . LYS A 1 451 ? 19.333 -5.038 -32.398 1.00 96.38 451 LYS A C 1
ATOM 3510 O O . LYS A 1 451 ? 19.234 -5.581 -33.495 1.00 96.38 451 LYS A O 1
ATOM 3515 N N . ILE A 1 452 ? 18.314 -4.447 -31.789 1.00 96.00 452 ILE A N 1
ATOM 3516 C CA . ILE A 1 452 ? 16.960 -4.329 -32.326 1.00 96.00 452 ILE A CA 1
ATOM 3517 C C . ILE A 1 452 ? 16.860 -3.006 -33.076 1.00 96.00 452 ILE A C 1
ATOM 3519 O O . ILE A 1 452 ? 17.154 -1.955 -32.512 1.00 96.00 452 ILE A O 1
ATOM 3523 N N . TYR A 1 453 ? 16.449 -3.051 -34.339 1.00 97.25 453 TYR A N 1
ATOM 3524 C CA . TYR A 1 453 ? 16.157 -1.849 -35.116 1.00 97.25 453 TYR A CA 1
ATOM 3525 C C . TYR A 1 453 ? 14.918 -1.141 -34.554 1.00 97.25 453 TYR A C 1
ATOM 3527 O O . TYR A 1 453 ? 13.871 -1.772 -34.408 1.00 97.25 453 TYR A O 1
ATOM 3535 N N . LEU A 1 454 ? 15.038 0.153 -34.252 1.00 97.31 454 LEU A N 1
ATOM 3536 C CA . LEU A 1 454 ? 13.934 0.970 -33.747 1.00 97.31 454 LEU A CA 1
ATOM 3537 C C . LEU A 1 454 ? 13.318 1.827 -34.851 1.00 97.31 454 LEU A C 1
ATOM 3539 O O . LEU A 1 454 ? 12.114 1.767 -35.086 1.00 97.31 454 LEU A O 1
ATOM 3543 N N . ALA A 1 455 ? 14.139 2.641 -35.516 1.00 97.38 455 ALA A N 1
ATOM 3544 C CA . ALA A 1 455 ? 13.651 3.641 -36.456 1.00 97.38 455 ALA A CA 1
ATOM 3545 C C . ALA A 1 455 ? 14.737 4.129 -37.418 1.00 97.38 455 ALA A C 1
ATOM 3547 O O . ALA A 1 455 ? 15.933 3.978 -37.163 1.00 97.38 455 ALA A O 1
ATOM 3548 N N . GLN A 1 456 ? 14.293 4.793 -38.488 1.00 97.62 456 GLN A N 1
ATOM 3549 C CA . GLN A 1 456 ? 15.130 5.606 -39.362 1.00 97.62 456 GLN A CA 1
ATOM 3550 C C . GLN A 1 456 ? 14.657 7.061 -39.305 1.00 97.62 456 GLN A C 1
ATOM 3552 O O . GLN A 1 456 ? 13.476 7.336 -39.512 1.00 97.62 456 GLN A O 1
ATOM 3557 N N . VAL A 1 457 ? 15.572 7.987 -39.027 1.00 97.62 457 VAL A N 1
ATOM 3558 C CA . VAL A 1 457 ? 15.287 9.415 -38.827 1.00 97.62 457 VAL A CA 1
ATOM 3559 C C . VAL A 1 457 ? 16.216 10.291 -39.662 1.00 97.62 457 VAL A C 1
ATOM 3561 O O . VAL A 1 457 ? 17.343 9.906 -39.949 1.00 97.62 457 VAL A O 1
ATOM 3564 N N . SER A 1 458 ? 15.764 11.483 -40.050 1.00 94.81 458 SER A N 1
ATOM 3565 C CA . SER A 1 458 ? 16.593 12.468 -40.766 1.00 94.81 458 SER A CA 1
ATOM 3566 C C . SER A 1 458 ? 17.325 13.439 -39.832 1.00 94.81 458 SER A C 1
ATOM 3568 O O . SER A 1 458 ? 18.301 14.065 -40.231 1.00 94.81 458 SER A O 1
ATOM 3570 N N . ASN A 1 459 ? 16.854 13.581 -38.591 1.00 93.75 459 ASN A N 1
ATOM 3571 C CA . ASN A 1 459 ? 17.456 14.456 -37.586 1.00 93.75 459 ASN A CA 1
ATOM 3572 C C . ASN A 1 459 ? 18.571 13.731 -36.827 1.00 93.75 459 ASN A C 1
ATOM 3574 O O . ASN A 1 459 ? 18.613 12.504 -36.796 1.00 93.75 459 ASN A O 1
ATOM 3578 N N . SER A 1 460 ? 19.428 14.485 -36.138 1.00 95.94 460 SER A N 1
ATOM 3579 C CA . SER A 1 460 ? 20.498 13.940 -35.294 1.00 95.94 460 SER A CA 1
ATOM 3580 C C . SER A 1 460 ? 20.043 13.582 -33.867 1.00 95.94 460 SER A C 1
ATOM 3582 O O . SER A 1 460 ? 20.801 13.730 -32.905 1.00 95.94 460 SER A O 1
ATOM 3584 N N . TYR A 1 461 ? 18.778 13.171 -33.720 1.00 97.12 461 TYR A N 1
ATOM 3585 C CA . TYR A 1 461 ? 18.214 12.672 -32.467 1.00 97.12 461 TYR A CA 1
ATOM 3586 C C . TYR A 1 461 ? 17.023 11.730 -32.700 1.00 97.12 461 TYR A C 1
ATOM 3588 O O . TYR A 1 461 ? 16.364 11.785 -33.742 1.00 97.12 461 TYR A O 1
ATOM 3596 N N . TYR A 1 462 ? 16.720 10.905 -31.699 1.00 97.94 462 TYR A N 1
ATOM 3597 C CA . TYR A 1 462 ? 15.563 10.016 -31.637 1.00 97.94 462 TYR A CA 1
ATOM 3598 C C . TYR A 1 462 ? 15.036 9.910 -30.201 1.00 97.94 462 TYR A C 1
ATOM 3600 O O . TYR A 1 462 ? 15.814 9.784 -29.261 1.00 97.94 462 TYR A O 1
ATOM 3608 N N . ASP A 1 463 ? 13.715 9.947 -30.037 1.00 97.06 463 ASP A N 1
ATOM 3609 C CA . ASP A 1 463 ? 13.043 9.763 -28.749 1.00 97.06 463 ASP A CA 1
ATOM 3610 C C . ASP A 1 463 ? 12.477 8.338 -28.680 1.00 97.06 463 ASP A C 1
ATOM 3612 O O . ASP A 1 463 ? 11.454 8.046 -29.301 1.00 97.06 463 ASP A O 1
ATOM 3616 N N . ASP A 1 464 ? 13.123 7.449 -27.924 1.00 96.00 464 ASP A N 1
ATOM 3617 C CA . ASP A 1 464 ? 12.580 6.120 -27.644 1.00 96.00 464 ASP A CA 1
ATOM 3618 C C . ASP A 1 464 ? 11.514 6.216 -26.551 1.00 96.00 464 ASP A C 1
ATOM 3620 O O . ASP A 1 464 ? 11.842 6.294 -25.369 1.00 96.00 464 ASP A O 1
ATOM 3624 N N . ALA A 1 465 ? 10.241 6.223 -26.950 1.00 92.75 465 ALA A N 1
ATOM 3625 C CA . ALA A 1 465 ? 9.080 6.283 -26.056 1.00 92.75 465 ALA A CA 1
ATOM 3626 C C . ALA A 1 465 ? 8.635 4.910 -25.512 1.00 92.75 465 ALA A C 1
ATOM 3628 O O . ALA A 1 465 ? 7.628 4.812 -24.816 1.00 92.75 465 ALA A O 1
ATOM 3629 N N . SER A 1 466 ? 9.343 3.831 -25.855 1.00 90.44 466 SER A N 1
ATOM 3630 C CA . SER A 1 466 ? 9.038 2.476 -25.375 1.00 90.44 466 SER A CA 1
ATOM 3631 C C . SER A 1 466 ? 10.297 1.705 -24.954 1.00 90.44 466 SER A C 1
ATOM 3633 O O . SER A 1 466 ? 10.509 0.568 -25.403 1.00 90.44 466 SER A O 1
ATOM 3635 N N . PRO A 1 467 ? 11.179 2.306 -24.133 1.00 89.38 467 PRO A N 1
ATOM 3636 C CA . PRO A 1 467 ? 12.385 1.638 -23.677 1.00 89.38 467 PRO A CA 1
ATOM 3637 C C . PRO A 1 467 ? 12.025 0.465 -22.764 1.00 89.38 467 PRO A C 1
ATOM 3639 O O . PRO A 1 467 ? 10.999 0.476 -22.081 1.00 89.38 467 PRO A O 1
ATOM 3642 N N . ALA A 1 468 ? 12.870 -0.565 -22.749 1.00 84.56 468 ALA A N 1
ATOM 3643 C CA . ALA A 1 468 ? 12.729 -1.616 -21.749 1.00 84.56 468 ALA A CA 1
ATOM 3644 C C . ALA A 1 468 ? 13.062 -1.045 -20.359 1.00 84.56 468 ALA A C 1
ATOM 3646 O O . ALA A 1 468 ? 13.825 -0.084 -20.247 1.00 84.56 468 ALA A O 1
ATOM 3647 N N . GLY A 1 469 ? 12.514 -1.636 -19.295 1.00 80.94 469 GLY A N 1
ATOM 3648 C CA . GLY A 1 469 ? 12.862 -1.236 -17.930 1.00 80.94 469 GLY A CA 1
ATOM 3649 C C . GLY A 1 469 ? 14.360 -1.421 -17.650 1.00 80.94 469 GLY A C 1
ATOM 3650 O O . GLY A 1 469 ? 14.945 -2.437 -18.026 1.00 80.94 469 GLY A O 1
ATOM 3651 N N . GLY A 1 470 ? 14.974 -0.445 -16.977 1.00 87.56 470 GLY A N 1
ATOM 3652 C CA . GLY A 1 470 ? 16.409 -0.435 -16.673 1.00 87.56 470 GLY A CA 1
ATOM 3653 C C . GLY A 1 470 ? 17.273 0.202 -17.768 1.00 87.56 470 GLY A C 1
ATOM 3654 O O . GLY A 1 470 ? 16.843 1.118 -18.470 1.00 87.56 470 GLY A O 1
ATOM 3655 N N . TRP A 1 471 ? 18.524 -0.254 -17.869 1.00 92.62 471 TRP A N 1
ATOM 3656 C CA . TRP A 1 471 ? 19.503 0.266 -18.825 1.00 92.62 471 TRP A CA 1
ATOM 3657 C C . TRP A 1 471 ? 19.221 -0.219 -20.248 1.00 92.62 471 TRP A C 1
ATOM 3659 O O . TRP A 1 471 ? 19.003 -1.405 -20.490 1.00 92.62 471 TRP A O 1
ATOM 3669 N N . ASN A 1 472 ? 19.275 0.708 -21.200 1.00 95.31 472 ASN A N 1
ATOM 3670 C CA . ASN A 1 472 ? 19.137 0.458 -22.629 1.00 95.31 472 ASN A CA 1
ATOM 3671 C C . ASN A 1 472 ? 20.365 1.025 -23.345 1.00 95.31 472 ASN A C 1
ATOM 3673 O O . ASN A 1 472 ? 20.742 2.167 -23.106 1.00 95.31 472 ASN A O 1
ATOM 3677 N N . TYR A 1 473 ? 20.966 0.244 -24.234 1.00 97.50 473 TYR A N 1
ATOM 3678 C CA . TYR A 1 473 ? 22.153 0.619 -25.004 1.00 97.50 473 TYR A CA 1
ATOM 3679 C C . TYR A 1 473 ? 21.749 0.942 -26.435 1.00 97.50 473 TYR A C 1
ATOM 3681 O O . TYR A 1 473 ? 20.997 0.171 -27.038 1.00 97.50 473 TYR A O 1
ATOM 3689 N N . TYR A 1 474 ? 22.246 2.053 -26.977 1.00 98.19 474 TYR A N 1
ATOM 3690 C CA . TYR A 1 474 ? 21.854 2.570 -28.285 1.00 98.19 474 TYR A CA 1
ATOM 3691 C C . TYR A 1 474 ? 23.030 2.683 -29.239 1.00 98.19 474 TYR A C 1
ATOM 3693 O O . TYR A 1 474 ? 24.096 3.158 -28.866 1.00 98.19 474 TYR A O 1
ATOM 3701 N N . TRP A 1 475 ? 22.797 2.310 -30.495 1.00 98.38 475 TRP A N 1
ATOM 3702 C CA . TRP A 1 475 ? 23.737 2.488 -31.598 1.00 98.38 475 TRP A CA 1
ATOM 3703 C C . TRP A 1 475 ? 23.051 3.192 -32.751 1.00 98.38 475 TRP A C 1
ATOM 3705 O O . TRP A 1 475 ? 21.859 2.992 -32.996 1.00 98.38 475 TRP A O 1
ATOM 3715 N N . VAL A 1 476 ? 23.830 3.949 -33.512 1.00 98.50 476 VAL A N 1
ATOM 3716 C CA . VAL A 1 476 ? 23.335 4.659 -34.684 1.00 98.50 476 VAL A CA 1
ATOM 3717 C C . VAL A 1 476 ? 24.193 4.301 -35.889 1.00 98.50 476 VAL A C 1
ATOM 3719 O O . VAL A 1 476 ? 25.418 4.226 -35.799 1.00 98.50 476 VAL A O 1
ATOM 3722 N N . LYS A 1 477 ? 23.543 4.066 -37.029 1.00 98.06 477 LYS A N 1
ATOM 3723 C CA . LYS A 1 477 ? 24.189 4.003 -38.343 1.00 98.06 477 LYS A CA 1
ATOM 3724 C C . LYS A 1 477 ? 23.788 5.220 -39.157 1.00 98.06 477 LYS A C 1
ATOM 3726 O O . LYS A 1 477 ? 22.619 5.594 -39.136 1.00 98.06 477 LYS A O 1
ATOM 3731 N N . SER A 1 478 ? 24.713 5.807 -39.900 1.00 97.31 478 SER A N 1
ATOM 3732 C CA . SER A 1 478 ? 24.379 6.762 -40.956 1.00 97.31 478 SER A CA 1
ATOM 3733 C C . SER A 1 478 ? 23.975 6.003 -42.221 1.00 97.31 478 SER A C 1
ATOM 3735 O O . SER A 1 478 ? 24.409 4.870 -42.448 1.00 97.31 478 SER A O 1
ATOM 3737 N N . VAL A 1 479 ? 23.101 6.599 -43.028 1.00 96.88 479 VAL A N 1
ATOM 3738 C CA . VAL A 1 479 ? 22.560 6.000 -44.251 1.00 96.88 479 VAL A CA 1
ATOM 3739 C C . VAL A 1 479 ? 22.763 6.951 -45.419 1.00 96.88 479 VAL A C 1
ATOM 3741 O O . VAL A 1 479 ? 22.264 8.077 -45.397 1.00 96.88 479 VAL A O 1
ATOM 3744 N N . ALA A 1 480 ? 23.444 6.453 -46.447 1.00 95.00 480 ALA A N 1
ATOM 3745 C CA . ALA A 1 480 ? 23.576 7.070 -47.758 1.00 95.00 480 ALA A CA 1
ATOM 3746 C C . ALA A 1 480 ? 22.931 6.174 -48.830 1.00 95.00 480 ALA A C 1
ATOM 3748 O O . ALA A 1 480 ? 22.614 5.009 -48.579 1.00 95.00 480 ALA A O 1
ATOM 3749 N N . ALA A 1 481 ? 22.769 6.692 -50.050 1.00 91.94 481 ALA A N 1
ATOM 3750 C CA . ALA A 1 481 ? 22.187 5.932 -51.162 1.00 91.94 481 ALA A CA 1
ATOM 3751 C C . ALA A 1 481 ? 22.965 4.643 -51.488 1.00 91.94 481 ALA A C 1
ATOM 3753 O O . ALA A 1 481 ? 22.373 3.645 -51.893 1.00 91.94 481 ALA A O 1
ATOM 3754 N N . ILE A 1 482 ? 24.285 4.658 -51.280 1.00 89.38 482 ILE A N 1
ATOM 3755 C CA . ILE A 1 482 ? 25.154 3.503 -51.522 1.00 89.38 482 ILE A CA 1
ATOM 3756 C C . ILE A 1 482 ? 25.067 2.436 -50.420 1.00 89.38 482 ILE A C 1
ATOM 3758 O O . ILE A 1 482 ? 25.481 1.306 -50.654 1.00 89.38 482 ILE A O 1
ATOM 3762 N N . GLY A 1 483 ? 24.548 2.765 -49.230 1.00 93.38 483 GLY A N 1
ATOM 3763 C CA . GLY A 1 483 ? 24.481 1.863 -48.079 1.00 93.38 483 GLY A CA 1
ATOM 3764 C C . GLY A 1 483 ? 24.645 2.571 -46.731 1.00 93.38 483 GLY A C 1
ATOM 3765 O O . GLY A 1 483 ? 24.686 3.799 -46.645 1.00 93.38 483 GLY A O 1
ATOM 3766 N N . SER A 1 484 ? 24.731 1.784 -45.656 1.00 95.62 484 SER A N 1
ATOM 3767 C CA . SER A 1 484 ? 24.850 2.286 -44.280 1.00 95.62 484 SER A CA 1
ATOM 3768 C C . SER A 1 484 ? 26.251 2.113 -43.701 1.00 95.62 484 SER A C 1
ATOM 3770 O O . SER A 1 484 ? 26.936 1.135 -44.014 1.00 95.62 484 SER A O 1
ATOM 3772 N N . SER A 1 485 ? 26.613 2.980 -42.758 1.00 95.81 485 SER A N 1
ATOM 3773 C CA . SER A 1 485 ? 27.825 2.830 -41.954 1.00 95.81 485 SER A CA 1
ATOM 3774 C C . SER A 1 485 ? 27.839 1.539 -41.119 1.00 95.81 485 SER A C 1
ATOM 3776 O O . SER A 1 485 ? 26.818 0.864 -40.926 1.00 95.81 485 SER A O 1
ATOM 3778 N N . LEU A 1 486 ? 28.996 1.243 -40.522 1.00 95.25 486 LEU A N 1
ATOM 3779 C CA . LEU A 1 486 ? 29.066 0.405 -39.322 1.00 95.25 486 LEU A CA 1
ATOM 3780 C C . LEU A 1 486 ? 28.260 1.036 -38.171 1.00 95.25 486 LEU A C 1
ATOM 3782 O O . LEU A 1 486 ? 27.817 2.183 -38.256 1.00 95.25 486 LEU A O 1
ATOM 3786 N N . PHE A 1 487 ? 28.039 0.281 -37.095 1.00 96.62 487 PHE A N 1
ATOM 3787 C CA . PHE A 1 487 ? 27.472 0.858 -35.875 1.00 96.62 487 PHE A CA 1
ATOM 3788 C C . PHE A 1 487 ? 28.446 1.877 -35.270 1.00 96.62 487 PHE A C 1
ATOM 3790 O O . PHE A 1 487 ? 29.656 1.653 -35.274 1.00 96.62 487 PHE A O 1
ATOM 3797 N N . SER A 1 488 ? 27.912 2.973 -34.733 1.00 96.88 488 SER A N 1
ATOM 3798 C CA . SER A 1 488 ? 28.640 3.878 -33.838 1.00 96.88 488 SER A CA 1
ATOM 3799 C C . SER A 1 488 ? 29.187 3.152 -32.603 1.00 96.88 488 SER A C 1
ATOM 3801 O O . SER A 1 488 ? 28.864 1.990 -32.355 1.00 96.88 488 SER A O 1
ATOM 3803 N N . SER A 1 489 ? 29.957 3.849 -31.766 1.00 95.75 489 SER A N 1
ATOM 3804 C CA . SER A 1 489 ? 30.040 3.453 -30.357 1.00 95.75 489 SER A CA 1
ATOM 3805 C C . SER A 1 489 ? 28.645 3.522 -29.730 1.00 95.75 489 SER A C 1
ATOM 3807 O O . SER A 1 489 ? 27.818 4.352 -30.129 1.00 95.75 489 SER A O 1
ATOM 3809 N N . SER A 1 490 ? 28.376 2.635 -28.781 1.00 96.56 490 SER A N 1
ATOM 3810 C CA . SER A 1 490 ? 27.147 2.673 -27.996 1.00 96.56 490 SER A CA 1
ATOM 3811 C C . SER A 1 490 ? 27.172 3.812 -26.991 1.00 96.56 490 SER A C 1
ATOM 3813 O O . SER A 1 490 ? 28.242 4.234 -26.554 1.00 96.56 490 SER A O 1
ATOM 3815 N N . ASP A 1 491 ? 25.985 4.216 -26.558 1.00 98.12 491 ASP A N 1
ATOM 3816 C CA . ASP A 1 491 ? 25.805 4.858 -25.260 1.00 98.12 491 ASP A CA 1
ATOM 3817 C C . ASP A 1 491 ? 24.589 4.269 -24.545 1.00 98.12 491 ASP A C 1
ATOM 3819 O O . ASP A 1 491 ? 23.668 3.751 -25.190 1.00 98.12 491 ASP A O 1
ATOM 3823 N N . SER A 1 492 ? 24.610 4.285 -23.216 1.00 96.75 492 SER A N 1
ATOM 3824 C CA . SER A 1 492 ? 23.539 3.731 -22.391 1.00 96.75 492 SER A CA 1
ATOM 3825 C C . SER A 1 492 ? 22.656 4.832 -21.828 1.00 96.75 492 SER A C 1
ATOM 3827 O O . SER A 1 492 ? 23.166 5.858 -21.411 1.00 96.75 492 SER A O 1
ATOM 3829 N N . GLY A 1 493 ? 21.352 4.585 -21.763 1.00 95.75 493 GLY A N 1
ATOM 3830 C CA . GLY A 1 493 ? 20.394 5.460 -21.098 1.00 95.75 493 GLY A CA 1
ATOM 3831 C C . GLY A 1 493 ? 19.334 4.664 -20.351 1.00 95.75 493 GLY A C 1
ATOM 3832 O O . GLY A 1 493 ? 19.139 3.468 -20.594 1.00 95.75 493 GLY A O 1
ATOM 3833 N N . TYR A 1 494 ? 18.607 5.328 -19.460 1.00 93.50 494 TYR A N 1
ATOM 3834 C CA . TYR A 1 494 ? 17.488 4.735 -18.730 1.00 93.50 494 TYR A CA 1
ATOM 3835 C C . TYR A 1 494 ? 16.398 5.768 -18.449 1.00 93.50 494 TYR A C 1
ATOM 3837 O O . TYR A 1 494 ? 16.646 6.972 -18.385 1.00 93.50 494 TYR A O 1
ATOM 3845 N N . VAL A 1 495 ? 15.178 5.279 -18.250 1.00 92.94 495 VAL A N 1
ATOM 3846 C CA . VAL A 1 495 ? 14.063 6.080 -17.738 1.00 92.94 495 VAL A CA 1
ATOM 3847 C C . VAL A 1 495 ? 14.096 6.059 -16.216 1.00 92.94 495 VAL A C 1
ATOM 3849 O O . VAL A 1 495 ? 14.288 5.002 -15.618 1.00 92.94 495 VAL A O 1
ATOM 3852 N N . SER A 1 496 ? 13.868 7.210 -15.586 1.00 88.56 496 SER A N 1
ATOM 3853 C CA . SER A 1 496 ? 13.767 7.323 -14.129 1.00 88.56 496 SER A CA 1
ATOM 3854 C C . SER A 1 496 ? 12.477 8.021 -13.735 1.00 88.56 496 SER A C 1
ATOM 3856 O O . SER A 1 496 ? 11.991 8.899 -14.444 1.00 88.56 496 SER A O 1
ATOM 3858 N N . VAL A 1 497 ? 11.939 7.644 -12.579 1.00 91.06 497 VAL A N 1
ATOM 3859 C CA . VAL A 1 497 ? 10.825 8.328 -11.920 1.00 91.06 497 VAL A CA 1
ATOM 3860 C C . VAL A 1 497 ? 11.329 8.792 -10.562 1.00 91.06 497 VAL A C 1
ATOM 3862 O O . VAL A 1 497 ? 12.007 8.038 -9.858 1.00 91.06 497 VAL A O 1
ATOM 3865 N N . THR A 1 498 ? 11.033 10.039 -10.192 1.00 92.25 498 THR A N 1
ATOM 3866 C CA . THR A 1 498 ? 11.499 10.576 -8.914 1.00 92.25 498 THR A CA 1
ATOM 3867 C C . THR A 1 498 ? 10.844 9.845 -7.750 1.00 92.25 498 THR A C 1
ATOM 3869 O O . THR A 1 498 ? 9.699 9.397 -7.808 1.00 92.25 498 THR A O 1
ATOM 3872 N N . VAL A 1 499 ? 11.601 9.714 -6.669 1.00 93.62 499 VAL A N 1
ATOM 3873 C CA . VAL A 1 499 ? 11.114 9.101 -5.439 1.00 93.62 499 VAL A CA 1
ATOM 3874 C C . VAL A 1 499 ? 10.004 9.981 -4.831 1.00 93.62 499 VAL A C 1
ATOM 3876 O O . VAL A 1 499 ? 10.185 11.201 -4.768 1.00 93.62 499 VAL A O 1
ATOM 3879 N N . PRO A 1 500 ? 8.871 9.406 -4.376 1.00 96.88 500 PRO A N 1
ATOM 3880 C CA . PRO A 1 500 ? 7.847 10.145 -3.639 1.00 96.88 500 PRO A CA 1
ATOM 3881 C C . PRO A 1 500 ? 8.411 10.846 -2.398 1.00 96.88 500 PRO A C 1
ATOM 3883 O O . PRO A 1 500 ? 9.205 10.269 -1.655 1.00 96.88 500 PRO A O 1
ATOM 3886 N N . ALA A 1 501 ? 7.972 12.080 -2.151 1.00 96.69 501 ALA A N 1
ATOM 3887 C CA . ALA A 1 501 ? 8.395 12.888 -1.007 1.00 96.69 501 ALA A CA 1
ATOM 3888 C C . ALA A 1 501 ? 7.202 13.285 -0.126 1.00 96.69 501 ALA A C 1
ATOM 3890 O O . ALA A 1 501 ? 6.057 13.318 -0.586 1.00 96.69 501 ALA A O 1
ATOM 3891 N N . GLY A 1 502 ? 7.486 13.622 1.135 1.00 96.94 502 GLY A N 1
ATOM 3892 C CA . GLY A 1 502 ? 6.470 14.061 2.095 1.00 96.94 502 GLY A CA 1
ATOM 3893 C C . GLY A 1 502 ? 5.451 12.974 2.426 1.00 96.94 502 GLY A C 1
ATOM 3894 O O . GLY A 1 502 ? 4.267 13.280 2.505 1.00 96.94 502 GLY A O 1
ATOM 3895 N N . LEU A 1 503 ? 5.900 11.719 2.540 1.00 98.38 503 LEU A N 1
ATOM 3896 C CA . LEU A 1 503 ? 5.069 10.641 3.066 1.00 98.38 503 LEU A CA 1
ATOM 3897 C C . LEU A 1 503 ? 4.690 10.967 4.512 1.00 98.38 503 LEU A C 1
ATOM 3899 O O . LEU A 1 503 ? 5.567 11.300 5.303 1.00 98.38 503 LEU A O 1
ATOM 3903 N N . LEU A 1 504 ? 3.398 10.883 4.806 1.00 98.25 504 LEU A N 1
ATOM 3904 C CA . LEU A 1 504 ? 2.806 11.083 6.120 1.00 98.25 504 LEU A CA 1
ATOM 3905 C C . LEU A 1 504 ? 1.885 9.908 6.435 1.00 98.25 504 LEU A C 1
ATOM 3907 O O . LEU A 1 504 ? 1.042 9.561 5.598 1.00 98.25 504 LEU A O 1
ATOM 3911 N N . ALA A 1 505 ? 2.020 9.339 7.625 1.00 98.19 505 ALA A N 1
ATOM 3912 C CA . ALA A 1 505 ? 1.078 8.410 8.223 1.00 98.19 505 ALA A CA 1
ATOM 3913 C C . ALA A 1 505 ? 0.184 9.125 9.250 1.00 98.19 505 ALA A C 1
ATOM 3915 O O . ALA A 1 505 ? 0.443 10.245 9.677 1.00 98.19 505 ALA A O 1
ATOM 3916 N N . SER A 1 506 ? -0.951 8.512 9.587 1.00 97.31 506 SER A N 1
ATOM 3917 C CA . SER A 1 506 ? -1.991 9.161 10.393 1.00 97.31 506 SER A CA 1
ATOM 3918 C C . SER A 1 506 ? -1.826 9.027 11.909 1.00 97.31 506 SER A C 1
ATOM 3920 O O . SER A 1 506 ? -2.711 9.480 12.627 1.00 97.31 506 SER A O 1
ATOM 3922 N N . ASP A 1 507 ? -0.789 8.349 12.394 1.00 95.94 507 ASP A N 1
ATOM 3923 C CA . ASP A 1 507 ? -0.391 8.297 13.813 1.00 95.94 507 ASP A CA 1
ATOM 3924 C C . ASP A 1 507 ? -1.538 8.060 14.808 1.00 95.94 507 ASP A C 1
ATOM 3926 O O . ASP A 1 507 ? -1.793 8.856 15.709 1.00 95.94 507 ASP A O 1
ATOM 3930 N N . GLY A 1 508 ? -2.304 6.986 14.609 1.00 94.25 508 GLY A N 1
ATOM 3931 C CA . GLY A 1 508 ? -3.403 6.628 15.507 1.00 94.25 508 GLY A CA 1
ATOM 3932 C C . GLY A 1 508 ? -4.665 7.489 15.368 1.00 94.25 508 GLY A C 1
ATOM 3933 O O . GLY A 1 508 ? -5.603 7.314 16.134 1.00 94.25 508 GLY A O 1
ATOM 3934 N N . THR A 1 509 ? -4.759 8.385 14.380 1.00 95.56 509 THR A N 1
ATOM 3935 C CA . THR A 1 509 ? -5.973 9.206 14.169 1.00 95.56 509 THR A CA 1
ATOM 3936 C C . THR A 1 509 ? -7.223 8.364 13.866 1.00 95.56 509 THR A C 1
ATOM 3938 O O . THR A 1 509 ? -8.336 8.761 14.206 1.00 95.56 509 THR A O 1
ATOM 3941 N N . TYR A 1 510 ? -7.061 7.207 13.216 1.00 96.06 510 TYR A N 1
ATOM 3942 C CA . TYR A 1 510 ? -8.164 6.343 12.790 1.00 96.06 510 TYR A CA 1
ATOM 3943 C C . TYR A 1 510 ? -8.068 4.962 13.433 1.00 96.06 510 TYR A C 1
ATOM 3945 O O . TYR A 1 510 ? -6.973 4.430 13.612 1.00 96.06 510 TYR A O 1
ATOM 3953 N N . THR A 1 511 ? -9.218 4.355 13.726 1.00 95.62 511 THR A N 1
ATOM 3954 C CA . THR A 1 511 ? -9.304 3.013 14.326 1.00 95.62 511 THR A CA 1
ATOM 3955 C C . THR A 1 511 ? -9.390 1.889 13.291 1.00 95.62 511 THR A C 1
ATOM 3957 O O . THR A 1 511 ? -9.047 0.742 13.570 1.00 95.62 511 THR A O 1
ATOM 3960 N N . ASP A 1 512 ? -9.819 2.203 12.069 1.00 95.12 512 ASP A N 1
ATOM 3961 C CA . ASP A 1 512 ? -10.025 1.244 10.983 1.00 95.12 512 ASP A CA 1
ATOM 3962 C C . ASP A 1 512 ? -8.804 1.102 10.060 1.00 95.12 512 ASP A C 1
ATOM 3964 O O . ASP A 1 512 ? -8.692 0.111 9.334 1.00 95.12 512 ASP A O 1
ATOM 3968 N N . ARG A 1 513 ? -7.870 2.064 10.081 1.00 96.88 513 ARG A N 1
ATOM 3969 C CA . ARG A 1 513 ? -6.755 2.131 9.125 1.00 96.88 513 ARG A CA 1
ATOM 3970 C C . ARG A 1 513 ? -5.590 3.004 9.574 1.00 96.88 513 ARG A C 1
ATOM 3972 O O . ARG A 1 513 ? -5.759 3.886 10.405 1.00 96.88 513 ARG A O 1
ATOM 3979 N N . VAL A 1 514 ? -4.448 2.836 8.914 1.00 98.44 514 VAL A N 1
ATOM 3980 C CA . VAL A 1 514 ? -3.424 3.887 8.817 1.00 98.44 514 VAL A CA 1
ATOM 3981 C C . VAL A 1 514 ? -3.623 4.617 7.495 1.00 98.44 514 VAL A C 1
ATOM 3983 O O . VAL A 1 514 ? -3.504 4.013 6.429 1.00 98.44 514 VAL A O 1
ATOM 3986 N N . ALA A 1 515 ? -3.983 5.899 7.550 1.00 98.25 515 ALA A N 1
ATOM 3987 C CA . ALA A 1 515 ? -4.123 6.715 6.351 1.00 98.25 515 ALA A CA 1
ATOM 3988 C C . ALA A 1 515 ? -2.760 7.308 5.982 1.00 98.25 515 ALA A C 1
ATOM 3990 O O . ALA A 1 515 ? -2.153 8.026 6.772 1.00 98.25 515 ALA A O 1
ATOM 3991 N N . LEU A 1 516 ? -2.296 6.991 4.779 1.00 98.62 516 LEU A N 1
ATOM 3992 C CA . LEU A 1 516 ? -1.035 7.445 4.214 1.00 98.62 516 LEU A CA 1
ATOM 3993 C C . LEU A 1 516 ? -1.305 8.495 3.139 1.00 98.62 516 LEU A C 1
ATOM 3995 O O . LEU A 1 516 ? -2.203 8.327 2.308 1.00 98.62 516 LEU A O 1
ATOM 3999 N N . SER A 1 517 ? -0.494 9.546 3.107 1.00 98.31 517 SER A N 1
ATOM 4000 C CA . SER A 1 517 ? -0.520 10.566 2.055 1.00 98.31 517 SER A CA 1
ATOM 4001 C C . SER A 1 517 ? 0.891 10.999 1.685 1.00 98.31 517 SER A C 1
ATOM 4003 O O . SER A 1 517 ? 1.792 10.920 2.510 1.00 98.31 517 SER A O 1
ATOM 4005 N N . TRP A 1 518 ? 1.107 11.403 0.436 1.00 98.44 518 TRP A N 1
ATOM 4006 C CA . TRP A 1 518 ? 2.403 11.891 -0.038 1.00 98.44 518 TRP A CA 1
ATOM 4007 C C . TRP A 1 518 ? 2.232 12.892 -1.180 1.00 98.44 518 TRP A C 1
ATOM 4009 O O . TRP A 1 518 ? 1.137 13.098 -1.706 1.00 98.44 518 TRP A O 1
ATOM 4019 N N . THR A 1 519 ? 3.328 13.529 -1.592 1.00 97.62 519 THR A N 1
ATOM 4020 C CA . THR A 1 519 ? 3.314 14.429 -2.751 1.00 97.62 519 THR A CA 1
ATOM 4021 C C . THR A 1 519 ? 3.243 13.618 -4.042 1.00 97.62 519 THR A C 1
ATOM 4023 O O . THR A 1 519 ? 4.073 12.736 -4.272 1.00 97.62 519 THR A O 1
ATOM 4026 N N . ALA A 1 520 ? 2.274 13.928 -4.907 1.00 95.38 520 ALA A N 1
ATOM 4027 C CA . ALA A 1 520 ? 2.137 13.273 -6.203 1.00 95.38 520 ALA A CA 1
ATOM 4028 C C . ALA A 1 520 ? 3.388 13.486 -7.076 1.00 95.38 520 ALA A C 1
ATOM 4030 O O . ALA A 1 520 ? 3.840 14.613 -7.278 1.00 95.38 520 ALA A O 1
ATOM 4031 N N . VAL A 1 521 ? 3.926 12.396 -7.619 1.00 94.75 521 VAL A N 1
ATOM 4032 C CA . VAL A 1 521 ? 5.086 12.390 -8.509 1.00 94.75 521 VAL A CA 1
ATOM 4033 C C . VAL A 1 521 ? 4.639 12.622 -9.952 1.00 94.75 521 VAL A C 1
ATOM 4035 O O . VAL A 1 521 ? 3.810 11.890 -10.494 1.00 94.75 521 VAL A O 1
ATOM 4038 N N . MET A 1 522 ? 5.203 13.646 -10.596 1.00 89.56 522 MET A N 1
ATOM 4039 C CA . MET A 1 522 ? 4.910 13.969 -11.993 1.00 89.56 522 MET A CA 1
ATOM 4040 C C . MET A 1 522 ? 5.347 12.828 -12.923 1.00 89.56 522 MET A C 1
ATOM 4042 O O . MET A 1 522 ? 6.489 12.379 -12.874 1.00 89.56 522 MET A O 1
ATOM 4046 N N . GLY A 1 523 ? 4.439 12.375 -13.790 1.00 87.12 523 GLY A N 1
ATOM 4047 C CA . GLY A 1 523 ? 4.695 11.275 -14.726 1.00 87.12 523 GLY A CA 1
ATOM 4048 C C . GLY A 1 523 ? 4.588 9.872 -14.118 1.00 87.12 523 GLY A C 1
ATOM 4049 O O . GLY A 1 523 ? 4.757 8.903 -14.852 1.00 87.12 523 GLY A O 1
ATOM 4050 N N . ALA A 1 524 ? 4.282 9.736 -12.823 1.00 92.88 524 ALA A N 1
ATOM 4051 C CA . ALA A 1 524 ? 3.929 8.448 -12.234 1.00 92.88 524 ALA A CA 1
ATOM 4052 C C . ALA A 1 524 ? 2.503 8.044 -12.645 1.00 92.88 524 ALA A C 1
ATOM 4054 O O . ALA A 1 524 ? 1.572 8.846 -12.561 1.00 92.88 524 ALA A O 1
ATOM 4055 N N . SER A 1 525 ? 2.324 6.791 -13.062 1.00 94.06 525 SER A N 1
ATOM 4056 C CA . SER A 1 525 ? 1.010 6.188 -13.323 1.00 94.06 525 SER A CA 1
ATOM 4057 C C . SER A 1 525 ? 0.449 5.461 -12.098 1.00 94.06 525 SER A C 1
ATOM 4059 O O . SER A 1 525 ? -0.729 5.108 -12.077 1.00 94.06 525 SER A O 1
ATOM 4061 N N . GLY A 1 526 ? 1.280 5.222 -11.080 1.00 96.50 526 GLY A N 1
ATOM 4062 C CA . GLY A 1 526 ? 0.876 4.617 -9.820 1.00 96.50 526 GLY A CA 1
ATOM 4063 C C . GLY A 1 526 ? 1.997 4.589 -8.786 1.00 96.50 526 GLY A C 1
ATOM 4064 O O . GLY A 1 526 ? 3.107 5.073 -9.016 1.00 96.50 526 GLY A O 1
ATOM 4065 N N . TYR A 1 527 ? 1.684 4.005 -7.637 1.00 98.25 527 TYR A N 1
ATOM 4066 C CA . TYR A 1 527 ? 2.557 3.900 -6.481 1.00 98.25 527 TYR A CA 1
ATOM 4067 C C . TYR A 1 527 ? 2.481 2.501 -5.883 1.00 98.25 527 TYR A C 1
ATOM 4069 O O . TYR A 1 527 ? 1.396 1.931 -5.767 1.00 98.25 527 TYR A O 1
ATOM 4077 N N . GLU A 1 528 ? 3.620 1.975 -5.454 1.00 98.25 528 GLU A N 1
ATOM 4078 C CA . GLU A 1 528 ? 3.699 0.779 -4.621 1.00 98.25 528 GLU A CA 1
ATOM 4079 C C . GLU A 1 528 ? 3.847 1.209 -3.164 1.00 98.25 528 GLU A C 1
ATOM 4081 O O . GLU A 1 528 ? 4.718 2.022 -2.846 1.00 98.25 528 GLU A O 1
ATOM 4086 N N . VAL A 1 529 ? 3.023 0.652 -2.279 1.00 98.50 529 VAL A N 1
ATOM 4087 C CA . VAL A 1 529 ? 3.037 0.965 -0.848 1.00 98.50 529 VAL A CA 1
ATOM 4088 C C . VAL A 1 529 ? 3.588 -0.228 -0.091 1.00 98.50 529 VAL A C 1
ATOM 4090 O O . VAL A 1 529 ? 3.131 -1.360 -0.261 1.00 98.50 529 VAL A O 1
ATOM 4093 N N . TRP A 1 530 ? 4.580 0.039 0.744 1.00 98.50 530 TRP A N 1
ATOM 4094 C CA . TRP A 1 530 ? 5.357 -0.962 1.453 1.00 98.50 530 TRP A CA 1
ATOM 4095 C C . TRP A 1 530 ? 5.335 -0.676 2.949 1.00 98.50 530 TRP A C 1
ATOM 4097 O O . TRP A 1 530 ? 5.326 0.484 3.356 1.00 98.50 530 TRP A O 1
ATOM 4107 N N . ARG A 1 531 ? 5.336 -1.735 3.758 1.00 98.50 531 ARG A N 1
ATOM 4108 C CA . ARG A 1 531 ? 5.233 -1.668 5.218 1.00 98.50 531 ARG A CA 1
ATOM 4109 C C . ARG A 1 531 ? 6.216 -2.622 5.883 1.00 98.50 531 ARG A C 1
ATOM 4111 O O . ARG A 1 531 ? 6.456 -3.719 5.377 1.00 98.50 531 ARG A O 1
ATOM 4118 N N . ASN A 1 532 ? 6.735 -2.228 7.039 1.00 98.00 532 ASN A N 1
ATOM 4119 C CA . ASN A 1 532 ? 7.543 -3.073 7.915 1.00 98.00 532 ASN A CA 1
ATOM 4120 C C . ASN A 1 532 ? 7.355 -2.669 9.387 1.00 98.00 532 ASN A C 1
ATOM 4122 O O . ASN A 1 532 ? 6.873 -1.577 9.667 1.00 98.00 532 ASN A O 1
ATOM 4126 N N . THR A 1 533 ? 7.735 -3.528 10.328 1.00 96.75 533 THR A N 1
ATOM 4127 C CA . THR A 1 533 ? 7.808 -3.214 11.769 1.00 96.75 533 THR A CA 1
ATOM 4128 C C . THR A 1 533 ? 9.202 -2.744 12.202 1.00 96.75 533 THR A C 1
ATOM 4130 O O . THR A 1 533 ? 9.413 -2.428 13.366 1.00 96.75 533 THR A O 1
ATOM 4133 N N . ASP A 1 534 ? 10.160 -2.700 11.275 1.00 95.44 534 ASP A N 1
ATOM 4134 C CA . ASP A 1 534 ? 11.501 -2.128 11.438 1.00 95.44 534 ASP A CA 1
ATOM 4135 C C . ASP A 1 534 ? 11.731 -1.073 10.347 1.00 95.44 534 ASP A C 1
ATOM 4137 O O . ASP A 1 534 ? 11.138 -1.144 9.279 1.00 95.44 534 ASP A O 1
ATOM 4141 N N . THR A 1 535 ? 12.633 -0.130 10.586 1.00 96.25 535 THR A N 1
ATOM 4142 C CA . THR A 1 535 ? 13.098 0.934 9.681 1.00 96.25 535 THR A CA 1
ATOM 4143 C C . THR A 1 535 ? 13.868 0.442 8.444 1.00 96.25 535 THR A C 1
ATOM 4145 O O . THR A 1 535 ? 14.269 1.245 7.598 1.00 96.25 535 THR A O 1
ATOM 4148 N N . ASN A 1 536 ? 14.096 -0.866 8.304 1.00 94.88 536 ASN A N 1
ATOM 4149 C CA . ASN A 1 536 ? 14.815 -1.434 7.171 1.00 94.88 536 ASN A CA 1
ATOM 4150 C C . ASN A 1 536 ? 13.887 -1.686 5.969 1.00 94.88 536 ASN A C 1
ATOM 4152 O O . ASN A 1 536 ? 13.111 -2.644 5.937 1.00 94.88 536 ASN A O 1
ATOM 4156 N N . SER A 1 537 ? 14.022 -0.866 4.927 1.00 95.62 537 SER A N 1
ATOM 4157 C CA . SER A 1 537 ? 13.237 -1.006 3.694 1.00 95.62 537 SER A CA 1
ATOM 4158 C C . SER A 1 537 ? 13.568 -2.267 2.884 1.00 95.62 537 SER A C 1
ATOM 4160 O O . SER A 1 537 ? 12.741 -2.706 2.088 1.00 95.62 537 SER A O 1
ATOM 4162 N N . ALA A 1 538 ? 14.730 -2.898 3.096 1.00 94.06 538 ALA A N 1
ATOM 4163 C CA . ALA A 1 538 ? 15.113 -4.124 2.390 1.00 94.06 538 ALA A CA 1
ATOM 4164 C C . ALA A 1 538 ? 14.293 -5.354 2.820 1.00 94.06 538 ALA A C 1
ATOM 4166 O O . ALA A 1 538 ? 14.216 -6.325 2.071 1.00 94.06 538 ALA A O 1
ATOM 4167 N N . THR A 1 539 ? 13.686 -5.315 4.010 1.00 96.06 539 THR A N 1
ATOM 4168 C CA . THR A 1 539 ? 12.806 -6.374 4.532 1.00 96.06 539 THR A CA 1
ATOM 4169 C C . THR A 1 539 ? 11.333 -5.961 4.551 1.00 96.06 539 THR A C 1
ATOM 4171 O O . THR A 1 539 ? 10.486 -6.727 5.011 1.00 96.06 539 THR A O 1
ATOM 4174 N N . ALA A 1 540 ? 11.007 -4.771 4.032 1.00 97.31 540 ALA A N 1
ATOM 4175 C CA . ALA A 1 540 ? 9.630 -4.314 3.927 1.00 97.31 540 ALA A CA 1
ATOM 4176 C C . ALA A 1 540 ? 8.833 -5.183 2.948 1.00 97.31 540 ALA A C 1
ATOM 4178 O O . ALA A 1 540 ? 9.347 -5.642 1.928 1.00 97.31 540 ALA A O 1
ATOM 4179 N N . SER A 1 541 ? 7.552 -5.377 3.247 1.00 97.62 541 SER A N 1
ATOM 4180 C CA . SER A 1 541 ? 6.616 -6.110 2.393 1.00 97.62 541 SER A CA 1
ATOM 4181 C C . SER A 1 541 ? 5.683 -5.142 1.678 1.00 97.62 541 SER A C 1
ATOM 4183 O O . SER A 1 541 ? 5.193 -4.187 2.283 1.00 97.62 541 SER A O 1
ATOM 4185 N N . GLN A 1 542 ? 5.415 -5.384 0.396 1.00 98.06 542 GLN A N 1
ATOM 4186 C CA . GLN A 1 542 ? 4.425 -4.609 -0.344 1.00 98.06 542 GLN A CA 1
ATOM 4187 C C . GLN A 1 542 ? 3.028 -4.952 0.178 1.00 98.06 542 GLN A C 1
ATOM 4189 O O . GLN A 1 542 ? 2.632 -6.115 0.170 1.00 98.06 542 GLN A O 1
ATOM 4194 N N . ILE A 1 543 ? 2.283 -3.940 0.618 1.00 98.12 543 ILE A N 1
ATOM 4195 C CA . ILE A 1 543 ? 0.920 -4.105 1.145 1.00 98.12 543 ILE A CA 1
ATOM 4196 C C . ILE A 1 543 ? -0.156 -3.727 0.128 1.00 98.12 543 ILE A C 1
ATOM 4198 O O . ILE A 1 543 ? -1.316 -4.085 0.308 1.00 98.12 543 ILE A O 1
ATOM 4202 N N . GLY A 1 544 ? 0.215 -3.019 -0.941 1.00 97.38 544 GLY A N 1
ATOM 4203 C CA . GLY A 1 544 ? -0.711 -2.665 -2.005 1.00 97.38 544 GLY A CA 1
ATOM 4204 C C . GLY A 1 544 ? -0.126 -1.721 -3.047 1.00 97.38 544 GLY A C 1
ATOM 4205 O O . GLY A 1 544 ? 1.068 -1.402 -3.059 1.00 97.38 544 GLY A O 1
ATOM 4206 N N . THR A 1 545 ? -1.003 -1.269 -3.937 1.00 97.62 545 THR A N 1
ATOM 4207 C CA . THR A 1 545 ? -0.718 -0.261 -4.960 1.00 97.62 545 THR A CA 1
ATOM 4208 C C . THR A 1 545 ? -1.798 0.812 -4.954 1.00 97.62 545 THR A C 1
ATOM 4210 O O . THR A 1 545 ? -2.954 0.514 -4.657 1.00 97.62 545 THR A O 1
ATOM 4213 N N . SER A 1 546 ? -1.453 2.039 -5.335 1.00 97.44 546 SER A N 1
ATOM 4214 C CA . SER A 1 546 ? -2.403 3.149 -5.464 1.00 97.44 546 SER A CA 1
ATOM 4215 C C . SER A 1 546 ? -2.153 3.935 -6.744 1.00 97.44 546 SER A C 1
ATOM 4217 O O . SER A 1 546 ? -1.009 4.140 -7.131 1.00 97.44 546 SER A O 1
ATOM 4219 N N . THR A 1 547 ? -3.209 4.405 -7.404 1.00 96.88 547 THR A N 1
ATOM 4220 C CA . THR A 1 547 ? -3.098 5.388 -8.498 1.00 96.88 547 THR A CA 1
ATOM 4221 C C . THR A 1 547 ? -3.159 6.829 -7.984 1.00 96.88 547 THR A C 1
ATOM 4223 O O . THR A 1 547 ? -2.825 7.759 -8.713 1.00 96.88 547 THR A O 1
ATOM 4226 N N . ALA A 1 548 ? -3.579 7.026 -6.732 1.00 96.62 548 ALA A N 1
ATOM 4227 C CA . ALA A 1 548 ? -3.601 8.317 -6.055 1.00 96.62 548 ALA A CA 1
ATOM 4228 C C . ALA A 1 548 ? -2.368 8.476 -5.154 1.00 96.62 548 ALA A C 1
ATOM 4230 O O . ALA A 1 548 ? -1.748 7.492 -4.753 1.00 96.62 548 ALA A O 1
ATOM 4231 N N . ALA A 1 549 ? -2.041 9.714 -4.775 1.00 97.56 549 ALA A N 1
ATOM 4232 C CA . ALA A 1 549 ? -0.958 10.009 -3.831 1.00 97.56 549 ALA A CA 1
ATOM 4233 C C . ALA A 1 549 ? -1.370 9.787 -2.356 1.00 97.56 549 ALA A C 1
ATOM 4235 O O . ALA A 1 549 ? -1.087 10.593 -1.470 1.00 97.56 549 ALA A O 1
ATOM 4236 N N . SER A 1 550 ? -2.119 8.711 -2.117 1.00 98.06 550 SER A N 1
ATOM 4237 C CA . SER A 1 550 ? -2.660 8.323 -0.818 1.00 98.06 550 SER A CA 1
ATOM 4238 C C . SER A 1 550 ? -2.977 6.831 -0.785 1.00 98.06 550 SER A C 1
ATOM 4240 O O . SER A 1 550 ? -3.306 6.242 -1.821 1.00 98.06 550 SER A O 1
ATOM 4242 N N . TYR A 1 551 ? -2.954 6.232 0.404 1.00 98.50 551 TYR A N 1
ATOM 4243 C CA . TYR A 1 551 ? -3.325 4.834 0.618 1.00 98.50 551 TYR A CA 1
ATOM 4244 C C . TYR A 1 551 ? -3.865 4.609 2.028 1.00 98.50 551 TYR A C 1
ATOM 4246 O O . TYR A 1 551 ? -3.377 5.202 2.979 1.00 98.50 551 TYR A O 1
ATOM 4254 N N . ASN A 1 552 ? -4.855 3.732 2.168 1.00 98.31 552 ASN A N 1
ATOM 4255 C CA . ASN A 1 552 ? -5.437 3.375 3.457 1.00 98.31 552 ASN A CA 1
ATOM 4256 C C . ASN A 1 552 ? -5.049 1.941 3.807 1.00 98.31 552 ASN A C 1
ATOM 4258 O O . ASN A 1 552 ? -5.581 0.998 3.223 1.00 98.31 552 ASN A O 1
ATOM 4262 N N . ASP A 1 553 ? -4.153 1.773 4.774 1.00 98.25 553 ASP A N 1
ATOM 4263 C CA . ASP A 1 553 ? -3.805 0.453 5.281 1.00 98.25 553 ASP A CA 1
ATOM 4264 C C . ASP A 1 553 ? -4.806 -0.004 6.347 1.00 98.25 553 ASP A C 1
ATOM 4266 O O . ASP A 1 553 ? -4.649 0.252 7.541 1.00 98.25 553 ASP A O 1
ATOM 4270 N N . THR A 1 554 ? -5.851 -0.700 5.904 1.00 96.44 554 THR A N 1
ATOM 4271 C CA . THR A 1 554 ? -6.883 -1.304 6.763 1.00 96.44 554 THR A CA 1
ATOM 4272 C C . THR A 1 554 ? -6.457 -2.644 7.373 1.00 96.44 554 THR A C 1
ATOM 4274 O O . THR A 1 554 ? -7.225 -3.264 8.111 1.00 96.44 554 THR A O 1
ATOM 4277 N N . THR A 1 555 ? -5.241 -3.116 7.083 1.00 96.06 555 THR A N 1
ATOM 4278 C CA . THR A 1 555 ? -4.730 -4.419 7.540 1.00 96.06 555 THR A CA 1
ATOM 4279 C C . THR A 1 555 ? -3.760 -4.310 8.713 1.00 96.06 555 THR A C 1
ATOM 4281 O O . THR A 1 555 ? -3.416 -5.329 9.308 1.00 96.06 555 THR A O 1
ATOM 4284 N N . ALA A 1 556 ? -3.300 -3.098 9.041 1.00 95.88 556 ALA A N 1
ATOM 4285 C CA . ALA A 1 556 ? -2.418 -2.852 10.178 1.00 95.88 556 ALA A CA 1
ATOM 4286 C C . ALA A 1 556 ? -3.056 -3.350 11.482 1.00 95.88 556 ALA A C 1
ATOM 4288 O O . ALA A 1 556 ? -4.234 -3.126 11.723 1.00 95.88 556 ALA A O 1
ATOM 4289 N N . VAL A 1 557 ? -2.294 -4.015 12.346 1.00 95.56 557 VAL A N 1
ATOM 4290 C CA . VAL A 1 557 ? -2.770 -4.383 13.692 1.00 95.56 557 VAL A CA 1
ATOM 4291 C C . VAL A 1 557 ? -2.880 -3.106 14.549 1.00 95.56 557 VAL A C 1
ATOM 4293 O O . VAL A 1 557 ? -1.953 -2.298 14.490 1.00 95.56 557 VAL A O 1
ATOM 4296 N N . PRO A 1 558 ? -3.972 -2.878 15.316 1.00 96.25 558 PRO A N 1
ATOM 4297 C CA . PRO A 1 558 ? -4.100 -1.685 16.157 1.00 96.25 558 PRO A CA 1
ATOM 4298 C C . PRO A 1 558 ? -2.967 -1.554 17.180 1.00 96.25 558 PRO A C 1
ATOM 4300 O O . PRO A 1 558 ? -2.537 -2.561 17.740 1.00 96.25 558 PRO A O 1
ATOM 4303 N N . GLU A 1 559 ? -2.515 -0.324 17.430 1.00 95.75 559 GLU A N 1
ATOM 4304 C CA . GLU A 1 559 ? -1.403 0.054 18.331 1.00 95.75 559 GLU A CA 1
ATOM 4305 C C . GLU A 1 559 ? -0.016 -0.500 17.964 1.00 95.75 559 GLU A C 1
ATOM 4307 O O . GLU A 1 559 ? 0.990 -0.059 18.514 1.00 95.75 559 GLU A O 1
ATOM 4312 N N . LEU A 1 560 ? 0.090 -1.415 16.995 1.00 96.12 560 LEU A N 1
ATOM 4313 C CA . LEU A 1 560 ? 1.386 -1.842 16.484 1.00 96.12 560 LEU A CA 1
ATOM 4314 C C . LEU A 1 560 ? 1.945 -0.772 15.542 1.00 96.12 560 LEU A C 1
ATOM 4316 O O . LEU A 1 560 ? 1.361 -0.465 14.500 1.00 96.12 560 LEU A O 1
ATOM 4320 N N . MET A 1 561 ? 3.101 -0.227 15.911 1.00 96.88 561 MET A N 1
ATOM 4321 C CA . MET A 1 561 ? 3.828 0.746 15.106 1.00 96.88 561 MET A CA 1
ATOM 4322 C C . MET A 1 561 ? 4.394 0.099 13.839 1.00 96.88 561 MET A C 1
ATOM 4324 O O . MET A 1 561 ? 5.111 -0.902 13.894 1.00 96.88 561 MET A O 1
ATOM 4328 N N . TYR A 1 562 ? 4.095 0.711 12.697 1.00 98.06 562 TYR A N 1
ATOM 4329 C CA . TYR A 1 562 ? 4.625 0.325 11.398 1.00 98.06 562 TYR A CA 1
ATOM 4330 C C . TYR A 1 562 ? 5.377 1.485 10.757 1.00 98.06 562 TYR A C 1
ATOM 4332 O O . TYR A 1 562 ? 5.032 2.646 10.942 1.00 98.06 562 TYR A O 1
ATOM 4340 N N . TYR A 1 563 ? 6.369 1.148 9.947 1.00 98.44 563 TYR A N 1
ATOM 4341 C CA . TYR A 1 563 ? 7.094 2.051 9.069 1.00 98.44 563 TYR A CA 1
ATOM 4342 C C . TYR A 1 563 ? 6.615 1.825 7.638 1.00 98.44 563 TYR A C 1
ATOM 4344 O O . TYR A 1 563 ? 6.498 0.678 7.193 1.00 98.44 563 TYR A O 1
ATOM 4352 N N . TYR A 1 564 ? 6.329 2.909 6.926 1.00 98.56 564 TYR A N 1
ATOM 4353 C CA . TYR A 1 564 ? 5.796 2.883 5.571 1.00 98.56 564 TYR A CA 1
ATOM 4354 C C . TYR A 1 564 ? 6.764 3.519 4.595 1.00 98.56 564 TYR A C 1
ATOM 4356 O O . TYR A 1 564 ? 7.391 4.528 4.895 1.00 98.56 564 TYR A O 1
ATOM 4364 N N . TRP A 1 565 ? 6.820 2.963 3.393 1.00 98.62 565 TRP A N 1
ATOM 4365 C CA . TRP A 1 565 ? 7.524 3.542 2.261 1.00 98.62 565 TRP A CA 1
ATOM 4366 C C . TRP A 1 565 ? 6.637 3.510 1.035 1.00 98.62 565 TRP A C 1
ATOM 4368 O O . TRP A 1 565 ? 5.800 2.619 0.870 1.00 98.62 565 TRP A O 1
ATOM 4378 N N . VAL A 1 566 ? 6.887 4.440 0.123 1.00 98.50 566 VAL A N 1
ATOM 4379 C CA . VAL A 1 566 ? 6.210 4.470 -1.166 1.00 98.50 566 VAL A CA 1
ATOM 4380 C C . VAL A 1 566 ? 7.239 4.546 -2.285 1.00 98.50 566 VAL A C 1
ATOM 4382 O O . VAL A 1 566 ? 8.217 5.290 -2.201 1.00 98.50 566 VAL A O 1
ATOM 4385 N N . LYS A 1 567 ? 7.016 3.768 -3.344 1.00 97.69 567 LYS A N 1
ATOM 4386 C CA . LYS A 1 567 ? 7.721 3.897 -4.624 1.00 97.69 567 LYS A CA 1
ATOM 4387 C C . LYS A 1 567 ? 6.754 4.429 -5.667 1.00 97.69 567 LYS A C 1
ATOM 4389 O O . LYS A 1 567 ? 5.601 4.011 -5.689 1.00 97.69 567 LYS A O 1
ATOM 4394 N N . ALA A 1 568 ? 7.206 5.322 -6.537 1.00 96.56 568 ALA A N 1
ATOM 4395 C CA . ALA A 1 568 ? 6.455 5.718 -7.722 1.00 96.56 568 ALA A CA 1
ATOM 4396 C C . ALA A 1 568 ? 6.794 4.786 -8.886 1.00 96.56 568 ALA A C 1
ATOM 4398 O O . ALA A 1 568 ? 7.940 4.368 -9.041 1.00 96.56 568 ALA A O 1
ATOM 4399 N N . THR A 1 569 ? 5.811 4.496 -9.728 1.00 94.44 569 THR A N 1
ATOM 4400 C CA . THR A 1 569 ? 5.996 3.748 -10.971 1.00 94.44 569 THR A CA 1
ATOM 4401 C C . THR A 1 569 ? 5.222 4.406 -12.103 1.00 94.44 569 THR A C 1
ATOM 4403 O O . THR A 1 569 ? 4.195 5.052 -11.884 1.00 94.44 569 THR A O 1
ATOM 4406 N N . ASN A 1 570 ? 5.711 4.250 -13.327 1.00 90.44 570 ASN A N 1
ATOM 4407 C CA . ASN A 1 570 ? 5.019 4.679 -14.541 1.00 90.44 570 ASN A CA 1
ATOM 4408 C C . ASN A 1 570 ? 4.823 3.546 -15.561 1.00 90.44 570 ASN A C 1
ATOM 4410 O O . ASN A 1 570 ? 4.588 3.798 -16.741 1.00 90.44 570 ASN A O 1
ATOM 4414 N N . GLY A 1 571 ? 4.975 2.296 -15.113 1.00 86.81 571 GLY A N 1
ATOM 4415 C CA . GLY A 1 571 ? 4.903 1.103 -15.957 1.00 86.81 571 GLY A CA 1
ATOM 4416 C C . GLY A 1 571 ? 6.189 0.775 -16.727 1.00 86.81 571 GLY A C 1
ATOM 4417 O O . GLY A 1 571 ? 6.326 -0.357 -17.180 1.00 86.81 571 GLY A O 1
ATOM 4418 N N . ILE A 1 572 ? 7.138 1.713 -16.838 1.00 87.31 572 ILE A N 1
ATOM 4419 C CA . ILE A 1 572 ? 8.457 1.502 -17.465 1.00 87.31 572 ILE A CA 1
ATOM 4420 C C . ILE A 1 572 ? 9.543 1.390 -16.391 1.00 87.31 572 ILE A C 1
ATOM 4422 O O . ILE A 1 572 ? 10.366 0.474 -16.414 1.00 87.31 572 ILE A O 1
ATOM 4426 N N . ALA A 1 573 ? 9.539 2.327 -15.444 1.00 89.56 573 ALA A N 1
ATOM 4427 C CA . ALA A 1 573 ? 10.489 2.405 -14.348 1.00 89.56 573 ALA A CA 1
ATOM 4428 C C . ALA A 1 573 ? 9.765 2.530 -13.005 1.00 89.56 573 ALA A C 1
ATOM 4430 O O . ALA A 1 573 ? 8.651 3.057 -12.915 1.00 89.56 573 ALA A O 1
ATOM 4431 N N . THR A 1 574 ? 10.443 2.073 -11.955 1.00 92.56 574 THR A N 1
ATOM 4432 C CA . THR A 1 574 ? 10.012 2.212 -10.564 1.00 92.56 574 THR A CA 1
ATOM 4433 C C . THR A 1 574 ? 11.114 2.919 -9.783 1.00 92.56 574 THR A C 1
ATOM 4435 O O . THR A 1 574 ? 12.292 2.587 -9.920 1.00 92.56 574 THR A O 1
ATOM 4438 N N . SER A 1 575 ? 10.741 3.915 -8.982 1.00 93.62 575 SER A N 1
ATOM 4439 C CA . SER A 1 575 ? 11.675 4.684 -8.164 1.00 93.62 575 SER A CA 1
ATOM 4440 C C . SER A 1 575 ? 12.272 3.843 -7.026 1.00 93.62 575 SER A C 1
ATOM 4442 O O . SER A 1 575 ? 11.777 2.772 -6.666 1.00 93.62 575 SER A O 1
ATOM 4444 N N . GLY A 1 576 ? 13.301 4.384 -6.370 1.00 94.25 576 GLY A N 1
ATOM 4445 C CA . GLY A 1 576 ? 13.672 3.942 -5.024 1.00 94.25 576 GLY A CA 1
ATOM 4446 C C . GLY A 1 576 ? 12.550 4.189 -4.005 1.00 94.25 576 GLY A C 1
ATOM 4447 O O . GLY A 1 576 ? 11.553 4.854 -4.305 1.00 94.25 576 GLY A O 1
ATOM 4448 N N . PHE A 1 577 ? 12.718 3.650 -2.797 1.00 97.19 577 PHE A N 1
ATOM 4449 C CA . PHE A 1 577 ? 11.825 3.932 -1.672 1.00 97.19 577 PHE A CA 1
ATOM 4450 C C . PHE A 1 577 ? 11.902 5.407 -1.255 1.00 97.19 577 PHE A C 1
ATOM 4452 O O . PHE A 1 577 ? 12.994 5.977 -1.238 1.00 97.19 577 PHE A O 1
ATOM 4459 N N . SER A 1 578 ? 10.763 5.995 -0.876 1.00 97.94 578 SER A N 1
ATOM 4460 C CA . SER A 1 578 ? 10.692 7.285 -0.175 1.00 97.94 578 SER A CA 1
ATOM 4461 C C . SER A 1 578 ? 11.499 7.289 1.126 1.00 97.94 578 SER A C 1
ATOM 4463 O O . SER A 1 578 ? 11.942 6.246 1.604 1.00 97.94 578 SER A O 1
ATOM 4465 N N . SER A 1 579 ? 11.658 8.453 1.761 1.00 97.06 579 SER A N 1
ATOM 4466 C CA . SER A 1 579 ? 11.859 8.442 3.214 1.00 97.06 579 SER A CA 1
ATOM 4467 C C . SER A 1 579 ? 10.669 7.728 3.854 1.00 97.06 579 SER A C 1
ATOM 4469 O O . SER A 1 579 ? 9.542 7.857 3.357 1.00 97.06 579 SER A O 1
ATOM 4471 N N . TYR A 1 580 ? 10.912 6.957 4.912 1.00 97.56 580 TYR A N 1
ATOM 4472 C CA . TYR A 1 580 ? 9.792 6.374 5.630 1.00 97.56 580 TYR A CA 1
ATOM 4473 C C . TYR A 1 580 ? 9.055 7.431 6.427 1.00 97.56 580 TYR A C 1
ATOM 4475 O O . TYR A 1 580 ? 9.641 8.444 6.812 1.00 97.56 580 TYR A O 1
ATOM 4483 N N . ASP A 1 581 ? 7.802 7.125 6.721 1.00 98.38 581 ASP A N 1
ATOM 4484 C CA . ASP A 1 581 ? 7.134 7.668 7.889 1.00 98.38 581 ASP A CA 1
ATOM 4485 C C . ASP A 1 581 ? 6.580 6.514 8.719 1.00 98.38 581 ASP A C 1
ATOM 4487 O O . ASP A 1 581 ? 6.307 5.431 8.189 1.00 98.38 581 ASP A O 1
ATOM 4491 N N . TRP A 1 582 ? 6.504 6.705 10.025 1.00 97.56 582 TRP A N 1
ATOM 4492 C CA . TRP A 1 582 ? 5.983 5.694 10.936 1.00 97.56 582 TRP A CA 1
ATOM 4493 C C . TRP A 1 582 ? 4.568 6.067 11.342 1.00 97.56 582 TRP A C 1
ATOM 4495 O O . TRP A 1 582 ? 4.234 7.236 11.375 1.00 97.56 582 TRP A O 1
ATOM 4505 N N . GLY A 1 583 ? 3.736 5.073 11.629 1.00 97.31 583 GLY A N 1
ATOM 4506 C CA . GLY A 1 583 ? 2.367 5.294 12.065 1.00 97.31 583 GLY A CA 1
ATOM 4507 C C . GLY A 1 583 ? 1.677 3.993 12.453 1.00 97.31 583 GLY A C 1
ATOM 4508 O O . GLY A 1 583 ? 2.139 2.890 12.149 1.00 97.31 583 GLY A O 1
ATOM 4509 N N . TRP A 1 584 ? 0.544 4.120 13.130 1.00 97.62 584 TRP A N 1
ATOM 4510 C CA . TRP A 1 584 ? -0.286 3.006 13.581 1.00 97.62 584 TRP A CA 1
ATOM 4511 C C . TRP A 1 584 ? -1.763 3.372 13.445 1.00 97.62 584 TRP A C 1
ATOM 4513 O O . TRP A 1 584 ? -2.108 4.531 13.194 1.00 97.62 584 TRP A O 1
ATOM 4523 N N . ARG A 1 585 ? -2.644 2.376 13.568 1.00 96.75 585 ARG A N 1
ATOM 4524 C CA . ARG A 1 585 ? -4.087 2.614 13.700 1.00 96.75 585 ARG A CA 1
ATOM 4525 C C . ARG A 1 585 ? -4.472 2.475 15.167 1.00 96.75 585 ARG A C 1
ATOM 4527 O O . ARG A 1 585 ? -3.942 1.587 15.836 1.00 96.75 585 ARG A O 1
ATOM 4534 N N . ALA A 1 586 ? -5.371 3.319 15.654 1.00 96.56 586 ALA A N 1
ATOM 4535 C CA . ALA A 1 586 ? -5.795 3.288 17.047 1.00 96.56 586 ALA A CA 1
ATOM 4536 C C . ALA A 1 586 ? -6.637 2.048 17.370 1.00 96.56 586 ALA A C 1
ATOM 4538 O O . ALA A 1 586 ? -7.410 1.556 16.543 1.00 96.56 586 ALA A O 1
ATOM 4539 N N . LEU A 1 587 ? -6.532 1.561 18.600 1.00 96.62 587 LEU A N 1
ATOM 4540 C CA . LEU A 1 587 ? -7.487 0.618 19.163 1.00 96.62 587 LEU A CA 1
ATOM 4541 C C . LEU A 1 587 ? -8.789 1.356 19.500 1.00 96.62 587 LEU A C 1
ATOM 4543 O O . LEU A 1 587 ? -8.777 2.456 20.054 1.00 96.62 587 LEU A O 1
ATOM 4547 N N . ALA A 1 588 ? -9.929 0.763 19.148 1.00 95.62 588 ALA A N 1
ATOM 4548 C CA . ALA A 1 588 ? -11.226 1.374 19.422 1.00 95.62 588 ALA A CA 1
ATOM 4549 C C . ALA A 1 588 ? -11.508 1.423 20.932 1.00 95.62 588 ALA A C 1
ATOM 4551 O O . ALA A 1 588 ? -11.209 0.476 21.657 1.00 95.62 588 ALA A O 1
ATOM 4552 N N . ALA A 1 589 ? -12.109 2.518 21.402 1.00 95.25 589 ALA A N 1
ATOM 4553 C CA . ALA A 1 589 ? -12.600 2.593 22.772 1.00 95.25 589 ALA A CA 1
ATOM 4554 C C . ALA A 1 589 ? -13.784 1.622 22.971 1.00 95.25 589 ALA A C 1
ATOM 4556 O O . ALA A 1 589 ? -14.595 1.460 22.050 1.00 95.25 589 ALA A O 1
ATOM 4557 N N . PRO A 1 590 ? -13.919 0.994 24.152 1.00 96.19 590 PRO A N 1
ATOM 4558 C CA . PRO A 1 590 ? -15.107 0.232 24.513 1.00 96.19 590 PRO A CA 1
ATOM 4559 C C . PRO A 1 590 ? -16.381 1.068 24.362 1.00 96.19 590 PRO A C 1
ATOM 4561 O O . PRO A 1 590 ? -16.413 2.257 24.680 1.00 96.19 590 PRO A O 1
ATOM 4564 N N . THR A 1 591 ? -17.437 0.431 23.864 1.00 96.50 591 THR A N 1
ATOM 4565 C CA . THR A 1 591 ? -18.761 1.045 23.684 1.00 96.50 591 THR A CA 1
ATOM 4566 C C . THR A 1 591 ? -19.781 0.345 24.565 1.00 96.50 591 THR A C 1
ATOM 4568 O O . THR A 1 591 ? -19.530 -0.768 25.026 1.00 96.50 591 THR A O 1
ATOM 4571 N N . ASN A 1 592 ? -20.934 0.990 24.769 1.00 95.81 592 ASN A N 1
ATOM 4572 C CA . ASN A 1 592 ? -21.998 0.485 25.636 1.00 95.81 592 ASN A CA 1
ATOM 4573 C C . ASN A 1 592 ? -21.479 0.151 27.043 1.00 95.81 592 ASN A C 1
ATOM 4575 O O . ASN A 1 592 ? -21.730 -0.937 27.547 1.00 95.81 592 ASN A O 1
ATOM 4579 N N . VAL A 1 593 ? -20.688 1.061 27.622 1.00 97.12 593 VAL A N 1
ATOM 4580 C CA . VAL A 1 593 ? -20.313 0.954 29.033 1.00 97.12 593 VAL A CA 1
ATOM 4581 C C . VAL A 1 593 ? -21.571 1.200 29.853 1.00 97.12 593 VAL A C 1
ATOM 4583 O O . VAL A 1 593 ? -22.222 2.218 29.642 1.00 97.12 593 VAL A O 1
ATOM 4586 N N . GLN A 1 594 ? -21.920 0.248 30.712 1.00 97.06 594 GLN A N 1
ATOM 4587 C CA . GLN A 1 594 ? -23.096 0.304 31.575 1.00 97.06 594 GLN A CA 1
ATOM 4588 C C . GLN A 1 594 ? -22.697 -0.119 32.982 1.00 97.06 594 GLN A C 1
ATOM 4590 O O . GLN A 1 594 ? -22.202 -1.233 33.157 1.00 97.06 594 GLN A O 1
ATOM 4595 N N . ALA A 1 595 ? -22.900 0.744 33.965 1.00 97.38 595 ALA A N 1
ATOM 4596 C CA . ALA A 1 595 ? -22.759 0.449 35.376 1.00 97.38 595 ALA A CA 1
ATOM 4597 C C . ALA A 1 595 ? -24.154 0.261 35.995 1.00 97.38 595 ALA A C 1
ATOM 4599 O O . ALA A 1 595 ? -25.122 0.901 35.599 1.00 97.38 595 ALA A O 1
ATOM 4600 N N . SER A 1 596 ? -24.289 -0.685 36.922 1.00 96.06 596 SER A N 1
ATOM 4601 C CA . SER A 1 596 ? -25.571 -0.942 37.582 1.00 96.06 596 SER A CA 1
ATOM 4602 C C . SER A 1 596 ? -25.958 0.200 38.525 1.00 96.06 596 SER A C 1
ATOM 4604 O O . SER A 1 596 ? -25.135 0.632 39.335 1.00 96.06 596 SER A O 1
ATOM 4606 N N . ASP A 1 597 ? -27.226 0.602 38.483 1.00 94.56 597 ASP A N 1
ATOM 4607 C CA . ASP A 1 597 ? -27.818 1.627 39.346 1.00 94.56 597 ASP A CA 1
ATOM 4608 C C . ASP A 1 597 ? -28.720 0.968 40.395 1.00 94.56 597 ASP A C 1
ATOM 4610 O O . ASP A 1 597 ? -29.847 0.571 40.101 1.00 94.56 597 ASP A O 1
ATOM 4614 N N . GLY A 1 598 ? -28.207 0.780 41.611 1.00 86.44 598 GLY A N 1
ATOM 4615 C CA . GLY A 1 598 ? -28.957 0.222 42.740 1.00 86.44 598 GLY A CA 1
ATOM 4616 C C . GLY A 1 598 ? -29.426 -1.227 42.564 1.00 86.44 598 GLY A C 1
ATOM 4617 O O . GLY A 1 598 ? -30.226 -1.697 43.357 1.00 86.44 598 GLY A O 1
ATOM 4618 N N . THR A 1 599 ? -28.963 -1.936 41.528 1.00 89.44 599 THR A N 1
ATOM 4619 C CA . THR A 1 599 ? -29.378 -3.324 41.239 1.00 89.44 599 THR A CA 1
ATOM 4620 C C . THR A 1 599 ? -28.796 -4.336 42.222 1.00 89.44 599 THR A C 1
ATOM 4622 O O . THR A 1 599 ? -29.385 -5.387 42.437 1.00 89.44 599 THR A O 1
ATOM 4625 N N . TYR A 1 600 ? -27.619 -4.041 42.771 1.00 87.00 600 TYR A N 1
ATOM 4626 C CA . TYR A 1 600 ? -26.907 -4.913 43.695 1.00 87.00 600 TYR A CA 1
ATOM 4627 C C . TYR A 1 600 ? -26.585 -4.132 44.968 1.00 87.00 600 TYR A C 1
ATOM 4629 O O . TYR A 1 600 ? -26.218 -2.954 44.895 1.00 87.00 600 TYR A O 1
ATOM 4637 N N . SER A 1 601 ? -26.690 -4.801 46.113 1.00 86.12 601 SER A N 1
ATOM 4638 C CA . SER A 1 601 ? -26.355 -4.247 47.425 1.00 86.12 601 SER A CA 1
ATOM 4639 C C . SER A 1 601 ? -24.879 -4.409 47.773 1.00 86.12 601 SER A C 1
ATOM 4641 O O . SER A 1 601 ? -24.395 -3.681 48.631 1.00 86.12 601 SER A O 1
ATOM 4643 N N . ASP A 1 602 ? -24.142 -5.307 47.108 1.00 87.75 602 ASP A N 1
ATOM 4644 C CA . ASP A 1 602 ? -22.745 -5.675 47.390 1.00 87.75 602 ASP A CA 1
ATOM 4645 C C . ASP A 1 602 ? -21.724 -5.016 46.443 1.00 87.75 602 ASP A C 1
ATOM 4647 O O . ASP A 1 602 ? -20.535 -4.934 46.757 1.00 87.75 602 ASP A O 1
ATOM 4651 N N . LYS A 1 603 ? -22.165 -4.527 45.277 1.00 92.62 603 LYS A N 1
ATOM 4652 C CA . LYS A 1 603 ? -21.266 -4.057 44.209 1.00 92.62 603 LYS A CA 1
ATOM 4653 C C . LYS A 1 603 ? -21.920 -3.127 43.202 1.00 92.62 603 LYS A C 1
ATOM 4655 O O . LYS A 1 603 ? -23.136 -3.043 43.089 1.00 92.62 603 LYS A O 1
ATOM 4660 N N . VAL A 1 604 ? -21.082 -2.509 42.375 1.00 96.31 604 VAL A N 1
ATOM 4661 C CA . VAL A 1 604 ? -21.497 -1.956 41.081 1.00 96.31 604 VAL A CA 1
ATOM 4662 C C . VAL A 1 604 ? -20.953 -2.843 39.968 1.00 96.31 604 VAL A C 1
ATOM 4664 O O . VAL A 1 604 ? -19.739 -2.971 39.812 1.00 96.31 604 VAL A O 1
ATOM 4667 N N . ARG A 1 605 ? -21.831 -3.454 39.171 1.00 96.31 605 ARG A N 1
ATOM 4668 C CA . ARG A 1 605 ? -21.429 -4.244 38.001 1.00 96.31 605 ARG A CA 1
ATOM 4669 C C . ARG A 1 605 ? -21.305 -3.339 36.784 1.00 96.31 605 ARG A C 1
ATOM 4671 O O . ARG A 1 605 ? -22.293 -2.758 36.347 1.00 96.31 605 ARG A O 1
ATOM 4678 N N . VAL A 1 606 ? -20.104 -3.260 36.221 1.00 97.50 606 VAL A N 1
ATOM 4679 C CA . VAL A 1 606 ? -19.792 -2.496 35.010 1.00 97.50 606 VAL A CA 1
ATOM 4680 C C . VAL A 1 606 ? -19.614 -3.458 33.842 1.00 97.50 606 VAL A C 1
ATOM 4682 O O . VAL A 1 606 ? -18.787 -4.361 33.907 1.00 97.50 606 VAL A O 1
ATOM 4685 N N . THR A 1 607 ? -20.352 -3.262 32.754 1.00 97.12 607 THR A N 1
ATOM 4686 C CA . THR A 1 607 ? -20.300 -4.089 31.538 1.00 97.12 607 THR A CA 1
ATOM 4687 C C . THR A 1 607 ? -20.001 -3.241 30.310 1.00 97.12 607 THR A C 1
ATOM 4689 O O . THR A 1 607 ? -20.231 -2.035 30.322 1.00 97.12 607 THR A O 1
ATOM 4692 N N . TRP A 1 608 ? -19.435 -3.840 29.261 1.00 97.75 608 TRP A N 1
ATOM 4693 C CA . TRP A 1 608 ? -19.144 -3.158 27.994 1.00 97.75 608 TRP A CA 1
ATOM 4694 C C . TRP A 1 608 ? -19.124 -4.124 26.809 1.00 97.75 608 TRP A C 1
ATOM 4696 O O . TRP A 1 608 ? -19.060 -5.339 26.971 1.00 97.75 608 TRP A O 1
ATOM 4706 N N . ASN A 1 609 ? -19.142 -3.600 25.583 1.00 96.19 609 ASN A N 1
ATOM 4707 C CA . ASN A 1 609 ? -18.959 -4.422 24.387 1.00 96.19 609 ASN A CA 1
ATOM 4708 C C . ASN A 1 609 ? -17.489 -4.820 24.192 1.00 96.19 609 ASN A C 1
ATOM 4710 O O . ASN A 1 609 ? -16.585 -3.994 24.342 1.00 96.19 609 ASN A O 1
ATOM 4714 N N . ALA A 1 610 ? -17.255 -6.063 23.758 1.00 94.31 610 ALA A N 1
ATOM 4715 C CA . ALA A 1 610 ? -15.921 -6.536 23.398 1.00 94.31 610 ALA A CA 1
ATOM 4716 C C . ALA A 1 610 ? -15.317 -5.710 22.246 1.00 94.31 610 ALA A C 1
ATOM 4718 O O . ALA A 1 610 ? -15.934 -5.524 21.195 1.00 94.31 610 ALA A O 1
ATOM 4719 N N . VAL A 1 611 ? -14.076 -5.261 22.424 1.00 95.50 611 VAL A N 1
ATOM 4720 C CA . VAL A 1 611 ? -13.275 -4.564 21.417 1.00 95.50 611 VAL A CA 1
ATOM 4721 C C . VAL A 1 611 ? -12.392 -5.573 20.684 1.00 95.50 611 VAL A C 1
ATOM 4723 O O . VAL A 1 611 ? -11.609 -6.303 21.292 1.00 95.50 611 VAL A O 1
ATOM 4726 N N . ALA A 1 612 ? -12.485 -5.612 19.353 1.00 93.12 612 ALA A N 1
ATOM 4727 C CA . ALA A 1 612 ? -11.622 -6.461 18.536 1.00 93.12 612 ALA A CA 1
ATOM 4728 C C . ALA A 1 612 ? -10.137 -6.105 18.748 1.00 93.12 612 ALA A C 1
ATOM 4730 O O . ALA A 1 612 ? -9.781 -4.930 18.766 1.00 93.12 612 ALA A O 1
ATOM 4731 N N . TYR A 1 613 ? -9.276 -7.124 18.841 1.00 93.19 613 TYR A N 1
ATOM 4732 C CA . TYR A 1 613 ? -7.839 -7.018 19.157 1.00 93.19 613 TYR A CA 1
ATOM 4733 C C . TYR A 1 613 ? -7.493 -6.581 20.590 1.00 93.19 613 TYR A C 1
ATOM 4735 O O . TYR A 1 613 ? -6.306 -6.484 20.894 1.00 93.19 613 TYR A O 1
ATOM 4743 N N . ALA A 1 614 ? -8.473 -6.356 21.469 1.00 94.62 614 ALA A N 1
ATOM 4744 C CA . ALA A 1 614 ? -8.212 -6.151 22.891 1.00 94.62 614 ALA A CA 1
ATOM 4745 C C . ALA A 1 614 ? -7.901 -7.488 23.580 1.00 94.62 614 ALA A C 1
ATOM 4747 O O . ALA A 1 614 ? -8.590 -8.484 23.355 1.00 94.62 614 ALA A O 1
ATOM 4748 N N . ALA A 1 615 ? -6.866 -7.502 24.417 1.00 93.88 615 ALA A N 1
ATOM 4749 C CA . ALA A 1 615 ? -6.522 -8.624 25.286 1.00 93.88 615 ALA A CA 1
ATOM 4750 C C . ALA A 1 615 ? -7.094 -8.430 26.700 1.00 93.88 615 ALA A C 1
ATOM 4752 O O . ALA A 1 615 ? -7.573 -9.384 27.310 1.00 93.88 615 ALA A O 1
ATOM 4753 N N . THR A 1 616 ? -7.062 -7.194 27.199 1.00 95.75 616 THR A N 1
ATOM 4754 C CA . THR A 1 616 ? -7.482 -6.805 28.552 1.00 95.75 616 THR A CA 1
ATOM 4755 C C . THR A 1 616 ? -8.180 -5.446 28.521 1.00 95.75 616 THR A C 1
ATOM 4757 O O . THR A 1 616 ? -8.160 -4.741 27.507 1.00 95.75 616 THR A O 1
ATOM 4760 N N . TYR A 1 617 ? -8.814 -5.073 29.632 1.00 96.38 617 TYR A N 1
ATOM 4761 C CA . TYR A 1 617 ? -9.429 -3.757 29.809 1.00 96.38 617 TYR A CA 1
ATOM 4762 C C . TYR A 1 617 ? -8.983 -3.112 31.117 1.00 96.38 617 TYR A C 1
ATOM 4764 O O . TYR A 1 617 ? -8.812 -3.789 32.130 1.00 96.38 617 TYR A O 1
ATOM 4772 N N . GLN A 1 618 ? -8.850 -1.788 31.103 1.00 96.25 618 GLN A N 1
ATOM 4773 C CA . GLN A 1 618 ? -8.648 -0.997 32.311 1.00 96.25 618 GLN A CA 1
ATOM 4774 C C . GLN A 1 618 ? -9.948 -0.287 32.681 1.00 96.25 618 GLN A C 1
ATOM 4776 O O . GLN A 1 618 ? -10.523 0.412 31.843 1.00 96.25 618 GLN A O 1
ATOM 4781 N N . VAL A 1 619 ? -10.356 -0.416 33.945 1.00 96.44 619 VAL A N 1
ATOM 4782 C CA . VAL A 1 619 ? -11.550 0.232 34.504 1.00 96.44 619 VAL A CA 1
ATOM 4783 C C . VAL A 1 619 ? -11.121 1.315 35.488 1.00 96.44 619 VAL A C 1
ATOM 4785 O O . VAL A 1 619 ? -10.317 1.069 36.396 1.00 96.44 619 VAL A O 1
ATOM 4788 N N . ARG A 1 620 ? -11.645 2.528 35.305 1.00 96.38 620 ARG A N 1
ATOM 4789 C CA . ARG A 1 620 ? -11.437 3.669 36.202 1.00 96.38 620 ARG A CA 1
ATOM 4790 C C . ARG A 1 620 ? -12.752 4.180 36.765 1.00 96.38 620 ARG A C 1
ATOM 4792 O O . ARG A 1 620 ? -13.772 4.099 36.091 1.00 96.38 620 ARG A O 1
ATOM 4799 N N . ARG A 1 621 ? -12.689 4.748 37.970 1.00 96.50 621 ARG A N 1
ATOM 4800 C CA . ARG A 1 621 ? -13.835 5.276 38.715 1.00 96.50 621 ARG A CA 1
ATOM 4801 C C . ARG A 1 621 ? -13.532 6.635 39.337 1.00 96.50 621 ARG A C 1
ATOM 4803 O O . ARG A 1 621 ? -12.406 6.877 39.776 1.00 96.50 621 ARG A O 1
ATOM 4810 N N . ASN A 1 622 ? -14.542 7.493 39.436 1.00 96.50 622 ASN A N 1
ATOM 4811 C CA . ASN A 1 622 ? -14.498 8.724 40.226 1.00 96.50 622 ASN A CA 1
ATOM 4812 C C . ASN A 1 622 ? -15.886 9.069 40.796 1.00 96.50 622 ASN A C 1
ATOM 4814 O O . ASN A 1 622 ? -16.890 8.616 40.261 1.00 96.50 622 ASN A O 1
ATOM 4818 N N . THR A 1 623 ? -15.959 9.858 41.867 1.00 95.56 623 THR A N 1
ATOM 4819 C CA . THR A 1 623 ? -17.228 10.389 42.412 1.00 95.56 623 THR A CA 1
ATOM 4820 C C . THR A 1 623 ? -17.720 11.625 41.658 1.00 95.56 623 THR A C 1
ATOM 4822 O O . THR A 1 623 ? -18.868 12.035 41.797 1.00 95.56 623 THR A O 1
ATOM 4825 N N . THR A 1 624 ? -16.865 12.225 40.831 1.00 93.75 624 THR A N 1
ATOM 4826 C CA . THR A 1 624 ? -17.214 13.327 39.930 1.00 93.75 624 THR A CA 1
ATOM 4827 C C . THR A 1 624 ? -17.029 12.900 38.478 1.00 93.75 624 THR A C 1
ATOM 4829 O O . THR A 1 624 ? -16.233 12.009 38.183 1.00 93.75 624 THR A O 1
ATOM 4832 N N . ASN A 1 625 ? -17.734 13.546 37.545 1.00 95.12 625 ASN A N 1
ATOM 4833 C CA . ASN A 1 625 ? -17.558 13.313 36.109 1.00 95.12 625 ASN A CA 1
ATOM 4834 C C . ASN A 1 625 ? -16.275 13.983 35.575 1.00 95.12 625 ASN A C 1
ATOM 4836 O O . ASN A 1 625 ? -16.313 14.831 34.684 1.00 95.12 625 ASN A O 1
ATOM 4840 N N . ASP A 1 626 ? -15.138 13.653 36.179 1.00 92.44 626 ASP A N 1
ATOM 4841 C CA . ASP A 1 626 ? -13.821 14.152 35.811 1.00 92.44 626 ASP A CA 1
ATOM 4842 C C . ASP A 1 626 ? -12.842 12.982 35.695 1.00 92.44 626 ASP A C 1
ATOM 4844 O O . ASP A 1 626 ? -12.374 12.406 36.680 1.00 92.44 626 ASP A O 1
ATOM 4848 N N . PHE A 1 627 ? -12.507 12.641 34.453 1.00 90.31 627 PHE A N 1
ATOM 4849 C CA . PHE A 1 627 ? -11.567 11.568 34.161 1.00 90.31 627 PHE A CA 1
ATOM 4850 C C . PHE A 1 627 ? -10.142 11.867 34.672 1.00 90.31 627 PHE A C 1
ATOM 4852 O O . PHE A 1 627 ? -9.401 10.941 35.007 1.00 90.31 627 PHE A O 1
ATOM 4859 N N . SER A 1 628 ? -9.734 13.140 34.755 1.00 90.31 628 SER A N 1
ATOM 4860 C CA . SER A 1 628 ? -8.350 13.515 35.095 1.00 90.31 628 SER A CA 1
ATOM 4861 C C . SER A 1 628 ? -7.951 13.140 36.525 1.00 90.31 628 SER A C 1
ATOM 4863 O O . SER A 1 628 ? -6.772 12.913 36.802 1.00 90.31 628 SER A O 1
ATOM 4865 N N . THR A 1 629 ? -8.942 13.011 37.406 1.00 91.25 629 THR A N 1
ATOM 4866 C CA . THR A 1 629 ? -8.793 12.626 38.813 1.00 91.25 629 THR A CA 1
ATOM 4867 C C . THR A 1 629 ? -9.311 11.210 39.099 1.00 91.25 629 THR A C 1
ATOM 4869 O O . THR A 1 629 ? -9.298 10.768 40.247 1.00 91.25 629 THR A O 1
ATOM 4872 N N . ALA A 1 630 ? -9.720 10.461 38.065 1.00 92.81 630 ALA A N 1
ATOM 4873 C CA . ALA A 1 630 ? -10.266 9.119 38.224 1.00 92.81 630 ALA A CA 1
ATOM 4874 C C . ALA A 1 630 ? -9.208 8.101 38.681 1.00 92.81 630 ALA A C 1
ATOM 4876 O O . ALA A 1 630 ? -8.117 7.986 38.108 1.00 92.81 630 ALA A O 1
ATOM 4877 N N . SER A 1 631 ? -9.576 7.307 39.685 1.00 91.69 631 SER A N 1
ATOM 4878 C CA . SER A 1 631 ? -8.760 6.225 40.236 1.00 91.69 631 SER A CA 1
ATOM 4879 C C . SER A 1 631 ? -8.877 4.966 39.377 1.00 91.69 631 SER A C 1
ATOM 4881 O O . SER A 1 631 ? -9.924 4.694 38.795 1.00 91.69 631 SER A O 1
ATOM 4883 N N . THR A 1 632 ? -7.801 4.183 39.280 1.00 93.50 632 THR A N 1
ATOM 4884 C CA . THR A 1 632 ? -7.832 2.881 38.592 1.00 93.50 632 THR A CA 1
ATOM 4885 C C . THR A 1 632 ? -8.341 1.816 39.552 1.00 93.50 632 THR A C 1
ATOM 4887 O O . THR A 1 632 ? -7.757 1.656 40.616 1.00 93.50 632 THR A O 1
ATOM 4890 N N . LEU A 1 633 ? -9.402 1.104 39.165 1.00 88.69 633 LEU A N 1
ATOM 4891 C CA . LEU A 1 633 ? -9.935 -0.034 39.920 1.00 88.69 633 LEU A CA 1
ATOM 4892 C C . LEU A 1 633 ? -9.303 -1.341 39.448 1.00 88.69 633 LEU A C 1
ATOM 4894 O O . LEU A 1 633 ? -8.733 -2.085 40.235 1.00 88.69 633 LEU A O 1
ATOM 4898 N N . ALA A 1 634 ? -9.340 -1.569 38.136 1.00 79.50 634 ALA A N 1
ATOM 4899 C CA . ALA A 1 634 ? -8.782 -2.752 37.500 1.00 79.50 634 ALA A CA 1
ATOM 4900 C C . ALA A 1 634 ? -7.736 -2.333 36.477 1.00 79.50 634 ALA A C 1
ATOM 4902 O O . ALA A 1 634 ? -8.051 -1.584 35.553 1.00 79.50 634 ALA A O 1
ATOM 4903 N N . GLY A 1 635 ? -6.502 -2.816 36.629 1.00 71.31 635 GLY A N 1
ATOM 4904 C CA . GLY A 1 635 ? -5.427 -2.576 35.663 1.00 71.31 635 GLY A CA 1
ATOM 4905 C C . GLY A 1 635 ? -5.553 -3.414 34.389 1.00 71.31 635 GLY A C 1
ATOM 4906 O O . GLY A 1 635 ? -5.220 -2.915 33.320 1.00 71.31 635 GLY A O 1
ATOM 4907 N N . SER A 1 636 ? -6.057 -4.649 34.505 1.00 80.44 636 SER A N 1
ATOM 4908 C CA . SER A 1 636 ? -6.119 -5.629 33.410 1.00 80.44 636 SER A CA 1
ATOM 4909 C C . SER A 1 636 ? -7.251 -6.649 33.628 1.00 80.44 636 SER A C 1
ATOM 4911 O O . SER A 1 636 ? -7.005 -7.815 33.927 1.00 80.44 636 SER A O 1
ATOM 4913 N N . ALA A 1 637 ? -8.507 -6.219 33.510 1.00 83.69 637 ALA A N 1
ATOM 4914 C CA . ALA A 1 637 ? -9.659 -7.117 33.571 1.00 83.69 637 ALA A CA 1
ATOM 4915 C C . ALA A 1 637 ? -9.704 -8.028 32.329 1.00 83.69 637 ALA A C 1
ATOM 4917 O O . ALA A 1 637 ? -9.583 -7.551 31.195 1.00 83.69 637 ALA A O 1
ATOM 4918 N N . VAL A 1 638 ? -9.882 -9.336 32.546 1.00 81.69 638 VAL A N 1
ATOM 4919 C CA . VAL A 1 638 ? -10.037 -10.343 31.487 1.00 81.69 638 VAL A CA 1
ATOM 4920 C C . VAL A 1 638 ? -11.533 -10.584 31.280 1.00 81.69 638 VAL A C 1
ATOM 4922 O O . VAL A 1 638 ? -12.188 -11.172 32.132 1.00 81.69 638 VAL A O 1
ATOM 4925 N N . GLY A 1 639 ? -12.083 -10.105 30.163 1.00 88.00 639 GLY A N 1
ATOM 4926 C CA . GLY A 1 639 ? -13.515 -10.199 29.850 1.00 88.00 639 GLY A CA 1
ATOM 4927 C C . GLY A 1 639 ? -14.167 -8.837 29.609 1.00 88.00 639 GLY A C 1
ATOM 4928 O O . GLY A 1 639 ? -13.481 -7.841 29.396 1.00 88.00 639 GLY A O 1
ATOM 4929 N N . THR A 1 640 ? -15.499 -8.802 29.599 1.00 95.00 640 THR A N 1
ATOM 4930 C CA . THR A 1 640 ? -16.306 -7.606 29.284 1.00 95.00 640 THR A CA 1
ATOM 4931 C C . THR A 1 640 ? -17.191 -7.141 30.442 1.00 95.00 640 THR A C 1
ATOM 4933 O O . THR A 1 640 ? -18.206 -6.476 30.235 1.00 95.00 640 THR A O 1
ATOM 4936 N N . THR A 1 641 ? -16.831 -7.541 31.659 1.00 94.50 641 THR A N 1
ATOM 4937 C CA . THR A 1 641 ? -17.528 -7.196 32.897 1.00 94.50 641 THR A CA 1
ATOM 4938 C C . THR A 1 641 ? -16.513 -6.972 34.012 1.00 94.50 641 THR A C 1
ATOM 4940 O O . THR A 1 641 ? -15.458 -7.611 34.027 1.00 94.50 641 THR A O 1
ATOM 4943 N N . TYR A 1 642 ? -16.830 -6.078 34.942 1.00 96.00 642 TYR A N 1
ATOM 4944 C CA . TYR A 1 642 ? -16.071 -5.836 36.162 1.00 96.00 642 TYR A CA 1
ATOM 4945 C C . TYR A 1 642 ? -17.018 -5.519 37.316 1.00 96.00 642 TYR A C 1
ATOM 4947 O O . TYR A 1 642 ? -17.852 -4.624 37.200 1.00 96.00 642 TYR A O 1
ATOM 4955 N N . ASP A 1 643 ? -16.860 -6.237 38.423 1.00 95.38 643 ASP A N 1
ATOM 4956 C CA . ASP A 1 643 ? -17.646 -6.045 39.638 1.00 95.38 643 ASP A CA 1
ATOM 4957 C C . ASP A 1 643 ? -16.839 -5.182 40.619 1.00 95.38 643 ASP A C 1
ATOM 4959 O O . ASP A 1 643 ? -15.816 -5.605 41.156 1.00 95.38 643 ASP A O 1
ATOM 4963 N N . ASP A 1 644 ? -17.283 -3.945 40.831 1.00 95.56 644 ASP A N 1
ATOM 4964 C CA . ASP A 1 644 ? -16.704 -3.025 41.803 1.00 95.56 644 ASP A CA 1
ATOM 4965 C C . ASP A 1 644 ? -17.360 -3.210 43.176 1.00 95.56 644 ASP A C 1
ATOM 4967 O O . ASP A 1 644 ? -18.317 -2.520 43.532 1.00 95.56 644 ASP A O 1
ATOM 4971 N N . THR A 1 645 ? -16.825 -4.152 43.950 1.00 93.75 645 THR A N 1
ATOM 4972 C CA . THR A 1 645 ? -17.259 -4.470 45.324 1.00 93.75 645 THR A CA 1
ATOM 4973 C C . THR A 1 645 ? -16.814 -3.428 46.358 1.00 93.75 645 THR A C 1
ATOM 4975 O O . THR A 1 645 ? -17.225 -3.468 47.512 1.00 93.75 645 THR A O 1
ATOM 4978 N N . THR A 1 646 ? -15.980 -2.462 45.955 1.00 93.75 646 THR A N 1
ATOM 4979 C CA . THR A 1 646 ? -15.441 -1.414 46.842 1.00 93.75 646 THR A CA 1
ATOM 4980 C C . THR A 1 646 ? -16.256 -0.124 46.821 1.00 93.75 646 THR A C 1
ATOM 4982 O O . THR A 1 646 ? -15.888 0.850 47.482 1.00 93.75 646 THR A O 1
ATOM 4985 N N . ALA A 1 647 ? -17.304 -0.056 45.996 1.00 91.69 647 ALA A N 1
ATOM 4986 C CA . ALA A 1 647 ? -18.196 1.094 45.962 1.00 91.69 647 ALA A CA 1
ATOM 4987 C C . ALA A 1 647 ? -18.870 1.267 47.332 1.00 91.69 647 ALA A C 1
ATOM 4989 O O . ALA A 1 647 ? -19.236 0.282 47.973 1.00 91.69 647 ALA A O 1
ATOM 4990 N N . VAL A 1 648 ? -19.028 2.513 47.778 1.00 91.12 648 VAL A N 1
ATOM 4991 C CA . VAL A 1 648 ? -19.803 2.846 48.982 1.00 91.12 648 VAL A CA 1
ATOM 4992 C C . VAL A 1 648 ? -21.302 2.827 48.632 1.00 91.12 648 VAL A C 1
ATOM 4994 O O . VAL A 1 648 ? -21.660 3.350 47.570 1.00 91.12 648 VAL A O 1
ATOM 4997 N N . PRO A 1 649 ? -22.182 2.245 49.472 1.00 87.06 649 PRO A N 1
ATOM 4998 C CA . PRO A 1 649 ? -23.630 2.271 49.257 1.00 87.06 649 PRO A CA 1
ATOM 4999 C C . PRO A 1 649 ? -24.187 3.673 49.014 1.00 87.06 649 PRO A C 1
ATOM 5001 O O . PRO A 1 649 ? -23.758 4.638 49.643 1.00 87.06 649 PRO A O 1
ATOM 5004 N N . MET A 1 650 ? -25.131 3.783 48.074 1.00 88.38 650 MET A N 1
ATOM 5005 C CA . MET A 1 650 ? -25.821 5.023 47.678 1.00 88.38 650 MET A CA 1
ATOM 5006 C C . MET A 1 650 ? -24.918 6.149 47.144 1.00 88.38 650 MET A C 1
ATOM 5008 O O . MET A 1 650 ? -25.405 7.227 46.796 1.00 88.38 650 MET A O 1
ATOM 5012 N N . GLN A 1 651 ? -23.612 5.913 47.001 1.00 94.12 651 GLN A N 1
ATOM 5013 C CA . GLN A 1 651 ? -22.696 6.857 46.377 1.00 94.12 651 GLN A CA 1
ATOM 5014 C C . GLN A 1 651 ? -22.671 6.634 44.863 1.00 94.12 651 GLN A C 1
ATOM 5016 O O . GLN A 1 651 ? -22.195 5.609 44.378 1.00 94.12 651 GLN A O 1
ATOM 5021 N N . THR A 1 652 ? -23.119 7.631 44.097 1.00 95.62 652 THR A N 1
ATOM 5022 C CA . THR A 1 652 ? -22.954 7.628 42.639 1.00 95.62 652 THR A CA 1
ATOM 5023 C C . THR A 1 652 ? -21.486 7.773 42.267 1.00 95.62 652 THR A C 1
ATOM 5025 O O . THR A 1 652 ? -20.802 8.701 42.714 1.00 95.62 652 THR A O 1
ATOM 5028 N N . TYR A 1 653 ? -21.029 6.880 41.400 1.00 96.88 653 TYR A N 1
ATOM 5029 C CA . TYR A 1 653 ? -19.727 6.920 40.761 1.00 96.88 653 TYR A CA 1
ATOM 5030 C C . TYR A 1 653 ? -19.870 6.996 39.241 1.00 96.88 653 TYR A C 1
ATOM 5032 O O . TYR A 1 653 ? -20.875 6.583 38.674 1.00 96.88 653 TYR A O 1
ATOM 5040 N N . TYR A 1 654 ? -18.833 7.505 38.585 1.00 97.75 654 TYR A N 1
ATOM 5041 C CA . TYR A 1 654 ? -18.664 7.534 37.138 1.00 97.75 654 TYR A CA 1
ATOM 5042 C C . TYR A 1 654 ? -17.587 6.521 36.755 1.00 97.75 654 TYR A C 1
ATOM 5044 O O . TYR A 1 654 ? -16.497 6.545 37.335 1.00 97.75 654 TYR A O 1
ATOM 5052 N N . TYR A 1 655 ? -17.880 5.655 35.787 1.00 97.50 655 TYR A N 1
ATOM 5053 C CA . TYR A 1 655 ? -17.005 4.576 35.337 1.00 97.50 655 TYR A CA 1
ATOM 5054 C C . TYR A 1 655 ? -16.562 4.779 33.892 1.00 97.50 655 TYR A C 1
ATOM 5056 O O . TYR A 1 655 ? -17.374 5.035 33.007 1.00 97.50 655 TYR A O 1
ATOM 5064 N N . TRP A 1 656 ? -15.266 4.606 33.644 1.00 97.81 656 TRP A N 1
ATOM 5065 C CA . TRP A 1 656 ? -14.667 4.642 32.311 1.00 97.81 656 TRP A CA 1
ATOM 5066 C C . TRP A 1 656 ? -13.908 3.355 32.046 1.00 97.81 656 TRP A C 1
ATOM 5068 O O . TRP A 1 656 ? -13.179 2.865 32.912 1.00 97.81 656 TRP A O 1
ATOM 5078 N N . VAL A 1 657 ? -13.997 2.861 30.815 1.00 97.25 657 VAL A N 1
ATOM 5079 C CA . VAL A 1 657 ? -13.297 1.649 30.393 1.00 97.25 657 VAL A CA 1
ATOM 5080 C C . VAL A 1 657 ? -12.464 1.951 29.158 1.00 97.25 657 VAL A C 1
ATOM 5082 O O . VAL A 1 657 ? -12.923 2.630 28.240 1.00 97.25 657 VAL A O 1
ATOM 5085 N N . ARG A 1 658 ? -11.233 1.445 29.104 1.00 95.56 658 ARG A N 1
ATOM 5086 C CA . ARG A 1 658 ? -10.438 1.407 27.868 1.00 95.56 658 ARG A CA 1
ATOM 5087 C C . ARG A 1 658 ? -9.958 -0.001 27.576 1.00 95.56 658 ARG A C 1
ATOM 5089 O O . ARG A 1 658 ? -9.734 -0.783 28.497 1.00 95.56 658 ARG A O 1
ATOM 5096 N N . ALA A 1 659 ? -9.788 -0.296 26.298 1.00 96.69 659 ALA A N 1
ATOM 5097 C CA . ALA A 1 659 ? -9.213 -1.538 25.825 1.00 96.69 659 ALA A CA 1
ATOM 5098 C C . ALA A 1 659 ? -7.684 -1.449 25.811 1.00 96.69 659 ALA A C 1
ATOM 5100 O O . ALA A 1 659 ? -7.106 -0.389 25.560 1.00 96.69 659 ALA A O 1
ATOM 5101 N N . GLU A 1 660 ? -7.037 -2.579 26.048 1.00 95.00 660 GLU A N 1
ATOM 5102 C CA . GLU A 1 660 ? -5.591 -2.748 26.009 1.00 95.00 660 GLU A CA 1
ATOM 5103 C C . GLU A 1 660 ? -5.245 -3.959 25.145 1.00 95.00 660 GLU A C 1
ATOM 5105 O O . GLU A 1 660 ? -5.934 -4.983 25.156 1.00 95.00 660 GLU A O 1
ATOM 5110 N N . ASN A 1 661 ? -4.157 -3.847 24.392 1.00 92.12 661 ASN A N 1
ATOM 5111 C CA . ASN A 1 661 ? -3.523 -4.976 23.731 1.00 92.12 661 ASN A CA 1
ATOM 5112 C C . ASN A 1 661 ? -2.019 -4.993 24.048 1.00 92.12 661 ASN A C 1
ATOM 5114 O O . ASN A 1 661 ? -1.506 -4.107 24.722 1.00 92.12 661 ASN A O 1
ATOM 5118 N N . GLY A 1 662 ? -1.289 -5.993 23.547 1.00 90.88 662 GLY A N 1
ATOM 5119 C CA . GLY A 1 662 ? 0.152 -6.125 23.806 1.00 90.88 662 GLY A CA 1
ATOM 5120 C C . GLY A 1 662 ? 1.039 -4.996 23.252 1.00 90.88 662 GLY A C 1
ATOM 5121 O O . GLY A 1 662 ? 2.252 -5.056 23.436 1.00 90.88 662 GLY A O 1
ATOM 5122 N N . PHE A 1 663 ? 0.471 -4.001 22.562 1.00 92.19 663 PHE A N 1
ATOM 5123 C CA . PHE A 1 663 ? 1.193 -2.879 21.957 1.00 92.19 663 PHE A CA 1
ATOM 5124 C C . PHE A 1 663 ? 0.791 -1.511 22.531 1.00 92.19 663 PHE A C 1
ATOM 5126 O O . PHE A 1 663 ? 1.606 -0.592 22.499 1.00 92.19 663 PHE A O 1
ATOM 5133 N N . GLY A 1 664 ? -0.422 -1.360 23.073 1.00 92.50 664 GLY A N 1
ATOM 5134 C CA . GLY A 1 664 ? -0.898 -0.083 23.600 1.00 92.50 664 GLY A CA 1
ATOM 5135 C C . GLY A 1 664 ? -2.347 -0.095 24.092 1.00 92.50 664 GLY A C 1
ATOM 5136 O O . GLY A 1 664 ? -2.946 -1.143 24.341 1.00 92.50 664 GLY A O 1
ATOM 5137 N N . TYR A 1 665 ? -2.910 1.108 24.228 1.00 93.94 665 TYR A N 1
ATOM 5138 C CA . TYR A 1 665 ? -4.220 1.353 24.833 1.00 93.94 665 TYR A CA 1
ATOM 5139 C C . TYR A 1 665 ? -5.121 2.176 23.917 1.00 93.94 665 TYR A C 1
ATOM 5141 O O . TYR A 1 665 ? -4.668 3.146 23.313 1.00 93.94 665 TYR A O 1
ATOM 5149 N N . SER A 1 666 ? -6.419 1.879 23.921 1.00 95.56 666 SER A N 1
ATOM 5150 C CA . SER A 1 666 ? -7.415 2.777 23.339 1.00 95.56 666 SER A CA 1
ATOM 5151 C C . SER A 1 666 ? -7.577 4.055 24.175 1.00 95.56 666 SER A C 1
ATOM 5153 O O . SER A 1 666 ? -7.166 4.137 25.340 1.00 95.56 666 SER A O 1
ATOM 5155 N N . GLN A 1 667 ? -8.292 5.036 23.618 1.00 94.44 667 GLN A N 1
ATOM 5156 C CA . GLN A 1 667 ? -8.936 6.063 24.440 1.00 94.44 667 GLN A CA 1
ATOM 5157 C C . GLN A 1 667 ? -9.945 5.421 25.409 1.00 94.44 667 GLN A C 1
ATOM 5159 O O . GLN A 1 667 ? -10.427 4.307 25.176 1.00 94.44 667 GLN A O 1
ATOM 5164 N N . PHE A 1 668 ? -10.256 6.119 26.499 1.00 94.69 668 PHE A N 1
ATOM 5165 C CA . PHE A 1 668 ? -11.348 5.723 27.387 1.00 94.69 668 PHE A CA 1
ATOM 5166 C C . PHE A 1 668 ? -12.706 5.941 26.715 1.00 94.69 668 PHE A C 1
ATOM 5168 O O . PHE A 1 668 ? -12.862 6.832 25.879 1.00 94.69 668 PHE A O 1
ATOM 5175 N N . SER A 1 669 ? -13.676 5.111 27.091 1.00 96.69 669 SER A N 1
ATOM 5176 C CA . SER A 1 669 ? -15.091 5.275 26.763 1.00 96.69 669 SER A CA 1
ATOM 5177 C C . SER A 1 669 ? -15.638 6.619 27.261 1.00 96.69 669 SER A C 1
ATOM 5179 O O . SER A 1 669 ? -14.987 7.336 28.021 1.00 96.69 669 SER A O 1
ATOM 5181 N N . GLY A 1 670 ? -16.882 6.944 26.900 1.00 93.69 670 GLY A N 1
ATOM 5182 C CA . GLY A 1 670 ? -17.659 7.879 27.718 1.00 93.69 670 GLY A CA 1
ATOM 5183 C C . GLY A 1 670 ? -17.878 7.312 29.133 1.00 93.69 670 GLY A C 1
ATOM 5184 O O . GLY A 1 670 ? -17.822 6.087 29.291 1.00 93.69 670 GLY A O 1
ATOM 5185 N N . PRO A 1 671 ? -18.088 8.173 30.145 1.00 95.75 671 PRO A N 1
ATOM 5186 C CA . PRO A 1 671 ? -18.488 7.721 31.470 1.00 95.75 671 PRO A CA 1
ATOM 5187 C C . PRO A 1 671 ? -19.882 7.105 31.428 1.00 95.75 671 PRO A C 1
ATOM 5189 O O . PRO A 1 671 ? -20.739 7.593 30.692 1.00 95.75 671 PRO A O 1
ATOM 5192 N N . ASP A 1 672 ? -20.116 6.134 32.298 1.00 97.69 672 ASP A N 1
ATOM 5193 C CA . ASP A 1 672 ? -21.459 5.746 32.719 1.00 97.69 672 ASP A CA 1
ATOM 5194 C C . ASP A 1 672 ? -21.563 5.822 34.244 1.00 97.69 672 ASP A C 1
ATOM 5196 O O . ASP A 1 672 ? -20.557 5.652 34.943 1.00 97.69 672 ASP A O 1
ATOM 5200 N N . THR A 1 673 ? -22.739 6.163 34.763 1.00 97.12 673 THR A N 1
ATOM 5201 C CA . THR A 1 673 ? -22.956 6.281 36.208 1.00 97.12 673 THR A CA 1
ATOM 5202 C C . THR A 1 673 ? -23.424 4.965 36.798 1.00 97.12 673 THR A C 1
ATOM 5204 O O . THR A 1 673 ? -24.172 4.249 36.154 1.00 97.12 673 THR A O 1
ATOM 5207 N N . GLY A 1 674 ? -22.993 4.668 38.020 1.00 95.88 674 GLY A N 1
ATOM 5208 C CA . GLY A 1 674 ? -23.474 3.519 38.778 1.00 95.88 674 GLY A CA 1
ATOM 5209 C C . GLY A 1 674 ? -23.366 3.756 40.276 1.00 95.88 674 GLY A C 1
ATOM 5210 O O . GLY A 1 674 ? -22.514 4.524 40.736 1.00 95.88 674 GLY A O 1
ATOM 5211 N N . TYR A 1 675 ? -24.215 3.086 41.042 1.00 94.69 675 TYR A N 1
ATOM 5212 C CA . TYR A 1 675 ? -24.154 3.026 42.501 1.00 94.69 675 TYR A CA 1
ATOM 5213 C C . TYR A 1 675 ? -24.679 1.672 42.970 1.00 94.69 675 TYR A C 1
ATOM 5215 O O . TYR A 1 675 ? -25.526 1.070 42.314 1.00 94.69 675 TYR A O 1
ATOM 5223 N N . ARG A 1 676 ? -24.173 1.176 44.098 1.00 93.31 676 ARG A N 1
ATOM 5224 C CA . ARG A 1 676 ? -24.760 0.007 44.769 1.00 93.31 676 ARG A CA 1
ATOM 5225 C C . ARG A 1 676 ? -25.842 0.497 45.732 1.00 93.31 676 ARG A C 1
ATOM 5227 O O . ARG A 1 676 ? -25.685 1.585 46.301 1.00 93.31 676 ARG A O 1
ATOM 5234 N N . SER A 1 677 ? -26.927 -0.252 45.901 1.00 80.50 677 SER A N 1
ATOM 5235 C CA . SER A 1 677 ? -27.938 0.071 46.915 1.00 80.50 677 SER A CA 1
ATOM 5236 C C . SER A 1 677 ? -27.367 -0.158 48.319 1.00 80.50 677 SER A C 1
ATOM 5238 O O . SER A 1 677 ? -26.300 -0.759 48.479 1.00 80.50 677 SER A O 1
ATOM 5240 N N . THR A 1 678 ? -28.058 0.321 49.351 1.00 70.38 678 THR A N 1
ATOM 5241 C CA . THR A 1 678 ? -27.880 -0.263 50.684 1.00 70.38 678 THR A CA 1
ATOM 5242 C C . THR A 1 678 ? -28.278 -1.742 50.632 1.00 70.38 678 THR A C 1
ATOM 5244 O O . THR A 1 678 ? -29.098 -2.120 49.783 1.00 70.38 678 THR A O 1
ATOM 5247 N N . PRO A 1 679 ? -27.701 -2.602 51.489 1.00 57.34 679 PRO A N 1
ATOM 5248 C CA . PRO A 1 679 ? -28.409 -3.809 51.892 1.00 57.34 679 PRO A CA 1
ATOM 5249 C C . PRO A 1 679 ? -29.817 -3.368 52.299 1.00 57.34 679 PRO A C 1
ATOM 5251 O O . PRO A 1 679 ? -29.961 -2.445 53.102 1.00 57.34 679 PRO A O 1
ATOM 5254 N N . VAL A 1 680 ? -30.834 -3.901 51.629 1.00 47.97 680 VAL A N 1
ATOM 5255 C CA . VAL A 1 680 ? -32.192 -3.840 52.174 1.00 47.97 680 VAL A CA 1
ATOM 5256 C C . VAL A 1 680 ? -32.122 -4.690 53.449 1.00 47.97 680 VAL A C 1
ATOM 5258 O O . VAL A 1 680 ? -31.441 -5.722 53.387 1.00 47.97 680 VAL A O 1
ATOM 5261 N N . PRO A 1 681 ? -32.723 -4.283 54.583 1.00 49.84 681 PRO A N 1
ATOM 5262 C CA . PRO A 1 681 ? -33.026 -5.247 55.636 1.00 49.84 681 PRO A CA 1
ATOM 5263 C C . PRO A 1 681 ? -33.649 -6.466 54.955 1.00 49.84 681 PRO A C 1
ATOM 5265 O O . PRO A 1 681 ? -34.485 -6.305 54.060 1.00 49.84 681 PRO A O 1
ATOM 5268 N N . GLN A 1 682 ? -33.152 -7.669 55.231 1.00 54.34 682 GLN A N 1
ATOM 5269 C CA . GLN A 1 682 ? -33.897 -8.829 54.761 1.00 54.34 682 GLN A CA 1
ATOM 5270 C C . GLN A 1 682 ? -35.267 -8.749 55.432 1.00 54.34 682 GLN A C 1
ATOM 5272 O O . GLN A 1 682 ? -35.325 -8.487 56.628 1.00 54.34 682 GLN A O 1
ATOM 5277 N N . ALA A 1 683 ? -36.342 -8.857 54.650 1.00 56.12 683 ALA A N 1
ATOM 5278 C CA . ALA A 1 683 ? -37.674 -8.949 55.229 1.00 56.12 683 ALA A CA 1
ATOM 5279 C C . ALA A 1 683 ? -37.676 -10.176 56.138 1.00 56.12 683 ALA A C 1
ATOM 5281 O O . ALA A 1 683 ? -37.355 -11.262 55.657 1.00 56.12 683 ALA A O 1
ATOM 5282 N N . SER A 1 684 ? -38.003 -10.005 57.414 1.00 62.28 684 SER A N 1
ATOM 5283 C CA . SER A 1 684 ? -38.073 -11.120 58.348 1.00 62.28 684 SER A CA 1
ATOM 5284 C C . SER A 1 684 ? -39.126 -12.115 57.866 1.00 62.28 684 SER A C 1
ATOM 5286 O O . SER A 1 684 ? -40.269 -11.751 57.566 1.00 62.28 684 SER A O 1
ATOM 5288 N N . GLU A 1 685 ? -38.761 -13.391 57.774 1.00 76.00 685 GLU A N 1
ATOM 5289 C CA . GLU A 1 685 ? -39.722 -14.455 57.518 1.00 76.00 685 GLU A CA 1
ATOM 5290 C C . GLU A 1 685 ? -40.404 -14.919 58.806 1.00 76.00 685 GLU A C 1
ATOM 5292 O O . GLU A 1 685 ? -39.774 -15.099 59.843 1.00 76.00 685 GLU A O 1
ATOM 5297 N N . ILE A 1 686 ? -41.709 -15.190 58.729 1.00 79.50 686 ILE A N 1
ATOM 5298 C CA . ILE A 1 686 ? -42.455 -15.797 59.839 1.00 79.50 686 ILE A CA 1
ATOM 5299 C C . ILE A 1 686 ? -42.796 -17.236 59.476 1.00 79.50 686 ILE A C 1
ATOM 5301 O O . ILE A 1 686 ? -43.429 -17.486 58.448 1.00 79.50 686 ILE A O 1
ATOM 5305 N N . ILE A 1 687 ? -42.450 -18.187 60.341 1.00 84.00 687 ILE A N 1
ATOM 5306 C CA . ILE A 1 687 ? -42.925 -19.569 60.231 1.00 84.00 687 ILE A CA 1
ATOM 5307 C C . ILE A 1 687 ? -44.140 -19.761 61.132 1.00 84.00 687 ILE A C 1
ATOM 5309 O O . ILE A 1 687 ? -44.120 -19.380 62.294 1.00 84.00 687 ILE A O 1
ATOM 5313 N N . GLY A 1 688 ? -45.194 -20.367 60.587 1.00 82.25 688 GLY A N 1
ATOM 5314 C CA . GLY A 1 688 ? -46.386 -20.753 61.337 1.00 82.25 688 GLY A CA 1
ATOM 5315 C C . GLY A 1 688 ? -46.695 -22.235 61.164 1.00 82.25 688 GLY A C 1
ATOM 5316 O O . GLY A 1 688 ? -46.787 -22.731 60.032 1.00 82.25 688 GLY A O 1
ATOM 5317 N N . ASP A 1 689 ? -46.900 -22.939 62.277 1.00 82.81 689 ASP A N 1
ATOM 5318 C CA . ASP A 1 689 ? -47.454 -24.291 62.271 1.00 82.81 689 ASP A CA 1
ATOM 5319 C C . ASP A 1 689 ? -48.973 -24.244 62.472 1.00 82.81 689 ASP A C 1
ATOM 5321 O O . ASP A 1 689 ? -49.496 -23.915 63.537 1.00 82.81 689 ASP A O 1
ATOM 5325 N N . PHE A 1 690 ? -49.704 -24.646 61.434 1.00 78.44 690 PHE A N 1
ATOM 5326 C CA . PHE A 1 690 ? -51.163 -24.718 61.423 1.00 78.44 690 PHE A CA 1
ATOM 5327 C C . PHE A 1 690 ? -51.688 -26.126 61.761 1.00 78.44 690 PHE A C 1
ATOM 5329 O O . PHE A 1 690 ? -52.806 -26.507 61.380 1.00 78.44 690 PHE A O 1
ATOM 5336 N N . GLY A 1 691 ? -50.881 -26.939 62.446 1.00 76.94 691 GLY A N 1
ATOM 5337 C CA . GLY A 1 691 ? -51.211 -28.270 62.940 1.00 76.94 691 GLY A CA 1
ATOM 5338 C C . GLY A 1 691 ? -51.544 -29.243 61.810 1.00 76.94 691 GLY A C 1
ATOM 5339 O O . GLY A 1 691 ? -50.707 -29.608 60.987 1.00 76.94 691 GLY A O 1
ATOM 5340 N N . ALA A 1 692 ? -52.808 -29.675 61.723 1.00 77.19 692 ALA A N 1
ATOM 5341 C CA . ALA A 1 692 ? -53.259 -30.599 60.673 1.00 77.19 692 ALA A CA 1
ATOM 5342 C C . ALA A 1 692 ? -53.151 -30.026 59.243 1.00 77.19 692 ALA A C 1
ATOM 5344 O O . ALA A 1 692 ? -53.348 -30.764 58.275 1.00 77.19 692 ALA A O 1
ATOM 5345 N N . TYR A 1 693 ? -52.885 -28.725 59.112 1.00 77.69 693 TYR A N 1
ATOM 5346 C CA . TYR A 1 693 ? -52.739 -28.033 57.836 1.00 77.69 693 TYR A CA 1
ATOM 5347 C C . TYR A 1 693 ? -51.288 -27.728 57.459 1.00 77.69 693 TYR A C 1
ATOM 5349 O O . TYR A 1 693 ? -51.053 -27.192 56.372 1.00 77.69 693 TYR A O 1
ATOM 5357 N N . GLY A 1 694 ? -50.329 -28.121 58.295 1.00 86.00 694 GLY A N 1
ATOM 5358 C CA . GLY A 1 694 ? -48.916 -28.091 57.957 1.00 86.00 694 GLY A CA 1
ATOM 5359 C C . GLY A 1 694 ? -48.150 -26.866 58.439 1.00 86.00 694 GLY A C 1
ATOM 5360 O O . GLY A 1 694 ? -48.734 -25.951 59.014 1.00 86.00 694 GLY A O 1
ATOM 5361 N N . LEU A 1 695 ? -46.852 -26.867 58.135 1.00 89.06 695 LEU A N 1
ATOM 5362 C CA . LEU A 1 695 ? -45.902 -25.785 58.393 1.00 89.06 695 LEU A CA 1
ATOM 5363 C C . LEU A 1 695 ? -45.826 -24.836 57.191 1.00 89.06 695 LEU A C 1
ATOM 5365 O O . LEU A 1 695 ? -45.742 -25.292 56.044 1.00 89.06 695 LEU A O 1
ATOM 5369 N N . TRP A 1 696 ? -45.858 -23.530 57.433 1.00 87.06 696 TRP A N 1
ATOM 5370 C CA . TRP A 1 696 ? -45.889 -22.503 56.393 1.00 87.06 696 TRP A CA 1
ATOM 5371 C C . TRP A 1 696 ? -44.942 -21.354 56.723 1.00 87.06 696 TRP A C 1
ATOM 5373 O O . TRP A 1 696 ? -44.702 -21.073 57.886 1.00 87.06 696 TRP A O 1
ATOM 5383 N N . MET A 1 697 ? -44.462 -20.671 55.689 1.00 85.62 697 MET A N 1
ATOM 5384 C CA . MET A 1 697 ? -43.641 -19.467 55.774 1.00 85.62 697 MET A CA 1
ATOM 5385 C C . MET A 1 697 ? -44.404 -18.282 55.192 1.00 85.62 697 MET A C 1
ATOM 5387 O O . MET A 1 697 ? -44.917 -18.376 54.076 1.00 85.62 697 MET A O 1
ATOM 5391 N N . LEU A 1 698 ? -44.474 -17.174 55.918 1.00 78.00 698 LEU A N 1
ATOM 5392 C CA . LEU A 1 698 ? -44.892 -15.877 55.414 1.00 78.00 698 LEU A CA 1
ATOM 5393 C C . LEU A 1 698 ? -43.649 -15.089 55.016 1.00 78.00 698 LEU A C 1
ATOM 5395 O O . LEU A 1 698 ? -42.800 -14.803 55.849 1.00 78.00 698 LEU A O 1
ATOM 5399 N N . HIS A 1 699 ? -43.581 -14.724 53.743 1.00 74.69 699 HIS A N 1
ATOM 5400 C CA . HIS A 1 699 ? -42.518 -13.895 53.187 1.00 74.69 699 HIS A CA 1
ATOM 5401 C C . HIS A 1 699 ? -43.140 -12.954 52.150 1.00 74.69 699 HIS A C 1
ATOM 5403 O O . HIS A 1 699 ? -43.994 -13.384 51.363 1.00 74.69 699 HIS A O 1
ATOM 5409 N N . ASN A 1 700 ? -42.760 -11.670 52.139 1.00 69.44 700 ASN A N 1
ATOM 5410 C CA . ASN A 1 700 ? -43.311 -10.664 51.217 1.00 69.44 700 ASN A CA 1
ATOM 5411 C C . ASN A 1 700 ? -44.857 -10.634 51.203 1.00 69.44 700 ASN A C 1
ATOM 5413 O O . ASN A 1 700 ? -45.495 -10.629 50.143 1.00 69.44 700 ASN A O 1
ATOM 5417 N N . SER A 1 701 ? -45.480 -10.670 52.389 1.00 68.00 701 SER A N 1
ATOM 5418 C CA . SER A 1 701 ? -46.943 -10.730 52.560 1.00 68.00 701 SER A CA 1
ATOM 5419 C C . SER A 1 701 ? -47.637 -11.959 51.931 1.00 68.00 701 SER A C 1
ATOM 5421 O O . SER A 1 701 ? -48.855 -11.944 51.729 1.00 68.00 701 SER A O 1
ATOM 5423 N N . ALA A 1 702 ? -46.908 -13.034 51.609 1.00 72.50 702 ALA A N 1
ATOM 5424 C CA . ALA A 1 702 ? -47.464 -14.255 51.028 1.00 72.50 702 ALA A CA 1
ATOM 5425 C C . ALA A 1 702 ? -47.085 -15.517 51.819 1.00 72.50 702 ALA A C 1
ATOM 5427 O O . ALA A 1 702 ? -45.912 -15.811 52.032 1.00 72.50 702 ALA A O 1
ATOM 5428 N N . TRP A 1 703 ? -48.098 -16.300 52.204 1.00 76.88 703 TRP A N 1
ATOM 5429 C CA . TRP A 1 703 ? -47.911 -17.606 52.838 1.00 76.88 703 TRP A CA 1
ATOM 5430 C C . TRP A 1 703 ? -47.564 -18.689 51.807 1.00 76.88 703 TRP A C 1
ATOM 5432 O O . TRP A 1 703 ? -48.326 -18.931 50.864 1.00 76.88 703 TRP A O 1
ATOM 5442 N N . THR A 1 704 ? -46.465 -19.396 52.044 1.00 85.12 704 THR A N 1
ATOM 5443 C CA . THR A 1 704 ? -45.984 -20.550 51.280 1.00 85.12 704 THR A CA 1
ATOM 5444 C C . THR A 1 704 ? -45.951 -21.776 52.184 1.00 85.12 704 THR A C 1
ATOM 5446 O O . THR A 1 704 ? -45.369 -21.744 53.260 1.00 85.12 704 THR A O 1
ATOM 5449 N N . GLN A 1 705 ? -46.587 -22.872 51.770 1.00 87.62 705 GLN A N 1
ATOM 5450 C CA . GLN A 1 705 ? -46.573 -24.109 52.552 1.00 87.62 705 GLN A CA 1
ATOM 5451 C C . GLN A 1 705 ? -45.209 -24.795 52.429 1.00 87.62 705 GLN A C 1
ATOM 5453 O O . GLN A 1 705 ? -44.837 -25.201 51.327 1.00 87.62 705 GLN A O 1
ATOM 5458 N N . LEU A 1 706 ? -44.506 -24.969 53.549 1.00 90.50 706 LEU A N 1
ATOM 5459 C CA . LEU A 1 706 ? -43.227 -25.685 53.620 1.00 90.50 706 LEU A CA 1
ATOM 5460 C C . LEU A 1 706 ? -43.423 -27.185 53.782 1.00 90.50 706 LEU A C 1
ATOM 5462 O O . LEU A 1 706 ? -42.679 -27.984 53.217 1.00 90.50 706 LEU A O 1
ATOM 5466 N N . SER A 1 707 ? -44.438 -27.575 54.550 1.00 90.12 707 SER A N 1
ATOM 5467 C CA . SER A 1 707 ? -44.755 -28.972 54.806 1.00 90.12 707 SER A CA 1
ATOM 5468 C C . SER A 1 707 ? -46.265 -29.167 54.927 1.00 90.12 707 SER A C 1
ATOM 5470 O O . SER A 1 707 ? -46.945 -28.334 55.519 1.00 90.12 707 SER A O 1
ATOM 5472 N N . PRO A 1 708 ? -46.833 -30.262 54.391 1.00 88.69 708 PRO A N 1
ATOM 5473 C CA . PRO A 1 708 ? -48.244 -30.593 54.580 1.00 88.69 708 PRO A CA 1
ATOM 5474 C C . PRO A 1 708 ? -48.566 -31.142 55.979 1.00 88.69 708 PRO A C 1
ATOM 5476 O O . PRO A 1 708 ? -49.738 -31.368 56.277 1.00 88.69 708 PRO A O 1
ATOM 5479 N N . ILE A 1 709 ? -47.552 -31.404 56.805 1.00 89.00 709 ILE A N 1
ATOM 5480 C CA . ILE A 1 709 ? -47.675 -31.873 58.190 1.00 89.00 709 ILE A CA 1
ATOM 5481 C C . ILE A 1 709 ? -47.098 -30.815 59.132 1.00 89.00 709 ILE A C 1
ATOM 5483 O O . ILE A 1 709 ? -46.133 -30.143 58.769 1.00 89.00 709 ILE A O 1
ATOM 5487 N N . GLY A 1 710 ? -47.743 -30.613 60.280 1.00 84.94 710 GLY A N 1
ATOM 5488 C CA . GLY A 1 710 ? -47.254 -29.712 61.323 1.00 84.94 710 GLY A CA 1
ATOM 5489 C C . GLY A 1 710 ? -46.069 -30.307 62.076 1.00 84.94 710 GLY A C 1
ATOM 5490 O O . GLY A 1 710 ? -45.821 -31.516 61.980 1.00 84.94 710 GLY A O 1
ATOM 5491 N N . THR A 1 711 ? -45.348 -29.463 62.801 1.00 90.69 711 THR A N 1
ATOM 5492 C CA . THR A 1 711 ? -44.175 -29.843 63.592 1.00 90.69 711 THR A CA 1
ATOM 5493 C C . THR A 1 711 ? -44.559 -30.068 65.061 1.00 90.69 711 THR A C 1
ATOM 5495 O O . THR A 1 711 ? -45.449 -29.426 65.618 1.00 90.69 711 THR A O 1
ATOM 5498 N N . GLU A 1 712 ? -43.907 -31.014 65.737 1.00 89.81 712 GLU A N 1
ATOM 5499 C CA . GLU A 1 712 ? -43.990 -31.128 67.199 1.00 89.81 712 GLU A CA 1
ATOM 5500 C C . GLU A 1 712 ? -43.210 -29.976 67.855 1.00 89.81 712 GLU A C 1
ATOM 5502 O O . GLU A 1 712 ? -43.722 -29.353 68.792 1.00 89.81 712 GLU A O 1
ATOM 5507 N N . ALA A 1 713 ? -42.058 -29.611 67.284 1.00 88.62 713 ALA A N 1
ATOM 5508 C CA . ALA A 1 713 ? -41.261 -28.438 67.631 1.00 88.62 713 ALA A CA 1
ATOM 5509 C C . ALA A 1 713 ? -40.482 -27.916 66.410 1.00 88.62 713 ALA A C 1
ATOM 5511 O O . ALA A 1 713 ? -40.204 -28.661 65.467 1.00 88.62 713 ALA A O 1
ATOM 5512 N N . PHE A 1 714 ? -40.122 -26.636 66.424 1.00 91.81 714 PHE A N 1
ATOM 5513 C CA . PHE A 1 714 ? -39.204 -26.051 65.454 1.00 91.81 714 PHE A CA 1
ATOM 5514 C C . PHE A 1 714 ? -38.350 -24.967 66.111 1.00 91.81 714 PHE A C 1
ATOM 5516 O O . PHE A 1 714 ? -38.752 -24.411 67.131 1.00 91.81 714 PHE A O 1
ATOM 5523 N N . LEU A 1 715 ? -37.178 -24.705 65.540 1.00 91.69 715 LEU A N 1
ATOM 5524 C CA . LEU A 1 715 ? -36.259 -23.654 65.975 1.00 91.69 715 LEU A CA 1
ATOM 5525 C C . LEU A 1 715 ? -35.474 -23.107 64.777 1.00 91.69 715 LEU A C 1
ATOM 5527 O O . LEU A 1 715 ? -35.531 -23.689 63.687 1.00 91.69 715 LEU A O 1
ATOM 5531 N N . PHE A 1 716 ? -34.739 -22.021 64.999 1.00 89.75 716 PHE A N 1
ATOM 5532 C CA . PHE A 1 716 ? -33.947 -21.331 63.985 1.00 89.75 716 PHE A CA 1
ATOM 5533 C C . PHE A 1 716 ? -32.499 -21.188 64.433 1.00 89.75 716 PHE A C 1
ATOM 5535 O O . PHE A 1 716 ? -32.260 -20.934 65.610 1.00 89.75 716 PHE A O 1
ATOM 5542 N N . ALA A 1 717 ? -31.557 -21.344 63.508 1.00 88.88 717 ALA A N 1
ATOM 5543 C CA . ALA A 1 717 ? -30.135 -21.121 63.760 1.00 88.88 717 ALA A CA 1
ATOM 5544 C C . ALA A 1 717 ? -29.375 -20.926 62.445 1.00 88.88 717 ALA A C 1
ATOM 5546 O O . ALA A 1 717 ? -29.711 -21.588 61.469 1.00 88.88 717 ALA A O 1
ATOM 5547 N N . ASP A 1 718 ? -28.359 -20.060 62.441 1.00 87.38 718 ASP A N 1
ATOM 5548 C CA . ASP A 1 718 ? -27.398 -19.931 61.333 1.00 87.38 718 ASP A CA 1
ATOM 5549 C C . ASP A 1 718 ? -26.357 -21.053 61.438 1.00 87.38 718 ASP A C 1
ATOM 5551 O O . ASP A 1 718 ? -25.419 -20.986 62.237 1.00 87.38 718 ASP A O 1
ATOM 5555 N N . VAL A 1 719 ? -26.568 -22.132 60.686 1.00 86.94 719 VAL A N 1
ATOM 5556 C CA . VAL A 1 719 ? -25.745 -23.348 60.746 1.00 86.94 719 VAL A CA 1
ATOM 5557 C C . VAL A 1 719 ? -24.730 -23.445 59.613 1.00 86.94 719 VAL A C 1
ATOM 5559 O O . VAL A 1 719 ? -23.869 -24.331 59.631 1.00 86.94 719 VAL A O 1
ATOM 5562 N N . ASP A 1 720 ? -24.801 -22.563 58.613 1.00 82.94 720 ASP A N 1
ATOM 5563 C CA . ASP A 1 720 ? -23.843 -22.520 57.504 1.00 82.94 720 ASP A CA 1
ATOM 5564 C C . ASP A 1 720 ? -22.933 -21.270 57.496 1.00 82.94 720 ASP A C 1
ATOM 5566 O O . ASP A 1 720 ? -21.864 -21.277 56.852 1.00 82.94 720 ASP A O 1
ATOM 5570 N N . GLY A 1 721 ? -23.240 -20.285 58.341 1.00 81.38 721 GLY A N 1
ATOM 5571 C CA . GLY A 1 721 ? -22.486 -19.061 58.590 1.00 81.38 721 GLY A CA 1
ATOM 5572 C C . GLY A 1 721 ? -22.685 -17.996 57.514 1.00 81.38 721 GLY A C 1
ATOM 5573 O O . GLY A 1 721 ? -21.773 -17.188 57.285 1.00 81.38 721 GLY A O 1
ATOM 5574 N N . ASP A 1 722 ? -23.795 -18.033 56.774 1.00 79.12 722 ASP A N 1
ATOM 5575 C CA . ASP A 1 722 ? -24.111 -17.038 55.749 1.00 79.12 722 ASP A CA 1
ATOM 5576 C C . ASP A 1 722 ? -24.800 -15.774 56.303 1.00 79.12 722 ASP A C 1
ATOM 5578 O O . ASP A 1 722 ? -24.931 -14.772 55.581 1.00 79.12 722 ASP A O 1
ATOM 5582 N N . GLY A 1 723 ? -25.109 -15.773 57.604 1.00 80.62 723 GLY A N 1
ATOM 5583 C CA . GLY A 1 723 ? -25.780 -14.698 58.321 1.00 80.62 723 GLY A CA 1
ATOM 5584 C C . GLY A 1 723 ? -27.306 -14.786 58.280 1.00 80.62 723 GLY A C 1
ATOM 5585 O O . GLY A 1 723 ? -27.957 -13.838 58.728 1.00 80.62 723 GLY A O 1
ATOM 5586 N N . LEU A 1 724 ? -27.876 -15.855 57.718 1.00 82.44 724 LEU A N 1
ATOM 5587 C CA . LEU A 1 724 ? -29.302 -16.176 57.728 1.00 82.44 724 LEU A CA 1
ATOM 5588 C C . LEU A 1 724 ? -29.557 -17.357 58.659 1.00 82.44 724 LEU A C 1
ATOM 5590 O O . LEU A 1 724 ? -28.670 -18.146 58.936 1.00 82.44 724 LEU A O 1
ATOM 5594 N N . SER A 1 725 ? -30.764 -17.436 59.217 1.00 85.12 725 SER A N 1
ATOM 5595 C CA . SER A 1 725 ? -31.132 -18.557 60.082 1.00 85.12 725 SER A CA 1
ATOM 5596 C C . SER A 1 725 ? -31.886 -19.627 59.301 1.00 85.12 725 SER A C 1
ATOM 5598 O O . SER A 1 725 ? -32.918 -19.356 58.680 1.00 85.12 725 SER A O 1
ATOM 5600 N N . GLU A 1 726 ? -31.438 -20.870 59.418 1.00 90.12 726 GLU A N 1
ATOM 5601 C CA . GLU A 1 726 ? -32.102 -22.042 58.866 1.00 90.12 726 GLU A CA 1
ATOM 5602 C C . GLU A 1 726 ? -33.154 -22.590 59.834 1.00 90.12 726 GLU A C 1
ATOM 5604 O O . GLU A 1 726 ? -33.068 -22.437 61.053 1.00 90.12 726 GLU A O 1
ATOM 5609 N N . LEU A 1 727 ? -34.153 -23.291 59.293 1.00 93.25 727 LEU A N 1
ATOM 5610 C CA . LEU A 1 727 ? -35.267 -23.840 60.066 1.00 93.25 727 LEU A CA 1
ATOM 5611 C C . LEU A 1 727 ? -35.064 -25.332 60.349 1.00 93.25 727 LEU A C 1
ATOM 5613 O O . LEU A 1 727 ? -35.055 -26.160 59.435 1.00 93.25 727 LEU A O 1
ATOM 5617 N N . PHE A 1 728 ? -35.040 -25.700 61.626 1.00 93.94 728 PHE A N 1
ATOM 5618 C CA . PHE A 1 728 ? -35.138 -27.092 62.059 1.00 93.94 728 PHE A CA 1
ATOM 5619 C C . PHE A 1 728 ? -36.586 -27.434 62.392 1.00 93.94 728 PHE A C 1
ATOM 5621 O O . PHE A 1 728 ? -37.215 -26.770 63.209 1.00 93.94 728 PHE A O 1
ATOM 5628 N N . GLY A 1 729 ? -37.120 -28.489 61.779 1.00 93.62 729 GLY A N 1
ATOM 5629 C CA . GLY A 1 729 ? -38.471 -28.987 62.022 1.00 93.62 729 GLY A CA 1
ATOM 5630 C C . GLY A 1 729 ? -38.459 -30.416 62.546 1.00 93.62 729 GLY A C 1
ATOM 5631 O O . GLY A 1 729 ? -38.078 -31.345 61.826 1.00 93.62 729 GLY A O 1
ATOM 5632 N N . ASP A 1 730 ? -38.924 -30.604 63.778 1.00 93.75 730 ASP A N 1
ATOM 5633 C CA . ASP A 1 730 ? -39.277 -31.915 64.306 1.00 93.75 730 ASP A CA 1
ATOM 5634 C C . ASP A 1 730 ? -40.701 -32.273 63.869 1.00 93.75 730 ASP A C 1
ATOM 5636 O O . ASP A 1 730 ? -41.676 -31.636 64.263 1.00 93.75 730 ASP A O 1
ATOM 5640 N N . PHE A 1 731 ? -40.833 -33.307 63.042 1.00 93.00 731 PHE A N 1
ATOM 5641 C CA . PHE A 1 731 ? -42.114 -33.796 62.537 1.00 93.00 731 PHE A CA 1
ATOM 5642 C C . PHE A 1 731 ? -42.593 -35.053 63.283 1.00 93.00 731 PHE A C 1
ATOM 5644 O O . PHE A 1 731 ? -43.311 -35.893 62.716 1.00 93.00 731 PHE A O 1
ATOM 5651 N N . GLY A 1 732 ? -42.189 -35.226 64.542 1.00 88.94 732 GLY A N 1
ATOM 5652 C CA . GLY A 1 732 ? -42.642 -36.316 65.387 1.00 88.94 732 GLY A CA 1
ATOM 5653 C C . GLY A 1 732 ? -42.104 -37.662 64.908 1.00 88.94 732 GLY A C 1
ATOM 5654 O O . GLY A 1 732 ? -40.924 -37.874 64.627 1.00 88.94 732 GLY A O 1
ATOM 5655 N N . GLY A 1 733 ? -43.018 -38.607 64.672 1.00 87.81 733 GLY A N 1
ATOM 5656 C CA . GLY A 1 733 ? -42.682 -39.914 64.092 1.00 87.81 733 GLY A CA 1
ATOM 5657 C C . GLY A 1 733 ? -42.060 -39.882 62.682 1.00 87.81 733 GLY A C 1
ATOM 5658 O O . GLY A 1 733 ? -41.659 -40.939 62.187 1.00 87.81 733 GLY A O 1
ATOM 5659 N N . PHE A 1 734 ? -42.004 -38.719 62.019 1.00 90.62 734 PHE A N 1
ATOM 5660 C CA . PHE A 1 734 ? -41.322 -38.523 60.733 1.00 90.62 734 PHE A CA 1
ATOM 5661 C C . PHE A 1 734 ? -39.872 -38.026 60.870 1.00 90.62 734 PHE A C 1
ATOM 5663 O O . PHE A 1 734 ? -39.166 -37.961 59.858 1.00 90.62 734 PHE A O 1
ATOM 5670 N N . GLY A 1 735 ? -39.421 -37.761 62.096 1.00 92.38 735 GLY A N 1
ATOM 5671 C CA . GLY A 1 735 ? -38.055 -37.372 62.420 1.00 92.38 735 GLY A CA 1
ATOM 5672 C C . GLY A 1 735 ? -37.786 -35.875 62.312 1.00 92.38 735 GLY A C 1
ATOM 5673 O O . GLY A 1 735 ? -38.692 -35.078 62.071 1.00 92.38 735 GLY A O 1
ATOM 5674 N N . LEU A 1 736 ? -36.507 -35.533 62.440 1.00 94.00 736 LEU A N 1
ATOM 5675 C CA . LEU A 1 736 ? -35.976 -34.175 62.443 1.00 94.00 736 LEU A CA 1
ATOM 5676 C C . LEU A 1 736 ? -35.369 -33.806 61.086 1.00 94.00 736 LEU A C 1
ATOM 5678 O O . LEU A 1 736 ? -34.582 -34.568 60.506 1.00 94.00 736 LEU A O 1
ATOM 5682 N N . TRP A 1 737 ? -35.737 -32.630 60.588 1.00 95.31 737 TRP A N 1
ATOM 5683 C CA . TRP A 1 737 ? -35.376 -32.134 59.265 1.00 95.31 737 TRP A CA 1
ATOM 5684 C C . TRP A 1 737 ? -34.863 -30.694 59.329 1.00 95.31 737 TRP A C 1
ATOM 5686 O O . TRP A 1 737 ? -35.306 -29.922 60.169 1.00 95.31 737 TRP A O 1
ATOM 5696 N N . LEU A 1 738 ? -33.964 -30.347 58.410 1.00 94.56 738 LEU A N 1
ATOM 5697 C CA . LEU A 1 738 ? -33.417 -29.007 58.198 1.00 94.56 738 LEU A CA 1
ATOM 5698 C C . LEU A 1 738 ? -33.966 -28.438 56.890 1.00 94.56 738 LEU A C 1
ATOM 5700 O O . LEU A 1 738 ? -33.893 -29.114 55.861 1.00 94.56 738 LEU A O 1
ATOM 5704 N N . TRP A 1 739 ? -34.526 -27.237 56.928 1.00 93.00 739 TRP A N 1
ATOM 5705 C CA . TRP A 1 739 ? -34.914 -26.461 55.758 1.00 93.00 739 TRP A CA 1
ATOM 5706 C C . TRP A 1 739 ? -33.876 -25.377 55.513 1.00 93.00 739 TRP A C 1
ATOM 5708 O O . TRP A 1 739 ? -33.745 -24.453 56.310 1.00 93.00 739 TRP A O 1
ATOM 5718 N N . ASP A 1 740 ? -33.185 -25.509 54.388 1.00 88.56 740 ASP A N 1
ATOM 5719 C CA . ASP A 1 740 ? -32.152 -24.589 53.929 1.00 88.56 740 ASP A CA 1
ATOM 5720 C C . ASP A 1 740 ? -32.297 -24.409 52.408 1.00 88.56 740 ASP A C 1
ATOM 5722 O O . ASP A 1 740 ? -32.544 -25.381 51.681 1.00 88.56 740 ASP A O 1
ATOM 5726 N N . ASN A 1 741 ? -32.185 -23.168 51.926 1.00 85.44 741 ASN A N 1
ATOM 5727 C CA . ASN A 1 741 ? -32.177 -22.825 50.502 1.00 85.44 741 ASN A CA 1
ATOM 5728 C C . ASN A 1 741 ? -33.326 -23.480 49.694 1.00 85.44 741 ASN A C 1
ATOM 5730 O O . ASN A 1 741 ? -33.121 -24.052 48.617 1.00 85.44 741 ASN A O 1
ATOM 5734 N N . ASP A 1 742 ? -34.551 -23.403 50.225 1.00 86.19 742 ASP A N 1
ATOM 5735 C CA . ASP A 1 742 ? -35.779 -24.007 49.680 1.00 86.19 742 ASP A CA 1
ATOM 5736 C C . ASP A 1 742 ? -35.804 -25.554 49.627 1.00 86.19 742 ASP A C 1
ATOM 5738 O O . ASP A 1 742 ? -36.557 -26.160 48.847 1.00 86.19 742 ASP A O 1
ATOM 5742 N N . VAL A 1 743 ? -34.982 -26.232 50.435 1.00 89.81 743 VAL A N 1
ATOM 5743 C CA . VAL A 1 743 ? -34.853 -27.695 50.432 1.00 89.81 743 VAL A CA 1
ATOM 5744 C C . VAL A 1 743 ? -34.912 -28.279 51.846 1.00 89.81 743 VAL A C 1
ATOM 5746 O O . VAL A 1 743 ? -34.113 -27.950 52.713 1.00 89.81 743 VAL A O 1
ATOM 5749 N N . TRP A 1 744 ? -35.806 -29.256 52.050 1.00 93.88 744 TRP A N 1
ATOM 5750 C CA . TRP A 1 744 ? -35.809 -30.110 53.244 1.00 93.88 744 TRP A CA 1
ATOM 5751 C C . TRP A 1 744 ? -34.753 -31.221 53.154 1.00 93.88 744 TRP A C 1
ATOM 5753 O O . TRP A 1 744 ? -34.792 -32.061 52.247 1.00 93.88 744 TRP A O 1
ATOM 5763 N N . SER A 1 745 ? -33.894 -31.302 54.165 1.00 93.31 745 SER A N 1
ATOM 5764 C CA . SER A 1 745 ? -32.903 -32.355 54.382 1.00 93.31 745 SER A CA 1
ATOM 5765 C C . SER A 1 745 ? -33.209 -33.119 55.671 1.00 93.31 745 SER A C 1
ATOM 5767 O O . SER A 1 745 ? -33.268 -32.540 56.748 1.00 93.31 745 SER A O 1
ATOM 5769 N N . CYS A 1 746 ? -33.414 -34.437 55.589 1.00 93.81 746 CYS A N 1
ATOM 5770 C CA . CYS A 1 746 ? -33.643 -35.263 56.780 1.00 93.81 746 CYS A CA 1
ATOM 5771 C C . CYS A 1 746 ? -32.331 -35.449 57.545 1.00 93.81 746 CYS A C 1
ATOM 5773 O O . CYS A 1 746 ? -31.391 -36.028 56.994 1.00 93.81 746 CYS A O 1
ATOM 5775 N N . LEU A 1 747 ? -32.286 -35.017 58.806 1.00 93.38 747 LEU A N 1
ATOM 5776 C CA . LEU A 1 747 ? -31.120 -35.189 59.672 1.00 93.38 747 LEU A CA 1
ATOM 5777 C C . LEU A 1 747 ? -31.161 -36.532 60.399 1.00 93.38 747 LEU A C 1
ATOM 5779 O O . LEU A 1 747 ? -30.159 -37.246 60.468 1.00 93.38 747 LEU A O 1
ATOM 5783 N N . THR A 1 748 ? -32.330 -36.899 60.926 1.00 91.50 748 THR A N 1
ATOM 5784 C CA . THR A 1 748 ? -32.543 -38.178 61.606 1.00 91.50 748 THR A CA 1
ATOM 5785 C C . THR A 1 748 ? -34.015 -38.581 61.591 1.00 91.50 748 THR A C 1
ATOM 5787 O O . THR A 1 748 ? -34.906 -37.747 61.501 1.00 91.50 748 THR A O 1
ATOM 5790 N N . LEU A 1 749 ? -34.278 -39.886 61.695 1.00 92.06 749 LEU A N 1
ATOM 5791 C CA . LEU A 1 749 ? -35.630 -40.436 61.871 1.00 92.06 749 LEU A CA 1
ATOM 5792 C C . LEU A 1 749 ? -36.010 -40.614 63.351 1.00 92.06 749 LEU A C 1
ATOM 5794 O O . LEU A 1 749 ? -37.065 -41.174 63.646 1.00 92.06 749 LEU A O 1
ATOM 5798 N N . ALA A 1 750 ? -35.128 -40.227 64.276 1.00 89.31 750 ALA A N 1
ATOM 5799 C CA . ALA A 1 750 ? -35.452 -40.167 65.696 1.00 89.31 750 ALA A CA 1
ATOM 5800 C C . ALA A 1 750 ? -36.391 -38.984 65.968 1.00 89.31 750 ALA A C 1
ATOM 5802 O O . ALA A 1 750 ? -36.253 -37.951 65.319 1.00 89.31 750 ALA A O 1
ATOM 5803 N N . ASN A 1 751 ? -37.315 -39.161 66.916 1.00 91.25 751 ASN A N 1
ATOM 5804 C CA . ASN A 1 751 ? -38.164 -38.085 67.417 1.00 91.25 751 ASN A CA 1
ATOM 5805 C C . ASN A 1 751 ? -37.452 -37.414 68.599 1.00 91.25 751 ASN A C 1
ATOM 5807 O O . ASN A 1 751 ? -37.333 -38.087 69.632 1.00 91.25 751 ASN A O 1
ATOM 5811 N N . PRO A 1 752 ? -36.910 -36.194 68.459 1.00 92.38 752 PRO A N 1
ATOM 5812 C CA . PRO A 1 752 ? -36.363 -35.480 69.601 1.00 92.38 752 PRO A CA 1
ATOM 5813 C C . PRO A 1 752 ? -37.468 -35.140 70.623 1.00 92.38 752 PRO A C 1
ATOM 5815 O O . PRO A 1 752 ? -38.593 -34.830 70.258 1.00 92.38 752 PRO A O 1
ATOM 5818 N N . GLU A 1 753 ? -37.165 -35.235 71.917 1.00 91.56 753 GLU A N 1
ATOM 5819 C CA . GLU A 1 753 ? -38.042 -34.809 73.022 1.00 91.56 753 GLU A CA 1
ATOM 5820 C C . GLU A 1 753 ? -37.796 -33.329 73.394 1.00 91.56 753 GLU A C 1
ATOM 5822 O O . GLU A 1 753 ? -38.678 -32.681 73.958 1.00 91.56 753 GLU A O 1
ATOM 5827 N N . GLY A 1 754 ? -36.637 -32.779 73.012 1.00 90.50 754 GLY A N 1
ATOM 5828 C CA . GLY A 1 754 ? -36.260 -31.375 73.168 1.00 90.50 754 GLY A CA 1
ATOM 5829 C C . GLY A 1 754 ? -35.122 -30.987 72.220 1.00 90.50 754 GLY A C 1
ATOM 5830 O O . GLY A 1 754 ? -34.314 -31.833 71.832 1.00 90.50 754 GLY A O 1
ATOM 5831 N N . MET A 1 755 ? -35.071 -29.716 71.820 1.00 93.50 755 MET A N 1
ATOM 5832 C CA . MET A 1 755 ? -34.036 -29.177 70.934 1.00 93.50 755 MET A CA 1
ATOM 5833 C C . MET A 1 755 ? -33.666 -27.757 71.356 1.00 93.50 755 MET A C 1
ATOM 5835 O O . MET A 1 755 ? -34.554 -26.974 71.688 1.00 93.50 755 MET A O 1
ATOM 5839 N N . ILE A 1 756 ? -32.377 -27.444 71.307 1.00 93.12 756 ILE A N 1
ATOM 5840 C CA . ILE A 1 756 ? -31.815 -26.097 71.456 1.00 93.12 756 ILE A CA 1
ATOM 5841 C C . ILE A 1 756 ? -30.696 -25.926 70.422 1.00 93.12 756 ILE A C 1
ATOM 5843 O O . ILE A 1 756 ? -30.282 -26.903 69.788 1.00 93.12 756 ILE A O 1
ATOM 5847 N N . THR A 1 757 ? -30.187 -24.711 70.273 1.00 93.12 757 THR A N 1
ATOM 5848 C CA . THR A 1 757 ? -29.044 -24.410 69.407 1.00 93.12 757 THR A CA 1
ATOM 5849 C C . THR A 1 757 ? -28.002 -23.589 70.137 1.00 93.12 757 THR A C 1
ATOM 5851 O O . THR A 1 757 ? -28.355 -22.884 71.079 1.00 93.12 757 THR A O 1
ATOM 5854 N N . GLY A 1 758 ? -26.752 -23.687 69.691 1.00 89.69 758 GLY A N 1
ATOM 5855 C CA . GLY A 1 758 ? -25.670 -22.829 70.157 1.00 89.69 758 GLY A CA 1
ATOM 5856 C C . GLY A 1 758 ? -24.333 -23.112 69.490 1.00 89.69 758 GLY A C 1
ATOM 5857 O O . GLY A 1 758 ? -24.141 -24.223 69.005 1.00 89.69 758 GLY A O 1
ATOM 5858 N N . ASP A 1 759 ? -23.447 -22.116 69.436 1.00 90.56 759 ASP A N 1
ATOM 5859 C CA . ASP A 1 759 ? -22.084 -22.233 68.882 1.00 90.56 759 ASP A CA 1
ATOM 5860 C C . ASP A 1 759 ? -21.161 -22.929 69.892 1.00 90.56 759 ASP A C 1
ATOM 5862 O O . ASP A 1 759 ? -20.476 -22.298 70.687 1.00 90.56 759 ASP A O 1
ATOM 5866 N N . THR A 1 760 ? -21.212 -24.256 69.920 1.00 90.25 760 THR A N 1
ATOM 5867 C CA . THR A 1 760 ? -20.518 -25.114 70.890 1.00 90.25 760 THR A CA 1
ATOM 5868 C C . THR A 1 760 ? -19.035 -25.341 70.585 1.00 90.25 760 THR A C 1
ATOM 5870 O O . THR A 1 760 ? -18.353 -26.005 71.376 1.00 90.25 760 THR A O 1
ATOM 5873 N N . ASP A 1 761 ? -18.534 -24.885 69.431 1.00 87.25 761 ASP A N 1
ATOM 5874 C CA . ASP A 1 761 ? -17.126 -25.042 69.044 1.00 87.25 761 ASP A CA 1
ATOM 5875 C C . ASP A 1 761 ? -16.398 -23.759 68.602 1.00 87.25 761 ASP A C 1
ATOM 5877 O O . ASP A 1 761 ? -15.203 -23.828 68.262 1.00 87.25 761 ASP A O 1
ATOM 5881 N N . GLY A 1 762 ? -17.080 -22.614 68.668 1.00 86.00 762 GLY A N 1
ATOM 5882 C CA . GLY A 1 762 ? -16.518 -21.278 68.499 1.00 86.00 762 GLY A CA 1
ATOM 5883 C C . GLY A 1 762 ? -16.205 -20.916 67.053 1.00 86.00 762 GLY A C 1
ATOM 5884 O O . GLY A 1 762 ? -15.357 -20.046 66.792 1.00 86.00 762 GLY A O 1
ATOM 5885 N N . ASP A 1 763 ? -16.785 -21.626 66.081 1.00 86.00 763 ASP A N 1
ATOM 5886 C CA . ASP A 1 763 ? -16.534 -21.376 64.661 1.00 86.00 763 ASP A CA 1
ATOM 5887 C C . ASP A 1 763 ? -17.392 -20.235 64.079 1.00 86.00 763 ASP A C 1
ATOM 5889 O O . ASP A 1 763 ? -17.139 -19.785 62.949 1.00 86.00 763 ASP A O 1
ATOM 5893 N N . GLY A 1 764 ? -18.307 -19.694 64.890 1.00 85.56 764 GLY A N 1
ATOM 5894 C CA . GLY A 1 764 ? -19.244 -18.638 64.539 1.00 85.56 764 GLY A CA 1
ATOM 5895 C C . GLY A 1 764 ? -20.548 -19.155 63.935 1.00 85.56 764 GLY A C 1
ATOM 5896 O O . GLY A 1 764 ? -21.311 -18.339 63.415 1.00 85.56 764 GLY A O 1
ATOM 5897 N N . ARG A 1 765 ? -20.791 -20.472 63.941 1.00 89.75 765 ARG A N 1
ATOM 5898 C CA . ARG A 1 765 ? -22.035 -21.108 63.490 1.00 89.75 765 ARG A CA 1
ATOM 5899 C C . ARG A 1 765 ? -22.707 -21.799 64.657 1.00 89.75 765 ARG A C 1
ATOM 5901 O O . ARG A 1 765 ? -22.060 -22.362 65.524 1.00 89.75 765 ARG A O 1
ATOM 5908 N N . ALA A 1 766 ? -24.029 -21.802 64.652 1.00 89.75 766 ALA A N 1
ATOM 5909 C CA . ALA A 1 766 ? -24.777 -22.513 65.670 1.00 89.75 766 ALA A CA 1
ATOM 5910 C C . ALA A 1 766 ? -24.871 -24.015 65.343 1.00 89.75 766 ALA A C 1
ATOM 5912 O O . ALA A 1 766 ? -25.233 -24.422 64.237 1.00 89.75 766 ALA A O 1
ATOM 5913 N N . GLU A 1 767 ? -24.643 -24.863 66.342 1.00 92.62 767 GLU A N 1
ATOM 5914 C CA . GLU A 1 767 ? -24.976 -26.282 66.297 1.00 92.62 767 GLU A CA 1
ATOM 5915 C C . GLU A 1 767 ? -26.393 -26.551 66.789 1.00 92.62 767 GLU A C 1
ATOM 5917 O O . GLU A 1 767 ? -26.959 -25.820 67.597 1.00 92.62 767 GLU A O 1
ATOM 5922 N N . LEU A 1 768 ? -26.945 -27.690 66.368 1.00 94.81 768 LEU A N 1
ATOM 5923 C CA . LEU A 1 768 ? -28.182 -28.231 66.921 1.00 94.81 768 LEU A CA 1
ATOM 5924 C C . LEU A 1 768 ? -27.867 -29.221 68.045 1.00 94.81 768 LEU A C 1
ATOM 5926 O O . LEU A 1 768 ? -27.232 -30.252 67.812 1.00 94.81 768 LEU A O 1
ATOM 5930 N N . ILE A 1 769 ? -28.429 -28.996 69.229 1.00 94.31 769 ILE A N 1
ATOM 5931 C CA . ILE A 1 769 ? -28.400 -29.940 70.342 1.00 94.31 769 ILE A CA 1
ATOM 5932 C C . ILE A 1 769 ? -29.790 -30.561 70.488 1.00 94.31 769 ILE A C 1
ATOM 5934 O O . ILE A 1 769 ? -30.774 -29.884 70.778 1.00 94.31 769 ILE A O 1
ATOM 5938 N N . GLY A 1 770 ? -29.875 -31.876 70.296 1.00 93.38 770 GLY A N 1
ATOM 5939 C CA . GLY A 1 770 ? -31.119 -32.637 70.348 1.00 93.38 770 GLY A CA 1
ATOM 5940 C C . GLY A 1 770 ? -31.127 -33.667 71.472 1.00 93.38 770 GLY A C 1
ATOM 5941 O O . GLY A 1 770 ? -30.260 -34.545 71.545 1.00 93.38 770 GLY A O 1
ATOM 5942 N N . ASP A 1 771 ? -32.155 -33.611 72.310 1.00 93.88 771 ASP A N 1
ATOM 5943 C CA . ASP A 1 771 ? -32.530 -34.706 73.191 1.00 93.88 771 ASP A CA 1
ATOM 5944 C C . ASP A 1 771 ? -33.287 -35.765 72.387 1.00 93.88 771 ASP A C 1
ATOM 5946 O O . ASP A 1 771 ? -34.444 -35.584 72.031 1.00 93.88 771 ASP A O 1
ATOM 5950 N N . ALA A 1 772 ? -32.650 -36.900 72.105 1.00 91.81 772 ALA A N 1
ATOM 5951 C CA . ALA A 1 772 ? -33.264 -38.019 71.394 1.00 91.81 772 ALA A CA 1
ATOM 5952 C C . ALA A 1 772 ? -33.974 -39.012 72.347 1.00 91.81 772 ALA A C 1
ATOM 5954 O O . ALA A 1 772 ? -34.069 -40.218 72.058 1.00 91.81 772 ALA A O 1
ATOM 5955 N N . GLY A 1 773 ? -34.417 -38.535 73.513 1.00 88.75 773 GLY A N 1
ATOM 5956 C CA . GLY A 1 773 ? -35.141 -39.273 74.536 1.00 88.75 773 GLY A CA 1
ATOM 5957 C C . GLY A 1 773 ? -34.293 -40.381 75.152 1.00 88.75 773 GLY A C 1
ATOM 5958 O O . GLY A 1 773 ? -33.199 -40.191 75.683 1.00 88.75 773 GLY A O 1
ATOM 5959 N N . ALA A 1 774 ? -34.749 -41.630 75.025 1.00 88.56 774 ALA A N 1
ATOM 5960 C CA . ALA A 1 774 ? -34.002 -42.791 75.526 1.00 88.56 774 ALA A CA 1
ATOM 5961 C C . ALA A 1 774 ? -32.619 -43.000 74.864 1.00 88.56 774 ALA A C 1
ATOM 5963 O O . ALA A 1 774 ? -31.834 -43.819 75.352 1.00 88.56 774 ALA A O 1
ATOM 5964 N N . LEU A 1 775 ? -32.328 -42.317 73.750 1.00 90.56 775 LEU A N 1
ATOM 5965 C CA . LEU A 1 775 ? -31.016 -42.329 73.095 1.00 90.56 775 LEU A CA 1
ATOM 5966 C C . LEU A 1 775 ? -30.045 -41.289 73.681 1.00 90.56 775 LEU A C 1
ATOM 5968 O O . LEU A 1 775 ? -28.869 -41.301 73.308 1.00 90.56 775 LEU A O 1
ATOM 5972 N N . GLY A 1 776 ? -30.502 -40.454 74.615 1.00 92.88 776 GLY A N 1
ATOM 5973 C CA . GLY A 1 776 ? -29.720 -39.417 75.276 1.00 92.88 776 GLY A CA 1
ATOM 5974 C C . GLY A 1 776 ? -29.569 -38.145 74.444 1.00 92.88 776 GLY A C 1
ATOM 5975 O O . GLY A 1 776 ? -30.278 -37.947 73.461 1.00 92.88 776 GLY A O 1
ATOM 5976 N N . LEU A 1 777 ? -28.609 -37.314 74.841 1.00 95.06 777 LEU A N 1
ATOM 5977 C CA . LEU A 1 777 ? -28.358 -35.978 74.306 1.00 95.06 777 LEU A CA 1
ATOM 5978 C C . LEU A 1 777 ? -27.247 -35.997 73.249 1.00 95.06 777 LEU A C 1
ATOM 5980 O O . LEU A 1 777 ? -26.180 -36.587 73.469 1.00 95.06 777 LEU A O 1
ATOM 5984 N N . TRP A 1 778 ? -27.493 -35.337 72.121 1.00 95.25 778 TRP A N 1
ATOM 5985 C CA . TRP A 1 778 ? -26.609 -35.304 70.958 1.00 95.25 778 TRP A CA 1
ATOM 5986 C C . TRP A 1 778 ? -26.427 -33.881 70.439 1.00 95.25 778 TRP A C 1
ATOM 5988 O O . TRP A 1 778 ? -27.348 -33.083 70.535 1.00 95.25 778 TRP A O 1
ATOM 5998 N N . VAL A 1 779 ? -25.272 -33.607 69.838 1.00 94.12 779 VAL A N 1
ATOM 5999 C CA . VAL A 1 779 ? -24.993 -32.384 69.078 1.00 94.12 779 VAL A CA 1
ATOM 6000 C C . VAL A 1 779 ? -24.781 -32.732 67.604 1.00 94.12 779 VAL A C 1
ATOM 6002 O O . VAL A 1 779 ? -24.180 -33.767 67.285 1.00 94.12 779 VAL A O 1
ATOM 6005 N N . TRP A 1 780 ? -25.312 -31.904 66.712 1.00 94.19 780 TRP A N 1
ATOM 6006 C CA . TRP A 1 780 ? -25.127 -31.965 65.270 1.00 94.19 780 TRP A CA 1
ATOM 6007 C C . TRP A 1 780 ? -24.406 -30.709 64.796 1.00 94.19 780 TRP A C 1
ATOM 6009 O O . TRP A 1 780 ? -24.922 -29.609 64.974 1.00 94.19 780 TRP A O 1
ATOM 6019 N N . ASN A 1 781 ? -23.258 -30.907 64.149 1.00 90.31 781 ASN A N 1
ATOM 6020 C CA . ASN A 1 781 ? -22.460 -29.848 63.542 1.00 90.31 781 ASN A CA 1
ATOM 6021 C C . ASN A 1 781 ? -22.270 -30.160 62.050 1.00 90.31 781 ASN A C 1
ATOM 6023 O O . ASN A 1 781 ? -21.599 -31.136 61.693 1.00 90.31 781 ASN A O 1
ATOM 6027 N N . GLY A 1 782 ? -22.922 -29.387 61.175 1.00 82.19 782 GLY A N 1
ATOM 6028 C CA . GLY A 1 782 ? -22.647 -29.351 59.731 1.00 82.19 782 GLY A CA 1
ATOM 6029 C C . GLY A 1 782 ? -22.710 -30.689 58.971 1.00 82.19 782 GLY A C 1
ATOM 6030 O O . GLY A 1 782 ? -22.178 -30.801 57.863 1.00 82.19 782 GLY A O 1
ATOM 6031 N N . GLY A 1 783 ? -23.334 -31.727 59.540 1.00 85.12 783 GLY A N 1
ATOM 6032 C CA . GLY A 1 783 ? -23.431 -33.072 58.958 1.00 85.12 783 GLY A CA 1
ATOM 6033 C C . GLY A 1 783 ? -22.963 -34.219 59.860 1.00 85.12 783 GLY A C 1
ATOM 6034 O O . GLY A 1 783 ? -23.323 -35.367 59.583 1.00 85.12 783 GLY A O 1
ATOM 6035 N N . ASP A 1 784 ? -22.233 -33.935 60.939 1.00 88.56 784 ASP A N 1
ATOM 6036 C CA . ASP A 1 784 ? -21.726 -34.938 61.879 1.00 88.56 784 ASP A CA 1
ATOM 6037 C C . ASP A 1 784 ? -22.491 -34.900 63.214 1.00 88.56 784 ASP A C 1
ATOM 6039 O O . ASP A 1 784 ? -22.691 -33.848 63.811 1.00 88.56 784 ASP A O 1
ATOM 6043 N N . TRP A 1 785 ? -22.917 -36.074 63.698 1.00 93.50 785 TRP A N 1
ATOM 6044 C CA . TRP A 1 785 ? -23.585 -36.240 64.996 1.00 93.50 785 TRP A CA 1
ATOM 6045 C C . TRP A 1 785 ? -22.609 -36.757 66.060 1.00 93.50 785 TRP A C 1
ATOM 6047 O O . TRP A 1 785 ? -21.969 -37.798 65.866 1.00 93.50 785 TRP A O 1
ATOM 6057 N N . MET A 1 786 ? -22.573 -36.110 67.225 1.00 93.50 786 MET A N 1
ATOM 6058 C CA . MET A 1 786 ? -21.821 -36.547 68.404 1.00 93.50 786 MET A CA 1
ATOM 6059 C C . MET A 1 786 ? -22.753 -36.742 69.605 1.00 93.50 786 MET A C 1
ATOM 6061 O O . MET A 1 786 ? -23.572 -35.888 69.918 1.00 93.50 786 MET A O 1
ATOM 6065 N N . GLN A 1 787 ? -22.626 -37.870 70.308 1.00 94.69 787 GLN A N 1
ATOM 6066 C CA . GLN A 1 787 ? -23.371 -38.101 71.549 1.00 94.69 787 GLN A CA 1
ATOM 6067 C C . GLN A 1 787 ? -22.651 -37.441 72.728 1.00 94.69 787 GLN A C 1
ATOM 6069 O O . GLN A 1 787 ? -21.524 -37.829 73.040 1.00 94.69 787 GLN A O 1
ATOM 6074 N N . LEU A 1 788 ? -23.322 -36.521 73.423 1.00 94.56 788 LEU A N 1
ATOM 6075 C CA . LEU A 1 788 ? -22.799 -35.864 74.626 1.00 94.56 788 LEU A CA 1
ATOM 6076 C C . LEU A 1 788 ? -23.009 -36.727 75.877 1.00 94.56 788 LEU A C 1
ATOM 6078 O O . LEU A 1 788 ? -22.130 -36.843 76.734 1.00 94.56 788 LEU A O 1
ATOM 6082 N N . THR A 1 789 ? -24.174 -37.372 75.985 1.00 94.25 789 THR A N 1
ATOM 6083 C CA . THR A 1 789 ? -24.487 -38.320 77.064 1.00 94.25 789 THR A CA 1
ATOM 6084 C C . THR A 1 789 ? -25.592 -39.292 76.653 1.00 94.25 789 THR A C 1
ATOM 6086 O O . THR A 1 789 ? -26.440 -38.986 75.827 1.00 94.25 789 THR A O 1
ATOM 6089 N N . GLY A 1 790 ? -25.598 -40.492 77.240 1.00 93.69 790 GLY A N 1
ATOM 6090 C CA . GLY A 1 790 ? -26.666 -41.485 77.051 1.00 93.69 790 GLY A CA 1
ATOM 6091 C C . GLY A 1 790 ? -27.834 -41.345 78.035 1.00 93.69 790 GLY A C 1
ATOM 6092 O O . GLY A 1 790 ? -28.645 -42.262 78.141 1.00 93.69 790 GLY A O 1
ATOM 6093 N N . VAL A 1 791 ? -27.865 -40.268 78.822 1.00 93.94 791 VAL A N 1
ATOM 6094 C CA . VAL A 1 791 ? -28.921 -39.976 79.802 1.00 93.94 791 VAL A CA 1
ATOM 6095 C C . VAL A 1 791 ? -29.941 -39.038 79.165 1.00 93.94 791 VAL A C 1
ATOM 6097 O O . VAL A 1 791 ? -29.536 -38.104 78.482 1.00 93.94 791 VAL A O 1
ATOM 6100 N N . ASN A 1 792 ? -31.230 -39.296 79.402 1.00 92.44 792 ASN A N 1
ATOM 6101 C CA . ASN A 1 792 ? -32.326 -38.446 78.937 1.00 92.44 792 ASN A CA 1
ATOM 6102 C C . ASN A 1 792 ? -32.419 -37.181 79.818 1.00 92.44 792 ASN A C 1
ATOM 6104 O O . ASN A 1 792 ? -32.673 -37.347 81.023 1.00 92.44 792 ASN A O 1
ATOM 6108 N N . PRO A 1 793 ? -32.150 -35.971 79.298 1.00 93.50 793 PRO A N 1
ATOM 6109 C CA . PRO A 1 793 ? -32.448 -34.733 80.007 1.00 93.50 793 PRO A CA 1
ATOM 6110 C C . PRO A 1 793 ? -33.967 -34.532 80.158 1.00 93.50 793 PRO A C 1
ATOM 6112 O O . PRO A 1 793 ? -34.788 -35.228 79.576 1.00 93.50 793 PRO A O 1
ATOM 6115 N N . VAL A 1 794 ? -34.343 -33.612 81.035 1.00 90.31 794 VAL A N 1
ATOM 6116 C CA . VAL A 1 794 ? -35.719 -33.149 81.262 1.00 90.31 794 VAL A CA 1
ATOM 6117 C C . VAL A 1 794 ? -35.893 -31.739 80.701 1.00 90.31 794 VAL A C 1
ATOM 6119 O O . VAL A 1 794 ? -36.972 -31.400 80.230 1.00 90.31 794 VAL A O 1
ATOM 6122 N N . SER A 1 795 ? -34.830 -30.935 80.751 1.00 90.06 795 SER A N 1
ATOM 6123 C CA . SER A 1 795 ? -34.758 -29.590 80.186 1.00 90.06 795 SER A CA 1
ATOM 6124 C C . SER A 1 795 ? -33.329 -29.306 79.733 1.00 90.06 795 SER A C 1
ATOM 6126 O O . SER A 1 795 ? -32.380 -29.872 80.288 1.00 90.06 795 SER A O 1
ATOM 6128 N N . LEU A 1 796 ? -33.187 -28.427 78.743 1.00 93.12 796 LEU A N 1
ATOM 6129 C CA . LEU A 1 796 ? -31.916 -28.022 78.148 1.00 93.12 796 LEU A CA 1
ATOM 6130 C C . LEU A 1 796 ? -31.825 -26.494 78.073 1.00 93.12 796 LEU A C 1
ATOM 6132 O O . LEU A 1 796 ? -32.853 -25.836 77.941 1.00 93.12 796 LEU A O 1
ATOM 6136 N N . ALA A 1 797 ? -30.607 -25.966 78.130 1.00 92.38 797 ALA A N 1
ATOM 6137 C CA . ALA A 1 797 ? -30.266 -24.584 77.795 1.00 92.38 797 ALA A CA 1
ATOM 6138 C C . ALA A 1 797 ? -28.866 -24.545 77.152 1.00 92.38 797 ALA A C 1
ATOM 6140 O O . ALA A 1 797 ? -28.065 -25.456 77.386 1.00 92.38 797 ALA A O 1
ATOM 6141 N N . ALA A 1 798 ? -28.597 -23.528 76.334 1.00 92.06 798 ALA A N 1
ATOM 6142 C CA . ALA A 1 798 ? -27.267 -23.205 75.816 1.00 92.06 798 ALA A CA 1
ATOM 6143 C C . ALA A 1 798 ? -26.833 -21.874 76.434 1.00 92.06 798 ALA A C 1
ATOM 6145 O O . ALA A 1 798 ? -27.672 -20.979 76.552 1.00 92.06 798 ALA A O 1
ATOM 6146 N N . ALA A 1 799 ? -25.589 -21.784 76.896 1.00 92.19 799 ALA A N 1
ATOM 6147 C CA . ALA A 1 799 ? -25.063 -20.577 77.527 1.00 92.19 799 ALA A CA 1
ATOM 6148 C C . ALA A 1 799 ? -23.528 -20.547 77.481 1.00 92.19 799 ALA A C 1
ATOM 6150 O O . ALA A 1 799 ? -22.938 -21.571 77.801 1.00 92.19 799 ALA A O 1
ATOM 6151 N N . ASP A 1 800 ? -22.878 -19.429 77.172 1.00 92.19 800 ASP A N 1
ATOM 6152 C CA . ASP A 1 800 ? -21.437 -19.212 77.403 1.00 92.19 800 ASP A CA 1
ATOM 6153 C C . ASP A 1 800 ? -21.154 -19.006 78.906 1.00 92.19 800 ASP A C 1
ATOM 6155 O O . ASP A 1 800 ? -21.076 -17.886 79.410 1.00 92.19 800 ASP A O 1
ATOM 6159 N N . VAL A 1 801 ? -21.048 -20.104 79.664 1.00 92.31 801 VAL A N 1
ATOM 6160 C CA . VAL A 1 801 ? -20.994 -20.075 81.136 1.00 92.31 801 VAL A CA 1
ATOM 6161 C C . VAL A 1 801 ? -19.596 -19.716 81.665 1.00 92.31 801 VAL A C 1
ATOM 6163 O O . VAL A 1 801 ? -19.462 -19.411 82.855 1.00 92.31 801 VAL A O 1
ATOM 6166 N N . ASP A 1 802 ? -18.533 -19.802 80.851 1.00 89.19 802 ASP A N 1
ATOM 6167 C CA . ASP A 1 802 ? -17.161 -19.440 81.255 1.00 89.19 802 ASP A CA 1
ATOM 6168 C C . ASP A 1 802 ? -16.521 -18.257 80.503 1.00 89.19 802 ASP A C 1
ATOM 6170 O O . ASP A 1 802 ? -15.400 -17.854 80.860 1.00 89.19 802 ASP A O 1
ATOM 6174 N N . GLY A 1 803 ? -17.246 -17.649 79.562 1.00 88.75 803 GLY A N 1
ATOM 6175 C CA . GLY A 1 803 ? -16.907 -16.389 78.901 1.00 88.75 803 GLY A CA 1
ATOM 6176 C C . GLY A 1 803 ? -15.820 -16.535 77.851 1.00 88.75 803 GLY A C 1
ATOM 6177 O O . GLY A 1 803 ? -15.038 -15.594 77.634 1.00 88.75 803 GLY A O 1
ATOM 6178 N N . ASP A 1 804 ? -15.670 -17.728 77.278 1.00 87.56 804 ASP A N 1
ATOM 6179 C CA . ASP A 1 804 ? -14.692 -17.989 76.229 1.00 87.56 804 ASP A CA 1
ATOM 6180 C C . ASP A 1 804 ? -15.217 -17.693 74.814 1.00 87.56 804 ASP A C 1
ATOM 6182 O O . ASP A 1 804 ? -14.402 -17.573 73.887 1.00 87.56 804 ASP A O 1
ATOM 6186 N N . GLY A 1 805 ? -16.514 -17.394 74.699 1.00 87.06 805 GLY A N 1
ATOM 6187 C CA . GLY A 1 805 ? -17.230 -17.078 73.470 1.00 87.06 805 GLY A CA 1
ATOM 6188 C C . GLY A 1 805 ? -17.950 -18.277 72.852 1.00 87.06 805 GLY A C 1
ATOM 6189 O O . GLY A 1 805 ? -18.689 -18.066 71.889 1.00 87.06 805 GLY A O 1
ATOM 6190 N N . ASP A 1 806 ? -17.749 -19.489 73.380 1.00 90.19 806 ASP A N 1
ATOM 6191 C CA . ASP A 1 806 ? -18.406 -20.710 72.923 1.00 90.19 806 ASP A CA 1
ATOM 6192 C C . ASP A 1 806 ? -19.632 -20.987 73.824 1.00 90.19 806 ASP A C 1
ATOM 6194 O O . ASP A 1 806 ? -19.564 -20.917 75.049 1.00 90.19 806 ASP A O 1
ATOM 6198 N N . GLN A 1 807 ? -20.783 -21.344 73.249 1.00 91.81 807 GLN A N 1
ATOM 6199 C CA . GLN A 1 807 ? -21.958 -21.716 74.040 1.00 91.81 807 GLN A CA 1
ATOM 6200 C C . GLN A 1 807 ? -21.824 -23.132 74.619 1.00 91.81 807 GLN A C 1
ATOM 6202 O O . GLN A 1 807 ? -21.732 -24.134 73.907 1.00 91.81 807 GLN A O 1
ATOM 6207 N N . ASP A 1 808 ? -21.920 -23.248 75.940 1.00 92.94 808 ASP A N 1
ATOM 6208 C CA . ASP A 1 808 ? -21.946 -24.510 76.669 1.00 92.94 808 ASP A CA 1
ATOM 6209 C C . ASP A 1 808 ? -23.339 -25.140 76.712 1.00 92.94 808 ASP A C 1
ATOM 6211 O O . ASP A 1 808 ? -24.377 -24.478 76.740 1.00 92.94 808 ASP A O 1
ATOM 6215 N N . VAL A 1 809 ? -23.378 -26.470 76.842 1.00 95.19 809 VAL A N 1
ATOM 6216 C CA . VAL A 1 809 ? -24.644 -27.210 76.946 1.00 95.19 809 VAL A CA 1
ATOM 6217 C C . VAL A 1 809 ? -25.013 -27.462 78.403 1.00 95.19 809 VAL A C 1
ATOM 6219 O O . VAL A 1 809 ? -24.348 -28.227 79.108 1.00 95.19 809 VAL A O 1
ATOM 6222 N N . VAL A 1 810 ? -26.138 -26.909 78.847 1.00 95.19 810 VAL A N 1
ATOM 6223 C CA . VAL A 1 810 ? -26.707 -27.141 80.179 1.00 95.19 810 VAL A CA 1
ATOM 6224 C C . VAL A 1 810 ? -27.877 -28.110 80.094 1.00 95.19 810 VAL A C 1
ATOM 6226 O O . VAL A 1 810 ? -28.797 -27.948 79.299 1.00 95.19 810 VAL A O 1
ATOM 6229 N N . GLY A 1 811 ? -27.860 -29.136 80.943 1.00 94.25 811 GLY A N 1
ATOM 6230 C CA . GLY A 1 811 ? -28.927 -30.126 81.030 1.00 94.25 811 GLY A CA 1
ATOM 6231 C C . GLY A 1 811 ? -29.408 -30.343 82.459 1.00 94.25 811 GLY A C 1
ATOM 6232 O O . GLY A 1 811 ? -28.614 -30.637 83.358 1.00 94.25 811 GLY A O 1
ATOM 6233 N N . ASP A 1 812 ? -30.724 -30.276 82.662 1.00 93.81 812 ASP A N 1
ATOM 6234 C CA . ASP A 1 812 ? -31.370 -30.848 83.842 1.00 93.81 812 ASP A CA 1
ATOM 6235 C C . ASP A 1 812 ? -31.642 -32.328 83.588 1.00 93.81 812 ASP A C 1
ATOM 6237 O O . ASP A 1 812 ? -32.467 -32.683 82.753 1.00 93.81 812 ASP A O 1
ATOM 6241 N N . PHE A 1 813 ? -30.983 -33.213 84.328 1.00 93.69 813 PHE A N 1
ATOM 6242 C CA . PHE A 1 813 ? -31.182 -34.661 84.220 1.00 93.69 813 PHE A CA 1
ATOM 6243 C C . PHE A 1 813 ? -32.137 -35.193 85.305 1.00 93.69 813 PHE A C 1
ATOM 6245 O O . PHE A 1 813 ? -32.047 -36.349 85.748 1.00 93.69 813 PHE A O 1
ATOM 6252 N N . GLY A 1 814 ? -33.037 -34.335 85.788 1.00 88.25 814 GLY A N 1
ATOM 6253 C CA . GLY A 1 814 ? -34.065 -34.619 86.776 1.00 88.25 814 GLY A CA 1
ATOM 6254 C C . GLY A 1 814 ? -33.466 -35.051 88.110 1.00 88.25 814 GLY A C 1
ATOM 6255 O O . GLY A 1 814 ? -32.799 -34.298 88.815 1.00 88.25 814 GLY A O 1
ATOM 6256 N N . GLY A 1 815 ? -33.670 -36.317 88.483 1.00 86.06 815 GLY A N 1
ATOM 6257 C CA . GLY A 1 815 ? -33.178 -36.865 89.755 1.00 86.06 815 GLY A CA 1
ATOM 6258 C C . GLY A 1 815 ? -31.648 -36.890 89.918 1.00 86.06 815 GLY A C 1
ATOM 6259 O O . GLY A 1 815 ? -31.171 -37.258 90.992 1.00 86.06 815 GLY A O 1
ATOM 6260 N N . ILE A 1 816 ? -30.890 -36.551 88.869 1.00 90.25 816 ILE A N 1
ATOM 6261 C CA . ILE A 1 816 ? -29.422 -36.455 88.861 1.00 90.25 816 ILE A CA 1
ATOM 6262 C C . ILE A 1 816 ? -28.951 -34.999 89.088 1.00 90.25 816 ILE A C 1
ATOM 6264 O O . ILE A 1 816 ? -27.790 -34.792 89.453 1.00 90.25 816 ILE A O 1
ATOM 6268 N N . GLY A 1 817 ? -29.851 -34.017 88.965 1.00 92.56 817 GLY A N 1
ATOM 6269 C CA . GLY A 1 817 ? -29.568 -32.588 89.093 1.00 92.56 817 GLY A CA 1
ATOM 6270 C C . GLY A 1 817 ? -29.218 -31.915 87.764 1.00 92.56 817 GLY A C 1
ATOM 6271 O O . GLY A 1 817 ? -29.288 -32.547 86.708 1.00 92.56 817 GLY A O 1
ATOM 6272 N N . ILE A 1 818 ? -28.807 -30.650 87.843 1.00 95.19 818 ILE A N 1
ATOM 6273 C CA . ILE A 1 818 ? -28.424 -29.813 86.698 1.00 95.19 818 ILE A CA 1
ATOM 6274 C C . ILE A 1 818 ? -26.910 -29.871 86.503 1.00 95.19 818 ILE A C 1
ATOM 6276 O O . ILE A 1 818 ? -26.141 -29.768 87.470 1.00 95.19 818 ILE A O 1
ATOM 6280 N N . TRP A 1 819 ? -26.490 -30.046 85.253 1.00 95.56 819 TRP A N 1
ATOM 6281 C CA . TRP A 1 819 ? -25.095 -30.158 84.844 1.00 95.56 819 TRP A CA 1
ATOM 6282 C C . TRP A 1 819 ? -24.814 -29.265 83.637 1.00 95.56 819 TRP A C 1
ATOM 6284 O O . TRP A 1 819 ? -25.670 -29.131 82.771 1.00 95.56 819 TRP A O 1
ATOM 6294 N N . VAL A 1 820 ? -23.599 -28.728 83.565 1.00 94.62 820 VAL A N 1
ATOM 6295 C CA . VAL A 1 820 ? -23.068 -28.002 82.402 1.00 94.62 820 VAL A CA 1
ATOM 6296 C C . VAL A 1 820 ? -21.985 -28.842 81.725 1.00 94.62 820 VAL A C 1
ATOM 6298 O O . VAL A 1 820 ? -21.176 -29.480 82.412 1.00 94.62 820 VAL A O 1
ATOM 6301 N N . TYR A 1 821 ? -22.001 -28.906 80.397 1.00 93.94 821 TYR A N 1
ATOM 6302 C CA . TYR A 1 821 ? -20.975 -29.520 79.564 1.00 93.94 821 TYR A CA 1
ATOM 6303 C C . TYR A 1 821 ? -20.030 -28.438 79.068 1.00 93.94 821 TYR A C 1
ATOM 6305 O O . TYR A 1 821 ? -20.229 -27.885 77.997 1.00 93.94 821 TYR A O 1
ATOM 6313 N N . LEU A 1 822 ? -19.004 -28.186 79.871 1.00 87.56 822 LEU A N 1
ATOM 6314 C CA . LEU A 1 822 ? -18.046 -27.117 79.652 1.00 87.56 822 LEU A CA 1
ATOM 6315 C C . LEU A 1 822 ? -16.699 -27.708 79.273 1.00 87.56 822 LEU A C 1
ATOM 6317 O O . LEU A 1 822 ? -16.233 -28.646 79.939 1.00 87.56 822 LEU A O 1
ATOM 6321 N N . ASN A 1 823 ? -16.052 -27.185 78.230 1.00 83.50 823 ASN A N 1
ATOM 6322 C CA . ASN A 1 823 ? -14.708 -27.617 77.840 1.00 83.50 823 ASN A CA 1
ATOM 6323 C C . ASN A 1 823 ? -14.592 -29.160 77.697 1.00 83.50 823 ASN A C 1
ATOM 6325 O O . ASN A 1 823 ? -13.628 -29.805 78.135 1.00 83.50 823 ASN A O 1
ATOM 6329 N N . TYR A 1 824 ? -15.616 -29.775 77.097 1.00 85.75 824 TYR A N 1
ATOM 6330 C CA . TYR A 1 824 ? -15.786 -31.222 76.912 1.00 85.75 824 TYR A CA 1
ATOM 6331 C C . TYR A 1 824 ? -15.973 -32.060 78.196 1.00 85.75 824 TYR A C 1
ATOM 6333 O O . TYR A 1 824 ? -15.815 -33.292 78.174 1.00 85.75 824 TYR A O 1
ATOM 6341 N N . VAL A 1 825 ? -16.305 -31.435 79.330 1.00 91.06 825 VAL A N 1
ATOM 6342 C CA . VAL A 1 825 ? -16.452 -32.090 80.638 1.00 91.06 825 VAL A CA 1
ATOM 6343 C C . VAL A 1 825 ? -17.779 -31.721 81.304 1.00 91.06 825 VAL A C 1
ATOM 6345 O O . VAL A 1 825 ? -18.071 -30.563 81.569 1.00 91.06 825 VAL A O 1
ATOM 6348 N N . TRP A 1 826 ? -18.551 -32.740 81.688 1.00 94.50 826 TRP A N 1
ATOM 6349 C CA . TRP A 1 826 ? -19.761 -32.559 82.495 1.00 94.50 826 TRP A CA 1
ATOM 6350 C C . TRP A 1 826 ? -19.430 -32.199 83.952 1.00 94.50 826 TRP A C 1
ATOM 6352 O O . TRP A 1 826 ? -18.819 -32.999 84.673 1.00 94.50 826 TRP A O 1
ATOM 6362 N N . THR A 1 827 ? -19.914 -31.043 84.408 1.00 93.44 827 THR A N 1
ATOM 6363 C CA . THR A 1 827 ? -19.790 -30.545 85.786 1.00 93.44 827 THR A CA 1
ATOM 6364 C C . THR A 1 827 ? -21.172 -30.357 86.414 1.00 93.44 827 THR A C 1
ATOM 6366 O O . THR A 1 827 ? -22.040 -29.710 85.843 1.00 93.44 827 THR A O 1
ATOM 6369 N N . ALA A 1 828 ? -21.396 -30.933 87.600 1.00 93.75 828 ALA A N 1
ATOM 6370 C CA . ALA A 1 828 ? -22.660 -30.782 88.324 1.00 93.75 828 ALA A CA 1
ATOM 6371 C C . ALA A 1 828 ? -22.738 -29.402 88.982 1.00 93.75 828 ALA A C 1
ATOM 6373 O O . ALA A 1 828 ? -21.882 -29.088 89.813 1.00 93.75 828 ALA A O 1
ATOM 6374 N N . ILE A 1 829 ? -23.785 -28.636 88.678 1.00 94.50 829 ILE A N 1
ATOM 6375 C CA . ILE A 1 829 ? -23.975 -27.278 89.207 1.00 94.50 829 ILE A CA 1
ATOM 6376 C C . ILE A 1 829 ? -25.114 -27.197 90.226 1.00 94.50 829 ILE A C 1
ATOM 6378 O O . ILE A 1 829 ? -25.030 -26.396 91.154 1.00 94.50 829 ILE A O 1
ATOM 6382 N N . ALA A 1 830 ? -26.121 -28.076 90.161 1.00 93.19 830 ALA A N 1
ATOM 6383 C CA . ALA A 1 830 ? -27.169 -28.162 91.181 1.00 93.19 830 ALA A CA 1
ATOM 6384 C C . ALA A 1 830 ? -27.590 -29.616 91.464 1.00 93.19 830 ALA A C 1
ATOM 6386 O O . ALA A 1 830 ? -27.691 -30.420 90.542 1.00 93.19 830 ALA A O 1
ATOM 6387 N N . PRO A 1 831 ? -27.877 -29.989 92.728 1.00 90.81 831 PRO A N 1
ATOM 6388 C CA . PRO A 1 831 ? -28.299 -31.347 93.088 1.00 90.81 831 PRO A CA 1
ATOM 6389 C C . PRO A 1 831 ? -29.816 -31.581 92.972 1.00 90.81 831 PRO A C 1
ATOM 6391 O O . PRO A 1 831 ? -30.301 -32.644 93.363 1.00 90.81 831 PRO A O 1
ATOM 6394 N N . ILE A 1 832 ? -30.568 -30.575 92.532 1.00 90.19 832 ILE A N 1
ATOM 6395 C CA . ILE A 1 832 ? -32.027 -30.580 92.403 1.00 90.19 832 ILE A CA 1
ATOM 6396 C C . ILE A 1 832 ? -32.408 -30.206 90.969 1.00 90.19 832 ILE A C 1
ATOM 6398 O O . ILE A 1 832 ? -31.599 -29.613 90.262 1.00 90.19 832 ILE A O 1
ATOM 6402 N N . THR A 1 833 ? -33.618 -30.584 90.571 1.00 91.44 833 THR A N 1
ATOM 6403 C CA . THR A 1 833 ? -34.216 -30.270 89.266 1.00 91.44 833 THR A CA 1
ATOM 6404 C C . THR A 1 833 ? -34.902 -28.909 89.325 1.00 91.44 833 THR A C 1
ATOM 6406 O O . THR A 1 833 ? -35.445 -28.553 90.379 1.00 91.44 833 THR A O 1
ATOM 6409 N N . ALA A 1 834 ? -34.853 -28.169 88.225 1.00 90.94 834 ALA A N 1
ATOM 6410 C CA . ALA A 1 834 ? -35.592 -26.930 88.044 1.00 90.94 834 ALA A CA 1
ATOM 6411 C C . ALA A 1 834 ? -36.942 -27.213 87.359 1.00 90.94 834 ALA A C 1
ATOM 6413 O O . ALA A 1 834 ? -37.079 -28.157 86.583 1.00 90.94 834 ALA A O 1
ATOM 6414 N N . GLU A 1 835 ? -37.957 -26.410 87.670 1.00 89.62 835 GLU A N 1
ATOM 6415 C CA . GLU A 1 835 ? -39.227 -26.364 86.938 1.00 89.62 835 GLU A CA 1
ATOM 6416 C C . GLU A 1 835 ? -39.043 -25.683 85.570 1.00 89.62 835 GLU A C 1
ATOM 6418 O O . GLU A 1 835 ? -39.695 -26.086 84.608 1.00 89.62 835 GLU A O 1
ATOM 6423 N N . SER A 1 836 ? -38.113 -24.724 85.474 1.00 87.69 836 SER A N 1
ATOM 6424 C CA . SER A 1 836 ? -37.691 -24.074 84.228 1.00 87.69 836 SER A CA 1
ATOM 6425 C C . SER A 1 836 ? -36.201 -23.732 84.263 1.00 87.69 836 SER A C 1
ATOM 6427 O O . SER A 1 836 ? -35.687 -23.319 85.306 1.00 87.69 836 SER A O 1
ATOM 6429 N N . LEU A 1 837 ? -35.526 -23.881 83.121 1.00 90.06 837 LEU A N 1
ATOM 6430 C CA . LEU A 1 837 ? -34.151 -23.435 82.894 1.00 90.06 837 LEU A CA 1
ATOM 6431 C C . LEU A 1 837 ? -34.108 -22.436 81.747 1.00 90.06 837 LEU A C 1
ATOM 6433 O O . LEU A 1 837 ? -34.721 -22.659 80.705 1.00 90.06 837 LEU A O 1
ATOM 6437 N N . SER A 1 838 ? -33.360 -21.363 81.948 1.00 89.62 838 SER A N 1
ATOM 6438 C CA . SER A 1 838 ? -33.112 -20.322 80.954 1.00 89.62 838 SER A CA 1
ATOM 6439 C C . SER A 1 838 ? -31.699 -19.775 81.145 1.00 89.62 838 SER A C 1
ATOM 6441 O O . SER A 1 838 ? -31.060 -20.071 82.160 1.00 89.62 838 SER A O 1
ATOM 6443 N N . SER A 1 839 ? -31.214 -19.002 80.184 1.00 91.31 839 SER A N 1
ATOM 6444 C CA . SER A 1 839 ? -29.882 -18.400 80.206 1.00 91.31 839 SER A CA 1
ATOM 6445 C C . SER A 1 839 ? -29.879 -17.008 79.582 1.00 91.31 839 SER A C 1
ATOM 6447 O O . SER A 1 839 ? -30.821 -16.684 78.857 1.00 91.31 839 SER A O 1
ATOM 6449 N N . GLY A 1 840 ? -28.861 -16.211 79.911 1.00 88.81 840 GLY A N 1
ATOM 6450 C CA . GLY A 1 840 ? -28.591 -14.883 79.346 1.00 88.81 840 GLY A CA 1
ATOM 6451 C C . GLY A 1 840 ? -27.494 -14.131 80.113 1.00 88.81 840 GLY A C 1
ATOM 6452 O O . GLY A 1 840 ? -27.186 -14.524 81.237 1.00 88.81 840 GLY A O 1
ATOM 6453 N N . ASP A 1 841 ? -26.921 -13.076 79.532 1.00 88.69 841 ASP A N 1
ATOM 6454 C CA . ASP A 1 841 ? -25.935 -12.170 80.155 1.00 88.69 841 ASP A CA 1
ATOM 6455 C C . ASP A 1 841 ? -26.646 -11.132 81.033 1.00 88.69 841 ASP A C 1
ATOM 6457 O O . ASP A 1 841 ? -26.983 -10.029 80.607 1.00 88.69 841 ASP A O 1
ATOM 6461 N N . LEU A 1 842 ? -26.921 -11.508 82.277 1.00 88.19 842 LEU A N 1
ATOM 6462 C CA . LEU A 1 842 ? -27.764 -10.758 83.201 1.00 88.19 842 LEU A CA 1
ATOM 6463 C C . LEU A 1 842 ? -27.015 -9.639 83.943 1.00 88.19 842 LEU A C 1
ATOM 6465 O O . LEU A 1 842 ? -27.647 -8.814 84.621 1.00 88.19 842 LEU A O 1
ATOM 6469 N N . ASP A 1 843 ? -25.682 -9.626 83.900 1.00 85.50 843 ASP A N 1
ATOM 6470 C CA . ASP A 1 843 ? -24.856 -8.621 84.574 1.00 85.50 843 ASP A CA 1
ATOM 6471 C C . ASP A 1 843 ? -23.956 -7.780 83.645 1.00 85.50 843 ASP A C 1
ATOM 6473 O O . ASP A 1 843 ? -23.336 -6.805 84.106 1.00 85.50 843 ASP A O 1
ATOM 6477 N N . GLY A 1 844 ? -23.995 -8.066 82.341 1.00 84.81 844 GLY A N 1
ATOM 6478 C CA . GLY A 1 844 ? -23.382 -7.295 81.266 1.00 84.81 844 GLY A CA 1
ATOM 6479 C C . GLY A 1 844 ? -21.885 -7.537 81.115 1.00 84.81 844 GLY A C 1
ATOM 6480 O O . GLY A 1 844 ? -21.154 -6.654 80.633 1.00 84.81 844 GLY A O 1
ATOM 6481 N N . ASP A 1 845 ? -21.387 -8.670 81.607 1.00 86.62 845 ASP A N 1
ATOM 6482 C CA . ASP A 1 845 ? -19.977 -9.031 81.532 1.00 86.62 845 ASP A CA 1
ATOM 6483 C C . ASP A 1 845 ? -19.616 -9.898 80.310 1.00 86.62 845 ASP A C 1
ATOM 6485 O O . ASP A 1 845 ? -18.424 -10.048 80.002 1.00 86.62 845 ASP A O 1
ATOM 6489 N N . ASN A 1 846 ? -20.614 -10.243 79.487 1.00 85.06 846 ASN A N 1
ATOM 6490 C CA . ASN A 1 846 ? -20.574 -11.121 78.312 1.00 85.06 846 ASN A CA 1
ATOM 6491 C C . ASN A 1 846 ? -20.332 -12.604 78.643 1.00 85.06 846 ASN A C 1
ATOM 6493 O O . ASN A 1 846 ? -19.963 -13.353 77.743 1.00 85.06 846 ASN A O 1
ATOM 6497 N N . GLN A 1 847 ? -20.500 -13.024 79.901 1.00 90.38 847 GLN A N 1
ATOM 6498 C CA . GLN A 1 847 ? -20.760 -14.419 80.268 1.00 90.38 847 GLN A CA 1
ATOM 6499 C C . GLN A 1 847 ? -22.269 -14.611 80.416 1.00 90.38 847 GLN A C 1
ATOM 6501 O O . GLN A 1 847 ? -22.952 -13.777 80.995 1.00 90.38 847 GLN A O 1
ATOM 6506 N N . GLU A 1 848 ? -22.803 -15.711 79.894 1.00 92.06 848 GLU A N 1
ATOM 6507 C CA . GLU A 1 848 ? -24.222 -16.027 80.035 1.00 92.06 848 GLU A CA 1
ATOM 6508 C C . GLU A 1 848 ? -24.454 -16.811 81.341 1.00 92.06 848 GLU A C 1
ATOM 6510 O O . GLU A 1 848 ? -23.929 -17.909 81.566 1.00 92.06 848 GLU A O 1
ATOM 6515 N N . GLU A 1 849 ? -25.310 -16.285 82.216 1.00 91.75 849 GLU A N 1
ATOM 6516 C CA . GLU A 1 849 ? -25.733 -16.948 83.443 1.00 91.75 849 GLU A CA 1
ATOM 6517 C C . GLU A 1 849 ? -26.839 -17.970 83.206 1.00 91.75 849 GLU A C 1
ATOM 6519 O O . GLU A 1 849 ? -27.685 -17.830 82.327 1.00 91.75 849 GLU A O 1
ATOM 6524 N N . ILE A 1 850 ? -26.925 -18.969 84.091 1.00 94.12 850 ILE A N 1
ATOM 6525 C CA . ILE A 1 850 ? -28.068 -19.892 84.120 1.00 94.12 850 ILE A CA 1
ATOM 6526 C C . ILE A 1 850 ? -29.085 -19.446 85.158 1.00 94.12 850 ILE A C 1
ATOM 6528 O O . ILE A 1 850 ? -28.795 -19.401 86.355 1.00 94.12 850 ILE A O 1
ATOM 6532 N N . VAL A 1 851 ? -30.325 -19.233 84.732 1.00 92.50 851 VAL A N 1
ATOM 6533 C CA . VAL A 1 851 ? -31.452 -18.977 85.625 1.00 92.50 851 VAL A CA 1
ATOM 6534 C C . VAL A 1 851 ? -32.285 -20.240 85.784 1.00 92.50 851 VAL A C 1
ATOM 6536 O O . VAL A 1 851 ? -32.830 -20.794 84.830 1.00 92.50 851 VAL A O 1
ATOM 6539 N N . GLY A 1 852 ? -32.398 -20.695 87.029 1.00 92.06 852 GLY A N 1
ATOM 6540 C CA . GLY A 1 852 ? -33.240 -21.821 87.405 1.00 92.06 852 GLY A CA 1
ATOM 6541 C C . GLY A 1 852 ? -34.422 -21.375 88.253 1.00 92.06 852 GLY A C 1
ATOM 6542 O O . GLY A 1 852 ? -34.238 -20.776 89.318 1.00 92.06 852 GLY A O 1
ATOM 6543 N N . ASP A 1 853 ? -35.630 -21.732 87.824 1.00 91.88 853 ASP A N 1
ATOM 6544 C CA . ASP A 1 853 ? -36.801 -21.744 88.695 1.00 91.88 853 ASP A CA 1
ATOM 6545 C C . ASP A 1 853 ? -36.858 -23.077 89.442 1.00 91.88 853 ASP A C 1
ATOM 6547 O O . ASP A 1 853 ? -37.084 -24.129 88.852 1.00 91.88 853 ASP A O 1
ATOM 6551 N N . PHE A 1 854 ? -36.654 -23.053 90.755 1.00 92.19 854 PHE A N 1
ATOM 6552 C CA . PHE A 1 854 ? -36.677 -24.249 91.595 1.00 92.19 854 PHE A CA 1
ATOM 6553 C C . PHE A 1 854 ? -38.002 -24.409 92.354 1.00 92.19 854 PHE A C 1
ATOM 6555 O O . PHE A 1 854 ? -38.047 -24.988 93.455 1.00 92.19 854 PHE A O 1
ATOM 6562 N N . GLY A 1 855 ? -39.095 -23.881 91.803 1.00 87.81 855 GLY A N 1
ATOM 6563 C CA . GLY A 1 855 ? -40.421 -24.021 92.369 1.00 87.81 855 GLY A CA 1
ATOM 6564 C C . GLY A 1 855 ? -40.530 -23.259 93.690 1.00 87.81 855 GLY A C 1
ATOM 6565 O O . GLY A 1 855 ? -40.200 -22.085 93.844 1.00 87.81 855 GLY A O 1
ATOM 6566 N N . SER A 1 856 ? -40.900 -23.978 94.752 1.00 86.31 856 SER A N 1
ATOM 6567 C CA . SER A 1 856 ? -40.953 -23.411 96.112 1.00 86.31 856 SER A CA 1
ATOM 6568 C C . SER A 1 856 ? -39.609 -22.927 96.687 1.00 86.31 856 SER A C 1
ATOM 6570 O O . SER A 1 856 ? -39.612 -22.284 97.738 1.00 86.31 856 SER A O 1
ATOM 6572 N N . ALA A 1 857 ? -38.473 -23.273 96.067 1.00 89.00 857 ALA A N 1
ATOM 6573 C CA . ALA A 1 857 ? -37.160 -22.751 96.453 1.00 89.00 857 ALA A CA 1
ATOM 6574 C C . ALA A 1 857 ? -36.835 -21.397 95.793 1.00 89.00 857 ALA A C 1
ATOM 6576 O O . ALA A 1 857 ? -35.848 -20.768 96.187 1.00 89.00 857 ALA A O 1
ATOM 6577 N N . GLY A 1 858 ? -37.687 -20.943 94.871 1.00 89.81 858 GLY A N 1
ATOM 6578 C CA . GLY A 1 858 ? -37.596 -19.664 94.186 1.00 89.81 858 GLY A CA 1
ATOM 6579 C C . GLY A 1 858 ? -36.670 -19.675 92.973 1.00 89.81 858 GLY A C 1
ATOM 6580 O O . GLY A 1 858 ? -36.206 -20.733 92.544 1.00 89.81 858 GLY A O 1
ATOM 6581 N N . VAL A 1 859 ? -36.387 -18.480 92.456 1.00 90.69 859 VAL A N 1
ATOM 6582 C CA . VAL A 1 859 ? -35.558 -18.253 91.264 1.00 90.69 859 VAL A CA 1
ATOM 6583 C C . VAL A 1 859 ? -34.124 -17.946 91.671 1.00 90.69 859 VAL A C 1
ATOM 6585 O O . VAL A 1 859 ? -33.879 -17.106 92.547 1.00 90.69 859 VAL A O 1
ATOM 6588 N N . TRP A 1 860 ? -33.176 -18.623 91.031 1.00 92.56 860 TRP A N 1
ATOM 6589 C CA . TRP A 1 860 ? -31.748 -18.484 91.291 1.00 92.56 860 TRP A CA 1
ATOM 6590 C C . TRP A 1 860 ? -30.978 -18.261 89.992 1.00 92.56 860 TRP A C 1
ATOM 6592 O O . TRP A 1 860 ? -31.336 -18.824 88.965 1.00 92.56 860 TRP A O 1
ATOM 6602 N N . LEU A 1 861 ? -29.910 -17.475 90.090 1.00 91.75 861 LEU A N 1
ATOM 6603 C CA . LEU A 1 861 ? -28.921 -17.187 89.054 1.00 91.75 861 LEU A CA 1
ATOM 6604 C C . LEU A 1 861 ? -27.653 -17.994 89.336 1.00 91.75 861 LEU A C 1
ATOM 6606 O O . LEU A 1 861 ? -27.200 -18.006 90.484 1.00 91.75 861 LEU A O 1
ATOM 6610 N N . TYR A 1 862 ? -27.073 -18.638 88.336 1.00 93.31 862 TYR A N 1
ATOM 6611 C CA . TYR A 1 862 ? -25.745 -19.232 88.389 1.00 93.31 862 TYR A CA 1
ATOM 6612 C C . TYR A 1 862 ? -24.793 -18.406 87.536 1.00 93.31 862 TYR A C 1
ATOM 6614 O O . TYR A 1 862 ? -24.842 -18.490 86.315 1.00 93.31 862 TYR A O 1
ATOM 6622 N N . ASP A 1 863 ? -23.925 -17.678 88.223 1.00 90.62 863 ASP A N 1
ATOM 6623 C CA . ASP A 1 863 ? -22.781 -16.953 87.672 1.00 90.62 863 ASP A CA 1
ATOM 6624 C C . ASP A 1 863 ? -21.539 -17.758 88.088 1.00 90.62 863 ASP A C 1
ATOM 6626 O O . ASP A 1 863 ? -21.288 -17.974 89.287 1.00 90.62 863 ASP A O 1
ATOM 6630 N N . HIS A 1 864 ? -20.847 -18.366 87.120 1.00 86.81 864 HIS A N 1
ATOM 6631 C CA . HIS A 1 864 ? -19.887 -19.440 87.365 1.00 86.81 864 HIS A CA 1
ATOM 6632 C C . HIS A 1 864 ? -18.836 -19.035 88.433 1.00 86.81 864 HIS A C 1
ATOM 6634 O O . HIS A 1 864 ? -18.019 -18.145 88.214 1.00 86.81 864 HIS A O 1
ATOM 6640 N N . PRO A 1 865 ? -18.664 -19.773 89.564 1.00 86.44 865 PRO A N 1
ATOM 6641 C CA . PRO A 1 865 ? -19.203 -21.101 89.882 1.00 86.44 865 PRO A CA 1
ATOM 6642 C C . PRO A 1 865 ? -20.322 -21.103 90.944 1.00 86.44 865 PRO A C 1
ATOM 6644 O O . PRO A 1 865 ? -20.473 -22.091 91.677 1.00 86.44 865 PRO A O 1
ATOM 6647 N N . ALA A 1 866 ? -21.014 -19.989 91.168 1.00 89.69 866 ALA A N 1
ATOM 6648 C CA . ALA A 1 866 ? -21.856 -19.782 92.338 1.00 89.69 866 ALA A CA 1
ATOM 6649 C C . ALA A 1 866 ? -23.321 -19.490 91.993 1.00 89.69 866 ALA A C 1
ATOM 6651 O O . ALA A 1 866 ? -23.642 -18.679 91.139 1.00 89.69 866 ALA A O 1
ATOM 6652 N N . TRP A 1 867 ? -24.223 -20.099 92.768 1.00 93.00 867 TRP A N 1
ATOM 6653 C CA . TRP A 1 867 ? -25.642 -19.756 92.742 1.00 93.00 867 TRP A CA 1
ATOM 6654 C C . TRP A 1 867 ? -25.957 -18.587 93.683 1.00 93.00 867 TRP A C 1
ATOM 6656 O O . TRP A 1 867 ? -25.633 -18.640 94.877 1.00 93.00 867 TRP A O 1
ATOM 6666 N N . THR A 1 868 ? -26.687 -17.599 93.175 1.00 91.62 868 THR A N 1
ATOM 6667 C CA . THR A 1 868 ? -27.239 -16.460 93.914 1.00 91.62 868 THR A CA 1
ATOM 6668 C C . THR A 1 868 ? -28.765 -16.470 93.815 1.00 91.62 868 THR A C 1
ATOM 6670 O O . THR A 1 868 ? -29.333 -16.604 92.739 1.00 91.62 868 THR A O 1
ATOM 6673 N N . ALA A 1 869 ? -29.460 -16.350 94.949 1.00 90.19 869 ALA A N 1
ATOM 6674 C CA . ALA A 1 869 ? -30.922 -16.295 94.955 1.00 90.19 869 ALA A CA 1
ATOM 6675 C C . ALA A 1 869 ? -31.410 -14.919 94.482 1.00 90.19 869 ALA A C 1
ATOM 6677 O O . ALA A 1 869 ? -31.040 -13.912 95.094 1.00 90.19 869 ALA A O 1
ATOM 6678 N N . ILE A 1 870 ? -32.285 -14.889 93.475 1.00 86.56 870 ILE A N 1
ATOM 6679 C CA . ILE A 1 870 ? -32.955 -13.668 93.004 1.00 86.56 870 ILE A CA 1
ATOM 6680 C C . ILE A 1 870 ? -34.209 -13.414 93.851 1.00 86.56 870 ILE A C 1
ATOM 6682 O O . ILE A 1 870 ? -34.401 -12.327 94.399 1.00 86.56 870 ILE A O 1
ATOM 6686 N N . THR A 1 871 ? -35.057 -14.435 94.019 1.00 85.50 871 THR A N 1
ATOM 6687 C CA . THR A 1 871 ? -36.296 -14.347 94.809 1.00 85.50 871 THR A CA 1
ATOM 6688 C C . THR A 1 871 ? -36.683 -15.687 95.426 1.00 85.50 871 THR A C 1
ATOM 6690 O O . THR A 1 871 ? -36.340 -16.739 94.902 1.00 85.50 871 THR A O 1
ATOM 6693 N N . ASP A 1 872 ? -37.411 -15.657 96.548 1.00 86.12 872 ASP A N 1
ATOM 6694 C CA . ASP A 1 872 ? -37.984 -16.844 97.204 1.00 86.12 872 ASP A CA 1
ATOM 6695 C C . ASP A 1 872 ? -39.382 -17.214 96.676 1.00 86.12 872 ASP A C 1
ATOM 6697 O O . ASP A 1 872 ? -40.051 -18.087 97.234 1.00 86.12 872 ASP A O 1
ATOM 6701 N N . LEU A 1 873 ? -39.848 -16.513 95.642 1.00 85.00 873 LEU A N 1
ATOM 6702 C CA . LEU A 1 873 ? -41.156 -16.699 95.026 1.00 85.00 873 LEU A CA 1
ATOM 6703 C C . LEU A 1 873 ? -41.073 -17.652 93.837 1.00 85.00 873 LEU A C 1
ATOM 6705 O O . LEU A 1 873 ? -40.075 -17.649 93.124 1.00 85.00 873 LEU A O 1
ATOM 6709 N N . ASN A 1 874 ? -42.149 -18.411 93.626 1.00 86.88 874 ASN A N 1
ATOM 6710 C CA . ASN A 1 874 ? -42.301 -19.292 92.473 1.00 86.88 874 ASN A CA 1
ATOM 6711 C C . ASN A 1 874 ? -42.997 -18.534 91.330 1.00 86.88 874 ASN A C 1
ATOM 6713 O O . ASN A 1 874 ? -44.191 -18.233 91.495 1.00 86.88 874 ASN A O 1
ATOM 6717 N N . PRO A 1 875 ? -42.296 -18.172 90.245 1.00 86.25 875 PRO A N 1
ATOM 6718 C CA . PRO A 1 875 ? -42.941 -17.640 89.054 1.00 86.25 875 PRO A CA 1
ATOM 6719 C C . PRO A 1 875 ? -43.782 -18.730 88.368 1.00 86.25 875 PRO A C 1
ATOM 6721 O O . PRO A 1 875 ? -43.582 -19.923 88.558 1.00 86.25 875 PRO A O 1
ATOM 6724 N N . GLU A 1 876 ? -44.777 -18.320 87.590 1.00 80.62 876 GLU A N 1
ATOM 6725 C CA . GLU A 1 876 ? -45.509 -19.199 86.671 1.00 80.62 876 GLU A CA 1
ATOM 6726 C C . GLU A 1 876 ? -44.816 -19.267 85.299 1.00 80.62 876 GLU A C 1
ATOM 6728 O O . GLU A 1 876 ? -44.980 -20.253 84.580 1.00 80.62 876 GLU A O 1
ATOM 6733 N N . ALA A 1 877 ? -44.048 -18.230 84.945 1.00 78.88 877 ALA A N 1
ATOM 6734 C CA . ALA A 1 877 ? -43.219 -18.161 83.747 1.00 78.88 877 ALA A CA 1
ATOM 6735 C C . ALA A 1 877 ? -42.040 -17.195 83.947 1.00 78.88 877 ALA A C 1
ATOM 6737 O O . ALA A 1 877 ? -42.162 -16.203 84.673 1.00 78.88 877 ALA A O 1
ATOM 6738 N N . LEU A 1 878 ? -40.930 -17.478 83.264 1.00 83.12 878 LEU A N 1
ATOM 6739 C CA . LEU A 1 878 ? -39.745 -16.627 83.176 1.00 83.12 878 LEU A CA 1
ATOM 6740 C C . LEU A 1 878 ? -39.431 -16.334 81.705 1.00 83.12 878 LEU A C 1
ATOM 6742 O O . LEU A 1 878 ? -39.639 -17.195 80.850 1.00 83.12 878 LEU A O 1
ATOM 6746 N N . LEU A 1 879 ? -38.935 -15.131 81.439 1.00 80.19 879 LEU A N 1
ATOM 6747 C CA . LEU A 1 879 ? -38.415 -14.682 80.151 1.00 80.19 879 LEU A CA 1
ATOM 6748 C C . LEU A 1 879 ? -37.087 -13.959 80.400 1.00 80.19 879 LEU A C 1
ATOM 6750 O O . LEU A 1 879 ? -37.004 -13.185 81.352 1.00 80.19 879 LEU A O 1
ATOM 6754 N N . ILE A 1 880 ? -36.078 -14.237 79.578 1.00 82.94 880 ILE A N 1
ATOM 6755 C CA . ILE A 1 880 ? -34.755 -13.600 79.613 1.00 82.94 880 ILE A CA 1
ATOM 6756 C C . ILE A 1 880 ? -34.408 -13.196 78.190 1.00 82.94 880 ILE A C 1
ATOM 6758 O O . ILE A 1 880 ? -34.536 -14.034 77.296 1.00 82.94 880 ILE A O 1
ATOM 6762 N N . GLN A 1 881 ? -34.044 -11.931 78.005 1.00 76.19 881 GLN A N 1
ATOM 6763 C CA . GLN A 1 881 ? -33.641 -11.339 76.730 1.00 76.19 881 GLN A CA 1
ATOM 6764 C C . GLN A 1 881 ? -33.097 -9.926 76.987 1.00 76.19 881 GLN A C 1
ATOM 6766 O O . GLN A 1 881 ? -33.501 -9.320 77.972 1.00 76.19 881 GLN A O 1
ATOM 6771 N N . ASP A 1 882 ? -32.257 -9.389 76.107 1.00 71.12 882 ASP A N 1
ATOM 6772 C CA . ASP A 1 882 ? -31.922 -7.961 76.039 1.00 71.12 882 ASP A CA 1
ATOM 6773 C C . ASP A 1 882 ? -33.117 -7.182 75.475 1.00 71.12 882 ASP A C 1
ATOM 6775 O O . ASP A 1 882 ? -33.407 -7.196 74.270 1.00 71.12 882 ASP A O 1
ATOM 6779 N N . HIS A 1 883 ? -33.878 -6.566 76.372 1.00 68.56 883 HIS A N 1
ATOM 6780 C CA . HIS A 1 883 ? -35.133 -5.910 76.055 1.00 68.56 883 HIS A CA 1
ATOM 6781 C C . HIS A 1 883 ? -35.016 -4.402 75.830 1.00 68.56 883 HIS A C 1
ATOM 6783 O O . HIS A 1 883 ? -35.970 -3.813 75.314 1.00 68.56 883 HIS A O 1
ATOM 6789 N N . ASP A 1 884 ? -33.929 -3.756 76.254 1.00 61.09 884 ASP A N 1
ATOM 6790 C CA . ASP A 1 884 ? -33.699 -2.325 76.023 1.00 61.09 884 ASP A CA 1
ATOM 6791 C C . ASP A 1 884 ? -32.566 -2.038 75.016 1.00 61.09 884 ASP A C 1
ATOM 6793 O O . ASP A 1 884 ? -32.358 -0.884 74.607 1.00 61.09 884 ASP A O 1
ATOM 6797 N N . GLY A 1 885 ? -31.919 -3.100 74.527 1.00 65.19 885 GLY A N 1
ATOM 6798 C CA . GLY A 1 885 ? -30.905 -3.076 73.482 1.00 65.19 885 GLY A CA 1
ATOM 6799 C C . GLY A 1 885 ? -29.553 -2.558 73.967 1.00 65.19 885 GLY A C 1
ATOM 6800 O O . GLY A 1 885 ? -28.752 -2.092 73.141 1.00 65.19 885 GLY A O 1
ATOM 6801 N N . ASP A 1 886 ? -29.307 -2.536 75.279 1.00 69.06 886 ASP A N 1
ATOM 6802 C CA . ASP A 1 886 ? -28.043 -2.086 75.855 1.00 69.06 886 ASP A CA 1
ATOM 6803 C C . ASP A 1 886 ? -26.958 -3.176 75.905 1.00 69.06 886 ASP A C 1
ATOM 6805 O O . ASP A 1 886 ? -25.780 -2.855 76.133 1.00 69.06 886 ASP A O 1
ATOM 6809 N N . GLY A 1 887 ? -27.328 -4.411 75.552 1.00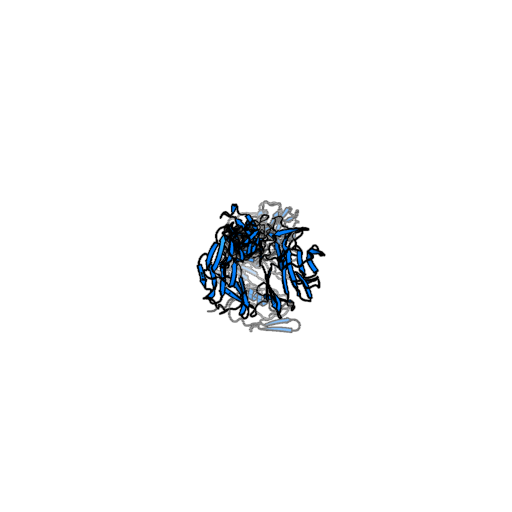 74.38 887 GLY A N 1
ATOM 6810 C CA . GLY A 1 887 ? -26.467 -5.585 75.542 1.00 74.38 887 GLY A CA 1
ATOM 6811 C C . GLY A 1 887 ? -26.442 -6.355 76.861 1.00 74.38 887 GLY A C 1
ATOM 6812 O O . GLY A 1 887 ? -25.577 -7.216 76.993 1.00 74.38 887 GLY A O 1
ATOM 6813 N N . VAL A 1 888 ? -27.322 -6.043 77.819 1.00 82.38 888 VAL A N 1
ATOM 6814 C CA . VAL A 1 888 ? -27.529 -6.797 79.064 1.00 82.38 888 VAL A CA 1
ATOM 6815 C C . VAL A 1 888 ? -28.923 -7.420 79.049 1.00 82.38 888 VAL A C 1
ATOM 6817 O O . VAL A 1 888 ? -29.923 -6.737 78.861 1.00 82.38 888 VAL A O 1
ATOM 6820 N N . ASP A 1 889 ? -29.013 -8.725 79.282 1.00 83.06 889 ASP A N 1
ATOM 6821 C CA . ASP A 1 889 ? -30.289 -9.429 79.323 1.00 83.06 889 ASP A CA 1
ATOM 6822 C C . ASP A 1 889 ? -31.059 -9.127 80.620 1.00 83.06 889 ASP A C 1
ATOM 6824 O O . ASP A 1 889 ? -30.555 -9.287 81.737 1.00 83.06 889 ASP A O 1
ATOM 6828 N N . GLU A 1 890 ? -32.346 -8.792 80.511 1.00 81.62 890 GLU A N 1
ATOM 6829 C CA . GLU A 1 890 ? -33.221 -8.657 81.671 1.00 81.62 890 GLU A CA 1
ATOM 6830 C C . GLU A 1 890 ? -34.095 -9.885 81.902 1.00 81.62 890 GLU A C 1
ATOM 6832 O O . GLU A 1 890 ? -34.681 -10.486 81.000 1.00 81.62 890 GLU A O 1
ATOM 6837 N N . LEU A 1 891 ? -34.276 -10.214 83.180 1.00 86.06 891 LEU A N 1
ATOM 6838 C CA . LEU A 1 891 ? -35.158 -11.286 83.613 1.00 86.06 891 LEU A CA 1
ATOM 6839 C C . LEU A 1 891 ? -36.538 -10.728 83.955 1.00 86.06 891 LEU A C 1
ATOM 6841 O O . LEU A 1 891 ? -36.715 -9.986 84.927 1.00 86.06 891 LEU A O 1
ATOM 6845 N N . VAL A 1 892 ? -37.552 -11.185 83.231 1.00 80.56 892 VAL A N 1
ATOM 6846 C CA . VAL A 1 892 ? -38.954 -10.886 83.505 1.00 80.56 892 VAL A CA 1
ATOM 6847 C C . VAL A 1 892 ? -39.655 -12.129 84.049 1.00 80.56 892 VAL A C 1
ATOM 6849 O O . VAL A 1 892 ? -39.696 -13.178 83.412 1.00 80.56 892 VAL A O 1
ATOM 6852 N N . GLY A 1 893 ? -40.248 -12.013 85.238 1.00 80.19 893 GLY A N 1
ATOM 6853 C CA . GLY A 1 893 ? -41.021 -13.085 85.865 1.00 80.19 893 GLY A CA 1
ATOM 6854 C C . GLY A 1 893 ? -42.505 -12.751 85.984 1.00 80.19 893 GLY A C 1
ATOM 6855 O O . GLY A 1 893 ? -42.871 -11.708 86.537 1.00 80.19 893 GLY A O 1
ATOM 6856 N N . ASP A 1 894 ? -43.366 -13.660 85.520 1.00 79.81 894 ASP A N 1
ATOM 6857 C CA . ASP A 1 894 ? -44.800 -13.641 85.820 1.00 79.81 894 ASP A CA 1
ATOM 6858 C C . ASP A 1 894 ? -45.033 -14.389 87.126 1.00 79.81 894 ASP A C 1
ATOM 6860 O O . ASP A 1 894 ? -44.925 -15.611 87.189 1.00 79.81 894 ASP A O 1
ATOM 6864 N N . PHE A 1 895 ? -45.367 -13.663 88.187 1.00 77.44 895 PHE A N 1
ATOM 6865 C CA . PHE A 1 895 ? -45.648 -14.263 89.486 1.00 77.44 895 PHE A CA 1
ATOM 6866 C C . PHE A 1 895 ? -47.143 -14.524 89.700 1.00 77.44 895 PHE A C 1
ATOM 6868 O O . PHE A 1 895 ? -47.538 -14.902 90.805 1.00 77.44 895 PHE A O 1
ATOM 6875 N N . GLY A 1 896 ? -47.998 -14.333 88.692 1.00 72.38 896 GLY A N 1
ATOM 6876 C CA . GLY A 1 896 ? -49.430 -14.598 88.787 1.00 72.38 896 GLY A CA 1
ATOM 6877 C C . GLY A 1 896 ? -50.089 -13.890 89.978 1.00 72.38 896 GLY A C 1
ATOM 6878 O O . GLY A 1 896 ? -49.707 -12.787 90.378 1.00 72.38 896 GLY A O 1
ATOM 6879 N N . ILE A 1 897 ? -51.104 -14.519 90.581 1.00 72.00 897 ILE A N 1
ATOM 6880 C CA . ILE A 1 897 ? -51.732 -14.015 91.817 1.00 72.00 897 ILE A CA 1
ATOM 6881 C C . ILE A 1 897 ? -51.091 -14.680 93.039 1.00 72.00 897 ILE A C 1
ATOM 6883 O O . ILE A 1 897 ? -51.412 -15.815 93.403 1.00 72.00 897 ILE A O 1
ATOM 6887 N N . GLN A 1 898 ? -50.271 -13.918 93.762 1.00 74.88 898 GLN A N 1
ATOM 6888 C CA . GLN A 1 898 ? -49.606 -14.367 94.983 1.00 74.88 898 GLN A CA 1
ATOM 6889 C C . GLN A 1 898 ? -50.490 -14.133 96.216 1.00 74.88 898 GLN A C 1
ATOM 6891 O O . GLN A 1 898 ? -50.410 -13.117 96.905 1.00 74.88 898 GLN A O 1
ATOM 6896 N N . TRP A 1 899 ? -51.334 -15.110 96.561 1.00 69.75 899 TRP A N 1
ATOM 6897 C CA . TRP A 1 899 ? -52.291 -14.996 97.679 1.00 69.75 899 TRP A CA 1
ATOM 6898 C C . TRP A 1 899 ? -51.655 -14.707 99.049 1.00 69.75 899 TRP A C 1
ATOM 6900 O O . TRP A 1 899 ? -52.297 -14.104 99.912 1.00 69.75 899 TRP A O 1
ATOM 6910 N N . ALA A 1 900 ? -50.424 -15.176 99.278 1.00 71.75 900 ALA A N 1
ATOM 6911 C CA . ALA A 1 900 ? -49.718 -15.027 100.552 1.00 71.75 900 ALA A CA 1
ATOM 6912 C C . ALA A 1 900 ? -48.892 -13.734 100.648 1.00 71.75 900 ALA A C 1
ATOM 6914 O O . ALA A 1 900 ? -48.647 -13.266 101.762 1.00 71.75 900 ALA A O 1
ATOM 6915 N N . ARG A 1 901 ? -48.487 -13.165 99.506 1.00 75.19 901 ARG A N 1
ATOM 6916 C CA . ARG A 1 901 ? -47.799 -11.874 99.407 1.00 75.19 901 ARG A CA 1
ATOM 6917 C C . ARG A 1 901 ? -48.336 -11.088 98.198 1.00 75.19 901 ARG A C 1
ATOM 6919 O O . ARG A 1 901 ? -47.674 -11.040 97.163 1.00 75.19 901 ARG A O 1
ATOM 6926 N N . PRO A 1 902 ? -49.548 -10.508 98.298 1.00 72.69 902 PRO A N 1
ATOM 6927 C CA . PRO A 1 902 ? -50.217 -9.859 97.170 1.00 72.69 902 PRO A CA 1
ATOM 6928 C C . PRO A 1 902 ? -49.392 -8.752 96.517 1.00 72.69 902 PRO A C 1
ATOM 6930 O O . PRO A 1 902 ? -49.544 -8.512 95.326 1.00 72.69 902 PRO A O 1
ATOM 6933 N N . GLU A 1 903 ? -48.504 -8.115 97.281 1.00 69.56 903 GLU A N 1
ATOM 6934 C CA . GLU A 1 903 ? -47.578 -7.090 96.810 1.00 69.56 903 GLU A CA 1
ATOM 6935 C C . GLU A 1 903 ? -46.601 -7.567 95.727 1.00 69.56 903 GLU A C 1
ATOM 6937 O O . GLU A 1 903 ? -46.082 -6.710 95.024 1.00 69.56 903 GLU A O 1
ATOM 6942 N N . PHE A 1 904 ? -46.392 -8.883 95.578 1.00 73.00 904 PHE A N 1
ATOM 6943 C CA . PHE A 1 904 ? -45.579 -9.506 94.524 1.00 73.00 904 PHE A CA 1
ATOM 6944 C C . PHE A 1 904 ? -46.416 -10.212 93.447 1.00 73.00 904 PHE A C 1
ATOM 6946 O O . PHE A 1 904 ? -45.885 -11.016 92.693 1.00 73.00 904 PHE A O 1
ATOM 6953 N N . SER A 1 905 ? -47.726 -9.960 93.388 1.00 72.69 905 SER A N 1
ATOM 6954 C CA . SER A 1 905 ? -48.553 -10.476 92.288 1.00 72.69 905 SER A CA 1
ATOM 6955 C C . SER A 1 905 ? -48.287 -9.686 91.014 1.00 72.69 905 SER A C 1
ATOM 6957 O O . SER A 1 905 ? -48.133 -8.474 91.098 1.00 72.69 905 SER A O 1
ATOM 6959 N N . GLY A 1 906 ? -48.351 -10.339 89.859 1.00 71.69 906 GLY A N 1
ATOM 6960 C CA . GLY A 1 906 ? -48.163 -9.706 88.558 1.00 71.69 906 GLY A CA 1
ATOM 6961 C C . GLY A 1 906 ? -46.723 -9.779 88.059 1.00 71.69 906 GLY A C 1
ATOM 6962 O O . GLY A 1 906 ? -45.975 -10.692 88.407 1.00 71.69 906 GLY A O 1
ATOM 6963 N N . LEU A 1 907 ? -46.368 -8.820 87.206 1.00 74.62 907 LEU A N 1
ATOM 6964 C CA . LEU A 1 907 ? -45.149 -8.848 86.408 1.00 74.62 907 LEU A CA 1
ATOM 6965 C C . LEU A 1 907 ? -43.995 -8.113 87.082 1.00 74.62 907 LEU A C 1
ATOM 6967 O O . LEU A 1 907 ? -44.155 -6.960 87.498 1.00 74.62 907 LEU A O 1
ATOM 6971 N N . TRP A 1 908 ? -42.831 -8.747 87.127 1.00 76.62 908 TRP A N 1
ATOM 6972 C CA . TRP A 1 908 ? -41.627 -8.161 87.698 1.00 76.62 908 TRP A CA 1
ATOM 6973 C C . TRP A 1 908 ? -40.444 -8.258 86.747 1.00 76.62 908 TRP A C 1
ATOM 6975 O O . TRP A 1 908 ? -40.278 -9.273 86.084 1.00 76.62 908 TRP A O 1
ATOM 6985 N N . LEU A 1 909 ? -39.627 -7.210 86.748 1.00 77.69 909 LEU A N 1
ATOM 6986 C CA . LEU A 1 909 ? -38.388 -7.088 85.992 1.00 77.69 909 LEU A CA 1
ATOM 6987 C C . LEU A 1 909 ? -37.201 -7.140 86.948 1.00 77.69 909 LEU A C 1
ATOM 6989 O O . LEU A 1 909 ? -37.235 -6.544 88.032 1.00 77.69 909 LEU A O 1
ATOM 6993 N N . TRP A 1 910 ? -36.146 -7.815 86.536 1.00 77.31 910 TRP A N 1
ATOM 6994 C CA . TRP A 1 910 ? -34.842 -7.778 87.162 1.00 77.31 910 TRP A CA 1
ATOM 6995 C C . TRP A 1 910 ? -33.812 -7.383 86.099 1.00 77.31 910 TRP A C 1
ATOM 6997 O O . TRP A 1 910 ? -33.742 -8.018 85.058 1.00 77.31 910 TRP A O 1
ATOM 7007 N N . ASP A 1 911 ? -33.062 -6.327 86.399 1.00 72.38 911 ASP A N 1
ATOM 7008 C CA . ASP A 1 911 ? -32.052 -5.681 85.551 1.00 72.38 911 ASP A CA 1
ATOM 7009 C C . ASP A 1 911 ? -30.825 -5.440 86.454 1.00 72.38 911 ASP A C 1
ATOM 7011 O O . ASP A 1 911 ? -30.794 -4.486 87.243 1.00 72.38 911 ASP A O 1
ATOM 7015 N N . GLY A 1 912 ? -29.929 -6.431 86.546 1.00 65.25 912 GLY A N 1
ATOM 7016 C CA . GLY A 1 912 ? -28.656 -6.360 87.286 1.00 65.25 912 GLY A CA 1
ATOM 7017 C C . GLY A 1 912 ? -28.725 -6.026 88.793 1.00 65.25 912 GLY A C 1
ATOM 7018 O O . GLY A 1 912 ? -27.709 -5.715 89.427 1.00 65.25 912 GLY A O 1
ATOM 7019 N N . GLY A 1 913 ? -29.916 -6.021 89.410 1.00 68.44 913 GLY A N 1
ATOM 7020 C CA . GLY A 1 913 ? -30.150 -5.293 90.661 1.00 68.44 913 GLY A CA 1
ATOM 7021 C C . GLY A 1 913 ? -31.320 -5.776 91.522 1.00 68.44 913 GLY A C 1
ATOM 7022 O O . GLY A 1 913 ? -31.385 -6.928 91.951 1.00 68.44 913 GLY A O 1
ATOM 7023 N N . ALA A 1 914 ? -32.207 -4.851 91.908 1.00 67.62 914 ALA A N 1
ATOM 7024 C CA . ALA A 1 914 ? -33.390 -5.166 92.708 1.00 67.62 914 ALA A CA 1
ATOM 7025 C C . ALA A 1 914 ? -34.598 -5.395 91.796 1.00 67.62 914 ALA A C 1
ATOM 7027 O O . ALA A 1 914 ? -34.840 -4.607 90.889 1.00 67.62 914 ALA A O 1
ATOM 7028 N N . LEU A 1 915 ? -35.392 -6.419 92.111 1.00 71.62 915 LEU A N 1
ATOM 7029 C CA . LEU A 1 915 ? -36.676 -6.690 91.468 1.00 71.62 915 LEU A CA 1
ATOM 7030 C C . LEU A 1 915 ? -37.555 -5.425 91.441 1.00 71.62 915 LEU A C 1
ATOM 7032 O O . LEU A 1 915 ? -37.895 -4.864 92.491 1.00 71.62 915 LEU A O 1
ATOM 7036 N N . THR A 1 916 ? -37.918 -4.991 90.236 1.00 76.62 916 THR A N 1
ATOM 7037 C CA . THR A 1 916 ? -38.782 -3.843 89.963 1.00 76.62 916 THR A CA 1
ATOM 7038 C C . THR A 1 916 ? -40.166 -4.334 89.566 1.00 76.62 916 THR A C 1
ATOM 7040 O O . THR A 1 916 ? -40.332 -5.171 88.684 1.00 76.62 916 THR A O 1
ATOM 7043 N N . HIS A 1 917 ? -41.185 -3.821 90.250 1.00 73.75 917 HIS A N 1
ATOM 7044 C CA . HIS A 1 917 ? -42.563 -4.226 90.010 1.00 73.75 917 HIS A CA 1
ATOM 7045 C C . HIS A 1 917 ? -43.158 -3.434 88.841 1.00 73.75 917 HIS A C 1
ATOM 7047 O O . HIS A 1 917 ? -43.322 -2.219 88.969 1.00 73.75 917 HIS A O 1
ATOM 7053 N N . LEU A 1 918 ? -43.538 -4.110 87.754 1.00 68.25 918 LEU A N 1
ATOM 7054 C CA . LEU A 1 91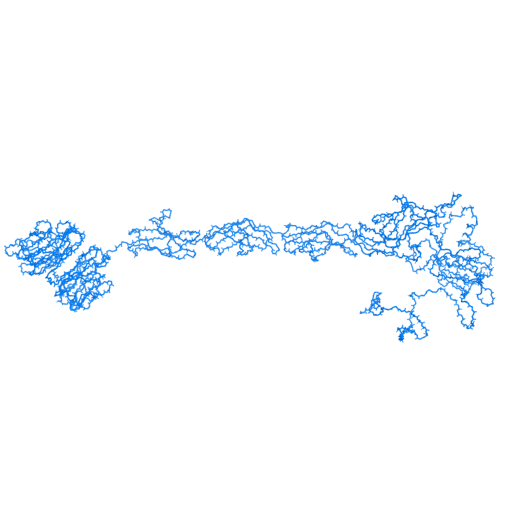8 ? -44.112 -3.469 86.566 1.00 68.25 918 LEU A CA 1
ATOM 7055 C C . LEU A 1 918 ? -45.641 -3.284 86.658 1.00 68.25 918 LEU A C 1
ATOM 7057 O O . LEU A 1 918 ? -46.181 -2.353 86.065 1.00 68.25 918 LEU A O 1
ATOM 7061 N N . ASN A 1 919 ? -46.378 -4.110 87.425 1.00 66.88 919 ASN A N 1
ATOM 7062 C CA . ASN A 1 919 ? -47.837 -3.950 87.576 1.00 66.88 919 ASN A CA 1
ATOM 7063 C C . ASN A 1 919 ? -48.394 -4.358 88.949 1.00 66.88 919 ASN A C 1
ATOM 7065 O O . ASN A 1 919 ? -48.514 -5.530 89.270 1.00 66.88 919 ASN A O 1
ATOM 7069 N N . TRP A 1 920 ? -48.910 -3.378 89.695 1.00 54.00 920 TRP A N 1
ATOM 7070 C CA . TRP A 1 920 ? -49.242 -3.506 91.115 1.00 54.00 920 TRP A CA 1
ATOM 7071 C C . TRP A 1 920 ? -50.355 -4.493 91.527 1.00 54.00 920 TRP A C 1
ATOM 7073 O O . TRP A 1 920 ? -50.455 -4.742 92.725 1.00 54.00 920 TRP A O 1
ATOM 7083 N N . ASN A 1 921 ? -51.251 -4.975 90.645 1.00 54.88 921 ASN A N 1
ATOM 7084 C CA . ASN A 1 921 ? -52.489 -5.644 91.113 1.00 54.88 921 ASN A CA 1
ATOM 7085 C C . ASN A 1 921 ? -53.160 -6.684 90.187 1.00 54.88 921 ASN A C 1
ATOM 7087 O O . ASN A 1 921 ? -54.256 -7.135 90.529 1.00 54.88 921 ASN A O 1
ATOM 7091 N N . ASN A 1 922 ? -52.600 -7.048 89.029 1.00 60.19 922 ASN A N 1
ATOM 7092 C CA . ASN A 1 922 ? -53.302 -7.917 88.068 1.00 60.19 922 ASN A CA 1
ATOM 7093 C C . ASN A 1 922 ? -52.381 -8.989 87.485 1.00 60.19 922 ASN A C 1
ATOM 7095 O O . ASN A 1 922 ? -51.181 -8.768 87.363 1.00 60.19 922 ASN A O 1
ATOM 7099 N N . ALA A 1 923 ? -52.959 -10.140 87.134 1.00 60.19 923 ALA A N 1
ATOM 7100 C CA . ALA A 1 923 ? -52.238 -11.199 86.442 1.00 60.19 923 ALA A CA 1
ATOM 7101 C C . ALA A 1 923 ? -52.058 -10.799 84.972 1.00 60.19 923 ALA A C 1
ATOM 7103 O O . ALA A 1 923 ? -53.024 -10.426 84.299 1.00 60.19 923 ALA A O 1
ATOM 7104 N N . VAL A 1 924 ? -50.822 -10.856 84.493 1.00 59.84 924 VAL A N 1
ATOM 7105 C CA . VAL A 1 924 ? -50.468 -10.616 83.096 1.00 59.84 924 VAL A CA 1
ATOM 7106 C C . VAL A 1 924 ? -49.720 -11.846 82.639 1.00 59.84 924 VAL A C 1
ATOM 7108 O O . VAL A 1 924 ? -48.669 -12.130 83.192 1.00 59.84 924 VAL A O 1
ATOM 7111 N N . LYS A 1 925 ? -50.237 -12.542 81.626 1.00 61.50 925 LYS A N 1
ATOM 7112 C CA . LYS A 1 925 ? -49.471 -13.616 81.001 1.00 61.50 925 LYS A CA 1
ATOM 7113 C C . LYS A 1 925 ? -48.509 -12.988 79.994 1.00 61.50 925 LYS A C 1
ATOM 7115 O O . LYS A 1 925 ? -48.980 -12.386 79.021 1.00 61.50 925 LYS A O 1
ATOM 7120 N N . ILE A 1 926 ? -47.208 -13.122 80.253 1.00 60.62 926 ILE A N 1
ATOM 7121 C CA . ILE A 1 926 ? -46.134 -12.760 79.315 1.00 60.62 926 ILE A CA 1
ATOM 7122 C C . ILE A 1 926 ? -46.225 -13.693 78.113 1.00 60.62 926 ILE A C 1
ATOM 7124 O O . ILE A 1 926 ? -46.498 -14.886 78.272 1.00 60.62 926 ILE A O 1
ATOM 7128 N N . ILE A 1 927 ? -46.034 -13.151 76.915 1.00 57.25 927 ILE A N 1
ATOM 7129 C CA . ILE A 1 927 ? -45.990 -13.968 75.703 1.00 57.25 927 ILE A CA 1
ATOM 7130 C C . ILE A 1 927 ? -44.722 -13.660 74.894 1.00 57.25 927 ILE A C 1
ATOM 7132 O O . ILE A 1 927 ? -44.086 -14.602 74.444 1.00 57.25 927 ILE A O 1
ATOM 7136 N N . THR A 1 928 ? -44.315 -12.391 74.776 1.00 55.84 928 THR A N 1
ATOM 7137 C CA . THR A 1 928 ? -42.978 -11.983 74.299 1.00 55.84 928 THR A CA 1
ATOM 7138 C C . THR A 1 928 ? -42.721 -10.516 74.668 1.00 55.84 928 THR A C 1
ATOM 7140 O O . THR A 1 928 ? -43.647 -9.818 75.104 1.00 55.84 928 THR A O 1
ATOM 7143 N N . ALA A 1 929 ? -41.497 -10.047 74.480 1.00 53.19 929 ALA A N 1
ATOM 7144 C CA . ALA A 1 929 ? -41.135 -8.640 74.518 1.00 53.19 929 ALA A CA 1
ATOM 7145 C C . ALA A 1 929 ? -40.111 -8.397 73.401 1.00 53.19 929 ALA A C 1
ATOM 7147 O O . ALA A 1 929 ? -39.341 -9.301 73.088 1.00 53.19 929 ALA A O 1
ATOM 7148 N N . ASN A 1 930 ? -40.183 -7.250 72.728 1.00 51.88 930 ASN A N 1
ATOM 7149 C CA . ASN A 1 930 ? -39.311 -6.972 71.589 1.00 51.88 930 ASN A CA 1
ATOM 7150 C C . ASN A 1 930 ? -38.743 -5.556 71.653 1.00 51.88 930 ASN A C 1
ATOM 7152 O O . ASN A 1 930 ? -39.341 -4.674 72.270 1.00 51.88 930 ASN A O 1
ATOM 7156 N N . THR A 1 931 ? -37.600 -5.371 71.004 1.00 46.72 931 THR A N 1
ATOM 7157 C CA . THR A 1 931 ? -36.961 -4.084 70.774 1.00 46.72 931 THR A CA 1
ATOM 7158 C C . THR A 1 931 ? -37.362 -3.584 69.389 1.00 46.72 931 THR A C 1
ATOM 7160 O O . THR A 1 931 ? -36.873 -4.058 68.365 1.00 46.72 931 THR A O 1
ATOM 7163 N N . ASP A 1 932 ? -38.228 -2.572 69.324 1.00 47.00 932 ASP A N 1
ATOM 7164 C CA . ASP A 1 932 ? -38.117 -1.647 68.202 1.00 47.00 932 ASP A CA 1
ATOM 7165 C C . ASP A 1 932 ? -36.852 -0.786 68.428 1.00 47.00 932 ASP A C 1
ATOM 7167 O O . ASP A 1 932 ? -36.210 -0.829 69.475 1.00 47.00 932 ASP A O 1
ATOM 7171 N N . LEU A 1 933 ? -36.414 -0.000 67.444 1.00 40.53 933 LEU A N 1
ATOM 7172 C CA . LEU A 1 933 ? -35.243 0.890 67.570 1.00 40.53 933 LEU A CA 1
ATOM 7173 C C . LEU A 1 933 ? -35.437 2.032 68.602 1.00 40.53 933 LEU A C 1
ATOM 7175 O O . LEU A 1 933 ? -34.800 3.091 68.490 1.00 40.53 933 LEU A O 1
ATOM 7179 N N . HIS A 1 934 ? -36.353 1.874 69.555 1.00 43.25 934 HIS A N 1
ATOM 7180 C CA . HIS A 1 934 ? -36.570 2.767 70.668 1.00 43.25 934 HIS A CA 1
ATOM 7181 C C . HIS A 1 934 ? -35.903 2.228 71.942 1.00 43.25 934 HIS A C 1
ATOM 7183 O O . HIS A 1 934 ? -35.502 1.081 72.054 1.00 43.25 934 HIS A O 1
ATOM 7189 N N . THR A 1 935 ? -35.678 3.127 72.895 1.00 41.12 935 THR A N 1
ATOM 7190 C CA . THR A 1 935 ? -34.936 2.857 74.136 1.00 41.12 935 THR A CA 1
ATOM 7191 C C . THR A 1 935 ? -35.872 2.407 75.263 1.00 41.12 935 THR A C 1
ATOM 7193 O O . THR A 1 935 ? -35.689 2.837 76.405 1.00 41.12 935 THR A O 1
ATOM 7196 N N . ASP A 1 936 ? -36.962 1.712 74.944 1.00 45.88 936 ASP A N 1
ATOM 7197 C CA . ASP A 1 936 ? -37.995 1.323 75.901 1.00 45.88 936 ASP A CA 1
ATOM 7198 C C . ASP A 1 936 ? -38.443 -0.130 75.726 1.00 45.88 936 ASP A C 1
ATOM 7200 O O . ASP A 1 936 ? -38.789 -0.571 74.640 1.00 45.88 936 ASP A O 1
ATOM 7204 N N . LEU A 1 937 ? -38.468 -0.845 76.854 1.00 49.75 937 LEU A N 1
ATOM 7205 C CA . LEU A 1 937 ? -38.965 -2.210 77.016 1.00 49.75 937 LEU A CA 1
ATOM 7206 C C . LEU A 1 937 ? -40.426 -2.313 76.560 1.00 49.75 937 LEU A C 1
ATOM 7208 O O . LEU A 1 937 ? -41.316 -1.825 77.266 1.00 49.75 937 LEU A O 1
ATOM 7212 N N . GLU A 1 938 ? -40.675 -2.997 75.439 1.00 57.59 938 GLU A N 1
ATOM 7213 C CA . GLU A 1 938 ? -42.014 -3.214 74.893 1.00 57.59 938 GLU A CA 1
ATOM 7214 C C . GLU A 1 938 ? -42.540 -4.622 75.249 1.00 57.59 938 GLU A C 1
ATOM 7216 O O . GLU A 1 938 ? -42.400 -5.596 74.509 1.00 57.59 938 GLU A O 1
ATOM 7221 N N . ILE A 1 939 ? -43.160 -4.760 76.431 1.00 58.09 939 ILE A N 1
ATOM 7222 C CA . ILE A 1 939 ? -43.726 -6.050 76.873 1.00 58.09 939 ILE A CA 1
ATOM 7223 C C . ILE A 1 939 ? -45.127 -6.238 76.313 1.00 58.09 939 ILE A C 1
ATOM 7225 O O . ILE A 1 939 ? -46.039 -5.445 76.575 1.00 58.09 939 ILE A O 1
ATOM 7229 N N . VAL A 1 940 ? -45.330 -7.371 75.644 1.00 59.38 940 VAL A N 1
ATOM 7230 C CA . VAL A 1 940 ? -46.593 -7.730 75.016 1.00 59.38 940 VAL A CA 1
ATOM 7231 C C . VAL A 1 940 ? -47.257 -8.878 75.771 1.00 59.38 940 VAL A C 1
ATOM 7233 O O . VAL A 1 940 ? -46.721 -9.980 75.916 1.00 59.38 940 VAL A O 1
ATOM 7236 N N . GLY A 1 941 ? -48.470 -8.631 76.268 1.00 62.75 941 GLY A N 1
ATOM 7237 C CA . GLY A 1 941 ? -49.144 -9.573 77.157 1.00 62.75 941 GLY A CA 1
ATOM 7238 C C . GLY A 1 941 ? -50.663 -9.546 77.083 1.00 62.75 941 GLY A C 1
ATOM 7239 O O . GLY A 1 941 ? -51.301 -8.638 76.538 1.00 62.75 941 GLY A O 1
ATOM 7240 N N . THR A 1 942 ? -51.267 -10.577 77.673 1.00 60.78 942 THR A N 1
ATOM 7241 C CA . THR A 1 942 ? -52.719 -10.616 77.888 1.00 60.78 942 THR A CA 1
ATOM 7242 C C . THR A 1 942 ? -53.040 -10.205 79.312 1.00 60.78 942 THR A C 1
ATOM 7244 O O . THR A 1 942 ? -52.541 -10.772 80.284 1.00 60.78 942 THR A O 1
ATOM 7247 N N . TYR A 1 943 ? -53.881 -9.182 79.432 1.00 61.09 943 TYR A N 1
ATOM 7248 C CA . TYR A 1 943 ? -54.281 -8.644 80.722 1.00 61.09 943 TYR A CA 1
ATOM 7249 C C . TYR A 1 943 ? -55.479 -9.423 81.265 1.00 61.09 943 TYR A C 1
ATOM 7251 O O . TYR A 1 943 ? -56.528 -9.465 80.617 1.00 61.09 943 TYR A O 1
ATOM 7259 N N . LEU A 1 944 ? -55.362 -10.006 82.459 1.00 60.59 944 LEU A N 1
ATOM 7260 C CA . LEU A 1 944 ? -56.443 -10.752 83.108 1.00 60.59 944 LEU A CA 1
ATOM 7261 C C . LEU A 1 944 ? -57.066 -9.929 84.242 1.00 60.59 944 LEU A C 1
ATOM 7263 O O . LEU A 1 944 ? -56.373 -9.288 85.033 1.00 60.59 944 LEU A O 1
ATOM 7267 N N . ASP A 1 945 ? -58.397 -9.950 84.344 1.00 58.53 945 ASP A N 1
ATOM 7268 C CA . ASP A 1 945 ? -59.080 -9.402 85.517 1.00 58.53 945 ASP A CA 1
ATOM 7269 C C . ASP A 1 945 ? -58.881 -10.293 86.761 1.00 58.53 945 ASP A C 1
ATOM 7271 O O . ASP A 1 945 ? -58.415 -11.430 86.684 1.00 58.53 945 ASP A O 1
ATOM 7275 N N . ILE A 1 946 ? -59.291 -9.803 87.936 1.00 55.16 946 ILE A N 1
ATOM 7276 C CA . ILE A 1 946 ? -59.199 -10.537 89.217 1.00 55.16 946 ILE A CA 1
ATOM 7277 C C . ILE A 1 946 ? -59.986 -11.868 89.254 1.00 55.16 946 ILE A C 1
ATOM 7279 O O . ILE A 1 946 ? -59.938 -12.582 90.258 1.00 55.16 946 ILE A O 1
ATOM 7283 N N . PHE A 1 947 ? -60.751 -12.189 88.206 1.00 56.09 947 PHE A N 1
ATOM 7284 C CA . PHE A 1 947 ? -61.491 -13.437 88.024 1.00 56.09 947 PHE A CA 1
ATOM 7285 C C . PHE A 1 947 ? -60.910 -14.320 86.903 1.00 56.09 947 PHE A C 1
ATOM 7287 O O . PHE A 1 947 ? -61.482 -15.377 86.624 1.00 56.09 947 PHE A O 1
ATOM 7294 N N . GLY A 1 948 ? -59.789 -13.924 86.290 1.00 55.88 948 GLY A N 1
ATOM 7295 C CA . GLY A 1 948 ? -59.119 -14.655 85.214 1.00 55.88 948 GLY A CA 1
ATOM 7296 C C . GLY A 1 948 ? -59.767 -14.480 83.837 1.00 55.88 948 GLY A C 1
ATOM 7297 O O . GLY A 1 948 ? -59.574 -15.327 82.968 1.00 55.88 948 GLY A O 1
ATOM 7298 N N . ALA A 1 949 ? -60.570 -13.432 83.622 1.00 59.03 949 ALA A N 1
ATOM 7299 C CA . ALA A 1 949 ? -61.118 -13.115 82.306 1.00 59.03 949 ALA A CA 1
ATOM 7300 C C . ALA A 1 949 ? -60.166 -12.198 81.529 1.00 59.03 949 ALA A C 1
ATOM 7302 O O . ALA A 1 949 ? -59.756 -11.154 82.037 1.00 59.03 949 ALA A O 1
ATOM 7303 N N . SER A 1 950 ? -59.847 -12.574 80.287 1.00 64.31 950 SER A N 1
ATOM 7304 C CA . SER A 1 950 ? -58.956 -11.786 79.432 1.00 64.31 950 SER A CA 1
ATOM 7305 C C . SER A 1 950 ? -59.607 -10.476 78.978 1.00 64.31 950 SER A C 1
ATOM 7307 O O . SER A 1 950 ? -60.746 -10.473 78.504 1.00 64.31 950 SER A O 1
ATOM 7309 N N . LEU A 1 951 ? -58.882 -9.365 79.106 1.00 64.62 951 LEU A N 1
ATOM 7310 C CA . LEU A 1 951 ? -59.320 -8.002 78.784 1.00 64.62 951 LEU A CA 1
ATOM 7311 C C . LEU A 1 951 ? -58.624 -7.426 77.540 1.00 64.62 951 LEU A C 1
ATOM 7313 O O . LEU A 1 951 ? -58.577 -6.209 77.379 1.00 64.62 951 LEU A O 1
ATOM 7317 N N . GLY A 1 952 ? -58.086 -8.266 76.657 1.00 68.12 952 GLY A N 1
ATOM 7318 C CA . GLY A 1 952 ? -57.497 -7.849 75.381 1.00 68.12 952 GLY A CA 1
ATOM 7319 C C . GLY A 1 952 ? -55.990 -8.081 75.282 1.00 68.12 952 GLY A C 1
ATOM 7320 O O . GLY A 1 952 ? -55.394 -8.741 76.136 1.00 68.12 952 GLY A O 1
ATOM 7321 N N . PHE A 1 953 ? -55.405 -7.569 74.208 1.00 68.44 953 PHE A N 1
ATOM 7322 C CA . PHE A 1 953 ? -53.979 -7.577 73.902 1.00 68.44 953 PHE A CA 1
ATOM 7323 C C . PHE A 1 953 ? -53.392 -6.207 74.208 1.00 68.44 953 PHE A C 1
ATOM 7325 O O . PHE A 1 953 ? -53.947 -5.192 73.768 1.00 68.44 953 PHE A O 1
ATOM 7332 N N . TRP A 1 954 ? -52.319 -6.177 74.987 1.00 68.81 954 TRP A N 1
ATOM 7333 C CA . TRP A 1 954 ? -51.770 -4.947 75.536 1.00 68.81 954 TRP A CA 1
ATOM 7334 C C . TRP A 1 954 ? -50.261 -4.905 75.373 1.00 68.81 954 TRP A C 1
ATOM 7336 O O . TRP A 1 954 ? -49.611 -5.948 75.336 1.00 68.81 954 TRP A O 1
ATOM 7346 N N . ILE A 1 955 ? -49.756 -3.681 75.318 1.00 67.50 955 ILE A N 1
ATOM 7347 C CA . ILE A 1 955 ? -48.343 -3.355 75.217 1.00 67.50 955 ILE A CA 1
ATOM 7348 C C . ILE A 1 955 ? -47.963 -2.414 76.357 1.00 67.50 955 ILE A C 1
ATOM 7350 O O . ILE A 1 955 ? -48.787 -1.576 76.736 1.00 67.50 955 ILE A O 1
ATOM 7354 N N . CYS A 1 956 ? -46.789 -2.583 76.951 1.00 63.09 956 CYS A N 1
ATOM 7355 C CA . CYS A 1 956 ? -46.289 -1.750 78.045 1.00 63.09 956 CYS A CA 1
ATOM 7356 C C . CYS A 1 956 ? -44.986 -1.086 77.615 1.00 63.09 956 CYS A C 1
ATOM 7358 O O . CYS A 1 956 ? -44.090 -1.819 77.233 1.00 63.09 956 CYS A O 1
ATOM 7360 N N . ASP A 1 957 ? -44.874 0.238 77.748 1.00 58.62 957 ASP A N 1
ATOM 7361 C CA . ASP A 1 957 ? -43.680 1.048 77.417 1.00 58.62 957 ASP A CA 1
ATOM 7362 C C . ASP A 1 957 ? -42.776 1.281 78.650 1.00 58.62 957 ASP A C 1
ATOM 7364 O O . ASP A 1 957 ? -42.303 2.383 78.942 1.00 58.62 957 ASP A O 1
ATOM 7368 N N . GLY A 1 958 ? -42.646 0.252 79.491 1.00 55.06 958 GLY A N 1
ATOM 7369 C CA . GLY A 1 958 ? -41.975 0.341 80.793 1.00 55.06 958 GLY A CA 1
ATOM 7370 C C . GLY A 1 958 ? -42.697 1.167 81.878 1.00 55.06 958 GLY A C 1
ATOM 7371 O O . GLY A 1 958 ? -42.325 1.065 83.051 1.00 55.06 958 GLY A O 1
ATOM 7372 N N . VAL A 1 959 ? -43.741 1.954 81.560 1.00 56.72 959 VAL A N 1
ATOM 7373 C CA . VAL A 1 959 ? -44.457 2.786 82.555 1.00 56.72 959 VAL A CA 1
ATOM 7374 C C . VAL A 1 959 ? -45.982 2.665 82.474 1.00 56.72 959 VAL A C 1
ATOM 7376 O O . VAL A 1 959 ? -46.630 2.592 83.523 1.00 56.72 959 VAL A O 1
ATOM 7379 N N . ASP A 1 960 ? -46.565 2.632 81.276 1.00 59.53 960 ASP A N 1
ATOM 7380 C CA . ASP A 1 960 ? -48.010 2.600 81.057 1.00 59.53 960 ASP A CA 1
ATOM 7381 C C . ASP A 1 960 ? -48.416 1.467 80.091 1.00 59.53 960 ASP A C 1
ATOM 7383 O O . ASP A 1 960 ? -47.787 1.202 79.072 1.00 59.53 960 ASP A O 1
ATOM 7387 N N . TRP A 1 961 ? -49.537 0.803 80.392 1.00 65.75 961 TRP A N 1
ATOM 7388 C CA . TRP A 1 961 ? -50.120 -0.212 79.509 1.00 65.75 961 TRP A CA 1
ATOM 7389 C C . TRP A 1 961 ? -51.087 0.424 78.502 1.00 65.75 961 TRP A C 1
ATOM 7391 O O . TRP A 1 961 ? -52.087 1.040 78.889 1.00 65.75 961 TRP A O 1
ATOM 7401 N N . THR A 1 962 ? -50.861 0.185 77.211 1.00 69.19 962 THR A N 1
ATOM 7402 C CA . THR A 1 962 ? -51.734 0.589 76.104 1.00 69.19 962 THR A CA 1
ATOM 7403 C C . THR A 1 962 ? -52.413 -0.626 75.473 1.00 69.19 962 THR A C 1
ATOM 7405 O O . THR A 1 962 ? -51.785 -1.633 75.159 1.00 69.19 962 THR A O 1
ATOM 7408 N N . GLN A 1 963 ? -53.733 -0.559 75.279 1.00 70.31 963 GLN A N 1
ATOM 7409 C CA . GLN A 1 963 ? -54.483 -1.650 74.655 1.00 70.31 963 GLN A CA 1
ATOM 7410 C C . GLN A 1 963 ? -54.302 -1.620 73.136 1.00 70.31 963 GLN A C 1
ATOM 7412 O O . GLN A 1 963 ? -54.802 -0.708 72.475 1.00 70.31 963 GLN A O 1
ATOM 7417 N N . LEU A 1 964 ? -53.666 -2.649 72.581 1.00 66.75 964 LEU A N 1
ATOM 7418 C CA . LEU A 1 964 ? -53.501 -2.830 71.138 1.00 66.75 964 LEU A CA 1
ATOM 7419 C C . LEU A 1 964 ? -54.726 -3.463 70.478 1.00 66.75 964 LEU A C 1
ATOM 7421 O O . LEU A 1 964 ? -55.049 -3.150 69.330 1.00 66.75 964 LEU A O 1
ATOM 7425 N N . ASN A 1 965 ? -55.412 -4.366 71.182 1.00 66.31 965 ASN A N 1
ATOM 7426 C CA . ASN A 1 965 ? -56.628 -5.003 70.687 1.00 66.31 965 ASN A CA 1
ATOM 7427 C C . ASN A 1 965 ? -57.596 -5.309 71.845 1.00 66.31 965 ASN A C 1
ATOM 7429 O O . ASN A 1 965 ? -57.171 -5.795 72.893 1.00 66.31 965 ASN A O 1
ATOM 7433 N N . PRO A 1 966 ? -58.911 -5.054 71.698 1.00 68.88 966 PRO A N 1
ATOM 7434 C CA . PRO A 1 966 ? -59.903 -5.429 72.709 1.00 68.88 966 PRO A CA 1
ATOM 7435 C C . PRO A 1 966 ? -60.067 -6.945 72.890 1.00 68.88 966 PRO A C 1
ATOM 7437 O O . PRO A 1 966 ? -60.679 -7.379 73.865 1.00 68.88 966 PRO A O 1
ATOM 7440 N N . LEU A 1 967 ? -59.561 -7.744 71.952 1.00 67.69 967 LEU A N 1
ATOM 7441 C CA . LEU A 1 967 ? -59.509 -9.197 72.015 1.00 67.69 967 LEU A CA 1
ATOM 7442 C C . LEU A 1 967 ? -58.077 -9.644 72.276 1.00 67.69 967 LEU A C 1
ATOM 7444 O O . LEU A 1 967 ? -57.126 -8.950 71.932 1.00 67.69 967 LEU A O 1
ATOM 7448 N N . SER A 1 968 ? -57.937 -10.799 72.906 1.00 67.38 968 SER A N 1
ATOM 7449 C CA . SER A 1 968 ? -56.637 -11.392 73.191 1.00 67.38 968 SER A CA 1
ATOM 7450 C C . SER A 1 968 ? -56.334 -12.454 72.145 1.00 67.38 968 SER A C 1
ATOM 7452 O O . SER A 1 968 ? -57.207 -13.302 71.927 1.00 67.38 968 SER A O 1
ATOM 7454 N N . PRO A 1 969 ? -55.155 -12.416 71.506 1.00 67.69 969 PRO A N 1
ATOM 7455 C CA . PRO A 1 969 ? -54.733 -13.509 70.657 1.00 67.69 969 PRO A CA 1
ATOM 7456 C C . PRO A 1 969 ? -54.457 -14.765 71.500 1.00 67.69 969 PRO A C 1
ATOM 7458 O O . PRO A 1 969 ? -54.080 -14.672 72.670 1.00 67.69 969 PRO A O 1
ATOM 7461 N N . GLU A 1 970 ? -54.680 -15.936 70.909 1.00 65.75 970 GLU A N 1
ATOM 7462 C CA . GLU A 1 970 ? -54.306 -17.244 71.453 1.00 65.75 970 GLU A CA 1
ATOM 7463 C C . GLU A 1 970 ? -52.795 -17.494 71.280 1.00 65.75 970 GLU A C 1
ATOM 7465 O O . GLU A 1 970 ? -52.162 -18.014 72.198 1.00 65.75 970 GLU A O 1
ATOM 7470 N N . THR A 1 971 ? -52.226 -17.058 70.147 1.00 66.44 971 THR A N 1
ATOM 7471 C CA . THR A 1 971 ? -50.783 -17.020 69.837 1.00 66.44 971 THR A CA 1
ATOM 7472 C C . THR A 1 971 ? -50.449 -15.782 68.993 1.00 66.44 971 THR A C 1
ATOM 7474 O O . THR A 1 971 ? -51.345 -15.238 68.337 1.00 66.44 971 THR A O 1
ATOM 7477 N N . PHE A 1 972 ? -49.195 -15.325 68.990 1.00 67.88 972 PHE A N 1
ATOM 7478 C CA . PHE A 1 972 ? -48.729 -14.266 68.093 1.00 67.88 972 PHE A CA 1
ATOM 7479 C C . PHE A 1 972 ? -47.222 -14.340 67.816 1.00 67.88 972 PHE A C 1
ATOM 7481 O O . PHE A 1 972 ? -46.487 -14.985 68.554 1.00 67.88 972 PHE A O 1
ATOM 7488 N N . ALA A 1 973 ? -46.791 -13.635 66.773 1.00 69.06 973 ALA A N 1
ATOM 7489 C CA . ALA A 1 973 ? -45.398 -13.393 66.410 1.00 69.06 973 ALA A CA 1
ATOM 7490 C C . ALA A 1 973 ? -45.226 -11.926 65.979 1.00 69.06 973 ALA A C 1
ATOM 7492 O O . ALA A 1 973 ? -46.210 -11.289 65.585 1.00 69.06 973 ALA A O 1
ATOM 7493 N N . ALA A 1 974 ? -44.004 -11.403 66.043 1.00 66.75 974 ALA A N 1
ATOM 7494 C CA . ALA A 1 974 ? -43.651 -10.074 65.547 1.00 66.75 974 ALA A CA 1
ATOM 7495 C C . ALA A 1 974 ? -42.402 -10.141 64.650 1.00 66.75 974 ALA A C 1
ATOM 7497 O O . ALA A 1 974 ? -41.597 -11.059 64.800 1.00 66.75 974 ALA A O 1
ATOM 7498 N N . GLY A 1 975 ? -42.274 -9.211 63.704 1.00 65.81 975 GLY A N 1
ATOM 7499 C CA . GLY A 1 975 ? -41.083 -9.034 62.864 1.00 65.81 975 GLY A CA 1
ATOM 7500 C C . GLY A 1 975 ? -41.320 -8.040 61.722 1.00 65.81 975 GLY A C 1
ATOM 7501 O O . GLY A 1 975 ? -42.468 -7.758 61.403 1.00 65.81 975 GLY A O 1
ATOM 7502 N N . ASP A 1 976 ? -40.253 -7.519 61.108 1.00 62.41 976 ASP A N 1
ATOM 7503 C CA . ASP A 1 976 ? -40.296 -6.601 59.949 1.00 62.41 976 ASP A CA 1
ATOM 7504 C C . ASP A 1 976 ? -40.520 -7.387 58.637 1.00 62.41 976 ASP A C 1
ATOM 7506 O O . ASP A 1 976 ? -39.596 -7.703 57.882 1.00 62.41 976 ASP A O 1
ATOM 7510 N N . VAL A 1 977 ? -41.768 -7.798 58.408 1.00 66.38 977 VAL A N 1
ATOM 7511 C CA . VAL A 1 977 ? -42.208 -8.686 57.319 1.00 66.38 977 VAL A CA 1
ATOM 7512 C C . VAL A 1 977 ? -42.192 -7.985 55.957 1.00 66.38 977 VAL A C 1
ATOM 7514 O O . VAL A 1 977 ? -42.177 -8.665 54.919 1.00 66.38 977 VAL A O 1
ATOM 7517 N N . ASP A 1 978 ? -42.232 -6.651 55.915 1.00 62.28 978 ASP A N 1
ATOM 7518 C CA . ASP A 1 978 ? -42.211 -5.878 54.668 1.00 62.28 978 ASP A CA 1
ATOM 7519 C C . ASP A 1 978 ? -40.935 -5.043 54.424 1.00 62.28 978 ASP A C 1
ATOM 7521 O O . ASP A 1 978 ? -40.782 -4.455 53.342 1.00 62.28 978 ASP A O 1
ATOM 7525 N N . ALA A 1 979 ? -39.963 -5.152 55.336 1.00 63.78 979 ALA A N 1
ATOM 7526 C CA . ALA A 1 979 ? -38.649 -4.516 55.294 1.00 63.78 979 ALA A CA 1
ATOM 7527 C C . ALA A 1 979 ? -38.710 -2.978 55.278 1.00 63.78 979 ALA A C 1
ATOM 7529 O O . ALA A 1 979 ? -37.842 -2.324 54.672 1.00 63.78 979 ALA A O 1
ATOM 7530 N N . ASP A 1 980 ? -39.737 -2.385 55.891 1.00 62.97 980 ASP A N 1
ATOM 7531 C CA . ASP A 1 980 ? -39.861 -0.937 56.048 1.00 62.97 980 ASP A CA 1
ATOM 7532 C C . ASP A 1 980 ? -39.162 -0.394 57.311 1.00 62.97 980 ASP A C 1
ATOM 7534 O O . ASP A 1 980 ? -38.988 0.828 57.446 1.00 62.97 980 ASP A O 1
ATOM 7538 N N . GLY A 1 981 ? -38.638 -1.293 58.152 1.00 60.25 981 GLY A N 1
ATOM 7539 C CA . GLY A 1 981 ? -37.955 -0.985 59.403 1.00 60.25 981 GLY A CA 1
ATOM 7540 C C . GLY A 1 981 ? -38.896 -0.832 60.597 1.00 60.25 981 GLY A C 1
ATOM 7541 O O . GLY A 1 981 ? -38.458 -0.313 61.627 1.00 60.25 981 GLY A O 1
ATOM 7542 N N . ILE A 1 982 ? -40.165 -1.218 60.457 1.00 62.59 982 ILE A N 1
ATOM 7543 C CA . ILE A 1 982 ? -41.181 -1.246 61.505 1.00 62.59 982 ILE A CA 1
ATOM 7544 C C . ILE A 1 982 ? -41.653 -2.689 61.646 1.00 62.59 982 ILE A C 1
ATOM 7546 O O . ILE A 1 982 ? -41.948 -3.362 60.671 1.00 62.59 982 ILE A O 1
ATOM 7550 N N . GLU A 1 983 ? -41.725 -3.189 62.873 1.00 62.16 983 GLU A N 1
ATOM 7551 C CA . GLU A 1 983 ? -42.162 -4.563 63.084 1.00 62.16 983 GLU A CA 1
ATOM 7552 C C . GLU A 1 983 ? -43.684 -4.695 62.989 1.00 62.16 983 GLU A C 1
ATOM 7554 O O . GLU A 1 983 ? -44.450 -3.978 63.646 1.00 62.16 983 GLU A O 1
ATOM 7559 N N . GLU A 1 984 ? -44.146 -5.675 62.217 1.00 70.19 984 GLU A N 1
ATOM 7560 C CA . GLU A 1 984 ? -45.539 -6.085 62.204 1.00 70.19 984 GLU A CA 1
ATOM 7561 C C . GLU A 1 984 ? -45.822 -7.150 63.254 1.00 70.19 984 GLU A C 1
ATOM 7563 O O . GLU A 1 984 ? -45.072 -8.106 63.433 1.00 70.19 984 GLU A O 1
ATOM 7568 N N . VAL A 1 985 ? -46.998 -7.059 63.880 1.00 70.69 985 VAL A N 1
ATOM 7569 C CA . VAL A 1 985 ? -47.491 -8.093 64.802 1.00 70.69 985 VAL A CA 1
ATOM 7570 C C . VAL A 1 985 ? -48.540 -8.950 64.109 1.00 70.69 985 VAL A C 1
ATOM 7572 O O . VAL A 1 985 ? -49.557 -8.436 63.641 1.00 70.69 985 VAL A O 1
ATOM 7575 N N . ILE A 1 986 ? -48.363 -10.269 64.113 1.00 70.56 986 ILE A N 1
ATOM 7576 C CA . ILE A 1 986 ? -49.353 -11.239 63.639 1.00 70.56 986 ILE A CA 1
ATOM 7577 C C . ILE A 1 986 ? -49.914 -12.009 64.824 1.00 70.56 986 ILE A C 1
ATOM 7579 O O . ILE A 1 986 ? -49.175 -12.700 65.508 1.00 70.56 986 ILE A O 1
ATOM 7583 N N . GLY A 1 987 ? -51.227 -11.944 65.045 1.00 70.12 987 GLY A N 1
ATOM 7584 C CA . GLY A 1 987 ? -51.907 -12.676 66.117 1.00 70.12 987 GLY A CA 1
ATOM 7585 C C . GLY A 1 987 ? -53.031 -13.576 65.609 1.00 70.12 987 GLY A C 1
ATOM 7586 O O . GLY A 1 987 ? -53.772 -13.204 64.693 1.00 70.12 987 GLY A O 1
ATOM 7587 N N . ASP A 1 988 ? -53.197 -14.742 66.233 1.00 69.44 988 ASP A N 1
ATOM 7588 C CA . ASP A 1 988 ? -54.373 -15.602 66.078 1.00 69.44 988 ASP A CA 1
ATOM 7589 C C . ASP A 1 988 ? -55.444 -15.232 67.101 1.00 69.44 988 ASP A C 1
ATOM 7591 O O . ASP A 1 988 ? -55.241 -15.376 68.299 1.00 69.44 988 ASP A O 1
ATOM 7595 N N . PHE A 1 989 ? -56.619 -14.807 66.646 1.00 70.06 989 PHE A N 1
ATOM 7596 C CA . PHE A 1 989 ? -57.747 -14.443 67.509 1.00 70.06 989 PHE A CA 1
ATOM 7597 C C . PHE A 1 989 ? -58.828 -15.540 67.543 1.00 70.06 989 PHE A C 1
ATOM 7599 O O . PHE A 1 989 ? -60.033 -15.256 67.649 1.00 70.06 989 PHE A O 1
ATOM 7606 N N . GLY A 1 990 ? -58.415 -16.802 67.397 1.00 66.88 990 GLY A N 1
ATOM 7607 C CA . GLY A 1 990 ? -59.258 -17.987 67.484 1.00 66.88 990 GLY A CA 1
ATOM 7608 C C . GLY A 1 990 ? -60.321 -18.007 66.386 1.00 66.88 990 GLY A C 1
ATOM 7609 O O . GLY A 1 990 ? -60.043 -18.140 65.196 1.00 66.88 990 GLY A O 1
ATOM 7610 N N . ALA A 1 991 ? -61.596 -17.836 66.750 1.00 62.69 991 ALA A N 1
ATOM 7611 C CA . ALA A 1 991 ? -62.699 -17.838 65.778 1.00 62.69 991 ALA A CA 1
ATOM 7612 C C . ALA A 1 991 ? -62.642 -16.690 64.745 1.00 62.69 991 ALA A C 1
ATOM 7614 O O . ALA A 1 991 ? -63.356 -16.744 63.740 1.00 62.69 991 ALA A O 1
ATOM 7615 N N . LEU A 1 992 ? -61.846 -15.646 64.998 1.00 62.41 992 LEU A N 1
ATOM 7616 C CA . LEU A 1 992 ? -61.643 -14.524 64.077 1.00 62.41 992 LEU A CA 1
ATOM 7617 C C . LEU A 1 992 ? -60.457 -14.722 63.122 1.00 62.41 992 LEU A C 1
ATOM 7619 O O . LEU A 1 992 ? -60.295 -13.899 62.217 1.00 62.41 992 LEU A O 1
ATOM 7623 N N . GLY A 1 993 ? -59.694 -15.806 63.287 1.00 65.50 993 GLY A N 1
ATOM 7624 C CA . GLY A 1 993 ? -58.526 -16.148 62.481 1.00 65.50 993 GLY A CA 1
ATOM 7625 C C . GLY A 1 993 ? -57.317 -15.248 62.739 1.00 65.50 993 GLY A C 1
ATOM 7626 O O . GLY A 1 993 ? -57.277 -14.511 63.724 1.00 65.50 993 GLY A O 1
ATOM 7627 N N . LEU A 1 994 ? -56.354 -15.303 61.814 1.00 70.38 994 LEU A N 1
ATOM 7628 C CA . LEU A 1 994 ? -55.122 -14.516 61.849 1.00 70.38 994 LEU A CA 1
ATOM 7629 C C . LEU A 1 994 ? -55.333 -13.065 61.410 1.00 70.38 994 LEU A C 1
ATOM 7631 O O . LEU A 1 994 ? -55.981 -12.780 60.393 1.00 70.38 994 LEU A O 1
ATOM 7635 N N . TRP A 1 995 ? -54.714 -12.153 62.145 1.00 69.50 995 TRP A N 1
ATOM 7636 C CA . TRP A 1 995 ? -54.679 -10.728 61.846 1.00 69.50 995 TRP A CA 1
ATOM 7637 C C . TRP A 1 995 ? -53.246 -10.231 61.924 1.00 69.50 995 TRP A C 1
ATOM 7639 O O . TRP A 1 995 ? -52.509 -10.660 62.803 1.00 69.50 995 TRP A O 1
ATOM 7649 N N . PHE A 1 996 ? -52.884 -9.320 61.026 1.00 73.00 996 PHE A N 1
ATOM 7650 C CA . PHE A 1 996 ? -51.606 -8.619 61.075 1.00 73.00 996 PHE A CA 1
ATOM 7651 C C . PHE A 1 996 ? -51.837 -7.147 61.412 1.00 73.00 996 PHE A C 1
ATOM 7653 O O . PHE A 1 996 ? -52.840 -6.567 60.986 1.00 73.00 996 PHE A O 1
ATOM 7660 N N . LYS A 1 997 ? -50.949 -6.552 62.197 1.00 68.81 997 LYS A N 1
ATOM 7661 C CA . LYS A 1 997 ? -50.910 -5.126 62.506 1.00 68.81 997 LYS A CA 1
ATOM 7662 C C . LYS A 1 997 ? -49.682 -4.550 61.828 1.00 68.81 997 LYS A C 1
ATOM 7664 O O . LYS A 1 997 ? -48.578 -4.921 62.190 1.00 68.81 997 LYS A O 1
ATOM 7669 N N . ASP A 1 998 ? -49.924 -3.646 60.894 1.00 68.12 998 ASP A N 1
ATOM 7670 C CA . ASP A 1 998 ? -48.913 -2.767 60.311 1.00 68.12 998 ASP A CA 1
ATOM 7671 C C . ASP A 1 998 ? -49.200 -1.360 60.859 1.00 68.12 998 ASP A C 1
ATOM 7673 O O . ASP A 1 998 ? -50.350 -0.875 60.815 1.00 68.12 998 ASP A O 1
ATOM 7677 N N . LEU A 1 999 ? -48.177 -0.761 61.479 1.00 68.81 999 LEU A N 1
ATOM 7678 C CA . LEU A 1 999 ? -48.255 0.491 62.230 1.00 68.81 999 LEU A CA 1
ATOM 7679 C C . LEU A 1 999 ? -49.378 0.445 63.289 1.00 68.81 999 LEU A C 1
ATOM 7681 O O . LEU A 1 999 ? -49.298 -0.266 64.290 1.00 68.81 999 LEU A O 1
ATOM 7685 N N . ASP A 1 1000 ? -50.470 1.180 63.052 1.00 62.34 1000 ASP A N 1
ATOM 7686 C CA . ASP A 1 1000 ? -51.627 1.322 63.948 1.00 62.34 1000 ASP A CA 1
ATOM 7687 C C . ASP A 1 1000 ? -52.885 0.593 63.446 1.00 62.34 1000 ASP A C 1
ATOM 7689 O O . ASP A 1 1000 ? -53.961 0.706 64.047 1.00 62.34 1000 ASP A O 1
ATOM 7693 N N . THR A 1 1001 ? -52.804 -0.120 62.318 1.00 64.69 1001 THR A N 1
ATOM 7694 C CA . THR A 1 1001 ? -53.987 -0.703 61.675 1.00 64.69 1001 THR A CA 1
ATOM 7695 C C . THR A 1 1001 ? -53.921 -2.222 61.666 1.00 64.69 1001 THR A C 1
ATOM 7697 O O . THR A 1 1001 ? -53.075 -2.827 61.023 1.00 64.69 1001 THR A O 1
ATOM 7700 N N . TRP A 1 1002 ? -54.890 -2.846 62.336 1.00 67.94 1002 TRP A N 1
ATOM 7701 C CA . TRP A 1 1002 ? -55.129 -4.280 62.224 1.00 67.94 1002 TRP A CA 1
ATOM 7702 C C . TRP A 1 1002 ? -55.836 -4.605 60.912 1.00 67.94 1002 TRP A C 1
ATOM 7704 O O . TRP A 1 1002 ? -56.960 -4.157 60.650 1.00 67.94 1002 TRP A O 1
ATOM 7714 N N . TYR A 1 1003 ? -55.207 -5.457 60.124 1.00 68.88 1003 TYR A N 1
ATOM 7715 C CA . TYR A 1 1003 ? -55.732 -5.997 58.893 1.00 68.88 1003 TYR A CA 1
ATOM 7716 C C . TYR A 1 1003 ? -56.039 -7.486 59.078 1.00 68.88 1003 TYR A C 1
ATOM 7718 O O . TYR A 1 1003 ? -55.192 -8.266 59.520 1.00 68.88 1003 TYR A O 1
ATOM 7726 N N . PRO A 1 1004 ? -57.250 -7.929 58.714 1.00 64.75 1004 PRO A N 1
ATOM 7727 C CA . PRO A 1 1004 ? -57.519 -9.351 58.662 1.00 64.75 1004 PRO A CA 1
ATOM 7728 C C . PRO A 1 1004 ? -56.737 -9.948 57.489 1.00 64.75 1004 PRO A C 1
ATOM 7730 O O . PRO A 1 1004 ? -56.862 -9.449 56.364 1.00 64.75 1004 PRO A O 1
ATOM 7733 N N . LEU A 1 1005 ? -56.023 -11.059 57.695 1.00 65.06 1005 LEU A N 1
ATOM 7734 C CA . LEU A 1 1005 ? -55.383 -11.851 56.628 1.00 65.06 1005 LEU A CA 1
ATOM 7735 C C . LEU A 1 1005 ? -56.444 -12.588 55.776 1.00 65.06 1005 LEU A C 1
ATOM 7737 O O . LEU A 1 1005 ? -56.424 -13.798 55.588 1.00 65.06 1005 LEU A O 1
ATOM 7741 N N . THR A 1 1006 ? -57.432 -11.858 55.253 1.00 52.56 1006 THR A N 1
ATOM 7742 C CA . THR A 1 1006 ? -58.640 -12.393 54.590 1.00 52.56 1006 THR A CA 1
ATOM 7743 C C . THR A 1 1006 ? -58.546 -12.447 53.062 1.00 52.56 1006 THR A C 1
ATOM 7745 O O . THR A 1 1006 ? -59.536 -12.739 52.392 1.00 52.56 1006 THR A O 1
ATOM 7748 N N . GLY A 1 1007 ? -57.365 -12.188 52.492 1.00 45.66 1007 GLY A N 1
ATOM 7749 C CA . GLY A 1 1007 ? -57.129 -12.155 51.040 1.00 45.66 1007 GLY A CA 1
ATOM 7750 C C . GLY A 1 1007 ? -56.306 -13.312 50.470 1.00 45.66 1007 GLY A C 1
ATOM 7751 O O . GLY A 1 1007 ? -56.259 -13.481 49.253 1.00 45.66 1007 GLY A O 1
ATOM 7752 N N . PHE A 1 1008 ? -55.682 -14.118 51.321 1.00 45.06 1008 PHE A N 1
ATOM 7753 C CA . PHE A 1 1008 ? -54.874 -15.264 50.911 1.00 45.06 1008 PHE A CA 1
ATOM 7754 C C . PHE A 1 1008 ? -55.679 -16.541 51.149 1.00 45.06 1008 PHE A C 1
ATOM 7756 O O . PHE A 1 1008 ? -56.748 -16.482 51.752 1.00 45.06 1008 PHE A O 1
ATOM 7763 N N . ASN A 1 1009 ? -55.238 -17.703 50.668 1.00 42.69 1009 ASN A N 1
ATOM 7764 C CA . ASN A 1 1009 ? -55.847 -18.985 51.049 1.00 42.69 1009 ASN A CA 1
ATOM 7765 C C . ASN A 1 1009 ? -55.572 -19.280 52.537 1.00 42.69 1009 ASN A C 1
ATOM 7767 O O . ASN A 1 1009 ? -55.027 -20.333 52.850 1.00 42.69 1009 ASN A O 1
ATOM 7771 N N . ALA A 1 1010 ? -55.901 -18.346 53.436 1.00 42.16 1010 ALA A N 1
ATOM 7772 C CA . ALA A 1 1010 ? -55.943 -18.546 54.862 1.00 42.16 1010 ALA A CA 1
ATOM 7773 C C . ALA A 1 1010 ? -56.797 -19.785 55.059 1.00 42.16 1010 ALA A C 1
ATOM 7775 O O . ALA A 1 1010 ? -58.005 -19.816 54.786 1.00 42.16 1010 ALA A O 1
ATOM 7776 N N . VAL A 1 1011 ? -56.097 -20.853 55.407 1.00 49.69 1011 VAL A N 1
ATOM 7777 C CA . VAL A 1 1011 ? -56.680 -22.084 55.871 1.00 49.69 1011 VAL A CA 1
ATOM 7778 C C . VAL A 1 1011 ? -57.748 -21.668 56.876 1.00 49.69 1011 VAL A C 1
ATOM 7780 O O . VAL A 1 1011 ? -57.513 -20.815 57.725 1.00 49.69 1011 VAL A O 1
ATOM 7783 N N . ASN A 1 1012 ? -58.964 -22.187 56.744 1.00 49.25 1012 ASN A N 1
ATOM 7784 C CA . ASN A 1 1012 ? -60.008 -21.936 57.730 1.00 49.25 1012 ASN A CA 1
ATOM 7785 C C . ASN A 1 1012 ? -59.654 -22.776 58.974 1.00 49.25 1012 ASN A C 1
ATOM 7787 O O . ASN A 1 1012 ? -60.250 -23.827 59.220 1.00 49.25 1012 ASN A O 1
ATOM 7791 N N . VAL A 1 1013 ? -58.585 -22.376 59.668 1.00 51.88 1013 VAL A N 1
ATOM 7792 C CA . VAL A 1 1013 ? -58.041 -22.967 60.894 1.00 51.88 1013 VAL A CA 1
ATOM 7793 C C . VAL A 1 1013 ? -58.955 -22.564 62.045 1.00 51.88 1013 VAL A C 1
ATOM 7795 O O . VAL A 1 1013 ? -58.632 -21.733 62.876 1.00 51.88 1013 VAL A O 1
ATOM 7798 N N . GLY A 1 1014 ? -60.176 -23.095 62.073 1.00 53.19 1014 GLY A N 1
ATOM 7799 C CA . GLY A 1 1014 ? -60.998 -22.968 63.275 1.00 53.19 1014 GLY A CA 1
ATOM 7800 C C . GLY A 1 1014 ? -60.324 -23.688 64.447 1.00 53.19 1014 GLY A C 1
ATOM 7801 O O . GLY A 1 1014 ? -59.917 -24.828 64.265 1.00 53.19 1014 GLY A O 1
ATOM 7802 N N . SER A 1 1015 ? -60.241 -23.049 65.619 1.00 51.03 1015 SER A N 1
ATOM 7803 C CA . SER A 1 1015 ? -59.849 -23.602 66.938 1.00 51.03 1015 SER A CA 1
ATOM 7804 C C . SER A 1 1015 ? -58.697 -24.626 66.961 1.00 51.03 1015 SER A C 1
ATOM 7806 O O . SER A 1 1015 ? -58.723 -25.547 67.782 1.00 51.03 1015 SER A O 1
ATOM 7808 N N . ALA A 1 1016 ? -57.756 -24.557 66.023 1.00 54.00 1016 ALA A N 1
ATOM 7809 C CA . ALA A 1 1016 ? -56.577 -25.413 66.012 1.00 54.00 1016 ALA A CA 1
ATOM 7810 C C . ALA A 1 1016 ? -55.487 -24.714 66.827 1.00 54.00 1016 ALA A C 1
ATOM 7812 O O . ALA A 1 1016 ? -55.395 -23.498 66.766 1.00 54.00 1016 ALA A O 1
ATOM 7813 N N . ASN A 1 1017 ? -54.680 -25.466 67.577 1.00 57.91 1017 ASN A N 1
ATOM 7814 C CA . ASN A 1 1017 ? -53.518 -24.901 68.263 1.00 57.91 1017 ASN A CA 1
ATOM 7815 C C . ASN A 1 1017 ? -52.497 -24.479 67.195 1.00 57.91 1017 ASN A C 1
ATOM 7817 O O . ASN A 1 1017 ? -51.807 -25.347 66.660 1.00 57.91 1017 ASN A O 1
ATOM 7821 N N . ILE A 1 1018 ? -52.470 -23.193 66.851 1.00 65.00 1018 ILE A N 1
ATOM 7822 C CA . ILE A 1 1018 ? -51.470 -22.591 65.964 1.00 65.00 1018 ILE A CA 1
ATOM 7823 C C . ILE A 1 1018 ? -50.227 -22.302 66.814 1.00 65.00 1018 ILE A C 1
ATOM 7825 O O . ILE A 1 1018 ? -50.371 -21.817 67.940 1.00 65.00 1018 ILE A O 1
ATOM 7829 N N . LYS A 1 1019 ? -49.041 -22.651 66.309 1.00 64.44 1019 LYS A N 1
ATOM 7830 C CA . LYS A 1 1019 ? -47.757 -22.273 66.912 1.00 64.44 1019 LYS A CA 1
ATOM 7831 C C . LYS A 1 1019 ? -47.058 -21.260 66.032 1.00 64.44 1019 LYS A C 1
ATOM 7833 O O . LYS A 1 1019 ? -47.024 -21.499 64.798 1.00 64.44 1019 LYS A O 1
#

Sequence (1019 aa):
MTEARPVSLSAFAEYTVNTALTVPLTERRLKFGNGGGRLISRAGDQVIEMDLPSLAGKTPESSAAKTSGFGDARIQGTHIEEWYDSDLFACGYHDPTFTMEQVAAGRWDYDDNETAMAIWNFTIDFYRYSPDDGRFGADNGENEFVGFIDDATYFSVYGFHWGGASAMTINFHTSSDWCEEIHESDVMFNSAYSWTDDFLTYLGGSVQYYKAAVIHESGHVWGLMAGKLKPETYAYDHPSVMNNAGTDIIEDALAVHVPDVNLMRRVYDGLTGVPQVKDVGVESYYASLGLHKSTTSAANFYPGDSITISNVTVENLSPTAQTDVRLRFYLSADRTITTADSLMGFYYYWPTFAAETYSVANYATTIPYISSGQFYVGAIATLNGFAGDDAWENDATYLPDKITVYPMPPSNVQATDGTYTDKIRVTWTAVSDPAVTAYQVYRSASDTGTKIYLAQVSNSYYDDASPAGGWNYYWVKSVAAIGSSLFSSSDSGYVSVTVPAGLLASDGTYTDRVALSWTAVMGASGYEVWRNTDTNSATASQIGTSTAASYNDTTAVPELMYYYWVKATNGIATSGFSSYDWGWRALAAPTNVQASDGTYSDKVRVTWNAVAYAATYQVRRNTTNDFSTASTLAGSAVGTTYDDTTAVPMQTYYYWVRAENGFGYSQFSGPDTGYRSTPVPQASEIIGDFGAYGLWMLHNSAWTQLSPIGTEAFLFADVDGDGLSELFGDFGGFGLWLWDNDVWSCLTLANPEGMITGDTDGDGRAELIGDAGALGLWVWNGGDWMQLTGVNPVSLAAADVDGDGDQDVVGDFGGIGIWVYLNYVWTAIAPITAESLSSGDLDGDNQEEIVGDFGSAGVWLYDHPAWTAITDLNPEALLIQDHDGDGVDELVGDFGIQWARPEFSGLWLWDGGALTHLNWNNAVKIITANTDLHTDLEIVGTYLDIFGASLGFWICDGVDWTQLNPLSPETFAAGDVDADGIEEVIGDFGALGLWFKDLDTWYPLTGFNAVNVGSANIK

pLDDT: mean 72.73, std 23.35, range [23.86, 98.62]

Radius of gyration: 79.68 Å; chains: 1; bounding box: 138×70×216 Å

Secondary structure (DSSP, 8-state):
----PPPPHHHHHHHHHHS---S-----EEE--TT--EEEEEETTEEEEEEPPP--S-------------TT---------S-S-------SEE------PPPPTT-----S-HHHHHHHHHHS-TT------S-TTS--SS--EEEEE-HHHHHHHHS---TT-SEEEEEE--SSS------EEEEEEETTS-----HHHHHTSS----HHHHHHHHHHHS-----SSS-----TTS----EEETTEEE----PPPHHHHHHHHHHTTS-SS------EEEES---TTS----EES-SEE-TT-EEEEEEEEEEE-SSS-EEEEEEEEEEESSS---TTSEEEEEEEEEEEE-TTEEEEEEEEEE--S--SEEEEEEEEEEES-SS--TTGGG-B----SPEEEPPPPPEEEEE-BSS-SS-EEEEEEPP--TTEEEEEEEEESSTTS--EEEEEESSSEEEESSPPSS-EEEEEEEEETTEEPPP---EEEB---PPP---B--TTS-SS-EEEE-PPPTT-SEEEEEEESSS-GGG-EEEEEESSSEEEETTSPTT--EEEEEEEE-SS-BPPPPPPEEE-PPPPPP-S-EE-BSS-SS-EEEE-PPPTT--EEEEEEESSS-GGGPEEEEEEE-SSEEEETTPPTT--EEEEEEEE-SS-BPPPPPPEEEBPPPPP-PPPPEEEE-GGG-EEEEETTEEEEEESS--SEEEEE-SSSSSSPEEEEE-GGG-EEEEETTEEEEEESS--SEEEEE-SSSSSSPEEEEE-GGG-EEEEETTEEEEEESS--SEEEEE-SSSSSSPEEEEE-GGG-EEEEETTEEEEEESS--SEEEEE-SSSSSPPEEEEE-GGG-EEEEETTEEEEEESS--SEEEEE-SSSSS-PEEEEE----TT-GGG-SEEEESSSSPEES-SS--EEEEEEE--SSSS-EEEEEEE-TTS-EEEEEEEESS-EEEEESS--SEEEEE-SSSSSSPEEEEE-GGG-EEEEETTEEEE--SS------S----

Foldseek 3Di:
DDDDDDDDPVNVVVVVPPDDDPDDFDDFDWDDDPQFTWGWGDDDPDIDIDTGDDPDDDDDDDDDDDDFQPPDFDPDDDDDDDDDPDDDFTAWKHQDADADADDDPPPPDDDDDCPVVVVVCVLPVLPDPPPCPVDVQDLPQEEEAPEEDEQVVVCVRPVDGCVPGQKMKHFDDDDDDDRPFGRYIYIYGHNVDDHDNDPVVPVPDPDDDDPLSNQVVSVVHPDRPPPDDDDDDDDPPDRFHFDDDPPDGDGDPPDQDPVNVVVVVVVPPDDPDDDFDWDKAWDQADDPPDGDQWDWPDQEEEAFDKIKTFFIKIDTQTQAKAAWKKKWKFWAPDWQDDPVGHTWADIDTDRIGGHRDMDTGMDITGHHQDAWDWTQMWM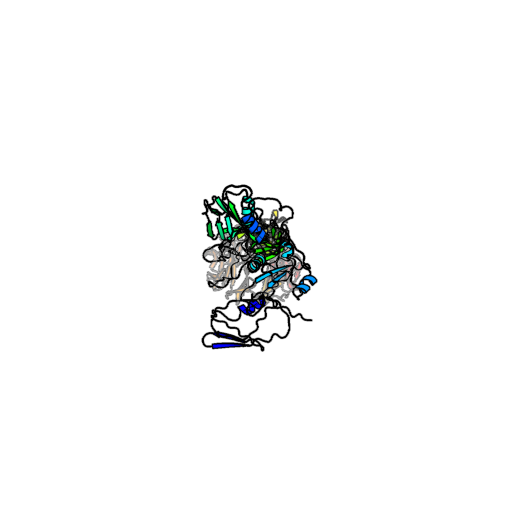QIDGDDDDDSPPSVRTGRSHPGTGTYAFAFFADWEWAAQPAQQWIKTFTHDGPRPQFQWKWKWKDPDQPDDTHTDDIGRDRMDTGRPDAADKMKMWMWTAGPVGIHDTYRIDIYHHAWDFWEDWDWPAQPAQQWTKIATDDTPLFQKKFKWKDLDQDPVPTDTPDMGSHRIDTGRPFQALRKMKMWMWTHNPRYIHDTYRIDIHGHHFAAWPPWEWAAQPAQQWIKTFTDDTPQFQFKWKWKDLDQDPVPTDTDDPGHGDGMDTGRPFDAPRKMWMWMWGDHPNGIHDIDRTYIYHHHHPQPQQDKDWKFLACQAIWIQFQNDIDGLTRHGAPDKDWWQQPQPPGIWIWGQRAQQAIWIQDPSDIDHLDNQRFPDWDWWQQPQPNTIWIWTQSAQCGIWIDHPNDIDHLDNQGFPDWEWWQQPQPNGTWIWGHSACQAIWICPPNDTDHQGNHGAPDWYWFQQQQPNGIWIWGQRAQCGIWICRPRDIDHQDNAHFPDWDWDDQQPPRHIKIKGQRDQDPVCNQPHGIWIDRNDHIDDQDGHWGWDFQDWHDQVHRFIWTWTFTADPVRDTQAIWIDRSHDIDHLGRAHFPHKDWTSNNSPSDIKIWGQRAQQGIWIDDPNDIDRSPPHVRPNSHRGPMD